Protein AF-A0A958PD32-F1 (afdb_monomer_lite)

Structure (mmCIF, N/CA/C/O backbone):
data_AF-A0A958PD32-F1
#
_entry.id   AF-A0A958PD32-F1
#
loop_
_atom_site.group_PDB
_atom_site.id
_atom_site.type_symbol
_atom_site.label_atom_id
_atom_site.label_alt_id
_atom_site.label_comp_id
_atom_site.label_asym_id
_atom_site.label_entity_id
_atom_site.label_seq_id
_atom_site.pdbx_PDB_ins_code
_atom_site.Cartn_x
_atom_site.Cartn_y
_atom_site.Cartn_z
_atom_site.occupancy
_atom_site.B_iso_or_equiv
_atom_site.auth_seq_id
_atom_site.auth_comp_id
_atom_site.auth_asym_id
_atom_site.auth_atom_id
_atom_site.pdbx_PDB_model_num
ATOM 1 N N . MET A 1 1 ? 4.160 -1.232 60.502 1.00 33.84 1 MET A N 1
ATOM 2 C CA . MET A 1 1 ? 4.386 0.018 61.256 1.00 33.84 1 MET A CA 1
ATOM 3 C C . MET A 1 1 ? 3.232 0.957 60.941 1.00 33.84 1 MET A C 1
ATOM 5 O O . MET A 1 1 ? 3.104 1.356 59.795 1.00 33.84 1 MET A O 1
ATOM 9 N N . ARG A 1 2 ? 2.345 1.218 61.911 1.00 39.22 2 ARG A N 1
ATOM 10 C CA . ARG A 1 2 ? 1.346 2.294 61.829 1.00 39.22 2 ARG A CA 1
ATOM 11 C C . ARG A 1 2 ? 2.098 3.599 62.104 1.00 39.22 2 ARG A C 1
ATOM 13 O O . ARG A 1 2 ? 2.543 3.788 63.232 1.00 39.22 2 ARG A O 1
ATOM 20 N N . SER A 1 3 ? 2.329 4.429 61.089 1.00 36.28 3 SER A N 1
ATOM 21 C CA . SER A 1 3 ? 2.937 5.750 61.275 1.00 36.28 3 SER A CA 1
ATOM 22 C C . SER A 1 3 ? 1.845 6.794 61.480 1.00 36.28 3 SER A C 1
ATOM 24 O O . SER A 1 3 ? 0.981 6.915 60.622 1.00 36.28 3 SER A O 1
ATOM 26 N N . GLY A 1 4 ? 1.925 7.490 62.618 1.00 35.72 4 GLY A N 1
ATOM 27 C CA . GLY A 1 4 ? 1.461 8.852 62.911 1.00 35.72 4 GLY A CA 1
ATOM 28 C C . GLY A 1 4 ? 0.172 9.360 62.264 1.00 35.72 4 GLY A C 1
ATOM 29 O O . GLY A 1 4 ? 0.085 9.496 61.052 1.00 35.72 4 GLY A O 1
ATOM 30 N N . THR A 1 5 ? -0.781 9.767 63.102 1.00 38.88 5 THR A N 1
ATOM 31 C CA . THR A 1 5 ? -1.907 10.644 62.753 1.00 38.88 5 THR A CA 1
ATOM 32 C C . THR A 1 5 ? -1.402 11.959 62.145 1.00 38.88 5 THR A C 1
ATOM 34 O O . THR A 1 5 ? -1.172 12.935 62.857 1.00 38.88 5 THR A O 1
ATOM 37 N N . ILE A 1 6 ? -1.197 11.972 60.829 1.00 49.69 6 ILE A N 1
ATOM 38 C CA . ILE A 1 6 ? -1.219 13.187 60.014 1.00 49.69 6 ILE A CA 1
ATOM 39 C C . ILE A 1 6 ? -2.687 13.634 60.025 1.00 49.69 6 ILE A C 1
ATOM 41 O O . ILE A 1 6 ? -3.572 12.795 59.848 1.00 49.69 6 ILE A O 1
ATOM 45 N N . GLY A 1 7 ? -2.961 14.903 60.339 1.00 66.81 7 GLY A N 1
ATOM 46 C CA . GLY A 1 7 ? -4.327 15.434 60.300 1.00 66.81 7 GLY A CA 1
ATOM 47 C C . GLY A 1 7 ? -4.987 15.161 58.944 1.00 66.81 7 GLY A C 1
ATOM 48 O O . GLY A 1 7 ? -4.292 14.996 57.945 1.00 66.81 7 GLY A O 1
ATOM 49 N N . GLU A 1 8 ? -6.319 15.077 58.911 1.00 83.38 8 GLU A N 1
ATOM 50 C CA . GLU A 1 8 ? -7.064 14.915 57.655 1.00 83.38 8 GLU A CA 1
ATOM 51 C C . GLU A 1 8 ? -6.611 16.005 56.659 1.00 83.38 8 GLU A C 1
ATOM 53 O O . GLU A 1 8 ? -6.655 17.183 57.024 1.00 83.38 8 GLU A O 1
ATOM 58 N N . PRO A 1 9 ? -6.132 15.664 55.449 1.00 92.75 9 PRO A N 1
ATOM 59 C CA . PRO A 1 9 ? -5.457 16.628 54.583 1.00 92.75 9 PRO A CA 1
ATOM 60 C C . PRO A 1 9 ? -6.418 17.714 54.095 1.00 92.75 9 PRO A C 1
ATOM 62 O O . PRO A 1 9 ? -7.556 17.423 53.717 1.00 92.75 9 PRO A O 1
ATOM 65 N N . LYS A 1 10 ? -5.979 18.979 54.085 1.00 96.88 10 LYS A N 1
ATOM 66 C CA . LYS A 1 10 ? -6.844 20.098 53.667 1.00 96.88 10 LYS A CA 1
ATOM 67 C C . LYS A 1 10 ? -7.005 20.103 52.146 1.00 96.88 10 LYS A C 1
ATOM 69 O O . LYS A 1 10 ? -6.022 20.274 51.419 1.00 96.88 10 LYS A O 1
ATOM 74 N N . VAL A 1 11 ? -8.241 19.962 51.661 1.00 98.31 11 VAL A N 1
ATOM 75 C CA . VAL A 1 11 ? -8.566 19.997 50.225 1.00 98.31 11 VAL A CA 1
ATOM 76 C C . VAL A 1 11 ? -9.098 21.371 49.821 1.00 98.31 11 VAL A C 1
ATOM 78 O O . VAL A 1 11 ? -10.081 21.863 50.368 1.00 98.31 11 VAL A O 1
ATOM 81 N N . GLY A 1 12 ? -8.477 21.990 48.825 1.00 98.38 12 GLY A N 1
ATOM 82 C CA . GLY A 1 12 ? -9.008 23.168 48.158 1.00 98.38 12 GLY A CA 1
ATOM 83 C C . GLY A 1 12 ? -9.936 22.788 47.006 1.00 98.38 12 GLY A C 1
ATOM 84 O O . GLY A 1 12 ? -9.525 22.094 46.087 1.00 98.38 12 GLY A O 1
ATOM 85 N N . ILE A 1 13 ? -11.173 23.266 46.997 1.00 98.69 13 ILE A N 1
ATOM 86 C CA . ILE A 1 13 ? -12.105 23.097 45.879 1.00 98.69 13 ILE A CA 1
ATOM 87 C C . ILE A 1 13 ? -12.133 24.388 45.064 1.00 98.69 13 ILE A C 1
ATOM 89 O O . ILE A 1 13 ? -12.415 25.453 45.604 1.00 98.69 13 ILE A O 1
ATOM 93 N N . VAL A 1 14 ? -11.867 24.307 43.762 1.00 98.50 14 VAL A N 1
ATOM 94 C CA . VAL A 1 14 ? -12.038 25.434 42.834 1.00 98.50 14 VAL A CA 1
ATOM 95 C C . VAL A 1 14 ? -13.315 25.210 42.038 1.00 98.50 14 VAL A C 1
ATOM 97 O O . VAL A 1 14 ? -13.355 24.350 41.157 1.00 98.50 14 VAL A O 1
ATOM 100 N N . LEU A 1 15 ? -14.351 25.983 42.361 1.00 98.19 15 LEU A N 1
ATOM 101 C CA . LEU A 1 15 ? -15.649 25.969 41.695 1.00 98.19 15 LEU A CA 1
ATOM 102 C C . LEU A 1 15 ? -15.727 27.130 40.701 1.00 98.19 15 LEU A C 1
ATOM 104 O O . LEU A 1 15 ? -15.832 28.287 41.104 1.00 98.19 15 LEU A O 1
ATOM 108 N N . ALA A 1 16 ? -15.659 26.832 39.404 1.00 96.75 16 ALA A N 1
ATOM 109 C CA . ALA A 1 16 ? -15.760 27.851 38.362 1.00 96.75 16 ALA A CA 1
ATOM 110 C C . ALA A 1 16 ? -17.230 28.172 38.059 1.00 96.75 16 ALA A C 1
ATOM 112 O O . ALA A 1 16 ? -18.014 27.264 37.790 1.00 96.75 16 ALA A O 1
ATOM 113 N N . THR A 1 17 ? -17.589 29.459 38.058 1.00 96.50 17 THR A N 1
ATOM 114 C CA . THR A 1 17 ? -18.963 29.918 37.793 1.00 96.50 17 THR A CA 1
ATOM 115 C C . THR A 1 17 ? -19.029 31.005 36.717 1.00 96.50 17 THR A C 1
ATOM 117 O O . THR A 1 17 ? -18.081 31.769 36.535 1.00 96.50 17 THR A O 1
ATOM 120 N N . PHE A 1 18 ? -20.128 31.024 35.959 1.00 95.19 18 PHE A N 1
ATOM 121 C CA . PHE A 1 18 ? -20.538 32.108 35.062 1.00 95.19 18 PHE A CA 1
ATOM 122 C C . PHE A 1 18 ? -22.026 31.956 34.727 1.00 95.19 18 PHE A C 1
ATOM 124 O O . PHE A 1 18 ? -22.413 31.001 34.048 1.00 95.19 18 PHE A O 1
ATOM 131 N N . ASN A 1 19 ? -22.847 32.899 35.193 1.00 93.81 19 ASN A N 1
ATOM 132 C CA . ASN A 1 19 ? -24.306 32.918 35.062 1.00 93.81 19 ASN A CA 1
ATOM 133 C C . ASN A 1 19 ? -24.951 31.530 35.301 1.00 93.81 19 ASN A C 1
ATOM 135 O O . ASN A 1 19 ? -25.592 30.990 34.392 1.00 93.81 19 ASN A O 1
ATOM 139 N N . PRO A 1 20 ? -24.730 30.906 36.478 1.00 93.94 20 PRO A N 1
ATOM 140 C CA . PRO A 1 20 ? -25.182 29.545 36.748 1.00 93.94 20 PRO A CA 1
ATOM 141 C C . PRO A 1 20 ? -26.705 29.402 36.716 1.00 93.94 20 PRO A C 1
ATOM 143 O O . PRO A 1 20 ? -27.440 30.287 37.151 1.00 93.94 20 PRO A O 1
ATOM 146 N N . ASN A 1 21 ? -27.191 28.231 36.294 1.00 94.31 21 ASN A N 1
ATOM 147 C CA . ASN A 1 21 ? -28.584 27.865 36.537 1.00 94.31 21 ASN A CA 1
ATOM 148 C C . ASN A 1 21 ? -28.822 27.747 38.063 1.00 94.31 21 ASN A C 1
ATOM 150 O O . ASN A 1 21 ? -28.087 26.992 38.705 1.00 94.31 21 ASN A O 1
ATOM 154 N N . PRO A 1 22 ? -29.830 28.433 38.640 1.00 94.00 22 PRO A N 1
ATOM 155 C CA . PRO A 1 22 ? -30.031 28.468 40.092 1.00 94.00 22 PRO A CA 1
ATOM 156 C C . PRO A 1 22 ? -30.239 27.088 40.727 1.00 94.00 22 PRO A C 1
ATOM 158 O O . PRO A 1 22 ? -29.643 26.793 41.761 1.00 94.00 22 PRO A O 1
ATOM 161 N N . ASP A 1 23 ? -31.034 26.225 40.089 1.00 93.75 23 ASP A N 1
ATOM 162 C CA . ASP A 1 23 ? -31.376 24.905 40.625 1.00 93.75 23 ASP A CA 1
ATOM 163 C C . ASP A 1 23 ? -30.182 23.949 40.566 1.00 93.75 23 ASP A C 1
ATOM 165 O O . ASP A 1 23 ? -29.944 23.176 41.496 1.00 93.75 23 ASP A O 1
ATOM 169 N N . PHE A 1 24 ? -29.417 23.993 39.470 1.00 95.25 24 PHE A N 1
ATOM 170 C CA . PHE A 1 24 ? -28.243 23.133 39.305 1.00 95.25 24 PHE A CA 1
ATOM 171 C C . PHE A 1 24 ? -27.122 23.562 40.251 1.00 95.25 24 PHE A C 1
ATOM 173 O O . PHE A 1 24 ? -26.509 22.713 40.895 1.00 95.25 24 PHE A O 1
ATOM 180 N N . PHE A 1 25 ? -26.923 24.872 40.405 1.00 96.75 25 PHE A N 1
ATOM 181 C CA . PHE A 1 25 ? -25.935 25.420 41.326 1.00 96.75 25 PHE A CA 1
ATOM 182 C C . PHE A 1 25 ? -26.253 25.081 42.779 1.00 96.75 25 PHE A C 1
ATOM 184 O O . PHE A 1 25 ? -25.374 24.605 43.495 1.00 96.75 25 PHE A O 1
ATOM 191 N N . ALA A 1 26 ? -27.511 25.237 43.203 1.00 96.44 26 ALA A N 1
ATOM 192 C CA . ALA A 1 26 ? -27.940 24.844 44.542 1.00 96.44 26 ALA A CA 1
ATOM 193 C C . ALA A 1 26 ? -27.652 23.355 44.812 1.00 96.44 26 ALA A C 1
ATOM 195 O O . ALA A 1 26 ? -27.095 23.006 45.851 1.00 96.44 26 ALA A O 1
ATOM 196 N N . GLN A 1 27 ? -27.947 22.471 43.851 1.00 96.94 27 GLN A N 1
ATOM 197 C CA . GLN A 1 27 ? -27.648 21.038 43.969 1.00 96.94 27 GLN A CA 1
ATOM 198 C C . GLN A 1 27 ? -26.142 20.755 44.053 1.00 96.94 27 GLN A C 1
ATOM 200 O O . GLN A 1 27 ? -25.726 19.934 44.876 1.00 96.94 27 GLN A O 1
ATOM 205 N N . GLN A 1 28 ? -25.324 21.443 43.254 1.00 97.56 28 GLN A N 1
ATOM 206 C CA . GLN A 1 28 ? -23.873 21.288 43.294 1.00 97.56 28 GLN A CA 1
ATOM 207 C C . GLN A 1 28 ? -23.298 21.749 44.641 1.00 97.56 28 GLN A C 1
ATOM 209 O O . GLN A 1 28 ? -22.519 21.015 45.253 1.00 97.56 28 GLN A O 1
ATOM 214 N N . ILE A 1 29 ? -23.725 22.908 45.152 1.00 98.06 29 ILE A N 1
ATOM 215 C CA . ILE A 1 29 ? -23.311 23.424 46.465 1.00 98.06 29 ILE A CA 1
ATOM 216 C C . ILE A 1 29 ? -23.708 22.464 47.590 1.00 98.06 29 ILE A C 1
ATOM 218 O O . ILE A 1 29 ? -22.870 22.121 48.427 1.00 98.06 29 ILE A O 1
ATOM 222 N N . GLU A 1 30 ? -24.944 21.966 47.590 1.00 97.38 30 GLU A N 1
ATOM 223 C CA . GLU A 1 30 ? -25.391 20.982 48.580 1.00 97.38 30 GLU A CA 1
ATOM 224 C C . GLU A 1 30 ? -24.593 19.671 48.498 1.00 97.38 30 GLU A C 1
ATOM 226 O O . GLU A 1 30 ? -24.257 19.083 49.527 1.00 97.38 30 GLU A O 1
ATOM 231 N N . SER A 1 31 ? -24.209 19.229 47.297 1.00 98.06 31 SER A N 1
ATOM 232 C CA . SER A 1 31 ? -23.365 18.038 47.126 1.00 98.06 31 SER A CA 1
ATOM 233 C C . SER A 1 31 ? -21.937 18.219 47.665 1.00 98.06 31 SER A C 1
ATOM 235 O O . SER A 1 31 ? -21.353 17.279 48.213 1.00 98.06 31 SER A O 1
ATOM 237 N N . ILE A 1 32 ? -21.392 19.440 47.587 1.00 98.19 32 ILE A N 1
ATOM 238 C CA . ILE A 1 32 ? -20.102 19.794 48.193 1.00 98.19 32 ILE A CA 1
ATOM 239 C C . ILE A 1 32 ? -20.226 19.837 49.724 1.00 98.19 32 ILE A C 1
ATOM 241 O O . ILE A 1 32 ? -19.397 19.256 50.426 1.00 98.19 32 ILE A O 1
ATOM 245 N N . LYS A 1 33 ? -21.289 20.446 50.271 1.00 97.00 33 LYS A N 1
ATOM 246 C CA . LYS A 1 33 ? -21.531 20.496 51.729 1.00 97.00 33 LYS A CA 1
ATOM 247 C C . LYS A 1 33 ? -21.603 19.100 52.359 1.00 97.00 33 LYS A C 1
ATOM 249 O O . LYS A 1 33 ? -21.131 18.911 53.484 1.00 97.00 33 LYS A O 1
ATOM 254 N N . LYS A 1 34 ? -22.158 18.130 51.626 1.00 97.31 34 LYS A N 1
ATOM 255 C CA . LYS A 1 34 ? -22.347 16.736 52.059 1.00 97.31 34 LYS A CA 1
ATOM 256 C C . LYS A 1 34 ? -21.100 15.854 51.982 1.00 97.31 34 LYS A C 1
ATOM 258 O O . LYS A 1 34 ? -21.177 14.717 52.437 1.00 97.31 34 LYS A O 1
ATOM 263 N N . GLN A 1 35 ? -19.962 16.348 51.484 1.00 98.25 35 GLN A N 1
ATOM 264 C CA . GLN A 1 35 ? -18.742 15.535 51.399 1.00 98.25 35 GLN A CA 1
ATOM 265 C C . GLN A 1 35 ? -18.365 14.912 52.754 1.00 98.25 35 GLN A C 1
ATOM 267 O O . GLN A 1 35 ? -18.425 15.587 53.787 1.00 98.25 35 GLN A O 1
ATOM 272 N N . THR A 1 36 ? -18.004 13.627 52.762 1.00 97.31 36 THR A N 1
ATOM 273 C CA . THR A 1 36 ? -17.616 12.877 53.970 1.00 97.31 36 THR A CA 1
ATOM 274 C C . THR A 1 36 ? -16.287 13.367 54.531 1.00 97.31 36 THR A C 1
ATOM 276 O O . THR A 1 36 ? -16.193 13.568 55.739 1.00 97.31 36 THR A O 1
ATOM 279 N N . HIS A 1 37 ? -15.324 13.673 53.656 1.00 96.44 37 HIS A N 1
ATOM 280 C CA . HIS A 1 37 ? -14.100 14.413 53.985 1.00 96.44 37 HIS A CA 1
ATOM 281 C C . HIS A 1 37 ? -14.468 15.830 54.433 1.00 96.44 37 HIS A C 1
ATOM 283 O O . HIS A 1 37 ? -15.094 16.565 53.662 1.00 96.44 37 HIS A O 1
ATOM 289 N N . LYS A 1 38 ? -14.132 16.228 55.667 1.00 95.25 38 LYS A N 1
ATOM 290 C CA . LYS A 1 38 ? -14.628 17.496 56.252 1.00 95.25 38 LYS A CA 1
ATOM 291 C C . LYS A 1 38 ? -13.639 18.648 56.160 1.00 95.25 38 LYS A C 1
ATOM 293 O O . LYS A 1 38 ? -14.077 19.801 56.127 1.00 95.25 38 LYS A O 1
ATOM 298 N N . ASN A 1 39 ? -12.343 18.357 56.076 1.00 96.88 39 ASN A N 1
ATOM 299 C CA . ASN A 1 39 ? -11.308 19.381 55.973 1.00 96.88 39 ASN A CA 1
ATOM 300 C C . ASN A 1 39 ? -11.137 19.900 54.533 1.00 96.88 39 ASN A C 1
ATOM 302 O O . ASN A 1 39 ? -10.239 19.483 53.797 1.00 96.88 39 ASN A O 1
ATOM 306 N N . TRP A 1 40 ? -12.008 20.819 54.120 1.00 97.69 40 TRP A N 1
ATOM 307 C CA . TRP A 1 40 ? -11.913 21.490 52.825 1.00 97.69 40 TRP A CA 1
ATOM 308 C C . TRP A 1 40 ? -12.315 22.964 52.884 1.00 97.69 40 TRP A C 1
ATOM 310 O O . TRP A 1 40 ? -13.036 23.399 53.780 1.00 97.69 40 TRP A O 1
ATOM 320 N N . ILE A 1 41 ? -11.853 23.720 51.888 1.00 98.12 41 ILE A N 1
ATOM 321 C CA . ILE A 1 41 ? -12.263 25.099 51.605 1.00 98.12 41 ILE A CA 1
ATOM 322 C C . ILE A 1 41 ? -12.622 25.212 50.122 1.00 98.12 41 ILE A C 1
ATOM 324 O O . ILE A 1 41 ? -11.932 24.639 49.283 1.00 98.12 41 ILE A O 1
ATOM 328 N N . CYS A 1 42 ? -13.697 25.917 49.781 1.00 98.31 42 CYS A N 1
ATOM 329 C CA . CYS A 1 42 ? -14.191 26.032 48.412 1.00 98.31 42 CYS A CA 1
ATOM 330 C C . CYS A 1 42 ? -14.146 27.477 47.921 1.00 98.31 42 CYS A C 1
ATOM 332 O O . CYS A 1 42 ? -14.850 28.342 48.432 1.00 98.31 42 CYS A O 1
ATOM 334 N N . TYR A 1 43 ? -13.359 27.729 46.882 1.00 97.94 43 TYR A N 1
ATOM 335 C CA . TYR A 1 43 ? -13.303 29.014 46.198 1.00 97.94 43 TYR A CA 1
ATOM 336 C C . TYR A 1 43 ? -14.291 29.000 45.040 1.00 97.94 43 TYR A C 1
ATOM 338 O O . TYR A 1 43 ? -14.099 28.287 44.053 1.00 97.94 43 TYR A O 1
ATOM 346 N N . VAL A 1 44 ? -15.344 29.803 45.166 1.00 97.94 44 VAL A N 1
ATOM 347 C CA . VAL A 1 44 ? -16.309 30.062 44.099 1.00 97.94 44 VAL A CA 1
ATOM 348 C C . VAL A 1 44 ? -15.755 31.193 43.243 1.00 97.94 44 VAL A C 1
ATOM 350 O O . VAL A 1 44 ? -15.868 32.370 43.587 1.00 97.94 44 VAL A O 1
ATOM 353 N N . GLN A 1 45 ? -15.093 30.814 42.153 1.00 97.81 45 GLN A N 1
ATOM 354 C CA . GLN A 1 45 ? -14.439 31.728 41.231 1.00 97.81 45 GLN A CA 1
ATOM 355 C C . GLN A 1 45 ? -15.403 32.092 40.093 1.00 97.81 45 GLN A C 1
ATOM 357 O O . GLN A 1 45 ? -15.627 31.300 39.174 1.00 97.81 45 GLN A O 1
ATOM 362 N N . ASP A 1 46 ? -15.964 33.295 40.148 1.00 97.25 46 ASP A N 1
ATOM 363 C CA . ASP A 1 46 ? -16.969 33.792 39.207 1.00 97.25 46 ASP A CA 1
ATOM 364 C C . ASP A 1 46 ? -16.361 34.604 38.054 1.00 97.25 46 ASP A C 1
ATOM 366 O O . ASP A 1 46 ? -15.583 35.542 38.261 1.00 97.25 46 ASP A O 1
ATOM 370 N N . ASP A 1 47 ? -16.732 34.258 36.820 1.00 95.88 47 ASP A N 1
ATOM 371 C CA . ASP A 1 47 ? -16.215 34.862 35.589 1.00 95.88 47 ASP A CA 1
ATOM 372 C C . ASP A 1 47 ? -17.061 36.040 35.083 1.00 95.88 47 ASP A C 1
ATOM 374 O O . ASP A 1 47 ? -17.363 36.138 33.888 1.00 95.88 47 ASP A O 1
ATOM 378 N N . LEU A 1 48 ? -17.404 36.951 36.001 1.00 95.69 48 LEU A N 1
ATOM 379 C CA . LEU A 1 48 ? -18.218 38.151 35.768 1.00 95.69 48 LEU A CA 1
ATOM 380 C C . LEU A 1 48 ? -19.701 37.827 35.493 1.00 95.69 48 LEU A C 1
ATOM 382 O O . LEU A 1 48 ? -20.253 38.193 34.452 1.00 95.69 48 LEU A O 1
ATOM 386 N N . SER A 1 49 ? -20.351 37.128 36.424 1.00 93.94 49 SER A N 1
ATOM 387 C CA . SER A 1 49 ? -21.810 37.002 36.454 1.00 93.94 49 SER A CA 1
ATOM 388 C C . SER A 1 49 ? -22.484 38.350 36.728 1.00 93.94 49 SER A C 1
ATOM 390 O O . SER A 1 49 ? -21.923 39.218 37.394 1.00 93.94 49 SER A O 1
ATOM 392 N N . ASN A 1 50 ? -23.704 38.544 36.219 1.00 92.69 50 ASN A N 1
ATOM 393 C CA . ASN A 1 50 ? -24.468 39.759 36.530 1.00 92.69 50 ASN A CA 1
ATOM 394 C C . ASN A 1 50 ? -24.996 39.754 37.981 1.00 92.69 50 ASN A C 1
ATOM 396 O O . ASN A 1 50 ? -24.997 38.717 38.644 1.00 92.69 50 ASN A O 1
ATOM 400 N N . GLU A 1 51 ? -25.501 40.901 38.445 1.00 92.62 51 GLU A N 1
ATOM 401 C CA . GLU A 1 51 ? -25.980 41.094 39.826 1.00 92.62 51 GLU A CA 1
ATOM 402 C C . GLU A 1 51 ? -27.027 40.056 40.267 1.00 92.62 51 GLU A C 1
ATOM 404 O O . GLU A 1 51 ? -27.004 39.591 41.408 1.00 92.62 51 GLU A O 1
ATOM 409 N N . ALA A 1 52 ? -27.919 39.634 39.363 1.00 92.69 52 ALA A N 1
ATOM 410 C CA . ALA A 1 52 ? -28.930 38.631 39.685 1.00 92.69 52 ALA A CA 1
ATOM 411 C C . ALA A 1 52 ? -28.283 37.271 39.989 1.00 92.69 52 ALA A C 1
ATOM 413 O O . ALA A 1 52 ? -28.600 36.649 41.002 1.00 92.69 52 ALA A O 1
ATOM 414 N N . TYR A 1 53 ? -27.330 36.828 39.169 1.00 94.00 53 TYR A N 1
ATOM 415 C CA . TYR A 1 53 ? -26.612 35.573 39.397 1.00 94.00 53 TYR A CA 1
ATOM 416 C C . TYR A 1 53 ? -25.632 35.650 40.572 1.00 94.00 53 TYR A C 1
ATOM 418 O O . TYR A 1 53 ? -25.502 34.673 41.303 1.00 94.00 53 TYR A O 1
ATOM 426 N N . GLU A 1 54 ? -24.995 36.799 40.813 1.00 94.31 54 GLU A N 1
ATOM 427 C CA . GLU A 1 54 ? -24.183 37.003 42.019 1.00 94.31 54 GLU A CA 1
ATOM 428 C C . GLU A 1 54 ? -25.027 36.829 43.289 1.00 94.31 54 GLU A C 1
ATOM 430 O O . GLU A 1 54 ? -24.607 36.132 44.215 1.00 94.31 54 GLU A O 1
ATOM 435 N N . SER A 1 55 ? -26.241 37.392 43.319 1.00 93.81 55 SER A N 1
ATOM 436 C CA . SER A 1 55 ? -27.152 37.229 44.459 1.00 93.81 55 SER A CA 1
ATOM 437 C C . SER A 1 55 ? -27.522 35.758 44.703 1.00 93.81 55 SER A C 1
ATOM 439 O O . SER A 1 55 ? -27.524 35.291 45.845 1.00 93.81 55 SER A O 1
ATOM 441 N N . ILE A 1 56 ? -27.735 34.989 43.627 1.00 94.00 56 ILE A N 1
ATOM 442 C CA . ILE A 1 56 ? -27.989 33.544 43.686 1.00 94.00 56 ILE A CA 1
ATOM 443 C C . ILE A 1 56 ? -26.769 32.812 44.247 1.00 94.00 56 ILE A C 1
ATOM 445 O O . ILE A 1 56 ? -26.919 31.995 45.155 1.00 94.00 56 ILE A O 1
ATOM 449 N N . ILE A 1 57 ? -25.567 33.119 43.756 1.00 95.38 57 ILE A N 1
ATOM 450 C CA . ILE A 1 57 ? -24.335 32.477 44.220 1.00 95.38 57 ILE A CA 1
ATOM 451 C C . ILE A 1 57 ? -24.147 32.709 45.722 1.00 95.38 57 ILE A C 1
ATOM 453 O O . ILE A 1 57 ? -23.991 31.742 46.468 1.00 95.38 57 ILE A O 1
ATOM 457 N N . ARG A 1 58 ? -24.231 33.967 46.171 1.00 94.62 58 ARG A N 1
ATOM 458 C CA . ARG A 1 58 ? -24.057 34.357 47.579 1.00 94.62 58 ARG A CA 1
ATOM 459 C C . ARG A 1 58 ? -25.086 33.704 48.495 1.00 94.62 58 ARG A C 1
ATOM 461 O O . ARG A 1 58 ? -24.715 33.036 49.456 1.00 94.62 58 ARG A O 1
ATOM 468 N N . SER A 1 59 ? -26.368 33.764 48.128 1.00 94.31 59 SER A N 1
ATOM 469 C CA . SER A 1 59 ? -27.448 33.179 48.939 1.00 94.31 59 SER A CA 1
ATOM 470 C C . SER A 1 59 ? -27.296 31.671 49.203 1.00 94.31 59 SER A C 1
ATOM 472 O O . SER A 1 59 ? -27.762 31.185 50.230 1.00 94.31 59 SER A O 1
ATOM 474 N N . ASN A 1 60 ? -26.617 30.928 48.320 1.00 95.00 60 ASN A N 1
ATOM 475 C CA . ASN A 1 60 ? -26.388 29.488 48.485 1.00 95.00 60 ASN A CA 1
ATOM 476 C C . ASN A 1 60 ? -25.182 29.146 49.383 1.00 95.00 60 ASN A C 1
ATOM 478 O O . ASN A 1 60 ? -25.112 28.028 49.914 1.00 95.00 60 ASN A O 1
ATOM 482 N N . ILE A 1 61 ? -24.233 30.075 49.547 1.00 94.94 61 ILE A N 1
ATOM 483 C CA . ILE A 1 61 ? -22.941 29.818 50.205 1.00 94.94 61 ILE A CA 1
ATOM 484 C C . ILE A 1 61 ? -22.723 30.617 51.496 1.00 94.94 61 ILE A C 1
ATOM 486 O O . ILE A 1 61 ? -21.972 30.154 52.348 1.00 94.94 61 ILE A O 1
ATOM 490 N N . ASP A 1 62 ? -23.395 31.759 51.684 1.00 88.12 62 ASP A N 1
ATOM 491 C CA . ASP A 1 62 ? -23.147 32.691 52.801 1.00 88.12 62 ASP A CA 1
ATOM 492 C C . ASP A 1 62 ? -23.336 32.053 54.192 1.00 88.12 62 ASP A C 1
ATOM 494 O O . ASP A 1 62 ? -22.751 32.502 55.176 1.00 88.12 62 ASP A O 1
ATOM 498 N N . SER A 1 63 ? -24.124 30.978 54.292 1.00 89.06 63 SER A N 1
ATOM 499 C CA . SER A 1 63 ? -24.342 30.243 55.544 1.00 89.06 63 SER A CA 1
ATOM 500 C C . SER A 1 63 ? -23.158 29.366 55.983 1.00 89.06 63 SER A C 1
ATOM 502 O O . SER A 1 63 ? -23.169 28.850 57.098 1.00 89.06 63 SER A O 1
ATOM 504 N N . ASP A 1 64 ? -22.178 29.116 55.110 1.00 94.31 64 ASP A N 1
ATOM 505 C CA . ASP A 1 64 ? -21.077 28.180 55.355 1.00 94.31 64 ASP A CA 1
ATOM 506 C C . ASP A 1 64 ? -19.724 28.852 55.080 1.00 94.31 64 ASP A C 1
ATOM 508 O O . ASP A 1 64 ? -19.315 29.055 53.939 1.00 94.31 64 ASP A O 1
ATOM 512 N N . HIS A 1 65 ? -19.003 29.158 56.163 1.00 93.88 65 HIS A N 1
ATOM 513 C CA . HIS A 1 65 ? -17.712 29.855 56.150 1.00 93.88 65 HIS A CA 1
ATOM 514 C C . HIS A 1 65 ? -16.604 29.138 55.359 1.00 93.88 65 HIS A C 1
ATOM 516 O O . HIS A 1 65 ? -15.554 29.728 55.112 1.00 93.88 65 HIS A O 1
ATOM 522 N N . ARG A 1 66 ? -16.804 27.872 54.971 1.00 96.25 66 ARG A N 1
ATOM 523 C CA . ARG A 1 66 ? -15.864 27.135 54.118 1.00 96.25 66 ARG A CA 1
ATOM 524 C C . ARG A 1 66 ? -15.921 27.580 52.658 1.00 96.25 66 ARG A C 1
ATOM 526 O O . ARG A 1 66 ? -15.052 27.182 51.885 1.00 96.25 66 ARG A O 1
ATOM 533 N N . PHE A 1 67 ? -16.914 28.372 52.256 1.00 97.81 67 PHE A N 1
ATOM 534 C CA . PHE A 1 67 ? -16.994 28.945 50.916 1.00 97.81 67 PHE A CA 1
ATOM 535 C C . PHE A 1 67 ? -16.435 30.368 50.875 1.00 97.81 67 PHE A C 1
ATOM 537 O O . PHE A 1 67 ? -16.750 31.210 51.711 1.00 97.81 67 PHE A O 1
ATOM 544 N N . VAL A 1 68 ? -15.639 30.651 49.847 1.00 96.56 68 VAL A N 1
ATOM 545 C CA . VAL A 1 68 ? -15.056 31.967 49.579 1.00 96.56 68 VAL A CA 1
ATOM 546 C C . VAL A 1 68 ? -15.456 32.394 48.173 1.00 96.56 68 VAL A C 1
ATOM 548 O O . VAL A 1 68 ? -15.100 31.739 47.195 1.00 96.56 68 VAL A O 1
ATOM 551 N N . TYR A 1 69 ? -16.192 33.498 48.059 1.00 96.75 69 TYR A N 1
ATOM 552 C CA . TYR A 1 69 ? -16.606 34.050 46.769 1.00 96.75 69 TYR A CA 1
ATOM 553 C C . TYR A 1 69 ? -15.589 35.052 46.229 1.00 96.75 69 TYR A C 1
ATOM 555 O O . TYR A 1 69 ? -15.178 35.974 46.937 1.00 96.75 69 TYR A O 1
ATOM 563 N N . GLN A 1 70 ? -15.226 34.908 44.955 1.00 95.44 70 GLN A N 1
ATOM 564 C CA . GLN A 1 70 ? -14.385 35.864 44.243 1.00 95.44 70 GLN A CA 1
ATOM 565 C C . GLN A 1 70 ? -14.877 36.064 42.814 1.00 95.44 70 GLN A C 1
ATOM 567 O O . GLN A 1 70 ? -14.977 35.108 42.052 1.00 95.44 70 GLN A O 1
ATOM 572 N N . GLN A 1 71 ? -15.076 37.319 42.415 1.00 95.38 71 GLN A N 1
ATOM 573 C CA . GLN A 1 71 ? -15.484 37.672 41.058 1.00 95.38 71 GLN A CA 1
ATOM 574 C C . GLN A 1 71 ? -14.330 38.270 40.241 1.00 95.38 71 GLN A C 1
ATOM 576 O O . GLN A 1 71 ? -13.445 38.968 40.749 1.00 95.38 71 GLN A O 1
ATOM 581 N N . ASN A 1 72 ? -14.320 37.989 38.940 1.00 94.69 72 ASN A N 1
ATOM 582 C CA . ASN A 1 72 ? -13.408 38.611 37.992 1.00 94.69 72 ASN A CA 1
ATOM 583 C C . ASN A 1 72 ? -13.869 40.011 37.591 1.00 94.69 72 ASN A C 1
ATOM 585 O O . ASN A 1 72 ? -15.028 40.226 37.276 1.00 94.69 72 ASN A O 1
ATOM 589 N N . LEU A 1 73 ? -12.919 40.942 37.464 1.00 92.44 73 LEU A N 1
ATOM 590 C CA . LEU A 1 73 ? -13.182 42.287 36.927 1.00 92.44 73 LEU A CA 1
ATOM 591 C C . LEU A 1 73 ? -13.516 42.289 35.423 1.00 92.44 73 LEU A C 1
ATOM 593 O O . LEU A 1 73 ? -13.930 43.303 34.874 1.00 92.44 73 LEU A O 1
ATOM 597 N N . LYS A 1 74 ? -13.262 41.175 34.732 1.00 92.62 74 LYS A N 1
ATOM 598 C CA . LYS A 1 74 ? -13.551 40.972 33.311 1.00 92.62 74 LYS A CA 1
ATOM 599 C C . LYS A 1 74 ? -13.794 39.488 33.055 1.00 92.62 74 LYS A C 1
ATOM 601 O O . LYS A 1 74 ? -13.147 38.664 33.697 1.00 92.62 74 LYS A O 1
ATOM 606 N N . ASN A 1 75 ? -14.633 39.160 32.078 1.00 91.31 75 ASN A N 1
ATOM 607 C CA . ASN A 1 75 ? -14.787 37.783 31.618 1.00 91.31 75 ASN A CA 1
ATOM 608 C C . ASN A 1 75 ? -13.488 37.317 30.927 1.00 91.31 75 ASN A C 1
ATOM 610 O O . ASN A 1 75 ? -13.065 37.905 29.926 1.00 91.31 75 ASN A O 1
ATOM 614 N N . ILE A 1 76 ? -12.819 36.312 31.498 1.00 90.44 76 ILE A N 1
ATOM 615 C CA . ILE A 1 76 ? -11.547 35.749 31.003 1.00 90.44 76 ILE A CA 1
ATOM 616 C C . ILE A 1 76 ? -11.704 34.344 30.412 1.00 90.44 76 ILE A C 1
ATOM 618 O O . ILE A 1 76 ? -10.737 33.783 29.887 1.00 90.44 76 ILE A O 1
ATOM 622 N N . GLY A 1 77 ? -12.917 33.797 30.452 1.00 90.12 77 GLY A N 1
ATOM 623 C CA . GLY A 1 77 ? -13.265 32.472 29.978 1.00 90.12 77 GLY A CA 1
ATOM 624 C C . GLY A 1 77 ? -12.869 31.369 30.959 1.00 90.12 77 GLY A C 1
ATOM 625 O O . GLY A 1 77 ? -11.901 31.475 31.714 1.00 90.12 77 GLY A O 1
ATOM 626 N N . VAL A 1 78 ? -13.578 30.238 30.873 1.00 90.25 78 VAL A N 1
ATOM 627 C CA . VAL A 1 78 ? -13.462 29.091 31.797 1.00 90.25 78 VAL A CA 1
ATOM 628 C C . VAL A 1 78 ? -12.023 28.629 32.061 1.00 90.25 78 VAL A C 1
ATOM 630 O O . VAL A 1 78 ? -11.667 28.318 33.193 1.00 90.25 78 VAL A O 1
ATOM 633 N N . TYR A 1 79 ? -11.166 28.608 31.035 1.00 92.00 79 TYR A N 1
ATOM 634 C CA . TYR A 1 79 ? -9.792 28.116 31.152 1.00 92.00 79 TYR A CA 1
ATOM 635 C C . TYR A 1 79 ? -8.945 28.972 32.102 1.00 92.00 79 TYR A C 1
ATOM 637 O O . TYR A 1 79 ? -8.293 28.439 32.998 1.00 92.00 79 TYR A O 1
ATOM 645 N N . HIS A 1 80 ? -8.983 30.294 31.925 1.00 92.94 80 HIS A N 1
ATOM 646 C CA . HIS A 1 80 ? -8.260 31.223 32.791 1.00 92.94 80 HIS A CA 1
ATOM 647 C C . HIS A 1 80 ? -9.017 31.498 34.096 1.00 92.94 80 HIS A C 1
ATOM 649 O O . HIS A 1 80 ? -8.399 31.888 35.085 1.00 92.94 80 HIS A O 1
ATOM 655 N N . ASN A 1 81 ? -10.326 31.229 34.141 1.00 95.25 81 ASN A N 1
ATOM 656 C CA . ASN A 1 81 ? -11.084 31.264 35.384 1.00 95.25 81 ASN A CA 1
ATOM 657 C C . ASN A 1 81 ? -10.596 30.182 36.364 1.00 95.25 81 ASN A C 1
ATOM 659 O O . ASN A 1 81 ? -10.260 30.494 37.505 1.00 95.25 81 ASN A O 1
ATOM 663 N N . PHE A 1 82 ? -10.421 28.938 35.895 1.00 97.12 82 PHE A N 1
ATOM 664 C CA . PHE A 1 82 ? -9.773 27.888 36.690 1.00 97.12 82 PHE A CA 1
ATOM 665 C C . PHE A 1 82 ? -8.333 28.247 37.074 1.00 97.12 82 PHE A C 1
ATOM 667 O O . PHE A 1 82 ? -7.952 28.045 38.223 1.00 97.12 82 PHE A O 1
ATOM 674 N N . GLU A 1 83 ? -7.539 28.821 36.160 1.00 96.62 83 GLU A N 1
ATOM 675 C CA . GLU A 1 83 ? -6.176 29.283 36.474 1.00 96.62 83 GLU A CA 1
ATOM 676 C C . GLU A 1 83 ? -6.162 30.255 37.665 1.00 96.62 83 GLU A C 1
ATOM 678 O O . GLU A 1 83 ? -5.348 30.121 38.583 1.00 96.62 83 GLU A O 1
ATOM 683 N N . LYS A 1 84 ? -7.072 31.235 37.657 1.00 96.44 84 LYS A N 1
ATOM 684 C CA . LYS A 1 84 ? -7.167 32.240 38.715 1.00 96.44 84 LYS A CA 1
ATOM 685 C C . LYS A 1 84 ? -7.653 31.633 40.031 1.00 96.44 84 LYS A C 1
ATOM 687 O O . LYS A 1 84 ? -7.053 31.924 41.062 1.00 96.44 84 LYS A O 1
ATOM 692 N N . GLY A 1 85 ? -8.651 30.751 39.987 1.00 97.00 85 GLY A N 1
ATOM 693 C CA . GLY A 1 85 ? -9.138 30.038 41.170 1.00 97.00 85 GLY A CA 1
ATOM 694 C C . GLY A 1 85 ? -8.066 29.145 41.807 1.00 97.00 85 GLY A C 1
ATOM 695 O O . GLY A 1 85 ? -7.878 29.181 43.019 1.00 97.00 85 GLY A O 1
ATOM 696 N N . ILE A 1 86 ? -7.278 28.425 40.997 1.00 97.88 86 ILE A N 1
ATOM 697 C CA . ILE A 1 86 ? -6.129 27.638 41.481 1.00 97.88 86 ILE A CA 1
ATOM 698 C C . ILE A 1 86 ? -5.083 28.560 42.120 1.00 97.88 86 ILE A C 1
ATOM 700 O O . ILE A 1 86 ? -4.554 28.252 43.180 1.00 97.88 86 ILE A O 1
ATOM 704 N N . ARG A 1 87 ? -4.784 29.717 41.521 1.00 97.12 87 ARG A N 1
ATOM 705 C CA . ARG A 1 87 ? -3.841 30.676 42.118 1.00 97.12 87 ARG A CA 1
ATOM 706 C C . ARG A 1 87 ? -4.334 31.211 43.464 1.00 97.12 87 ARG A C 1
ATOM 708 O O . ARG A 1 87 ? -3.523 31.373 44.369 1.00 97.12 87 ARG A O 1
ATOM 715 N N . ALA A 1 88 ? -5.629 31.488 43.575 1.00 95.75 88 ALA A N 1
ATOM 716 C CA . ALA A 1 88 ? -6.238 31.998 44.793 1.00 95.75 88 ALA A CA 1
ATOM 717 C C . ALA A 1 88 ? -6.222 30.946 45.910 1.00 95.75 88 ALA A C 1
ATOM 719 O O . ALA A 1 88 ? -5.818 31.252 47.023 1.00 95.75 88 ALA A O 1
ATOM 720 N N . ILE A 1 89 ? -6.562 29.690 45.610 1.00 96.44 89 ILE A N 1
ATOM 721 C CA . ILE A 1 89 ? -6.633 28.641 46.637 1.00 96.44 89 ILE A CA 1
ATOM 722 C C . ILE A 1 89 ? -5.262 28.223 47.183 1.00 96.44 89 ILE A C 1
ATOM 724 O O . ILE A 1 89 ? -5.165 27.696 48.288 1.00 96.44 89 ILE A O 1
ATOM 728 N N . LEU A 1 90 ? -4.178 28.495 46.450 1.00 95.38 90 LEU A N 1
ATOM 729 C CA . LEU A 1 90 ? -2.814 28.252 46.927 1.00 95.38 90 LEU A CA 1
ATOM 730 C C . LEU A 1 90 ? -2.425 29.127 48.131 1.00 95.38 90 LEU A C 1
ATOM 732 O O . LEU A 1 90 ? -1.469 28.786 48.825 1.00 95.38 90 LEU A O 1
ATOM 736 N N . THR A 1 91 ? -3.150 30.214 48.425 1.00 93.44 91 THR A N 1
ATOM 737 C CA . THR A 1 91 ? -2.904 31.020 49.636 1.00 93.44 91 THR A CA 1
ATOM 738 C C . THR A 1 91 ? -3.402 30.344 50.915 1.00 93.44 91 THR A C 1
ATOM 740 O O . THR A 1 91 ? -3.019 30.751 52.005 1.00 93.44 91 THR A O 1
ATOM 743 N N . GLU A 1 92 ? -4.222 29.297 50.792 1.00 92.50 92 GLU A N 1
ATOM 744 C CA . GLU A 1 92 ? -4.913 28.628 51.902 1.00 92.50 92 GLU A CA 1
ATOM 745 C C . GLU A 1 92 ? -4.149 27.438 52.502 1.00 92.50 92 GLU A C 1
ATOM 747 O O . GLU A 1 92 ? -4.710 26.698 53.318 1.00 92.50 92 GLU A O 1
ATOM 752 N N . ASN A 1 93 ? -2.888 27.244 52.094 1.00 90.12 93 ASN A N 1
ATOM 753 C CA . ASN A 1 93 ? -2.016 26.134 52.497 1.00 90.12 93 ASN A CA 1
ATOM 754 C C . ASN A 1 93 ? -2.706 24.759 52.387 1.00 90.12 93 ASN A C 1
ATOM 756 O O . ASN A 1 93 ? -2.738 23.974 53.333 1.00 90.12 93 ASN A O 1
ATOM 760 N N . VAL A 1 94 ? -3.327 24.507 51.233 1.00 96.12 94 VAL A N 1
ATOM 761 C CA . VAL A 1 94 ? -3.996 23.237 50.919 1.00 96.12 94 VAL A CA 1
ATOM 762 C C . VAL A 1 94 ? -2.987 22.193 50.438 1.00 96.12 94 VAL A C 1
ATOM 764 O O . VAL A 1 94 ? -1.985 22.532 49.807 1.00 96.12 94 VAL A O 1
ATOM 767 N N . GLU A 1 95 ? -3.254 20.916 50.703 1.00 96.69 95 GLU A N 1
ATOM 768 C CA . GLU A 1 95 ? -2.410 19.799 50.244 1.00 96.69 95 GLU A CA 1
ATOM 769 C C . GLU A 1 95 ? -2.823 19.315 48.852 1.00 96.69 95 GLU A C 1
ATOM 771 O O . GLU A 1 95 ? -1.984 19.007 47.995 1.00 96.69 95 GLU A O 1
ATOM 776 N N . TYR A 1 96 ? -4.136 19.294 48.623 1.00 98.31 96 TYR A N 1
ATOM 777 C CA . TYR A 1 96 ? -4.748 18.842 47.386 1.00 98.31 96 TYR A CA 1
ATOM 778 C C . TYR A 1 96 ? -5.763 19.855 46.876 1.00 98.31 96 TYR A C 1
ATOM 780 O O . TYR A 1 96 ? -6.379 20.581 47.652 1.00 98.31 96 TYR A O 1
ATOM 788 N N . ILE A 1 97 ? -5.964 19.874 45.563 1.00 98.69 97 ILE A N 1
ATOM 789 C CA . ILE A 1 97 ? -6.910 20.740 44.873 1.00 98.69 97 ILE A CA 1
ATOM 790 C C . ILE A 1 97 ? -7.855 19.874 44.039 1.00 98.69 97 ILE A C 1
ATOM 792 O O . ILE A 1 97 ? -7.399 19.048 43.250 1.00 98.69 97 ILE A O 1
ATOM 796 N N . ALA A 1 98 ? -9.162 20.070 44.193 1.00 98.44 98 ALA A N 1
ATOM 797 C CA . ALA A 1 98 ? -10.209 19.456 43.385 1.00 98.44 98 ALA A CA 1
ATOM 798 C C . ALA A 1 98 ? -10.897 20.518 42.519 1.00 98.44 98 ALA A C 1
ATOM 800 O O . ALA A 1 98 ? -11.167 21.626 42.983 1.00 98.44 98 ALA A O 1
ATOM 801 N N . LEU A 1 99 ? -11.203 20.186 41.264 1.00 98.31 99 LEU A N 1
ATOM 802 C CA . LEU A 1 99 ? -11.945 21.091 40.381 1.00 98.31 99 LEU A CA 1
ATOM 803 C C . LEU A 1 99 ? -13.427 20.739 40.375 1.00 98.31 99 LEU A C 1
ATOM 805 O O . LEU A 1 99 ? -13.801 19.564 40.431 1.00 98.31 99 LEU A O 1
ATOM 809 N N . SER A 1 100 ? -14.258 21.770 40.279 1.00 97.69 100 SER A N 1
ATOM 810 C CA . SER A 1 100 ? -15.705 21.653 40.199 1.00 97.69 100 SER A CA 1
ATOM 811 C C . SER A 1 100 ? -16.269 22.571 39.126 1.00 97.69 100 SER A C 1
ATOM 813 O O . SER A 1 100 ? -15.906 23.746 39.053 1.00 97.69 100 SER A O 1
ATOM 815 N N . ASP A 1 101 ? -17.215 22.033 38.365 1.00 95.44 101 ASP A N 1
ATOM 816 C CA . ASP A 1 101 ? -18.121 22.814 37.528 1.00 95.44 101 ASP A CA 1
ATOM 817 C C . ASP A 1 101 ? -19.380 23.186 38.339 1.00 95.44 101 ASP A C 1
ATOM 819 O O . ASP A 1 101 ? -19.577 22.681 39.451 1.00 95.44 101 ASP A O 1
ATOM 823 N N . GLN A 1 102 ? -20.188 24.113 37.819 1.00 94.62 102 GLN A N 1
ATOM 824 C CA . GLN A 1 102 ? -21.307 24.768 38.521 1.00 94.62 102 GLN A CA 1
ATOM 825 C C . GLN A 1 102 ? -22.643 24.005 38.482 1.00 94.62 102 GLN A C 1
ATOM 827 O O . GLN A 1 102 ? -23.620 24.459 39.072 1.00 94.62 102 GLN A O 1
ATOM 832 N N . ASP A 1 103 ? -22.703 22.895 37.753 1.00 93.88 103 ASP A N 1
ATOM 833 C CA . ASP A 1 103 ? -23.926 22.246 37.266 1.00 93.88 103 ASP A CA 1
ATOM 834 C C . ASP A 1 103 ? -24.000 20.726 37.525 1.00 93.88 103 ASP A C 1
ATOM 836 O O . ASP A 1 103 ? -25.040 20.103 37.277 1.00 93.88 103 ASP A O 1
ATOM 840 N N . ASP A 1 104 ? -22.936 20.134 38.065 1.00 95.06 104 ASP A N 1
ATOM 841 C CA . ASP A 1 104 ? -22.855 18.707 38.398 1.00 95.06 104 ASP A CA 1
ATOM 842 C C . ASP A 1 104 ? -23.471 18.376 39.777 1.00 95.06 104 ASP A C 1
ATOM 844 O O . ASP A 1 104 ? -24.078 19.219 40.438 1.00 95.06 104 ASP A O 1
ATOM 848 N N . ILE A 1 105 ? -23.380 17.108 40.202 1.00 97.56 105 ILE A N 1
ATOM 849 C CA . ILE A 1 105 ? -23.648 16.681 41.587 1.00 97.56 105 ILE A CA 1
ATOM 850 C C . ILE A 1 105 ? -22.555 15.699 42.012 1.00 97.56 105 ILE A C 1
ATOM 852 O O . ILE A 1 105 ? -22.385 14.648 41.388 1.00 97.56 105 ILE A O 1
ATOM 856 N N . TRP A 1 106 ? -21.817 15.995 43.080 1.00 98.06 106 TRP A N 1
ATOM 857 C CA . TRP A 1 106 ? -20.806 15.080 43.618 1.00 98.06 106 TRP A CA 1
ATOM 858 C C . TRP A 1 106 ? -21.434 13.965 44.460 1.00 98.06 106 TRP A C 1
ATOM 860 O O . TRP A 1 106 ? -22.383 14.195 45.207 1.00 98.06 106 TRP A O 1
ATOM 870 N N . GLU A 1 107 ? -20.876 12.757 44.375 1.00 98.06 107 GLU A N 1
ATOM 871 C CA . GLU A 1 107 ? -21.166 11.705 45.355 1.00 98.06 107 GLU A CA 1
ATOM 872 C C . GLU A 1 107 ? -20.537 12.079 46.707 1.00 98.06 107 GLU A C 1
ATOM 874 O O . GLU A 1 107 ? -19.457 12.676 46.752 1.00 98.06 107 GLU A O 1
ATOM 879 N N . GLU A 1 108 ? -21.197 11.737 47.817 1.00 98.12 108 GLU A N 1
ATOM 880 C CA . GLU A 1 108 ? -20.817 12.201 49.164 1.00 98.12 108 GLU A CA 1
ATOM 881 C C . GLU A 1 108 ? -19.394 11.779 49.565 1.00 98.12 108 GLU A C 1
ATOM 883 O O . GLU A 1 108 ? -18.718 12.497 50.292 1.00 98.12 108 GLU A O 1
ATOM 888 N N . ASN A 1 109 ? -18.897 10.656 49.050 1.00 97.44 109 ASN A N 1
ATOM 889 C CA . ASN A 1 109 ? -17.564 10.136 49.353 1.00 97.44 109 ASN A CA 1
ATOM 890 C C . ASN A 1 109 ? -16.483 10.518 48.324 1.00 97.44 109 ASN A C 1
ATOM 892 O O . ASN A 1 109 ? -15.383 9.965 48.368 1.00 97.44 109 ASN A O 1
ATOM 896 N N . LYS A 1 110 ? -16.758 11.433 47.379 1.00 98.25 110 LYS A N 1
ATOM 897 C CA . LYS A 1 110 ? -15.816 11.769 46.297 1.00 98.25 110 LYS A CA 1
ATOM 898 C C . LYS A 1 110 ? -14.447 12.186 46.835 1.00 98.25 110 LYS A C 1
ATOM 900 O O . LYS A 1 110 ? -13.435 11.638 46.400 1.00 98.25 110 LYS A O 1
ATOM 905 N N . LEU A 1 111 ? -14.407 13.172 47.733 1.00 98.25 111 LEU A N 1
ATOM 906 C CA . LEU A 1 111 ? -13.143 13.701 48.251 1.00 98.25 111 LEU A CA 1
ATOM 907 C C . LEU A 1 111 ? -12.355 12.644 49.025 1.00 98.25 111 LEU A C 1
ATOM 909 O O . LEU A 1 111 ? -11.171 12.481 48.759 1.00 98.25 111 LEU A O 1
ATOM 913 N N . GLU A 1 112 ? -13.019 11.892 49.903 1.00 97.62 112 GLU A N 1
ATOM 914 C CA . GLU A 1 112 ? -12.406 10.823 50.700 1.00 97.62 112 GLU A CA 1
ATOM 915 C C . GLU A 1 112 ? -11.721 9.780 49.802 1.00 97.62 112 GLU A C 1
ATOM 917 O O . GLU A 1 112 ? -10.527 9.515 49.947 1.00 97.62 112 GLU A O 1
ATOM 922 N N . VAL A 1 113 ? -12.438 9.277 48.790 1.00 98.19 113 VAL A N 1
ATOM 923 C CA . VAL A 1 113 ? -11.915 8.273 47.849 1.00 98.19 113 VAL A CA 1
ATOM 924 C C . VAL A 1 113 ? -10.747 8.819 47.019 1.00 98.19 113 VAL A C 1
ATOM 926 O O . VAL A 1 113 ? -9.774 8.108 46.761 1.00 98.19 113 VAL A O 1
ATOM 929 N N . LEU A 1 114 ? -10.818 10.075 46.565 1.00 98.06 114 LEU A N 1
ATOM 930 C CA . LEU A 1 114 ? -9.742 10.675 45.771 1.00 98.06 114 LEU A CA 1
ATOM 931 C C . LEU A 1 114 ? -8.498 10.991 46.619 1.00 98.06 114 LEU A C 1
ATOM 933 O O . LEU A 1 114 ? -7.379 10.789 46.142 1.00 98.06 114 LEU A O 1
ATOM 937 N N . VAL A 1 115 ? -8.680 11.442 47.863 1.00 97.88 115 VAL A N 1
ATOM 938 C CA . VAL A 1 115 ? -7.600 11.689 48.832 1.00 97.88 115 VAL A CA 1
ATOM 939 C C . VAL A 1 115 ? -6.883 10.389 49.187 1.00 97.88 115 VAL A C 1
ATOM 941 O O . VAL A 1 115 ? -5.651 10.356 49.177 1.00 97.88 115 VAL A O 1
ATOM 944 N N . GLU A 1 116 ? -7.620 9.306 49.438 1.00 96.69 116 GLU A N 1
ATOM 945 C CA . GLU A 1 116 ? -7.031 7.982 49.657 1.00 96.69 116 GLU A CA 1
ATOM 946 C C . GLU A 1 116 ? -6.207 7.558 48.433 1.00 96.69 116 GLU A C 1
ATOM 948 O O . GLU A 1 116 ? -5.019 7.244 48.544 1.00 96.69 116 GLU A O 1
ATOM 953 N N . ALA A 1 117 ? -6.798 7.657 47.237 1.00 97.00 117 ALA A N 1
ATOM 954 C CA . ALA A 1 117 ? -6.168 7.196 46.006 1.00 97.00 117 ALA A CA 1
ATOM 955 C C . ALA A 1 117 ? -4.877 7.944 45.639 1.00 97.00 117 ALA A C 1
ATOM 957 O O . ALA A 1 117 ? -3.980 7.317 45.060 1.00 97.00 117 ALA A O 1
ATOM 958 N N . ILE A 1 118 ? -4.787 9.254 45.917 1.00 96.81 118 ILE A N 1
ATOM 959 C CA . ILE A 1 118 ? -3.576 10.053 45.660 1.00 96.81 118 ILE A CA 1
ATOM 960 C C . ILE A 1 118 ? -2.515 9.835 46.745 1.00 96.81 118 ILE A C 1
ATOM 962 O O . ILE A 1 118 ? -1.325 9.802 46.434 1.00 96.81 118 ILE A O 1
ATOM 966 N N . SER A 1 119 ? -2.940 9.608 47.991 1.00 94.56 119 SER A N 1
ATOM 967 C CA . SER A 1 119 ? -2.048 9.410 49.140 1.00 94.56 119 SER A CA 1
ATOM 968 C C . SER A 1 119 ? -1.379 8.030 49.154 1.00 94.56 119 SER A C 1
ATOM 970 O O . SER A 1 119 ? -0.357 7.855 49.813 1.00 94.56 119 SER A O 1
ATOM 972 N N . GLU A 1 120 ? -1.891 7.056 48.392 1.00 93.38 120 GLU A N 1
ATOM 973 C CA . GLU A 1 120 ? -1.283 5.723 48.239 1.00 93.38 120 GLU A CA 1
ATOM 974 C C . GLU A 1 120 ? 0.188 5.756 47.796 1.00 93.38 120 GLU A C 1
ATOM 976 O O . GLU A 1 120 ? 0.962 4.852 48.121 1.00 93.38 120 GLU A O 1
ATOM 981 N N . ASN A 1 121 ? 0.583 6.754 47.000 1.00 91.81 121 ASN A N 1
ATOM 982 C CA . ASN A 1 121 ? 1.950 6.867 46.513 1.00 91.81 121 ASN A CA 1
ATOM 983 C C . ASN A 1 121 ? 2.314 8.339 46.256 1.00 91.81 121 ASN A C 1
ATOM 985 O O . ASN A 1 121 ? 1.705 8.947 45.377 1.00 91.81 121 ASN A O 1
ATOM 989 N N . PRO A 1 122 ? 3.370 8.886 46.893 1.00 91.69 122 PRO A N 1
ATOM 990 C CA . PRO A 1 122 ? 3.810 10.276 46.698 1.00 91.69 122 PRO A CA 1
ATOM 991 C C . PRO A 1 122 ? 4.155 10.664 45.248 1.00 91.69 122 PRO A C 1
ATOM 993 O O . PRO A 1 122 ? 4.260 11.846 44.910 1.00 91.69 122 PRO A O 1
ATOM 996 N N . ASN A 1 123 ? 4.373 9.672 44.379 1.00 93.75 123 ASN A N 1
ATOM 997 C CA . ASN A 1 123 ? 4.607 9.865 42.952 1.00 93.75 123 ASN A CA 1
ATOM 998 C C . ASN A 1 123 ? 3.309 10.095 42.152 1.00 93.75 123 ASN A C 1
ATOM 1000 O O . ASN A 1 123 ? 3.376 10.454 40.981 1.00 93.75 123 ASN A O 1
ATOM 1004 N N . ILE A 1 124 ? 2.127 9.868 42.727 1.00 96.56 124 ILE A N 1
ATOM 1005 C CA . ILE A 1 124 ? 0.849 10.199 42.088 1.00 96.56 124 ILE A CA 1
ATOM 1006 C C . ILE A 1 124 ? 0.603 11.691 42.302 1.00 96.56 124 ILE A C 1
ATOM 1008 O O . ILE A 1 124 ? 0.568 12.171 43.430 1.00 96.56 124 ILE A O 1
ATOM 1012 N N . LYS A 1 125 ? 0.465 12.438 41.206 1.00 97.12 125 LYS A N 1
ATOM 1013 C CA . LYS A 1 125 ? 0.318 13.903 41.230 1.00 97.12 125 LYS A CA 1
ATOM 1014 C C . LYS A 1 125 ? -1.086 14.357 40.852 1.00 97.12 125 LYS A C 1
ATOM 1016 O O . LYS A 1 125 ? -1.483 15.459 41.212 1.00 97.12 125 LYS A O 1
ATOM 1021 N N . LEU A 1 126 ? -1.836 13.506 40.152 1.00 98.06 126 LEU A N 1
ATOM 1022 C CA . LEU A 1 126 ? -3.225 13.742 39.773 1.00 98.06 126 LEU A CA 1
ATOM 1023 C C . LEU A 1 126 ? -4.002 12.425 39.809 1.00 98.06 126 LEU A C 1
ATOM 1025 O O . LEU A 1 126 ? -3.573 11.430 39.225 1.00 98.06 126 LEU A O 1
ATOM 1029 N N . VAL A 1 127 ? -5.166 12.436 40.448 1.00 97.94 127 VAL A N 1
ATOM 1030 C CA . VAL A 1 127 ? -6.174 11.378 40.355 1.00 97.94 127 VAL A CA 1
ATOM 1031 C C . VAL A 1 127 ? -7.415 11.898 39.645 1.00 97.94 127 VAL A C 1
ATOM 1033 O O . VAL A 1 127 ? -7.731 13.087 39.710 1.00 97.94 127 VAL A O 1
ATOM 1036 N N . HIS A 1 128 ? -8.127 11.015 38.950 1.00 97.62 128 HIS A N 1
ATOM 1037 C CA . HIS A 1 128 ? -9.422 11.358 38.369 1.00 97.62 128 HIS A CA 1
ATOM 1038 C C . HIS A 1 128 ? -10.371 10.159 38.370 1.00 97.62 128 HIS A C 1
ATOM 1040 O O . HIS A 1 128 ? -9.948 9.025 38.148 1.00 97.62 128 HIS A O 1
ATOM 1046 N N . SER A 1 129 ? -11.649 10.418 38.620 1.00 97.31 129 SER A N 1
ATOM 1047 C CA . SER A 1 129 ? -12.706 9.400 38.681 1.00 97.31 129 SER A CA 1
ATOM 1048 C C . SER A 1 129 ? -13.492 9.283 37.372 1.00 97.31 129 SER A C 1
ATOM 1050 O O . SER A 1 129 ? -13.300 10.070 36.436 1.00 97.31 129 SER A O 1
ATOM 1052 N N . ASP A 1 130 ? -14.350 8.266 37.281 1.00 95.69 130 ASP A N 1
ATOM 1053 C CA . ASP A 1 130 ? -15.388 8.208 36.251 1.00 95.69 130 ASP A CA 1
ATOM 1054 C C . ASP A 1 130 ? -16.588 9.072 36.672 1.00 95.69 130 ASP A C 1
ATOM 1056 O O . ASP A 1 130 ? -16.733 9.449 37.839 1.00 95.69 130 ASP A O 1
ATOM 1060 N N . ALA A 1 131 ? -17.469 9.368 35.721 1.00 95.31 131 ALA A N 1
ATOM 1061 C CA . ALA A 1 131 ? -18.679 10.144 35.959 1.00 95.31 131 ALA A CA 1
ATOM 1062 C C . ALA A 1 131 ? -19.922 9.449 35.393 1.00 95.31 131 ALA A C 1
ATOM 1064 O O . ALA A 1 131 ? -19.879 8.815 34.338 1.00 95.31 131 ALA A O 1
ATOM 1065 N N . ARG A 1 132 ? -21.042 9.578 36.100 1.00 95.56 132 ARG A N 1
ATOM 1066 C CA . ARG A 1 132 ? -22.367 9.127 35.678 1.00 95.56 132 ARG A CA 1
ATOM 1067 C C . ARG A 1 132 ? -22.982 10.240 34.852 1.00 95.56 132 ARG A C 1
ATOM 1069 O O . ARG A 1 132 ? -22.894 11.384 35.263 1.00 95.56 132 ARG A O 1
ATOM 1076 N N . ILE A 1 133 ? -23.629 9.944 33.732 1.00 93.62 133 ILE A N 1
ATOM 1077 C CA . ILE A 1 133 ? -24.298 10.986 32.940 1.00 93.62 133 ILE A CA 1
ATOM 1078 C C . ILE A 1 133 ? -25.764 11.076 33.367 1.00 93.62 133 ILE A C 1
ATOM 1080 O O . ILE A 1 133 ? -26.472 10.063 33.329 1.00 93.62 133 ILE A O 1
ATOM 1084 N N . ILE A 1 134 ? -26.219 12.274 33.734 1.00 94.00 134 ILE A N 1
ATOM 1085 C CA . ILE A 1 134 ? -27.612 12.592 34.078 1.00 94.00 134 ILE A CA 1
ATOM 1086 C C . ILE A 1 134 ? -28.174 13.675 33.146 1.00 94.00 134 ILE A C 1
ATOM 1088 O O . ILE A 1 134 ? -27.421 14.467 32.583 1.00 94.00 134 ILE A O 1
ATOM 1092 N N . ASP A 1 135 ? -29.492 13.702 32.959 1.00 90.44 135 ASP A N 1
ATOM 1093 C CA . ASP A 1 135 ? -30.184 14.777 32.240 1.00 90.44 135 ASP A CA 1
ATOM 1094 C C . ASP A 1 135 ? -30.524 15.969 33.157 1.00 90.44 135 ASP A C 1
ATOM 1096 O O . ASP A 1 135 ? -30.241 15.967 34.358 1.00 90.44 135 ASP A O 1
ATOM 1100 N N . SER A 1 136 ? -31.169 16.997 32.598 1.00 89.25 136 SER A N 1
ATOM 1101 C CA . SER A 1 136 ? -31.603 18.190 33.338 1.00 89.25 136 SER A CA 1
ATOM 1102 C C . SER A 1 136 ? -32.574 17.901 34.492 1.00 89.25 136 SER A C 1
ATOM 1104 O O . SER A 1 136 ? -32.666 18.714 35.405 1.00 89.25 136 SER A O 1
ATOM 1106 N N . ASN A 1 137 ? -33.268 16.758 34.474 1.00 88.62 137 ASN A N 1
ATOM 1107 C CA . ASN A 1 137 ? -34.217 16.319 35.501 1.00 88.62 137 ASN A CA 1
ATOM 1108 C C . ASN A 1 137 ? -33.592 15.300 36.472 1.00 88.62 137 ASN A C 1
ATOM 1110 O O . ASN A 1 137 ? -34.315 14.552 37.131 1.00 88.62 137 ASN A O 1
ATOM 1114 N N . ASN A 1 138 ? -32.257 15.228 36.540 1.00 89.44 138 ASN A N 1
ATOM 1115 C CA . ASN A 1 138 ? -31.495 14.265 37.344 1.00 89.44 138 ASN A CA 1
ATOM 1116 C C . ASN A 1 138 ? -31.738 12.794 36.968 1.00 89.44 138 ASN A C 1
ATOM 1118 O O . ASN A 1 138 ? -31.389 11.882 37.725 1.00 89.44 138 ASN A O 1
ATOM 1122 N N . LYS A 1 139 ? -32.319 12.518 35.796 1.00 90.50 139 LYS A N 1
ATOM 1123 C CA . LYS A 1 139 ? -32.534 11.149 35.341 1.00 90.50 139 LYS A CA 1
ATOM 1124 C C . LYS A 1 139 ? -31.252 10.612 34.724 1.00 90.50 139 LYS A C 1
ATOM 1126 O O . LYS A 1 139 ? -30.624 11.241 33.877 1.00 90.50 139 LYS A O 1
ATOM 1131 N N . ARG A 1 140 ? -30.883 9.399 35.124 1.00 91.06 140 ARG A N 1
ATOM 1132 C CA . ARG A 1 140 ? -29.687 8.714 34.627 1.00 91.06 140 ARG A CA 1
ATOM 1133 C C . ARG A 1 140 ? -29.799 8.423 33.128 1.00 91.06 140 ARG A C 1
ATOM 1135 O O . ARG A 1 140 ? -30.728 7.743 32.693 1.00 91.06 140 ARG A O 1
ATOM 1142 N N . ILE A 1 141 ? -28.820 8.906 32.365 1.00 88.44 141 ILE A N 1
ATOM 1143 C CA . ILE A 1 141 ? -28.603 8.595 30.946 1.00 88.44 141 ILE A CA 1
ATOM 1144 C C . ILE A 1 141 ? -27.620 7.422 30.815 1.00 88.44 141 ILE A C 1
ATOM 1146 O O . ILE A 1 141 ? -27.808 6.552 29.964 1.00 88.44 141 ILE A O 1
ATOM 1150 N N . SER A 1 142 ? -26.566 7.388 31.640 1.00 89.81 142 SER A N 1
ATOM 1151 C CA . SER A 1 142 ? -25.524 6.352 31.602 1.00 89.81 142 SER A CA 1
ATOM 1152 C C . SER A 1 142 ? -24.775 6.223 32.916 1.00 89.81 142 SER A C 1
ATOM 1154 O O . SER A 1 142 ? -24.527 7.226 33.572 1.00 89.81 142 SER A O 1
ATOM 1156 N N . GLU A 1 143 ? -24.331 5.008 33.240 1.00 90.00 143 GLU A N 1
ATOM 1157 C CA . GLU A 1 143 ? -23.555 4.705 34.450 1.00 90.00 143 GLU A CA 1
ATOM 1158 C C . GLU A 1 143 ? -22.064 5.078 34.354 1.00 90.00 143 GLU A C 1
ATOM 1160 O O . GLU A 1 143 ? -21.380 5.121 35.373 1.00 90.00 143 GLU A O 1
ATOM 1165 N N . SER A 1 144 ? -21.545 5.343 33.149 1.00 91.50 144 SER A N 1
ATOM 1166 C CA . SER A 1 144 ? -20.123 5.651 32.939 1.00 91.50 144 SER A CA 1
ATOM 1167 C C . SER A 1 144 ? -19.887 6.534 31.711 1.00 91.50 144 SER A C 1
ATOM 1169 O O . SER A 1 144 ? -20.279 6.199 30.582 1.00 91.50 144 SER A O 1
ATOM 1171 N N . LEU A 1 145 ? -19.191 7.648 31.930 1.00 88.50 145 LEU A N 1
ATOM 1172 C CA . LEU A 1 145 ? -18.682 8.547 30.901 1.00 88.50 145 LEU A CA 1
ATOM 1173 C C . LEU A 1 145 ? -17.549 7.869 30.130 1.00 88.50 145 LEU A C 1
ATOM 1175 O O . LEU A 1 145 ? -17.514 7.920 28.896 1.00 88.50 145 LEU A O 1
ATOM 1179 N N . TRP A 1 146 ? -16.649 7.171 30.830 1.00 90.94 146 TRP A N 1
ATOM 1180 C CA . TRP A 1 146 ? -15.540 6.458 30.198 1.00 90.94 146 TRP A CA 1
ATOM 1181 C C . TRP A 1 146 ? -16.016 5.391 29.208 1.00 90.94 146 TRP A C 1
ATOM 1183 O O . TRP A 1 146 ? -15.419 5.248 28.136 1.00 90.94 146 TRP A O 1
ATOM 1193 N N . GLN A 1 147 ? -17.097 4.671 29.520 1.00 85.31 147 GLN A N 1
ATOM 1194 C CA . GLN A 1 147 ? -17.684 3.670 28.626 1.00 85.31 147 GLN A CA 1
ATOM 1195 C C . GLN A 1 147 ? -18.343 4.306 27.400 1.00 85.31 147 GLN A C 1
ATOM 1197 O O . GLN A 1 147 ? -18.077 3.865 26.276 1.00 85.31 147 GLN A O 1
ATOM 1202 N N . ILE A 1 148 ? -19.152 5.357 27.590 1.00 82.75 148 ILE A N 1
ATOM 1203 C CA . ILE A 1 148 ? -19.818 6.062 26.482 1.00 82.75 148 ILE A CA 1
ATOM 1204 C C . ILE A 1 148 ? -18.803 6.636 25.505 1.00 82.75 148 ILE A C 1
ATOM 1206 O O . ILE A 1 148 ? -18.931 6.465 24.289 1.00 82.75 148 ILE A O 1
ATOM 1210 N N . GLU A 1 149 ? -17.766 7.275 26.031 1.00 78.94 149 GLU A N 1
ATOM 1211 C CA . GLU A 1 149 ? -16.734 7.871 25.200 1.00 78.94 149 GLU A CA 1
ATOM 1212 C C . GLU A 1 149 ? -15.697 6.846 24.740 1.00 78.94 149 GLU A C 1
ATOM 1214 O O . GLU A 1 149 ? -14.891 7.147 23.868 1.00 78.94 149 GLU A O 1
ATOM 1219 N N . LYS A 1 150 ? -15.697 5.612 25.257 1.00 79.00 150 LYS A N 1
ATOM 1220 C CA . LYS A 1 150 ? -14.672 4.592 24.971 1.00 79.00 150 LYS A CA 1
ATOM 1221 C C . LYS A 1 150 ? -13.264 5.101 25.303 1.00 79.00 150 LYS A C 1
ATOM 1223 O O . LYS A 1 150 ? -12.351 5.026 24.464 1.00 79.00 150 LYS A O 1
ATOM 1228 N N . ARG A 1 151 ? -13.093 5.684 26.494 1.00 79.88 151 ARG A N 1
ATOM 1229 C CA . ARG A 1 151 ? -11.795 6.168 26.985 1.00 79.88 151 ARG A CA 1
ATOM 1230 C C . ARG A 1 151 ? -10.865 5.002 27.309 1.00 79.88 151 ARG A C 1
ATOM 1232 O O . ARG A 1 151 ? -11.290 3.931 27.729 1.00 79.88 151 ARG A O 1
ATOM 1239 N N . ARG A 1 152 ? -9.573 5.221 27.071 1.00 75.75 152 ARG A N 1
ATOM 1240 C CA . ARG A 1 152 ? -8.487 4.290 27.390 1.00 75.75 152 ARG A CA 1
ATOM 1241 C C . ARG A 1 152 ? -7.653 4.909 28.496 1.00 75.75 152 ARG A C 1
ATOM 1243 O O . ARG A 1 152 ? -6.640 5.538 28.231 1.00 75.75 152 ARG A O 1
ATOM 1250 N N . ILE A 1 153 ? -8.163 4.790 29.715 1.00 82.00 153 ILE A N 1
ATOM 1251 C CA . ILE A 1 153 ? -7.597 5.381 30.936 1.00 82.00 153 ILE A CA 1
ATOM 1252 C C . ILE A 1 153 ? -6.209 4.833 31.299 1.00 82.00 153 ILE A C 1
ATOM 1254 O O . ILE A 1 153 ? -5.512 5.416 32.112 1.00 82.00 153 ILE A O 1
ATOM 1258 N N . ASP A 1 154 ? -5.791 3.741 30.654 1.00 75.19 154 ASP A N 1
ATOM 1259 C CA . ASP A 1 154 ? -4.444 3.177 30.723 1.00 75.19 154 ASP A CA 1
ATOM 1260 C C . ASP A 1 154 ? -3.402 3.946 29.884 1.00 75.19 154 ASP A C 1
ATOM 1262 O O . ASP A 1 154 ? -2.224 3.601 29.903 1.00 75.19 154 ASP A O 1
ATOM 1266 N N . LEU A 1 155 ? -3.820 4.953 29.106 1.00 72.25 155 LEU A N 1
ATOM 1267 C CA . LEU A 1 155 ? -2.959 5.718 28.200 1.00 72.25 155 LEU A CA 1
ATOM 1268 C C . LEU A 1 155 ? -2.666 7.124 28.746 1.00 72.25 155 LEU A C 1
ATOM 1270 O O . LEU A 1 155 ? -3.122 8.124 28.194 1.00 72.25 155 LEU A O 1
ATOM 1274 N N . ASP A 1 156 ? -1.867 7.191 29.804 1.00 74.12 156 ASP A N 1
ATOM 1275 C CA . ASP A 1 156 ? -1.519 8.410 30.549 1.00 74.12 156 ASP A CA 1
ATOM 1276 C C . ASP A 1 156 ? -0.195 9.074 30.111 1.00 74.12 156 ASP A C 1
ATOM 1278 O O . ASP A 1 156 ? 0.252 10.038 30.726 1.00 74.12 156 ASP A O 1
ATOM 1282 N N . SER A 1 157 ? 0.447 8.599 29.035 1.00 76.44 157 SER A N 1
ATOM 1283 C CA . SER A 1 157 ? 1.696 9.201 28.543 1.00 76.44 157 SER A CA 1
ATOM 1284 C C . SER A 1 157 ? 1.465 10.582 27.904 1.00 76.44 157 SER A C 1
ATOM 1286 O O . SER A 1 157 ? 0.416 10.790 27.287 1.00 76.44 157 SER A O 1
ATOM 1288 N N . PRO A 1 158 ? 2.457 11.501 27.917 1.00 74.38 158 PRO A N 1
ATOM 1289 C CA . PRO A 1 158 ? 2.304 12.839 27.332 1.00 74.38 158 PRO A CA 1
ATOM 1290 C C . PRO A 1 158 ? 1.804 12.818 25.879 1.00 74.38 158 PRO A C 1
ATOM 1292 O O . PRO A 1 158 ? 0.908 13.564 25.490 1.00 74.38 158 PRO A O 1
ATOM 1295 N N . VAL A 1 159 ? 2.340 11.901 25.068 1.00 67.38 159 VAL A N 1
ATOM 1296 C CA . VAL A 1 159 ? 1.945 11.723 23.661 1.00 67.38 159 VAL A CA 1
ATOM 1297 C C . VAL A 1 159 ? 0.496 11.247 23.543 1.00 67.38 159 VAL A C 1
ATOM 1299 O O . VAL A 1 159 ? -0.235 11.704 22.661 1.00 67.38 159 VAL A O 1
ATOM 1302 N N . SER A 1 160 ? 0.073 10.339 24.425 1.00 72.19 160 SER A N 1
ATOM 1303 C CA . SER A 1 160 ? -1.296 9.822 24.440 1.00 72.19 160 SER A CA 1
ATOM 1304 C C . SER A 1 160 ? -2.290 10.899 24.853 1.00 72.19 160 SER A C 1
ATOM 1306 O O . SER A 1 160 ? -3.308 11.048 24.184 1.00 72.19 160 SER A O 1
ATOM 1308 N N . LEU A 1 161 ? -1.953 11.701 25.866 1.00 78.25 161 LEU A N 1
ATOM 1309 C CA . LEU A 1 161 ? -2.768 12.814 26.353 1.00 78.25 161 LEU A CA 1
ATOM 1310 C C . LEU A 1 161 ? -2.946 13.912 25.295 1.00 78.25 161 LEU A C 1
ATOM 1312 O O . LEU A 1 161 ? -4.075 14.318 25.027 1.00 78.25 161 LEU A O 1
ATOM 1316 N N . ILE A 1 162 ? -1.867 14.331 24.614 1.00 75.69 162 ILE A N 1
ATOM 1317 C CA . ILE A 1 162 ? -1.949 15.286 23.485 1.00 75.69 162 ILE A CA 1
ATOM 1318 C C . ILE A 1 162 ? -2.851 14.730 22.377 1.00 75.69 162 ILE A C 1
ATOM 1320 O O . ILE A 1 162 ? -3.595 15.468 21.721 1.00 75.69 162 ILE A O 1
ATOM 1324 N N . TYR A 1 163 ? -2.785 13.417 22.141 1.00 67.38 163 TYR A N 1
ATOM 1325 C CA . TYR A 1 163 ? -3.624 12.784 21.138 1.00 67.38 163 TYR A CA 1
ATOM 1326 C C . TYR A 1 163 ? -5.094 12.717 21.564 1.00 67.38 163 TYR A C 1
ATOM 1328 O O . TYR A 1 163 ? -5.986 12.944 20.737 1.00 67.38 163 TYR A O 1
ATOM 1336 N N . ARG A 1 164 ? -5.343 12.375 22.826 1.00 75.75 164 ARG A N 1
ATOM 1337 C CA . ARG A 1 164 ? -6.665 12.202 23.404 1.00 75.75 164 ARG A CA 1
ATOM 1338 C C . ARG A 1 164 ? -6.607 12.410 24.915 1.00 75.75 164 ARG A C 1
ATOM 1340 O O . ARG A 1 164 ? -6.070 11.569 25.629 1.00 75.75 164 ARG A O 1
ATOM 1347 N N . ASN A 1 165 ? -7.248 13.477 25.387 1.00 85.31 165 ASN A N 1
ATOM 1348 C CA . ASN A 1 165 ? -7.437 13.684 26.814 1.00 85.31 165 ASN A CA 1
ATOM 1349 C C . ASN A 1 165 ? -8.303 12.552 27.397 1.00 85.31 165 ASN A C 1
ATOM 1351 O O . ASN A 1 165 ? -9.341 12.200 26.829 1.00 85.31 165 ASN A O 1
ATOM 1355 N N . ILE A 1 166 ? -7.851 11.965 28.502 1.00 87.12 166 ILE A N 1
ATOM 1356 C CA . ILE A 1 166 ? -8.576 10.928 29.251 1.00 87.12 166 ILE A CA 1
ATOM 1357 C C . ILE A 1 166 ? -9.152 11.463 30.568 1.00 87.12 166 ILE A C 1
ATOM 1359 O O . ILE A 1 166 ? -10.031 10.824 31.147 1.00 87.12 166 ILE A O 1
ATOM 1363 N N . VAL A 1 167 ? -8.692 12.640 30.997 1.00 92.06 167 VAL A N 1
ATOM 1364 C CA . VAL A 1 167 ? -9.055 13.305 32.247 1.00 92.06 167 VAL A CA 1
ATOM 1365 C C . VAL A 1 167 ? -10.221 14.257 31.989 1.00 92.06 167 VAL A C 1
ATOM 1367 O O . VAL A 1 167 ? -10.237 14.938 30.969 1.00 92.06 167 VAL A O 1
ATOM 1370 N N . THR A 1 168 ? -11.193 14.301 32.899 1.00 93.00 168 THR A N 1
ATOM 1371 C CA . THR A 1 168 ? -12.270 15.305 32.890 1.00 93.00 168 THR A CA 1
ATOM 1372 C C . THR A 1 168 ? -12.122 16.204 34.103 1.00 93.00 168 THR A C 1
ATOM 1374 O O . THR A 1 168 ? -12.077 15.688 35.216 1.00 93.00 168 THR A O 1
ATOM 1377 N N . GLY A 1 169 ? -12.076 17.522 33.896 1.00 92.88 169 GLY A N 1
ATOM 1378 C CA . GLY A 1 169 ? -11.816 18.527 34.939 1.00 92.88 169 GLY A CA 1
ATOM 1379 C C . GLY A 1 169 ? -12.547 18.292 36.260 1.00 92.88 169 GLY A C 1
ATOM 1380 O O . GLY A 1 169 ? -11.893 18.033 37.271 1.00 92.88 169 GLY A O 1
ATOM 1381 N N . CYS A 1 170 ? -13.883 18.267 36.243 1.00 94.88 170 CYS A N 1
ATOM 1382 C CA . CYS A 1 170 ? -14.712 18.111 37.446 1.00 94.88 170 CYS A CA 1
ATOM 1383 C C . CYS A 1 170 ? -14.504 16.788 38.213 1.00 94.88 170 CYS A C 1
ATOM 1385 O O . CYS A 1 170 ? -14.908 16.658 39.370 1.00 94.88 170 CYS A O 1
ATOM 1387 N N . THR A 1 171 ? -13.838 15.798 37.609 1.00 96.69 171 THR A N 1
ATOM 1388 C CA . THR A 1 171 ? -13.542 14.494 38.234 1.00 96.69 171 THR A CA 1
ATOM 1389 C C . THR A 1 171 ? -12.190 14.446 38.950 1.00 96.69 171 THR A C 1
ATOM 1391 O O . THR A 1 171 ? -11.854 13.408 39.525 1.00 96.69 171 THR A O 1
ATOM 1394 N N . THR A 1 172 ? -11.401 15.527 38.889 1.00 97.75 172 THR A N 1
ATOM 1395 C CA . THR A 1 172 ? -9.993 15.535 39.315 1.00 97.75 172 THR A CA 1
ATOM 1396 C C . THR A 1 172 ? -9.775 15.927 40.773 1.00 97.75 172 THR A C 1
ATOM 1398 O O . THR A 1 172 ? -10.521 16.727 41.339 1.00 97.75 172 THR A O 1
ATOM 1401 N N . LEU A 1 173 ? -8.690 15.394 41.340 1.00 98.50 173 LEU A N 1
ATOM 1402 C CA . LEU A 1 173 ? -8.002 15.908 42.521 1.00 98.50 173 LEU A CA 1
ATOM 1403 C C . LEU A 1 173 ? -6.488 15.793 42.281 1.00 98.50 173 LEU A C 1
ATOM 1405 O O . LEU A 1 173 ? -6.013 14.779 41.769 1.00 98.50 173 LEU A O 1
ATOM 1409 N N . PHE A 1 174 ? -5.719 16.830 42.590 1.00 98.56 174 PHE A N 1
ATOM 1410 C CA . PHE A 1 174 ? -4.275 16.868 42.345 1.00 98.56 174 PHE A CA 1
ATOM 1411 C C . PHE A 1 174 ? -3.516 17.573 43.465 1.00 98.56 174 PHE A C 1
ATOM 1413 O O . PHE A 1 174 ? -4.099 18.335 44.224 1.00 98.56 174 PHE A O 1
ATOM 1420 N N . CYS A 1 175 ? -2.214 17.322 43.587 1.00 97.25 175 CYS A N 1
ATOM 1421 C CA . CYS A 1 175 ? -1.403 17.934 44.639 1.00 97.25 175 CYS A CA 1
ATOM 1422 C C . CYS A 1 175 ? -1.038 19.396 44.341 1.00 97.25 175 CYS A C 1
ATOM 1424 O O . CYS A 1 175 ? -0.871 19.799 43.189 1.00 97.25 175 CYS A O 1
ATOM 1426 N N . THR A 1 176 ? -0.825 20.181 45.394 1.00 96.50 176 THR A N 1
ATOM 1427 C CA . THR A 1 176 ? -0.381 21.586 45.309 1.00 96.50 176 THR A CA 1
ATOM 1428 C C . THR A 1 176 ? 0.924 21.750 44.515 1.00 96.50 176 THR A C 1
ATOM 1430 O O . THR A 1 176 ? 1.076 22.703 43.751 1.00 96.50 176 THR A O 1
ATOM 1433 N N . GLU A 1 177 ? 1.838 20.776 44.580 1.00 95.44 177 GLU A N 1
ATOM 1434 C CA . GLU A 1 177 ? 3.057 20.748 43.756 1.00 95.44 177 GLU A CA 1
ATOM 1435 C C . GLU A 1 177 ? 2.745 20.812 42.249 1.00 95.44 177 GLU A C 1
ATOM 1437 O O . GLU A 1 177 ? 3.393 21.557 41.510 1.00 95.44 177 GLU A O 1
ATOM 1442 N N . LEU A 1 178 ? 1.713 20.093 41.787 1.00 96.81 178 LEU A N 1
ATOM 1443 C CA . LEU A 1 178 ? 1.284 20.144 40.390 1.00 96.81 178 LEU A CA 1
ATOM 1444 C C . LEU A 1 178 ? 0.777 21.537 40.001 1.00 96.81 178 LEU A C 1
ATOM 1446 O O . LEU A 1 178 ? 1.065 22.005 38.899 1.00 96.81 178 LEU A O 1
ATOM 1450 N N . ALA A 1 179 ? 0.061 22.216 40.896 1.00 96.38 179 ALA A N 1
ATOM 1451 C CA . ALA A 1 179 ? -0.429 23.569 40.650 1.00 96.38 179 ALA A CA 1
ATOM 1452 C C . ALA A 1 179 ? 0.726 24.549 40.389 1.00 96.38 179 ALA A C 1
ATOM 1454 O O . ALA A 1 179 ? 0.671 25.331 39.440 1.00 96.38 179 ALA A O 1
ATOM 1455 N N . HIS A 1 180 ? 1.803 24.463 41.177 1.00 94.62 180 HIS A N 1
ATOM 1456 C CA . HIS A 1 180 ? 2.990 25.303 41.000 1.00 94.62 180 HIS A CA 1
ATOM 1457 C C . HIS A 1 180 ? 3.705 25.060 39.666 1.00 94.62 180 HIS A C 1
ATOM 1459 O O . HIS A 1 180 ? 4.253 25.998 39.095 1.00 94.62 180 HIS A O 1
ATOM 1465 N N . VAL A 1 181 ? 3.679 23.828 39.149 1.00 92.94 181 VAL A N 1
ATOM 1466 C CA . VAL A 1 181 ? 4.236 23.498 37.825 1.00 92.94 181 VAL A CA 1
ATOM 1467 C C . VAL A 1 181 ? 3.333 23.978 36.693 1.00 92.94 181 VAL A C 1
ATOM 1469 O O . VAL A 1 181 ? 3.821 24.422 35.654 1.00 92.94 181 VAL A O 1
ATOM 1472 N N . ALA A 1 182 ? 2.018 23.871 36.872 1.00 94.00 182 ALA A N 1
ATOM 1473 C CA . ALA A 1 182 ? 1.054 24.212 35.838 1.00 94.00 182 ALA A CA 1
ATOM 1474 C C . ALA A 1 182 ? 0.869 25.726 35.657 1.00 94.00 182 ALA A C 1
ATOM 1476 O O . ALA A 1 182 ? 0.454 26.139 34.573 1.00 94.00 182 ALA A O 1
ATOM 1477 N N . LEU A 1 183 ? 1.146 26.533 36.688 1.00 93.56 183 LEU A N 1
ATOM 1478 C CA . LEU A 1 183 ? 0.967 27.985 36.679 1.00 93.56 183 LEU A CA 1
ATOM 1479 C C . LEU A 1 183 ? 2.225 28.748 36.205 1.00 93.56 183 LEU A C 1
ATOM 1481 O O . LEU A 1 183 ? 3.336 28.421 36.617 1.00 93.56 183 LEU A O 1
ATOM 1485 N N . PRO A 1 184 ? 2.067 29.848 35.440 1.00 93.38 184 PRO A N 1
ATOM 1486 C CA . PRO A 1 184 ? 0.827 30.293 34.802 1.00 93.38 184 PRO A CA 1
ATOM 1487 C C . PRO A 1 184 ? 0.414 29.356 33.658 1.00 93.38 184 PRO A C 1
ATOM 1489 O O . PRO A 1 184 ? 1.257 28.738 33.005 1.00 93.38 184 PRO A O 1
ATOM 1492 N N . PHE A 1 185 ? -0.889 29.279 33.390 1.00 92.19 185 PHE A N 1
ATOM 1493 C CA . PHE A 1 185 ? -1.385 28.478 32.275 1.00 92.19 185 PHE A CA 1
ATOM 1494 C C . PHE A 1 185 ? -0.931 29.089 30.932 1.00 92.19 185 PHE A C 1
ATOM 1496 O O . PHE A 1 185 ? -0.824 30.312 30.800 1.00 92.19 185 PHE A O 1
ATOM 1503 N N . PRO A 1 186 ? -0.691 28.269 29.890 1.00 86.88 186 PRO A N 1
ATOM 1504 C CA . PRO A 1 186 ? -0.328 28.767 28.572 1.00 86.88 186 PRO A CA 1
ATOM 1505 C C . PRO A 1 186 ? -1.374 29.721 27.993 1.00 86.88 186 PRO A C 1
ATOM 1507 O O . PRO A 1 186 ? -2.575 29.448 28.034 1.00 86.88 186 PRO A O 1
ATOM 1510 N N . VAL A 1 187 ? -0.897 30.808 27.383 1.00 82.81 187 VAL A N 1
ATOM 1511 C CA . VAL A 1 187 ? -1.746 31.790 26.699 1.00 82.81 187 VAL A CA 1
ATOM 1512 C C . VAL A 1 187 ? -2.460 31.131 25.519 1.00 82.81 187 VAL A C 1
ATOM 1514 O O . VAL A 1 187 ? -1.826 30.546 24.636 1.00 82.81 187 VAL A O 1
ATOM 1517 N N . GLN A 1 188 ? -3.786 31.259 25.479 1.00 76.94 188 GLN A N 1
ATOM 1518 C CA . GLN A 1 188 ? -4.614 30.761 24.381 1.00 76.94 188 GLN A CA 1
ATOM 1519 C C . GLN A 1 188 ? -5.019 31.888 23.414 1.00 76.94 188 GLN A C 1
ATOM 1521 O O . GLN A 1 188 ? -4.857 33.071 23.695 1.00 76.94 188 GLN A O 1
ATOM 1526 N N . GLY A 1 189 ? -5.494 31.526 22.214 1.00 68.25 189 GLY A N 1
ATOM 1527 C CA . GLY A 1 189 ? -6.015 32.518 21.260 1.00 68.25 189 GLY A CA 1
ATOM 1528 C C . GLY A 1 189 ? -7.438 32.966 21.617 1.00 68.25 189 GLY A C 1
ATOM 1529 O O . GLY A 1 189 ? -7.982 32.542 22.627 1.00 68.25 189 GLY A O 1
ATOM 1530 N N . LYS A 1 190 ? -8.092 33.739 20.733 1.00 63.19 190 LYS A N 1
ATOM 1531 C CA . LYS A 1 190 ? -9.503 34.164 20.908 1.00 63.19 190 LYS A CA 1
ATOM 1532 C C . LYS A 1 190 ? -10.493 33.003 21.117 1.00 63.19 190 LYS A C 1
ATOM 1534 O O . LYS A 1 190 ? -11.557 33.214 21.679 1.00 63.19 190 LYS A O 1
ATOM 1539 N N . LYS A 1 191 ? -10.156 31.799 20.646 1.00 62.88 191 LYS A N 1
ATOM 1540 C CA . LYS A 1 191 ? -10.867 30.553 20.956 1.00 62.88 191 LYS A CA 1
ATOM 1541 C C . LYS A 1 191 ? -9.987 29.680 21.850 1.00 62.88 191 LYS A C 1
ATOM 1543 O O . LYS A 1 191 ? -8.787 29.550 21.576 1.00 62.88 191 LYS A O 1
ATOM 1548 N N . VAL A 1 192 ? -10.602 29.050 22.850 1.00 65.44 192 VAL A N 1
ATOM 1549 C CA . VAL A 1 192 ? -9.974 28.011 23.677 1.00 65.44 192 VAL A CA 1
ATOM 1550 C C . VAL A 1 192 ? -9.610 26.836 22.766 1.00 65.44 192 VAL A C 1
ATOM 1552 O O . VAL A 1 192 ? -10.474 26.248 22.123 1.00 65.44 192 VAL A O 1
ATOM 1555 N N . GLY A 1 193 ? -8.317 26.543 22.650 1.00 68.12 193 GLY A N 1
ATOM 1556 C CA . GLY A 1 193 ? -7.808 25.398 21.902 1.00 68.12 193 GLY A CA 1
ATOM 1557 C C . GLY A 1 193 ? -7.878 24.109 22.719 1.00 68.12 193 GLY A C 1
ATOM 1558 O O . GLY A 1 193 ? -8.221 23.060 22.186 1.00 68.12 193 GLY A O 1
ATOM 1559 N N . PHE A 1 194 ? -7.566 24.173 24.011 1.00 81.56 194 PHE A N 1
ATOM 1560 C CA . PHE A 1 194 ? -7.611 23.020 24.907 1.00 81.56 194 PHE A CA 1
ATOM 1561 C C . PHE A 1 194 ? -8.078 23.428 26.303 1.00 81.56 194 PHE A C 1
ATOM 1563 O O . PHE A 1 194 ? -7.928 24.581 26.706 1.00 81.56 194 PHE A O 1
ATOM 1570 N N . HIS A 1 195 ? -8.652 22.479 27.035 1.00 88.31 195 HIS A N 1
ATOM 1571 C CA . HIS A 1 195 ? -9.180 22.714 28.375 1.00 88.31 195 HIS A CA 1
ATOM 1572 C C . HIS A 1 195 ? -8.109 22.503 29.455 1.00 88.31 195 HIS A C 1
ATOM 1574 O O . HIS A 1 195 ? -7.024 21.971 29.205 1.00 88.31 195 HIS A O 1
ATOM 1580 N N . HIS A 1 196 ? -8.408 23.000 30.654 1.00 93.00 196 HIS A N 1
ATOM 1581 C CA . HIS A 1 196 ? -7.500 23.042 31.800 1.00 93.00 196 HIS A CA 1
ATOM 1582 C C . HIS A 1 196 ? -7.111 21.637 32.284 1.00 93.00 196 HIS A C 1
ATOM 1584 O O . HIS A 1 196 ? -5.991 21.423 32.734 1.00 93.00 196 HIS A O 1
ATOM 1590 N N . ASP A 1 197 ? -8.010 20.669 32.135 1.00 93.88 197 ASP A N 1
ATOM 1591 C CA . ASP A 1 197 ? -7.825 19.278 32.533 1.00 93.88 197 ASP A CA 1
ATOM 1592 C C . ASP A 1 197 ? -6.720 18.578 31.735 1.00 93.88 197 ASP A C 1
ATOM 1594 O O . ASP A 1 197 ? -5.856 17.928 32.324 1.00 93.88 197 ASP A O 1
ATOM 1598 N N . LEU A 1 198 ? -6.668 18.782 30.415 1.00 92.31 198 LEU A N 1
ATOM 1599 C CA . LEU A 1 198 ? -5.569 18.293 29.582 1.00 92.31 198 LEU A CA 1
ATOM 1600 C C . LEU A 1 198 ? -4.235 18.937 29.984 1.00 92.31 198 LEU A C 1
ATOM 1602 O O . LEU A 1 198 ? -3.212 18.253 30.022 1.00 92.31 198 LEU A O 1
ATOM 1606 N N . TRP A 1 199 ? -4.231 20.242 30.267 1.00 93.81 199 TRP A N 1
ATOM 1607 C CA . TRP A 1 199 ? -3.016 20.946 30.679 1.00 93.81 199 TRP A CA 1
ATOM 1608 C C . TRP A 1 199 ? -2.464 20.398 31.996 1.00 93.81 199 TRP A C 1
ATOM 1610 O O . TRP A 1 199 ? -1.293 20.033 32.067 1.00 93.81 199 TRP A O 1
ATOM 1620 N N . LEU A 1 200 ? -3.323 20.262 33.007 1.00 95.44 200 LEU A N 1
ATOM 1621 C CA . LEU A 1 200 ? -2.959 19.709 34.310 1.00 95.44 200 LEU A CA 1
ATOM 1622 C C . LEU A 1 200 ? -2.488 18.257 34.198 1.00 95.44 200 LEU A C 1
ATOM 1624 O O . LEU A 1 200 ? -1.471 17.903 34.791 1.00 95.44 200 LEU A O 1
ATOM 1628 N N . ALA A 1 201 ? -3.161 17.437 33.386 1.00 94.44 201 ALA A N 1
ATOM 1629 C CA . ALA A 1 201 ? -2.733 16.070 33.111 1.00 94.44 201 ALA A CA 1
ATOM 1630 C C . ALA A 1 201 ? -1.317 16.038 32.513 1.00 94.44 201 ALA A C 1
ATOM 1632 O O . ALA A 1 201 ? -0.452 15.313 32.999 1.00 94.44 201 ALA A O 1
ATOM 1633 N N . LEU A 1 202 ? -1.039 16.868 31.504 1.00 91.38 202 LEU A N 1
ATOM 1634 C CA . LEU A 1 202 ? 0.294 16.952 30.912 1.00 91.38 202 LEU A CA 1
ATOM 1635 C C . LEU A 1 202 ? 1.339 17.391 31.940 1.00 91.38 202 LEU A C 1
ATOM 1637 O O . LEU A 1 202 ? 2.356 16.717 32.086 1.00 91.38 202 LEU A O 1
ATOM 1641 N N . CYS A 1 203 ? 1.079 18.445 32.710 1.00 92.88 203 CYS A N 1
ATOM 1642 C CA . CYS A 1 203 ? 1.969 18.868 33.790 1.00 92.88 203 CYS A CA 1
ATOM 1643 C C . CYS A 1 203 ? 2.234 17.735 34.797 1.00 92.88 203 CYS A C 1
ATOM 1645 O O . CYS A 1 203 ? 3.388 17.533 35.178 1.00 92.88 203 CYS A O 1
ATOM 1647 N N . ALA A 1 204 ? 1.224 16.930 35.150 1.00 93.88 204 ALA A N 1
ATOM 1648 C CA . ALA A 1 204 ? 1.369 15.815 36.088 1.00 93.88 204 ALA A CA 1
ATOM 1649 C C . ALA A 1 204 ? 2.388 14.788 35.590 1.00 93.88 204 ALA A C 1
ATOM 1651 O O . ALA A 1 204 ? 3.229 14.344 36.368 1.00 93.88 204 ALA A O 1
ATOM 1652 N N . THR A 1 205 ? 2.391 14.488 34.286 1.00 90.50 205 THR A N 1
ATOM 1653 C CA . THR A 1 205 ? 3.366 13.556 33.690 1.00 90.50 205 THR A CA 1
ATOM 1654 C C . THR A 1 205 ? 4.819 14.037 33.771 1.00 90.50 205 THR A C 1
ATOM 1656 O O . THR A 1 205 ? 5.732 13.226 33.642 1.00 90.50 205 THR A O 1
ATOM 1659 N N . THR A 1 206 ? 5.064 15.336 34.000 1.00 87.12 206 THR A N 1
ATOM 1660 C CA . THR A 1 206 ? 6.431 15.880 34.114 1.00 87.12 206 THR A CA 1
ATOM 1661 C C . THR A 1 206 ? 7.049 15.705 35.498 1.00 87.12 206 THR A C 1
ATOM 1663 O O . THR A 1 206 ? 8.274 15.712 35.616 1.00 87.12 206 THR A O 1
ATOM 1666 N N . ILE A 1 207 ? 6.217 15.552 36.531 1.00 90.81 207 ILE A N 1
ATOM 1667 C CA . ILE A 1 207 ? 6.641 15.494 37.938 1.00 90.81 207 ILE A CA 1
ATOM 1668 C C . ILE A 1 207 ? 6.169 14.230 38.667 1.00 90.81 207 ILE A C 1
ATOM 1670 O O . ILE A 1 207 ? 6.538 14.006 39.817 1.00 90.81 207 ILE A O 1
ATOM 1674 N N . GLY A 1 208 ? 5.378 13.382 38.010 1.00 91.69 208 GLY A N 1
ATOM 1675 C CA . GLY A 1 208 ? 4.955 12.093 38.537 1.00 91.69 208 GLY A CA 1
ATOM 1676 C C . GLY A 1 208 ? 3.930 11.401 37.643 1.00 91.69 208 GLY A C 1
ATOM 1677 O O . GLY A 1 208 ? 4.077 11.367 36.422 1.00 91.69 208 GLY A O 1
ATOM 1678 N N . LYS A 1 209 ? 2.918 10.785 38.256 1.00 91.25 209 LYS A N 1
ATOM 1679 C CA . LYS A 1 209 ? 1.934 9.925 37.587 1.00 91.25 209 LYS A CA 1
ATOM 1680 C C . LYS A 1 209 ? 0.508 10.433 37.728 1.00 91.25 209 LYS A C 1
ATOM 1682 O O . LYS A 1 209 ? 0.148 11.068 38.720 1.00 91.25 209 LYS A O 1
ATOM 1687 N N . ILE A 1 210 ? -0.302 10.067 36.742 1.00 94.81 210 ILE A N 1
ATOM 1688 C CA . ILE A 1 210 ? -1.756 10.183 36.780 1.00 94.81 210 ILE A CA 1
ATOM 1689 C C . ILE A 1 210 ? -2.310 8.825 37.208 1.00 94.81 210 ILE A C 1
ATOM 1691 O O . ILE A 1 210 ? -1.827 7.795 36.740 1.00 94.81 210 ILE A O 1
ATOM 1695 N N . LYS A 1 211 ? -3.319 8.796 38.079 1.00 94.94 211 LYS A N 1
ATOM 1696 C CA . LYS A 1 211 ? -3.987 7.548 38.460 1.00 94.94 211 LYS A CA 1
ATOM 1697 C C . LYS A 1 211 ? -5.506 7.638 38.261 1.00 94.94 211 LYS A C 1
ATOM 1699 O O . LYS A 1 211 ? -6.151 8.477 38.891 1.00 94.94 211 LYS A O 1
ATOM 1704 N N . PRO A 1 212 ? -6.102 6.773 37.424 1.00 95.56 212 PRO A N 1
ATOM 1705 C CA . PRO A 1 212 ? -7.551 6.681 37.315 1.00 95.56 212 PRO A CA 1
ATOM 1706 C C . PRO A 1 212 ? -8.146 5.955 38.531 1.00 95.56 212 PRO A C 1
ATOM 1708 O O . PRO A 1 212 ? -7.608 4.950 38.999 1.00 95.56 212 PRO A O 1
ATOM 1711 N N . VAL A 1 213 ? -9.287 6.443 39.013 1.00 96.12 213 VAL A N 1
ATOM 1712 C CA . VAL A 1 213 ? -10.077 5.849 40.098 1.00 96.12 213 VAL A CA 1
ATOM 1713 C C . VAL A 1 213 ? -11.356 5.273 39.500 1.00 96.12 213 VAL A C 1
ATOM 1715 O O . VAL A 1 213 ? -12.194 6.006 38.983 1.00 96.12 213 VAL A O 1
ATOM 1718 N N . HIS A 1 214 ? -11.510 3.950 39.555 1.00 93.06 214 HIS A N 1
ATOM 1719 C CA . HIS A 1 214 ? -12.600 3.205 38.906 1.00 93.06 214 HIS A CA 1
ATOM 1720 C C . HIS A 1 214 ? -13.943 3.274 39.657 1.00 93.06 214 HIS A C 1
ATOM 1722 O O . HIS A 1 214 ? -14.674 2.288 39.725 1.00 93.06 214 HIS A O 1
ATOM 1728 N N . SER A 1 215 ? -14.262 4.444 40.202 1.00 94.19 215 SER A N 1
ATOM 1729 C CA . SER A 1 215 ? -15.516 4.737 40.890 1.00 94.19 215 SER A CA 1
ATOM 1730 C C . SER A 1 215 ? -16.202 5.901 40.193 1.00 94.19 215 SER A C 1
ATOM 1732 O O . SER A 1 215 ? -15.545 6.849 39.760 1.00 94.19 215 SER A O 1
ATOM 1734 N N . THR A 1 216 ? -17.523 5.832 40.092 1.00 95.62 216 THR A N 1
ATOM 1735 C CA . THR A 1 216 ? -18.339 6.890 39.503 1.00 95.62 216 THR A CA 1
ATOM 1736 C C . THR A 1 216 ? -18.684 7.911 40.586 1.00 95.62 216 THR A C 1
ATOM 1738 O O . THR A 1 216 ? -19.640 7.696 41.323 1.00 95.62 216 THR A O 1
ATOM 1741 N N . LEU A 1 217 ? -17.881 8.973 40.732 1.00 97.38 217 LEU A N 1
ATOM 1742 C CA . LEU A 1 217 ? -17.955 9.895 41.887 1.00 97.38 217 LEU A CA 1
ATOM 1743 C C . LEU A 1 217 ? -18.587 11.261 41.569 1.00 97.38 217 LEU A C 1
ATOM 1745 O O . LEU A 1 217 ? -18.690 12.125 42.441 1.00 97.38 217 LEU A O 1
ATOM 1749 N N . VAL A 1 218 ? -18.984 11.476 40.315 1.00 97.19 218 VAL A N 1
ATOM 1750 C CA . VAL A 1 218 ? -19.650 12.699 39.851 1.00 97.19 218 VAL A CA 1
ATOM 1751 C C . VAL A 1 218 ? -20.847 12.310 38.994 1.00 97.19 218 VAL A C 1
ATOM 1753 O O . VAL A 1 218 ? -20.716 11.490 38.087 1.00 97.19 218 VAL A O 1
ATOM 1756 N N . ASN A 1 219 ? -22.005 12.910 39.250 1.00 96.19 219 ASN A N 1
ATOM 1757 C CA . ASN A 1 219 ? -23.141 12.896 38.340 1.00 96.19 219 ASN A CA 1
ATOM 1758 C C . ASN A 1 219 ? -23.024 14.109 37.413 1.00 96.19 219 ASN A C 1
ATOM 1760 O O . ASN A 1 219 ? -23.392 15.224 37.772 1.00 96.19 219 ASN A O 1
ATOM 1764 N N . TYR A 1 220 ? -22.463 13.851 36.238 1.00 93.12 220 TYR A N 1
ATOM 1765 C CA . TYR A 1 220 ? -22.221 14.801 35.169 1.00 93.12 220 TYR A CA 1
ATOM 1766 C C . TYR A 1 220 ? -23.524 15.166 34.455 1.00 93.12 220 TYR A C 1
ATOM 1768 O O . TYR A 1 220 ? -24.153 14.295 33.835 1.00 93.12 220 TYR A O 1
ATOM 1776 N N . ARG A 1 221 ? -23.936 16.435 34.520 1.00 92.62 221 ARG A N 1
ATOM 1777 C CA . ARG A 1 221 ? -25.218 16.882 33.953 1.00 92.62 221 ARG A CA 1
ATOM 1778 C C . ARG A 1 221 ? -25.080 17.288 32.489 1.00 92.62 221 ARG A C 1
ATOM 1780 O O . ARG A 1 221 ? -24.339 18.200 32.153 1.00 92.62 221 ARG A O 1
ATOM 1787 N N . GLU A 1 222 ? -25.836 16.647 31.599 1.00 84.94 222 GLU A N 1
ATOM 1788 C CA . GLU A 1 222 ? -25.911 17.007 30.176 1.00 84.94 222 GLU A CA 1
ATOM 1789 C C . GLU A 1 222 ? -27.119 17.933 29.923 1.00 84.94 222 GLU A C 1
ATOM 1791 O O . GLU A 1 222 ? -28.272 17.507 30.036 1.00 84.94 222 GLU A O 1
ATOM 1796 N N . HIS A 1 223 ? -26.873 19.197 29.558 1.00 79.75 223 HIS A N 1
ATOM 1797 C CA . HIS A 1 223 ? -27.898 20.170 29.167 1.00 79.75 223 HIS A CA 1
ATOM 1798 C C . HIS A 1 223 ? -27.454 21.074 27.996 1.00 79.75 223 HIS A C 1
ATOM 1800 O O . HIS A 1 223 ? -26.331 21.025 27.500 1.00 79.75 223 HIS A O 1
ATOM 1806 N N . GLY A 1 224 ? -28.368 21.907 27.487 1.00 56.62 224 GLY A N 1
ATOM 1807 C CA . GLY A 1 224 ? -28.133 22.723 26.284 1.00 56.62 224 GLY A CA 1
ATOM 1808 C C . GLY A 1 224 ? -27.120 23.869 26.434 1.00 56.62 224 GLY A C 1
ATOM 1809 O O . GLY A 1 224 ? -26.846 24.550 25.451 1.00 56.62 224 GLY A O 1
ATOM 1810 N N . HIS A 1 225 ? -26.578 24.091 27.637 1.00 62.44 225 HIS A N 1
ATOM 1811 C CA . HIS A 1 225 ? -25.683 25.212 27.956 1.00 62.44 225 HIS A CA 1
ATOM 1812 C C . HIS A 1 225 ? -24.295 24.768 28.455 1.00 62.44 225 HIS A C 1
ATOM 1814 O O . HIS A 1 225 ? -23.512 25.616 28.875 1.00 62.44 225 HIS A O 1
ATOM 1820 N N . ASN A 1 226 ? -23.964 23.471 28.397 1.00 65.50 226 ASN A N 1
ATOM 1821 C CA . ASN A 1 226 ? -22.630 22.988 28.757 1.00 65.50 226 ASN A CA 1
ATOM 1822 C C . ASN A 1 226 ? -21.558 23.592 27.835 1.00 65.50 226 ASN A C 1
ATOM 1824 O O . ASN A 1 226 ? -21.721 23.633 26.613 1.00 65.50 226 ASN A O 1
ATOM 1828 N N . VAL A 1 227 ? -20.411 23.972 28.404 1.00 56.34 227 VAL A N 1
ATOM 1829 C CA . VAL A 1 227 ? -19.251 24.442 27.621 1.00 56.34 227 VAL A CA 1
ATOM 1830 C C . VAL A 1 227 ? -18.657 23.308 26.769 1.00 56.34 227 VAL A C 1
ATOM 1832 O O . VAL A 1 227 ? -18.215 23.533 25.643 1.00 56.34 227 VAL A O 1
ATOM 1835 N N . VAL A 1 228 ? -18.671 22.077 27.289 1.00 59.56 228 VAL A N 1
ATOM 1836 C CA . VAL A 1 228 ? -18.297 20.832 26.599 1.00 59.56 228 VAL A CA 1
ATOM 1837 C C . VAL A 1 228 ? -19.292 19.760 27.036 1.00 59.56 228 VAL A C 1
ATOM 1839 O O . VAL A 1 228 ? -19.553 19.675 28.223 1.00 59.56 228 VAL A O 1
ATOM 1842 N N . GLY A 1 229 ? -19.848 18.959 26.119 1.00 53.19 229 GLY A N 1
ATOM 1843 C CA . GLY A 1 229 ? -20.765 17.848 26.439 1.00 53.19 229 GLY A CA 1
ATOM 1844 C C . GLY A 1 229 ? -20.179 16.463 26.109 1.00 53.19 229 GLY A C 1
ATOM 1845 O O . GLY A 1 229 ? -19.169 16.378 25.398 1.00 53.19 229 GLY A O 1
ATOM 1846 N N . PRO A 1 230 ? -20.806 15.361 26.568 1.00 50.91 230 PRO A N 1
ATOM 1847 C CA . PRO A 1 230 ? -20.279 14.008 26.402 1.00 50.91 230 PRO A CA 1
ATOM 1848 C C . PRO A 1 230 ? -20.237 13.584 24.928 1.00 50.91 230 PRO A C 1
ATOM 1850 O O . PRO A 1 230 ? -21.236 13.597 24.200 1.00 50.91 230 PRO A O 1
ATOM 1853 N N . SER A 1 231 ? -19.064 13.156 24.456 1.00 57.75 231 SER A N 1
ATOM 1854 C CA . SER A 1 231 ? -18.856 12.880 23.034 1.00 57.75 231 SER A CA 1
ATOM 1855 C C . SER A 1 231 ? -19.158 11.428 22.660 1.00 57.75 231 SER A C 1
ATOM 1857 O O . SER A 1 231 ? -18.295 10.548 22.662 1.00 57.75 231 SER A O 1
ATOM 1859 N N . ARG A 1 232 ? -20.391 11.174 22.208 1.00 54.03 232 ARG A N 1
ATOM 1860 C CA . ARG A 1 232 ? -20.878 9.827 21.829 1.00 54.03 232 ARG A CA 1
ATOM 1861 C C . ARG A 1 232 ? -20.239 9.238 20.557 1.00 54.03 232 ARG A C 1
ATOM 1863 O O . ARG A 1 232 ? -20.515 8.098 20.188 1.00 54.03 232 ARG A O 1
ATOM 1870 N N . THR A 1 233 ? -19.388 9.991 19.853 1.00 45.22 233 THR A N 1
ATOM 1871 C CA . THR A 1 233 ? -18.786 9.572 18.571 1.00 45.22 233 THR A CA 1
ATOM 1872 C C . THR A 1 233 ? -17.283 9.289 18.630 1.00 45.22 233 THR A C 1
ATOM 1874 O O . THR A 1 233 ? -16.715 8.904 17.607 1.00 45.22 233 THR A O 1
ATOM 1877 N N . GLN A 1 234 ? -16.609 9.428 19.773 1.00 46.66 234 GLN A N 1
ATOM 1878 C CA . GLN A 1 234 ? -15.141 9.392 19.833 1.00 46.66 234 GLN A CA 1
ATOM 1879 C C . GLN A 1 234 ? -14.565 8.030 20.247 1.00 46.66 234 GLN A C 1
ATOM 1881 O O . GLN A 1 234 ? -13.938 7.878 21.284 1.00 46.66 234 GLN A O 1
ATOM 1886 N N . GLY A 1 235 ? -14.698 7.015 19.395 1.00 44.50 235 GLY A N 1
ATOM 1887 C CA . GLY A 1 235 ? -13.821 5.840 19.484 1.00 44.50 235 GLY A CA 1
ATOM 1888 C C . GLY A 1 235 ? -12.425 6.135 18.916 1.00 44.50 235 GLY A C 1
ATOM 1889 O O . GLY A 1 235 ? -12.304 6.894 17.955 1.00 44.50 235 GLY A O 1
ATOM 1890 N N . LEU A 1 236 ? -11.381 5.487 19.451 1.00 42.56 236 LEU A N 1
ATOM 1891 C CA . LEU A 1 236 ? -10.041 5.407 18.840 1.00 42.56 236 LEU A CA 1
ATOM 1892 C C . LEU A 1 236 ? -10.131 4.581 17.539 1.00 42.56 236 LEU A C 1
ATOM 1894 O O . LEU A 1 236 ? -9.821 3.388 17.497 1.00 42.56 236 LEU A O 1
ATOM 1898 N N . ASP A 1 237 ? -10.647 5.205 16.481 1.00 40.41 237 ASP A N 1
ATOM 1899 C CA . ASP A 1 237 ? -10.768 4.614 15.155 1.00 40.41 237 ASP A CA 1
ATOM 1900 C C . ASP A 1 237 ? -9.650 5.151 14.254 1.00 40.41 237 ASP A C 1
ATOM 1902 O O . ASP A 1 237 ? -9.709 6.262 13.724 1.00 40.41 237 ASP A O 1
ATOM 1906 N N . ILE A 1 238 ? -8.605 4.339 14.080 1.00 38.00 238 ILE A N 1
ATOM 1907 C CA . ILE A 1 238 ? -7.459 4.604 13.193 1.00 38.00 238 ILE A CA 1
ATOM 1908 C C . ILE A 1 238 ? -7.907 4.905 11.749 1.00 38.00 238 ILE A C 1
ATOM 1910 O O . ILE A 1 238 ? -7.201 5.581 11.004 1.00 38.00 238 ILE A O 1
ATOM 1914 N N . PHE A 1 239 ? -9.104 4.483 11.332 1.00 33.69 239 PHE A N 1
ATOM 1915 C CA . PHE A 1 239 ? -9.628 4.845 10.015 1.00 33.69 239 PHE A CA 1
ATOM 1916 C C . PHE A 1 239 ? -10.177 6.275 9.944 1.00 33.69 239 PHE A C 1
ATOM 1918 O O . PHE A 1 239 ? -10.181 6.854 8.859 1.00 33.69 239 PHE A O 1
ATOM 1925 N N . ARG A 1 240 ? -10.573 6.889 11.069 1.00 38.12 240 ARG A N 1
ATOM 1926 C CA . ARG A 1 240 ? -10.887 8.327 11.122 1.00 38.12 240 ARG A CA 1
ATOM 1927 C C . ARG A 1 240 ? -9.623 9.178 11.025 1.00 38.12 240 ARG A C 1
ATOM 1929 O O . ARG A 1 240 ? -9.665 10.200 10.354 1.00 38.12 240 ARG A O 1
ATOM 1936 N N . PHE A 1 241 ? -8.495 8.709 11.567 1.00 37.56 241 PHE A N 1
ATOM 1937 C CA . PHE A 1 241 ? -7.171 9.325 11.375 1.00 37.56 241 PHE A CA 1
ATOM 1938 C C . PHE A 1 241 ? -6.786 9.437 9.887 1.00 37.56 241 PHE A C 1
ATOM 1940 O O . PHE A 1 241 ? -6.222 10.442 9.474 1.00 37.56 241 PHE A O 1
ATOM 1947 N N . LEU A 1 242 ? -7.182 8.466 9.056 1.00 34.88 242 LEU A N 1
ATOM 1948 C CA . LEU A 1 242 ? -6.996 8.525 7.598 1.00 34.88 242 LEU A CA 1
ATOM 1949 C C . LEU A 1 242 ? -8.041 9.392 6.869 1.00 34.88 242 LEU A C 1
ATOM 1951 O O . LEU A 1 242 ? -7.813 9.773 5.724 1.00 34.88 242 LEU A O 1
ATOM 1955 N N . LYS A 1 243 ? -9.187 9.676 7.503 1.00 32.72 243 LYS A N 1
ATOM 1956 C CA . LYS A 1 243 ? -10.322 10.420 6.924 1.00 32.72 243 LYS A CA 1
ATOM 1957 C C . LYS A 1 243 ? -10.330 11.911 7.300 1.00 32.72 243 LYS A C 1
ATOM 1959 O O . LYS A 1 243 ? -10.976 12.695 6.621 1.00 32.72 243 LYS A O 1
ATOM 1964 N N . LEU A 1 244 ? -9.596 12.292 8.347 1.00 32.97 244 LEU A N 1
ATOM 1965 C CA . LEU A 1 244 ? -9.388 13.670 8.820 1.00 32.97 244 LEU A CA 1
ATOM 1966 C C . LEU A 1 244 ? -8.388 14.474 7.965 1.00 32.97 244 LEU A C 1
ATOM 1968 O O . LEU A 1 244 ? -8.094 15.619 8.281 1.00 32.97 244 LEU A O 1
ATOM 1972 N N . SER A 1 245 ? -7.873 13.902 6.873 1.00 38.03 245 SER A N 1
ATOM 1973 C CA . SER A 1 245 ? -6.964 14.582 5.942 1.00 38.03 245 SER A CA 1
ATOM 1974 C C . SER A 1 245 ? -7.671 15.457 4.901 1.00 38.03 245 SER A C 1
ATOM 1976 O O . SER A 1 245 ? -6.987 16.115 4.121 1.00 38.03 245 SER A O 1
ATOM 1978 N N . SER A 1 246 ? -9.011 15.485 4.869 1.00 31.31 246 SER A N 1
ATOM 1979 C CA . SER A 1 246 ? -9.759 16.280 3.884 1.00 31.31 246 SER A CA 1
ATOM 1980 C C . SER A 1 246 ? -10.767 17.277 4.457 1.00 31.31 246 SER A C 1
ATOM 1982 O O . SER A 1 246 ? -11.180 18.159 3.717 1.00 31.31 246 SER A O 1
ATOM 1984 N N . GLU A 1 247 ? -11.144 17.199 5.736 1.00 32.88 247 GLU A N 1
ATOM 1985 C CA . GLU A 1 247 ? -12.045 18.172 6.370 1.00 32.88 247 GLU A CA 1
ATOM 1986 C C . GLU A 1 247 ? -11.639 18.389 7.839 1.00 32.88 247 GLU A C 1
ATOM 1988 O O . GLU A 1 247 ? -11.391 17.431 8.571 1.00 32.88 247 GLU A O 1
ATOM 1993 N N . VAL A 1 248 ? -11.636 19.663 8.248 1.00 31.72 248 VAL A N 1
ATOM 1994 C CA . VAL A 1 248 ? -11.347 20.241 9.577 1.00 31.72 248 VAL A CA 1
ATOM 1995 C C . VAL A 1 248 ? -9.858 20.505 9.900 1.00 31.72 248 VAL A C 1
ATOM 1997 O O . VAL A 1 248 ? -9.132 19.659 10.412 1.00 31.72 248 VAL A O 1
ATOM 2000 N N . ALA A 1 249 ? -9.424 21.751 9.672 1.00 31.73 249 ALA A N 1
ATOM 2001 C CA . ALA A 1 249 ? -8.122 22.283 10.094 1.00 31.73 249 ALA A CA 1
ATOM 2002 C C . ALA A 1 249 ? -8.056 22.650 11.599 1.00 31.73 249 ALA A C 1
ATOM 2004 O O . ALA A 1 249 ? -6.969 22.706 12.171 1.00 31.73 249 ALA A O 1
ATOM 2005 N N . GLU A 1 250 ? -9.192 22.862 12.277 1.00 36.34 250 GLU A N 1
ATOM 2006 C CA . GLU A 1 250 ? -9.236 23.278 13.696 1.00 36.34 250 GLU A CA 1
ATOM 2007 C C . GLU A 1 250 ? -8.626 22.262 14.705 1.00 36.34 250 GLU A C 1
ATOM 2009 O O . GLU A 1 250 ? -7.893 22.704 15.593 1.00 36.34 250 GLU A O 1
ATOM 2014 N N . PRO A 1 251 ? -8.802 20.924 14.579 1.00 50.53 251 PRO A N 1
ATOM 2015 C CA . PRO A 1 251 ? -8.223 19.932 15.491 1.00 50.53 251 PRO A CA 1
ATOM 2016 C C . PRO A 1 251 ? -6.690 19.888 15.524 1.00 50.53 251 PRO A C 1
ATOM 2018 O O . PRO A 1 251 ? -6.103 19.337 16.452 1.00 50.53 251 PRO A O 1
ATOM 2021 N N . TYR A 1 252 ? -6.014 20.411 14.502 1.00 50.16 252 TYR A N 1
ATOM 2022 C CA . TYR A 1 252 ? -4.553 20.384 14.440 1.00 50.16 252 TYR A CA 1
ATOM 2023 C C . TYR A 1 252 ? -3.933 21.592 15.148 1.00 50.16 252 TYR A C 1
ATOM 2025 O O . TYR A 1 252 ? -2.950 21.433 15.871 1.00 50.16 252 TYR A O 1
ATOM 2033 N N . PHE A 1 253 ? -4.544 22.776 15.028 1.00 51.09 253 PHE A N 1
ATOM 2034 C CA . PHE A 1 253 ? -4.043 23.998 15.665 1.00 51.09 253 PHE A CA 1
ATOM 2035 C C . PHE A 1 253 ? -4.037 23.917 17.195 1.00 51.09 253 PHE A C 1
ATOM 2037 O O . PHE A 1 253 ? -3.104 24.421 17.821 1.00 51.09 253 PHE A O 1
ATOM 2044 N N . TYR A 1 254 ? -5.025 23.260 17.813 1.00 61.19 254 TYR A N 1
ATOM 2045 C CA . TYR A 1 254 ? -5.024 23.128 19.272 1.00 61.19 254 TYR A CA 1
ATOM 2046 C C . TYR A 1 254 ? -3.909 22.218 19.794 1.00 61.19 254 TYR A C 1
ATOM 2048 O O . TYR A 1 254 ? -3.299 22.513 20.822 1.00 61.19 254 TYR A O 1
ATOM 2056 N N . ARG A 1 255 ? -3.616 21.132 19.065 1.00 66.06 255 ARG A N 1
ATOM 2057 C CA . ARG A 1 255 ? -2.578 20.156 19.432 1.00 66.06 255 ARG A CA 1
ATOM 2058 C C . ARG A 1 255 ? -1.187 20.771 19.362 1.00 66.06 255 ARG A C 1
ATOM 2060 O O . ARG A 1 255 ? -0.341 20.445 20.185 1.00 66.06 255 ARG A O 1
ATOM 2067 N N . ILE A 1 256 ? -0.978 21.683 18.415 1.00 61.84 256 ILE A N 1
ATOM 2068 C CA . ILE A 1 256 ? 0.267 22.446 18.289 1.00 61.84 256 ILE A CA 1
ATOM 2069 C C . ILE A 1 256 ? 0.442 23.369 19.501 1.00 61.84 256 ILE A C 1
ATOM 2071 O O . ILE A 1 256 ? 1.470 23.302 20.164 1.00 61.84 256 ILE A O 1
ATOM 2075 N N . LYS A 1 257 ? -0.582 24.155 19.866 1.00 65.19 257 LYS A N 1
ATOM 2076 C CA . LYS A 1 257 ? -0.493 25.100 20.996 1.00 65.19 257 LYS A CA 1
ATOM 2077 C C . LYS A 1 257 ? -0.251 24.420 22.346 1.00 65.19 257 LYS A C 1
ATOM 2079 O O . LYS A 1 257 ? 0.573 24.895 23.125 1.00 65.19 257 LYS A O 1
ATOM 2084 N N . VAL A 1 258 ? -0.940 23.309 22.629 1.00 71.94 258 VAL A N 1
ATOM 2085 C CA . VAL A 1 258 ? -0.720 22.566 23.885 1.00 71.94 258 VAL A CA 1
ATOM 2086 C C . VAL A 1 258 ? 0.675 21.933 23.921 1.00 71.94 258 VAL A C 1
ATOM 2088 O O . VAL A 1 258 ? 1.333 21.955 24.958 1.00 71.94 258 VAL A O 1
ATOM 2091 N N . ALA A 1 259 ? 1.168 21.434 22.782 1.00 66.44 259 ALA A N 1
ATOM 2092 C CA . ALA A 1 259 ? 2.505 20.861 22.675 1.00 66.44 259 ALA A CA 1
ATOM 2093 C C . ALA A 1 259 ? 3.609 21.923 22.814 1.00 66.44 259 ALA A C 1
ATOM 2095 O O . ALA A 1 259 ? 4.614 21.656 23.467 1.00 66.44 259 ALA A O 1
ATOM 2096 N N . GLU A 1 260 ? 3.422 23.127 22.263 1.00 67.12 260 GLU A N 1
ATOM 2097 C CA . GLU A 1 260 ? 4.327 24.267 22.462 1.00 67.12 260 GLU A CA 1
ATOM 2098 C C . GLU A 1 260 ? 4.391 24.695 23.932 1.00 67.12 260 GLU A C 1
ATOM 2100 O O . GLU A 1 260 ? 5.484 24.906 24.462 1.00 67.12 260 GLU A O 1
ATOM 2105 N N . GLY A 1 261 ? 3.239 24.781 24.609 1.00 68.38 261 GLY A N 1
ATOM 2106 C CA . GLY A 1 261 ? 3.178 25.038 26.050 1.00 68.38 261 GLY A CA 1
ATOM 2107 C C . GLY A 1 261 ? 3.914 23.960 26.847 1.00 68.38 261 GLY A C 1
ATOM 2108 O O . GLY A 1 261 ? 4.779 24.270 27.666 1.00 68.38 261 GLY A O 1
ATOM 2109 N N . PHE A 1 262 ? 3.648 22.689 26.541 1.00 75.88 262 PHE A N 1
ATOM 2110 C CA . PHE A 1 262 ? 4.280 21.550 27.205 1.00 75.88 262 PHE A CA 1
ATOM 2111 C C . PHE A 1 262 ? 5.797 21.479 26.951 1.00 75.88 262 PHE A C 1
ATOM 2113 O O . PHE A 1 262 ? 6.571 21.175 27.859 1.00 75.88 262 PHE A O 1
ATOM 2120 N N . HIS A 1 263 ? 6.257 21.830 25.745 1.00 70.56 263 HIS A N 1
ATOM 2121 C CA . HIS A 1 263 ? 7.681 21.869 25.398 1.00 70.56 263 HIS A CA 1
ATOM 2122 C C . HIS A 1 263 ? 8.484 22.825 26.295 1.00 70.56 263 HIS A C 1
ATOM 2124 O O . HIS A 1 263 ? 9.649 22.550 26.592 1.00 70.56 263 HIS A O 1
ATOM 2130 N N . ARG A 1 264 ? 7.868 23.928 26.747 1.00 69.75 264 ARG A N 1
ATOM 2131 C CA . ARG A 1 264 ? 8.514 24.918 27.625 1.00 69.75 264 ARG A CA 1
ATOM 2132 C C . ARG A 1 264 ? 8.743 24.390 29.043 1.00 69.75 264 ARG A C 1
ATOM 2134 O O . ARG A 1 264 ? 9.757 24.738 29.640 1.00 69.75 264 ARG A O 1
ATOM 2141 N N . ILE A 1 265 ? 7.845 23.547 29.556 1.00 71.12 265 ILE A N 1
ATOM 2142 C CA . ILE A 1 265 ? 7.909 23.015 30.931 1.00 71.12 265 ILE A CA 1
ATOM 2143 C C . ILE A 1 265 ? 8.593 21.643 31.027 1.00 71.12 265 ILE A C 1
ATOM 2145 O O . ILE A 1 265 ? 9.144 21.296 32.070 1.00 71.12 265 ILE A O 1
ATOM 2149 N N . CYS A 1 266 ? 8.610 20.863 29.943 1.00 69.56 266 CYS A N 1
ATOM 2150 C CA . CYS A 1 266 ? 9.283 19.569 29.911 1.00 69.56 266 CYS A CA 1
ATOM 2151 C C . CYS A 1 266 ? 10.800 19.755 30.114 1.00 69.56 266 CYS A C 1
ATOM 2153 O O . CYS A 1 266 ? 11.413 20.624 29.497 1.00 69.56 266 CYS A O 1
ATOM 2155 N N . LYS A 1 267 ? 11.437 18.938 30.963 1.00 60.06 267 LYS A N 1
ATOM 2156 C CA . LYS A 1 267 ? 12.903 18.948 31.180 1.00 60.06 267 LYS A CA 1
ATOM 2157 C C . LYS A 1 267 ? 13.636 17.834 30.416 1.00 60.06 267 LYS A C 1
ATOM 2159 O O . LYS A 1 267 ? 14.842 17.928 30.213 1.00 60.06 267 LYS A O 1
ATOM 2164 N N . SER A 1 268 ? 12.919 16.810 29.946 1.00 61.28 268 SER A N 1
ATOM 2165 C CA . SER A 1 268 ? 13.482 15.637 29.263 1.00 61.28 268 SER A CA 1
ATOM 2166 C C . SER A 1 268 ? 13.915 15.951 27.825 1.00 61.28 268 SER A C 1
ATOM 2168 O O . SER A 1 268 ? 13.095 16.296 26.973 1.00 61.28 268 SER A O 1
ATOM 2170 N N . SER A 1 269 ? 15.206 15.780 27.516 1.00 51.75 269 SER A N 1
ATOM 2171 C CA . SER A 1 269 ? 15.771 15.970 26.167 1.00 51.75 269 SER A CA 1
ATOM 2172 C C . SER A 1 269 ? 15.161 15.021 25.127 1.00 51.75 269 SER A C 1
ATOM 2174 O O . SER A 1 269 ? 14.967 15.408 23.976 1.00 51.75 269 SER A O 1
ATOM 2176 N N . LYS A 1 270 ? 14.788 13.803 25.538 1.00 52.66 270 LYS A N 1
ATOM 2177 C CA . LYS A 1 270 ? 14.160 12.782 24.685 1.00 52.66 270 LYS A CA 1
ATOM 2178 C C . LYS A 1 270 ? 12.725 13.152 24.299 1.00 52.66 270 LYS A C 1
ATOM 2180 O O . LYS A 1 270 ? 12.338 12.980 23.147 1.00 52.66 270 LYS A O 1
ATOM 2185 N N . GLU A 1 271 ? 11.951 13.699 25.233 1.00 55.34 271 GLU A N 1
ATOM 2186 C CA . GLU A 1 271 ? 10.574 14.150 24.984 1.00 55.34 271 GLU A CA 1
ATOM 2187 C C . GLU A 1 271 ? 10.543 15.493 24.248 1.00 55.34 271 GLU A C 1
ATOM 2189 O O . GLU A 1 271 ? 9.743 15.667 23.329 1.00 55.34 271 GLU A O 1
ATOM 2194 N N . LYS A 1 272 ? 11.484 16.401 24.546 1.00 53.50 272 LYS A N 1
ATOM 2195 C CA . LYS A 1 272 ? 11.708 17.618 23.749 1.00 53.50 272 LYS A CA 1
ATOM 2196 C C . LYS A 1 272 ? 12.059 17.305 22.302 1.00 53.50 272 LYS A C 1
ATOM 2198 O O . LYS A 1 272 ? 11.510 17.945 21.411 1.00 53.50 272 LYS A O 1
ATOM 2203 N N . LEU A 1 273 ? 12.936 16.327 22.063 1.00 46.47 273 LEU A N 1
ATOM 2204 C CA . LEU A 1 273 ? 13.279 15.861 20.720 1.00 46.47 273 LEU A CA 1
ATOM 2205 C C . LEU A 1 273 ? 12.064 15.232 20.029 1.00 46.47 273 LEU A C 1
ATOM 2207 O O . LEU A 1 273 ? 11.853 15.468 18.848 1.00 46.47 273 LEU A O 1
ATOM 2211 N N . LEU A 1 274 ? 11.240 14.471 20.753 1.00 51.12 274 LEU A N 1
ATOM 2212 C CA . LEU A 1 274 ? 10.032 13.843 20.217 1.00 51.12 274 LEU A CA 1
ATOM 2213 C C . LEU A 1 274 ? 8.983 14.880 19.787 1.00 51.12 274 LEU A C 1
ATOM 2215 O O . LEU A 1 274 ? 8.467 14.804 18.676 1.00 51.12 274 LEU A O 1
ATOM 2219 N N . ILE A 1 275 ? 8.709 15.873 20.635 1.00 52.78 275 ILE A N 1
ATOM 2220 C CA . ILE A 1 275 ? 7.799 16.987 20.331 1.00 52.78 275 ILE A CA 1
ATOM 2221 C C . ILE A 1 275 ? 8.403 17.854 19.218 1.00 52.78 275 ILE A C 1
ATOM 2223 O O . ILE A 1 275 ? 7.729 18.180 18.248 1.00 52.78 275 ILE A O 1
ATOM 2227 N N . GLY A 1 276 ? 9.707 18.130 19.271 1.00 46.88 276 GLY A N 1
ATOM 2228 C CA . GLY A 1 276 ? 10.424 18.828 18.206 1.00 46.88 276 GLY A CA 1
ATOM 2229 C C . GLY A 1 276 ? 10.357 18.098 16.859 1.00 46.88 276 GLY A C 1
ATOM 2230 O O . GLY A 1 276 ? 10.098 18.724 15.843 1.00 46.88 276 GLY A O 1
ATOM 2231 N N . LEU A 1 277 ? 10.519 16.775 16.812 1.00 47.06 277 LEU A N 1
ATOM 2232 C CA . LEU A 1 277 ? 10.447 15.993 15.571 1.00 47.06 277 LEU A CA 1
ATOM 2233 C C . LEU A 1 277 ? 9.018 15.820 15.046 1.00 47.06 277 LEU A C 1
ATOM 2235 O O . LEU A 1 277 ? 8.828 15.696 13.837 1.00 47.06 277 LEU A O 1
ATOM 2239 N N . LEU A 1 278 ? 8.019 15.809 15.931 1.00 49.75 278 LEU A N 1
ATOM 2240 C CA . LEU A 1 278 ? 6.613 15.793 15.534 1.00 49.75 278 LEU A CA 1
ATOM 2241 C C . LEU A 1 278 ? 6.184 17.115 14.875 1.00 49.75 278 LEU A C 1
ATOM 2243 O O . LEU A 1 278 ? 5.276 17.073 14.042 1.00 49.75 278 LEU A O 1
ATOM 2247 N N . PHE A 1 279 ? 6.828 18.247 15.210 1.00 53.38 279 PHE A N 1
ATOM 2248 C CA . PHE A 1 279 ? 6.288 19.581 14.904 1.00 53.38 279 PHE A CA 1
ATOM 2249 C C . PHE A 1 279 ? 7.250 20.601 14.242 1.00 53.38 279 PHE A C 1
ATOM 2251 O O . PHE A 1 279 ? 6.769 21.450 13.499 1.00 53.38 279 PHE A O 1
ATOM 2258 N N . ASN A 1 280 ? 8.584 20.519 14.385 1.00 39.19 280 ASN A N 1
ATOM 2259 C CA . ASN A 1 280 ? 9.535 21.505 13.812 1.00 39.19 280 ASN A CA 1
ATOM 2260 C C . ASN A 1 280 ? 9.852 21.324 12.316 1.00 39.19 280 ASN A C 1
ATOM 2262 O O . ASN A 1 280 ? 10.735 21.996 11.779 1.00 39.19 280 ASN A O 1
ATOM 2266 N N . ARG A 1 281 ? 9.135 20.459 11.596 1.00 38.97 281 ARG A N 1
ATOM 2267 C CA . ARG A 1 281 ? 9.208 20.411 10.133 1.00 38.97 281 ARG A CA 1
ATOM 2268 C C . ARG A 1 281 ? 7.816 20.223 9.530 1.00 38.97 281 ARG A C 1
ATOM 2270 O O . ARG A 1 281 ? 7.317 19.106 9.480 1.00 38.97 281 ARG A O 1
ATOM 2277 N N . PHE A 1 282 ? 7.308 21.342 9.002 1.00 40.28 282 PHE A N 1
ATOM 2278 C CA . PHE A 1 282 ? 6.421 21.500 7.840 1.00 40.28 282 PHE A CA 1
ATOM 2279 C C . PHE A 1 282 ? 4.918 21.821 8.045 1.00 40.28 282 PHE A C 1
ATOM 2281 O O . PHE A 1 282 ? 4.235 21.175 8.833 1.00 40.28 282 PHE A O 1
ATOM 2288 N N . PRO A 1 283 ? 4.353 22.673 7.153 1.00 34.84 283 PRO A N 1
ATOM 2289 C CA . PRO A 1 283 ? 2.941 22.664 6.742 1.00 34.84 283 PRO A CA 1
ATOM 2290 C C . PRO A 1 283 ? 2.587 21.558 5.712 1.00 34.84 283 PRO A C 1
ATOM 2292 O O . PRO A 1 283 ? 1.538 21.598 5.078 1.00 34.84 283 PRO A O 1
ATOM 2295 N N . THR A 1 284 ? 3.441 20.560 5.492 1.00 40.09 284 THR A N 1
ATOM 2296 C CA . THR A 1 284 ? 3.274 19.473 4.511 1.00 40.09 284 THR A CA 1
ATOM 2297 C C . THR A 1 284 ? 3.935 18.194 5.038 1.00 40.09 284 THR A C 1
ATOM 2299 O O . THR A 1 284 ? 5.028 18.252 5.564 1.00 40.09 284 THR A O 1
ATOM 2302 N N . PHE A 1 285 ? 3.300 17.030 4.866 1.00 38.97 285 PHE A N 1
ATOM 2303 C CA . PHE A 1 285 ? 3.742 15.683 5.301 1.00 38.97 285 PHE A CA 1
ATOM 2304 C C . PHE A 1 285 ? 3.262 15.178 6.675 1.00 38.97 285 PHE A C 1
ATOM 2306 O O . PHE A 1 285 ? 4.014 15.083 7.637 1.00 38.97 285 PHE A O 1
ATOM 2313 N N . GLY A 1 286 ? 2.045 14.619 6.705 1.00 37.53 286 GLY A N 1
ATOM 2314 C CA . GLY A 1 286 ? 1.558 13.763 7.803 1.00 37.53 286 GLY A CA 1
ATOM 2315 C C . GLY A 1 286 ? 2.181 12.353 7.878 1.00 37.53 286 GLY A C 1
ATOM 2316 O O . GLY A 1 286 ? 1.822 11.569 8.751 1.00 37.53 286 GLY A O 1
ATOM 2317 N N . VAL A 1 287 ? 3.100 11.998 6.974 1.00 36.62 287 VAL A N 1
ATOM 2318 C CA . VAL A 1 287 ? 3.683 10.645 6.882 1.00 36.62 287 VAL A CA 1
ATOM 2319 C C . VAL A 1 287 ? 4.985 10.527 7.684 1.00 36.62 287 VAL A C 1
ATOM 2321 O O . VAL A 1 287 ? 5.225 9.504 8.314 1.00 36.62 287 VAL A O 1
ATOM 2324 N N . PHE A 1 288 ? 5.806 11.577 7.737 1.00 34.62 288 PHE A N 1
ATOM 2325 C CA . PHE A 1 288 ? 7.088 11.549 8.449 1.00 34.62 288 PHE A CA 1
ATOM 2326 C C . PHE A 1 288 ? 6.901 11.560 9.976 1.00 34.62 288 PHE A C 1
ATOM 2328 O O . PHE A 1 288 ? 7.503 10.750 10.680 1.00 34.62 288 PHE A O 1
ATOM 2335 N N . SER A 1 289 ? 5.971 12.377 10.481 1.00 37.50 289 SER A N 1
ATOM 2336 C CA . SER A 1 289 ? 5.588 12.410 11.901 1.00 37.50 289 SER A CA 1
ATOM 2337 C C . SER A 1 289 ? 5.002 11.071 12.374 1.00 37.50 289 SER A C 1
ATOM 2339 O O . SER A 1 289 ? 5.240 10.657 13.506 1.00 37.50 289 SER A O 1
ATOM 2341 N N . PHE A 1 290 ? 4.305 10.343 11.488 1.00 40.72 290 PHE A N 1
ATOM 2342 C CA . PHE A 1 290 ? 3.846 8.974 11.744 1.00 40.72 290 PHE A CA 1
ATOM 2343 C C . PHE A 1 290 ? 5.021 8.006 11.925 1.00 40.72 290 PHE A C 1
ATOM 2345 O O . PHE A 1 290 ? 4.994 7.197 12.846 1.00 40.72 290 PHE A O 1
ATOM 2352 N N . PHE A 1 291 ? 6.069 8.105 11.105 1.00 40.50 291 PHE A N 1
ATOM 2353 C CA . PHE A 1 291 ? 7.228 7.213 11.196 1.00 40.50 291 PHE A CA 1
ATOM 2354 C C . PHE A 1 291 ? 8.129 7.505 12.398 1.00 40.50 291 PHE A C 1
ATOM 2356 O O . PHE A 1 291 ? 8.630 6.560 12.999 1.00 40.50 291 PHE A O 1
ATOM 2363 N N . VAL A 1 292 ? 8.279 8.766 12.812 1.00 40.06 292 VAL A N 1
ATOM 2364 C CA . VAL A 1 292 ? 9.005 9.102 14.050 1.00 40.06 292 VAL A CA 1
ATOM 2365 C C . VAL A 1 292 ? 8.226 8.642 15.287 1.00 40.06 292 VAL A C 1
ATOM 2367 O O . VAL A 1 292 ? 8.812 8.049 16.195 1.00 40.06 292 VAL A O 1
ATOM 2370 N N . ALA A 1 293 ? 6.901 8.836 15.301 1.00 38.97 293 ALA A N 1
ATOM 2371 C CA . ALA A 1 293 ? 6.041 8.298 16.353 1.00 38.97 293 ALA A CA 1
ATOM 2372 C C . ALA A 1 293 ? 6.110 6.763 16.392 1.00 38.97 293 ALA A C 1
ATOM 2374 O O . ALA A 1 293 ? 6.301 6.188 17.457 1.00 38.97 293 ALA A O 1
ATOM 2375 N N . PHE A 1 294 ? 6.026 6.101 15.234 1.00 40.03 294 PHE A N 1
ATOM 2376 C CA . PHE A 1 294 ? 6.099 4.646 15.090 1.00 40.03 294 PHE A CA 1
ATOM 2377 C C . PHE A 1 294 ? 7.462 4.069 15.510 1.00 40.03 294 PHE A C 1
ATOM 2379 O O . PHE A 1 294 ? 7.503 3.064 16.217 1.00 40.03 294 PHE A O 1
ATOM 2386 N N . TYR A 1 295 ? 8.566 4.727 15.144 1.00 40.75 295 TYR A N 1
ATOM 2387 C CA . TYR A 1 295 ? 9.928 4.376 15.562 1.00 40.75 295 TYR A CA 1
ATOM 2388 C C . TYR A 1 295 ? 10.061 4.378 17.091 1.00 40.75 295 TYR A C 1
ATOM 2390 O O . TYR A 1 295 ? 10.534 3.401 17.674 1.00 40.75 295 TYR A O 1
ATOM 2398 N N . TYR A 1 296 ? 9.552 5.415 17.768 1.00 37.19 296 TYR A N 1
ATOM 2399 C CA . TYR A 1 296 ? 9.609 5.467 19.231 1.00 37.19 296 TYR A CA 1
ATOM 2400 C C . TYR A 1 296 ? 8.579 4.557 19.924 1.00 37.19 296 TYR A C 1
ATOM 2402 O O . TYR A 1 296 ? 8.903 3.960 20.953 1.00 37.19 296 TYR A O 1
ATOM 2410 N N . LEU A 1 297 ? 7.399 4.353 19.330 1.00 37.94 297 LEU A N 1
ATOM 2411 C CA . LEU A 1 297 ? 6.409 3.348 19.747 1.00 37.94 297 LEU A CA 1
ATOM 2412 C C . LEU A 1 297 ? 6.977 1.920 19.737 1.00 37.94 297 LEU A C 1
ATOM 2414 O O . LEU A 1 297 ? 6.634 1.123 20.608 1.00 37.94 297 LEU A O 1
ATOM 2418 N N . CYS A 1 298 ? 7.875 1.613 18.798 1.00 36.62 298 CYS A N 1
ATOM 2419 C CA . CYS A 1 298 ? 8.598 0.341 18.755 1.00 36.62 298 CYS A CA 1
ATOM 2420 C C . CYS A 1 298 ? 9.759 0.279 19.767 1.00 36.62 298 CYS A C 1
ATOM 2422 O O . CYS A 1 298 ? 10.111 -0.807 20.213 1.00 36.62 298 CYS A O 1
ATOM 2424 N N . SER A 1 299 ? 10.328 1.423 20.166 1.00 34.62 299 SER A N 1
ATOM 2425 C CA . SER A 1 299 ? 11.476 1.494 21.090 1.00 34.62 299 SER A CA 1
ATOM 2426 C C . SER A 1 299 ? 11.122 1.388 22.585 1.00 34.62 299 SER A C 1
ATOM 2428 O O . SER A 1 299 ? 12.011 1.200 23.413 1.00 34.62 299 SER A O 1
ATOM 2430 N N . SER A 1 300 ? 9.843 1.520 22.961 1.00 38.91 300 SER A N 1
ATOM 2431 C CA . SER A 1 300 ? 9.386 1.351 24.347 1.00 38.91 300 SER A CA 1
ATOM 2432 C C . SER A 1 300 ? 8.860 -0.073 24.568 1.00 38.91 300 SER A C 1
ATOM 2434 O O . SER A 1 300 ? 7.809 -0.455 24.048 1.00 38.91 300 SER A O 1
ATOM 2436 N N . TYR A 1 301 ? 9.599 -0.869 25.348 1.00 35.69 301 TYR A N 1
ATOM 2437 C CA . TYR A 1 301 ? 9.384 -2.312 25.562 1.00 35.69 301 TYR A CA 1
ATOM 2438 C C . TYR A 1 301 ? 7.951 -2.667 26.028 1.00 35.69 301 TYR A C 1
ATOM 2440 O O . TYR A 1 301 ? 7.391 -3.689 25.628 1.00 35.69 301 TYR A O 1
ATOM 2448 N N . SER A 1 302 ? 7.304 -1.785 26.802 1.00 33.44 302 SER A N 1
ATOM 2449 C CA . SER A 1 302 ? 5.911 -1.947 27.263 1.00 33.44 302 SER A CA 1
ATOM 2450 C C . SER A 1 302 ? 4.868 -1.669 26.161 1.00 33.44 302 SER A C 1
ATOM 2452 O O . SER A 1 302 ? 3.849 -2.362 26.049 1.00 33.44 302 SER A O 1
ATOM 2454 N N . TYR A 1 303 ? 5.149 -0.711 25.269 1.00 43.12 303 TYR A N 1
ATOM 2455 C CA . TYR A 1 303 ? 4.288 -0.363 24.133 1.00 43.12 303 TYR A CA 1
ATOM 2456 C C . TYR A 1 303 ? 4.311 -1.431 23.040 1.00 43.12 303 TYR A C 1
ATOM 2458 O O . TYR A 1 303 ? 3.249 -1.785 22.528 1.00 43.12 303 TYR A O 1
ATOM 2466 N N . PHE A 1 304 ? 5.481 -2.000 22.727 1.00 39.00 304 PHE A N 1
ATOM 2467 C CA . PHE A 1 304 ? 5.584 -3.103 21.769 1.00 39.00 304 PHE A CA 1
ATOM 2468 C C . PHE A 1 304 ? 4.751 -4.304 22.227 1.00 39.00 304 PHE A C 1
ATOM 2470 O O . PHE A 1 304 ? 3.989 -4.856 21.438 1.00 39.00 304 PHE A O 1
ATOM 2477 N N . ARG A 1 305 ? 4.792 -4.653 23.521 1.00 35.06 305 ARG A N 1
ATOM 2478 C CA . ARG A 1 305 ? 4.015 -5.771 24.082 1.00 35.06 305 ARG A CA 1
ATOM 2479 C C . ARG A 1 305 ? 2.506 -5.514 24.069 1.00 35.06 305 ARG A C 1
ATOM 2481 O O . ARG A 1 305 ? 1.733 -6.440 23.842 1.00 35.06 305 ARG A O 1
ATOM 2488 N N . THR A 1 306 ? 2.080 -4.265 24.243 1.00 37.22 306 THR A N 1
ATOM 2489 C CA . THR A 1 306 ? 0.659 -3.876 24.288 1.00 37.22 306 THR A CA 1
ATOM 2490 C C . THR A 1 306 ? 0.073 -3.651 22.893 1.00 37.22 306 THR A C 1
ATOM 2492 O O . THR A 1 306 ? -1.081 -3.992 22.652 1.00 37.22 306 THR A O 1
ATOM 2495 N N . ILE A 1 307 ? 0.863 -3.162 21.933 1.00 37.16 307 ILE A N 1
ATOM 2496 C CA . ILE A 1 307 ? 0.466 -3.037 20.523 1.00 37.16 307 ILE A CA 1
ATOM 2497 C C . ILE A 1 307 ? 0.562 -4.368 19.814 1.00 37.16 307 ILE A C 1
ATOM 2499 O O . ILE A 1 307 ? -0.359 -4.684 19.080 1.00 37.16 307 ILE A O 1
ATOM 2503 N N . MET A 1 308 ? 1.582 -5.189 20.066 1.00 34.72 308 MET A N 1
ATOM 2504 C CA . MET A 1 308 ? 1.546 -6.587 19.646 1.00 34.72 308 MET A CA 1
ATOM 2505 C C . MET A 1 308 ? 0.431 -7.320 20.375 1.00 34.72 308 MET A C 1
ATOM 2507 O O . MET A 1 308 ? -0.268 -8.077 19.738 1.00 34.72 308 MET A O 1
ATOM 2511 N N . GLY A 1 309 ? 0.149 -7.038 21.647 1.00 31.05 309 GLY A N 1
ATOM 2512 C CA . GLY A 1 309 ? -0.988 -7.614 22.368 1.00 31.05 309 GLY A CA 1
ATOM 2513 C C . GLY A 1 309 ? -2.350 -7.198 21.801 1.00 31.05 309 GLY A C 1
ATOM 2514 O O . GLY A 1 309 ? -3.243 -8.029 21.689 1.00 31.05 309 GLY A O 1
ATOM 2515 N N . MET A 1 310 ? -2.524 -5.940 21.386 1.00 32.22 310 MET A N 1
ATOM 2516 C CA . MET A 1 310 ? -3.751 -5.413 20.777 1.00 32.22 310 MET A CA 1
ATOM 2517 C C . MET A 1 310 ? -3.859 -5.736 19.294 1.00 32.22 310 MET A C 1
ATOM 2519 O O . MET A 1 310 ? -4.964 -5.984 18.830 1.00 32.22 310 MET A O 1
ATOM 2523 N N . ALA A 1 311 ? -2.749 -5.753 18.559 1.00 32.47 311 ALA A N 1
ATOM 2524 C CA . ALA A 1 311 ? -2.669 -6.282 17.212 1.00 32.47 311 ALA A CA 1
ATOM 2525 C C . ALA A 1 311 ? -3.018 -7.756 17.304 1.00 32.47 311 ALA A C 1
ATOM 2527 O O . ALA A 1 311 ? -4.068 -8.103 16.819 1.00 32.47 311 ALA A O 1
ATOM 2528 N N . VAL A 1 312 ? -2.310 -8.586 18.066 1.00 32.69 312 VAL A N 1
ATOM 2529 C CA . VAL A 1 312 ? -2.642 -10.000 18.298 1.00 32.69 312 VAL A CA 1
ATOM 2530 C C . VAL A 1 312 ? -4.072 -10.195 18.807 1.00 32.69 312 VAL A C 1
ATOM 2532 O O . VAL A 1 312 ? -4.698 -11.114 18.311 1.00 32.69 312 VAL A O 1
ATOM 2535 N N . ARG A 1 313 ? -4.652 -9.341 19.675 1.00 31.31 313 ARG A N 1
ATOM 2536 C CA . ARG A 1 313 ? -6.065 -9.442 20.127 1.00 31.31 313 ARG A CA 1
ATOM 2537 C C . ARG A 1 313 ? -7.103 -8.967 19.102 1.00 31.31 313 ARG A C 1
ATOM 2539 O O . ARG A 1 313 ? -8.127 -9.624 18.973 1.00 31.31 313 ARG A O 1
ATOM 2546 N N . LYS A 1 314 ? -6.886 -7.877 18.352 1.00 31.12 314 LYS A N 1
ATOM 2547 C CA . LYS A 1 314 ? -7.770 -7.421 17.246 1.00 31.12 314 LYS A CA 1
ATOM 2548 C C . LYS A 1 314 ? -7.579 -8.242 15.980 1.00 31.12 314 LYS A C 1
ATOM 2550 O O . LYS A 1 314 ? -8.496 -8.325 15.173 1.00 31.12 314 LYS A O 1
ATOM 2555 N N . PHE A 1 315 ? -6.406 -8.818 15.799 1.00 33.28 315 PHE A N 1
ATOM 2556 C CA . PHE A 1 315 ? -6.042 -9.758 14.755 1.00 33.28 315 PHE A CA 1
ATOM 2557 C C . PHE A 1 315 ? -6.593 -11.137 15.119 1.00 33.28 315 PHE A C 1
ATOM 2559 O O . PHE A 1 315 ? -7.221 -11.746 14.266 1.00 33.28 315 PHE A O 1
ATOM 2566 N N . HIS A 1 316 ? -6.561 -11.537 16.400 1.00 28.61 316 HIS A N 1
ATOM 2567 C CA . HIS A 1 316 ? -7.403 -12.612 16.936 1.00 28.61 316 HIS A CA 1
ATOM 2568 C C . HIS A 1 316 ? -8.865 -12.308 16.641 1.00 28.61 316 HIS A C 1
ATOM 2570 O O . HIS A 1 316 ? -9.483 -13.087 15.948 1.00 28.61 316 HIS A O 1
ATOM 2576 N N . PHE A 1 317 ? -9.428 -11.167 17.049 1.00 30.88 317 PHE A N 1
ATOM 2577 C CA . PHE A 1 317 ? -10.850 -10.888 16.824 1.00 30.88 317 PHE A CA 1
ATOM 2578 C C . PHE A 1 317 ? -11.203 -10.791 15.328 1.00 30.88 317 PHE A C 1
ATOM 2580 O O . PHE A 1 317 ? -12.187 -11.369 14.898 1.00 30.88 317 PHE A O 1
ATOM 2587 N N . SER A 1 318 ? -10.405 -10.153 14.474 1.00 36.25 318 SER A N 1
ATOM 2588 C CA . SER A 1 318 ? -10.729 -9.998 13.042 1.00 36.25 318 SER A CA 1
ATOM 2589 C C . SER A 1 318 ? -10.526 -11.281 12.225 1.00 36.25 318 SER A C 1
ATOM 2591 O O . SER A 1 318 ? -11.167 -11.428 11.185 1.00 36.25 318 SER A O 1
ATOM 2593 N N . ILE A 1 319 ? -9.677 -12.209 12.688 1.00 35.75 319 ILE A N 1
ATOM 2594 C CA . ILE A 1 319 ? -9.481 -13.539 12.087 1.00 35.75 319 ILE A CA 1
ATOM 2595 C C . ILE A 1 319 ? -10.455 -14.557 12.692 1.00 35.75 319 ILE A C 1
ATOM 2597 O O . ILE A 1 319 ? -11.086 -15.289 11.937 1.00 35.75 319 ILE A O 1
ATOM 2601 N N . LEU A 1 320 ? -10.659 -14.556 14.016 1.00 28.34 320 LEU A N 1
ATOM 2602 C CA . LEU A 1 320 ? -11.543 -15.481 14.736 1.00 28.34 320 LEU A CA 1
ATOM 2603 C C . LEU A 1 320 ? -13.025 -15.129 14.667 1.00 28.34 320 LEU A C 1
ATOM 2605 O O . LEU A 1 320 ? -13.829 -16.046 14.746 1.00 28.34 320 LEU A O 1
ATOM 2609 N N . THR A 1 321 ? -13.437 -13.873 14.467 1.00 34.44 321 THR A N 1
ATOM 2610 C CA . THR A 1 321 ? -14.879 -13.584 14.312 1.00 34.44 321 THR A CA 1
ATOM 2611 C C . THR A 1 321 ? -15.447 -14.273 13.056 1.00 34.44 321 THR A C 1
ATOM 2613 O O . THR A 1 321 ? -16.544 -14.816 13.130 1.00 34.44 321 THR A O 1
ATOM 2616 N N . PRO A 1 322 ? -14.719 -14.365 11.920 1.00 35.12 322 PRO A N 1
ATOM 2617 C CA . PRO A 1 322 ? -15.070 -15.286 10.836 1.00 35.12 322 PRO A CA 1
ATOM 2618 C C . PRO A 1 322 ? -14.903 -16.781 11.169 1.00 35.12 322 PRO A C 1
ATOM 2620 O O . PRO A 1 322 ? -15.738 -17.560 10.721 1.00 35.12 322 PRO A O 1
ATOM 2623 N N . VAL A 1 323 ? -13.862 -17.185 11.919 1.00 33.25 323 VAL A N 1
ATOM 2624 C CA . VAL A 1 323 ? -13.585 -18.607 12.253 1.00 33.25 323 VAL A CA 1
ATOM 2625 C C . VAL A 1 323 ? -14.648 -19.199 13.191 1.00 33.25 323 VAL A C 1
ATOM 2627 O O . VAL A 1 323 ? -15.052 -20.341 13.012 1.00 33.25 323 VAL A O 1
ATOM 2630 N N . LEU A 1 324 ? -15.140 -18.422 14.161 1.00 31.45 324 LEU A N 1
ATOM 2631 C CA . LEU A 1 324 ? -16.112 -18.845 15.180 1.00 31.45 324 LEU A CA 1
ATOM 2632 C C . LEU A 1 324 ? -17.577 -18.685 14.731 1.00 31.45 324 LEU A C 1
ATOM 2634 O O . LEU A 1 324 ? -18.481 -19.178 15.397 1.00 31.45 324 LEU A O 1
ATOM 2638 N N . LEU A 1 325 ? -17.826 -18.031 13.589 1.00 33.12 325 LEU A N 1
ATOM 2639 C CA . LEU A 1 325 ? -19.156 -17.885 12.979 1.00 33.12 325 LEU A CA 1
ATOM 2640 C C . LEU A 1 325 ? -19.390 -18.844 11.800 1.00 33.12 325 LEU A C 1
ATOM 2642 O O . LEU A 1 325 ? -20.275 -18.600 10.977 1.00 33.12 325 LEU A O 1
ATOM 2646 N N . ILE A 1 326 ? -18.662 -19.963 11.728 1.00 36.25 326 ILE A N 1
ATOM 2647 C CA . ILE A 1 326 ? -19.052 -21.109 10.889 1.00 36.25 326 ILE A CA 1
ATOM 2648 C C . ILE A 1 326 ? -20.116 -21.916 11.654 1.00 36.25 326 ILE A C 1
ATOM 2650 O O . ILE A 1 326 ? -19.938 -23.081 11.988 1.00 36.25 326 ILE A O 1
ATOM 2654 N N . LYS A 1 327 ? -21.231 -21.260 11.988 1.00 32.06 327 LYS A N 1
ATOM 2655 C CA . LYS A 1 327 ? -22.482 -21.942 12.321 1.00 32.06 327 LYS A CA 1
ATOM 2656 C C . LYS A 1 327 ? -23.291 -21.998 11.038 1.00 32.06 327 LYS A C 1
ATOM 2658 O O . LYS A 1 327 ? -23.645 -20.950 10.502 1.00 32.06 327 LYS A O 1
ATOM 2663 N N . ASP A 1 328 ? -23.465 -23.222 10.555 1.00 36.59 328 ASP A N 1
ATOM 2664 C CA . ASP A 1 328 ? -24.473 -23.695 9.608 1.00 36.59 328 ASP A CA 1
ATOM 2665 C C . ASP A 1 328 ? -25.151 -22.584 8.786 1.00 36.59 328 ASP A C 1
ATOM 2667 O O . ASP A 1 328 ? -26.214 -22.063 9.127 1.00 36.59 328 ASP A O 1
ATOM 2671 N N . ARG A 1 329 ? -24.484 -22.141 7.714 1.00 37.56 329 ARG A N 1
ATOM 2672 C CA . ARG A 1 329 ? -25.109 -21.265 6.721 1.00 37.56 329 ARG A CA 1
ATOM 2673 C C . ARG A 1 329 ? -25.263 -22.039 5.433 1.00 37.56 329 ARG A C 1
ATOM 2675 O O . ARG A 1 329 ? -24.320 -22.170 4.654 1.00 37.56 329 ARG A O 1
ATOM 2682 N N . SER A 1 330 ? -26.496 -22.476 5.205 1.00 33.81 330 SER A N 1
ATOM 2683 C CA . SER A 1 330 ? -27.031 -22.678 3.868 1.00 33.81 330 SER A CA 1
ATOM 2684 C C . SER A 1 330 ? -26.565 -21.538 2.954 1.00 33.81 330 SER A C 1
ATOM 2686 O O . SER A 1 330 ? -26.551 -20.365 3.339 1.00 33.81 330 SER A O 1
ATOM 2688 N N . TYR A 1 331 ? -26.105 -21.904 1.758 1.00 38.53 331 TYR A N 1
ATOM 2689 C CA . TYR A 1 331 ? -25.637 -21.001 0.709 1.00 38.53 331 TYR A CA 1
ATOM 2690 C C . TYR A 1 331 ? -26.660 -19.872 0.477 1.00 38.53 331 TYR A C 1
ATOM 2692 O O . TYR A 1 331 ? -27.642 -20.037 -0.244 1.00 38.53 331 TYR A O 1
ATOM 2700 N N . GLN A 1 332 ? -26.469 -18.716 1.120 1.00 34.19 332 GLN A N 1
ATOM 2701 C CA . GLN A 1 332 ? -27.292 -17.537 0.871 1.00 34.19 332 GLN A CA 1
ATOM 2702 C C . GLN A 1 332 ? -26.829 -16.910 -0.444 1.00 34.19 332 GLN A C 1
ATOM 2704 O O . GLN A 1 332 ? -25.717 -16.381 -0.518 1.00 34.19 332 GLN A O 1
ATOM 2709 N N . LYS A 1 333 ? -27.700 -16.959 -1.462 1.00 40.03 333 LYS A N 1
ATOM 2710 C CA . LYS A 1 333 ? -27.585 -16.250 -2.747 1.00 40.03 333 LYS A CA 1
ATOM 2711 C C . LYS A 1 333 ? -27.257 -14.771 -2.515 1.00 40.03 333 LYS A C 1
ATOM 2713 O O . LYS A 1 333 ? -28.147 -13.944 -2.339 1.00 40.03 333 LYS A O 1
ATOM 2718 N N . LYS A 1 334 ? -25.973 -14.412 -2.495 1.00 45.00 334 LYS A N 1
ATOM 2719 C CA . LYS A 1 334 ? -25.548 -13.012 -2.562 1.00 45.00 334 LYS A CA 1
ATOM 2720 C C . LYS A 1 334 ? -25.448 -12.620 -4.025 1.00 45.00 334 LYS A C 1
ATOM 2722 O O . LYS A 1 334 ? -24.609 -13.154 -4.745 1.00 45.00 334 LYS A O 1
ATOM 2727 N N . GLU A 1 335 ? -26.280 -11.667 -4.437 1.00 42.31 335 GLU A N 1
ATOM 2728 C CA . GLU A 1 335 ? -26.201 -11.071 -5.767 1.00 42.31 335 GLU A CA 1
ATOM 2729 C C . GLU A 1 335 ? -24.796 -10.521 -6.040 1.00 42.31 335 GLU A C 1
ATOM 2731 O O . GLU A 1 335 ? -24.250 -9.680 -5.315 1.00 42.31 335 GLU A O 1
ATOM 2736 N N . VAL A 1 336 ? -24.217 -11.025 -7.122 1.00 44.62 336 VAL A N 1
ATOM 2737 C CA . VAL A 1 336 ? -22.926 -10.620 -7.664 1.00 44.62 336 VAL A CA 1
ATOM 2738 C C . VAL A 1 336 ? -23.045 -9.202 -8.203 1.00 44.62 336 VAL A C 1
ATOM 2740 O O . VAL A 1 336 ? -23.891 -8.928 -9.048 1.00 44.62 336 VAL A O 1
ATOM 2743 N N . ARG A 1 337 ? -22.183 -8.288 -7.741 1.00 50.09 337 ARG A N 1
ATOM 2744 C CA . ARG A 1 337 ? -22.133 -6.901 -8.228 1.00 50.09 337 ARG A CA 1
ATOM 2745 C C . ARG A 1 337 ? -21.013 -6.755 -9.261 1.00 50.09 337 ARG A C 1
ATOM 2747 O O . ARG A 1 337 ? -19.859 -6.580 -8.863 1.00 50.09 337 ARG A O 1
ATOM 2754 N N . PRO A 1 338 ? -21.297 -6.746 -10.575 1.00 49.72 338 PRO A N 1
ATOM 2755 C CA . PRO A 1 338 ? -20.268 -6.518 -11.567 1.00 49.72 338 PRO A CA 1
ATOM 2756 C C . PRO A 1 338 ? -19.997 -5.008 -11.626 1.00 49.72 338 PRO A C 1
ATOM 2758 O O . PRO A 1 338 ? -20.826 -4.212 -12.057 1.00 49.72 338 PRO A O 1
ATOM 2761 N N . ALA A 1 339 ? -18.813 -4.602 -11.173 1.00 48.53 339 ALA A N 1
ATOM 2762 C CA . ALA A 1 339 ? -18.024 -3.571 -11.849 1.00 48.53 339 ALA A CA 1
ATOM 2763 C C . ALA A 1 339 ? -18.589 -2.143 -12.058 1.00 48.53 339 ALA A C 1
ATOM 2765 O O . ALA A 1 339 ? -18.224 -1.468 -13.017 1.00 48.53 339 ALA A O 1
ATOM 2766 N N . HIS A 1 340 ? -19.355 -1.590 -11.116 1.00 50.25 340 HIS A N 1
ATOM 2767 C CA . HIS A 1 340 ? -19.574 -0.129 -11.075 1.00 50.25 340 HIS A CA 1
ATOM 2768 C C . HIS A 1 340 ? -18.419 0.636 -10.392 1.00 50.25 340 HIS A C 1
ATOM 2770 O O . HIS A 1 340 ? -18.393 1.864 -10.409 1.00 50.25 340 HIS A O 1
ATOM 2776 N N . LYS A 1 341 ? -17.436 -0.071 -9.811 1.00 65.94 341 LYS A N 1
ATOM 2777 C CA . LYS A 1 341 ? -16.288 0.511 -9.090 1.00 65.94 341 LYS A CA 1
ATOM 2778 C C . LYS A 1 341 ? -14.944 0.164 -9.728 1.00 65.94 341 LYS A C 1
ATOM 2780 O O . LYS A 1 341 ? -14.017 -0.185 -9.009 1.00 65.94 341 LYS A O 1
ATOM 2785 N N . LEU A 1 342 ? -14.812 0.258 -11.055 1.00 74.31 342 LEU A N 1
ATOM 2786 C CA . LEU A 1 342 ? -13.517 0.029 -11.714 1.00 74.31 342 LEU A CA 1
ATOM 2787 C C . LEU A 1 342 ? -12.415 0.889 -11.074 1.00 74.31 342 LEU A C 1
ATOM 2789 O O . LEU A 1 342 ? -11.407 0.353 -10.636 1.00 74.31 342 LEU A O 1
ATOM 2793 N N . ILE A 1 343 ? -12.676 2.189 -10.905 1.00 75.81 343 ILE A N 1
ATOM 2794 C CA . ILE A 1 343 ? -11.750 3.135 -10.264 1.00 75.81 343 ILE A CA 1
ATOM 2795 C C . ILE A 1 343 ? -11.398 2.689 -8.838 1.00 75.81 343 ILE A C 1
ATOM 2797 O O . ILE A 1 343 ? -10.224 2.640 -8.494 1.00 75.81 343 ILE A O 1
ATOM 2801 N N . GLY A 1 344 ? -12.392 2.301 -8.029 1.00 77.06 344 GLY A N 1
ATOM 2802 C CA . GLY A 1 344 ? -12.155 1.828 -6.660 1.00 77.06 344 GLY A CA 1
ATOM 2803 C C . GLY A 1 344 ? -11.363 0.515 -6.601 1.00 77.06 344 GLY A C 1
ATOM 2804 O O . GLY A 1 344 ? -10.489 0.338 -5.761 1.00 77.06 344 GLY A O 1
ATOM 2805 N N . ASN A 1 345 ? -11.624 -0.416 -7.516 1.00 85.31 345 ASN A N 1
ATOM 2806 C CA . ASN A 1 345 ? -10.925 -1.700 -7.571 1.00 85.31 345 ASN A CA 1
ATOM 2807 C C . ASN A 1 345 ? -9.475 -1.536 -8.047 1.00 85.31 345 ASN A C 1
ATOM 2809 O O . ASN A 1 345 ? -8.559 -2.164 -7.501 1.00 85.31 345 ASN A O 1
ATOM 2813 N N . SER A 1 346 ? -9.258 -0.660 -9.029 1.00 86.25 346 SER A N 1
ATOM 2814 C CA . SER A 1 346 ? -7.928 -0.258 -9.477 1.00 86.25 346 SER A CA 1
ATOM 2815 C C . SER A 1 346 ? -7.175 0.476 -8.370 1.00 86.25 346 SER A C 1
ATOM 2817 O O . SER A 1 346 ? -6.019 0.149 -8.130 1.00 86.25 346 SER A O 1
ATOM 2819 N N . SER A 1 347 ? -7.825 1.375 -7.621 1.00 84.25 347 SER A N 1
ATOM 2820 C CA . SER A 1 347 ? -7.176 2.109 -6.529 1.00 84.25 347 SER A CA 1
ATOM 2821 C C . SER A 1 347 ? -6.751 1.189 -5.384 1.00 84.25 347 SER A C 1
ATOM 2823 O O . SER A 1 347 ? -5.623 1.302 -4.917 1.00 84.25 347 SER A O 1
ATOM 2825 N N . TYR A 1 348 ? -7.584 0.223 -4.972 1.00 86.00 348 TYR A N 1
ATOM 2826 C CA . TYR A 1 348 ? -7.170 -0.776 -3.975 1.00 86.00 348 TYR A CA 1
ATOM 2827 C C . TYR A 1 348 ? -5.963 -1.589 -4.447 1.00 86.00 348 TYR A C 1
ATOM 2829 O O . TYR A 1 348 ? -5.052 -1.859 -3.666 1.00 86.00 348 TYR A O 1
ATOM 2837 N N . THR A 1 349 ? -5.943 -1.955 -5.729 1.00 89.50 349 THR A N 1
ATOM 2838 C CA . THR A 1 349 ? -4.821 -2.684 -6.327 1.00 89.50 349 THR A CA 1
ATOM 2839 C C . THR A 1 349 ? -3.551 -1.842 -6.349 1.00 89.50 349 THR A C 1
ATOM 2841 O O . THR A 1 349 ? -2.496 -2.333 -5.956 1.00 89.50 349 THR A O 1
ATOM 2844 N N . LEU A 1 350 ? -3.658 -0.575 -6.750 1.00 89.38 350 LEU A N 1
ATOM 2845 C CA . LEU A 1 350 ? -2.540 0.358 -6.785 1.00 89.38 350 LEU A CA 1
ATOM 2846 C C . LEU A 1 350 ? -1.971 0.594 -5.381 1.00 89.38 350 LEU A C 1
ATOM 2848 O O . LEU A 1 350 ? -0.767 0.468 -5.193 1.00 89.38 350 LEU A O 1
ATOM 2852 N N . MET A 1 351 ? -2.821 0.846 -4.379 1.00 81.88 351 MET A N 1
ATOM 2853 C CA . MET A 1 351 ? -2.394 1.024 -2.984 1.00 81.88 351 MET A CA 1
ATOM 2854 C C . MET A 1 351 ? -1.652 -0.202 -2.443 1.00 81.88 351 MET A C 1
ATOM 2856 O O . MET A 1 351 ? -0.630 -0.052 -1.775 1.00 81.88 351 MET A O 1
ATOM 2860 N N . GLY A 1 352 ? -2.139 -1.406 -2.763 1.00 82.88 352 GLY A N 1
ATOM 2861 C CA . GLY A 1 352 ? -1.512 -2.664 -2.351 1.00 82.88 352 GLY A CA 1
ATOM 2862 C C . GLY A 1 352 ? -0.114 -2.894 -2.932 1.00 82.88 352 GLY A C 1
ATOM 2863 O O . GLY A 1 352 ? 0.606 -3.745 -2.424 1.00 82.88 352 GLY A O 1
ATOM 2864 N N . MET A 1 353 ? 0.278 -2.148 -3.969 1.00 86.81 353 MET A N 1
ATOM 2865 C CA . MET A 1 353 ? 1.608 -2.227 -4.583 1.00 86.81 353 MET A CA 1
ATOM 2866 C C . MET A 1 353 ? 2.465 -1.007 -4.234 1.00 86.81 353 MET A C 1
ATOM 2868 O O . MET A 1 353 ? 3.638 -1.151 -3.915 1.00 86.81 353 MET A O 1
ATOM 2872 N N . PHE A 1 354 ? 1.875 0.190 -4.260 1.00 84.94 354 PHE A N 1
ATOM 2873 C CA . PHE A 1 354 ? 2.584 1.458 -4.107 1.00 84.94 354 PHE A CA 1
ATOM 2874 C C . PHE A 1 354 ? 3.181 1.644 -2.709 1.00 84.94 35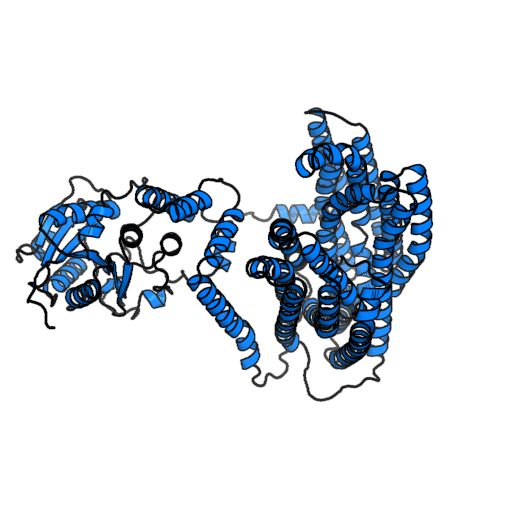4 PHE A C 1
ATOM 2876 O O . PHE A 1 354 ? 4.348 2.011 -2.583 1.00 84.94 354 PHE A O 1
ATOM 2883 N N . LEU A 1 355 ? 2.413 1.352 -1.652 1.00 81.75 355 LEU A N 1
ATOM 2884 C CA . LEU A 1 355 ? 2.881 1.572 -0.282 1.00 81.75 355 LEU A CA 1
ATOM 2885 C C . LEU A 1 355 ? 4.057 0.650 0.104 1.00 81.75 355 LEU A C 1
ATOM 2887 O O . LEU A 1 355 ? 5.040 1.168 0.632 1.00 81.75 355 LEU A O 1
ATOM 2891 N N . PRO A 1 356 ? 4.042 -0.664 -0.210 1.00 87.06 356 PRO A N 1
ATOM 2892 C CA . PRO A 1 356 ? 5.219 -1.519 -0.052 1.00 87.06 356 PRO A CA 1
ATOM 2893 C C . PRO A 1 356 ? 6.445 -1.010 -0.812 1.00 87.06 356 PRO A C 1
ATOM 2895 O O . PRO A 1 356 ? 7.544 -1.038 -0.273 1.00 87.06 356 PRO A O 1
ATOM 2898 N N . SER A 1 357 ? 6.274 -0.500 -2.036 1.00 83.50 357 SER A N 1
ATOM 2899 C CA . SER A 1 357 ? 7.388 0.035 -2.827 1.00 83.50 357 SER A CA 1
ATOM 2900 C C . SER A 1 357 ? 8.021 1.286 -2.209 1.00 83.50 357 SER A C 1
ATOM 2902 O O . SER A 1 357 ? 9.238 1.449 -2.302 1.00 83.50 357 SER A O 1
ATOM 2904 N N . ILE A 1 358 ? 7.230 2.159 -1.574 1.00 81.19 358 ILE A N 1
ATOM 2905 C CA . ILE A 1 358 ? 7.755 3.291 -0.789 1.00 81.19 358 ILE A CA 1
ATOM 2906 C C . ILE A 1 358 ? 8.458 2.781 0.465 1.00 81.19 358 ILE A C 1
ATOM 2908 O O . ILE A 1 358 ? 9.568 3.209 0.763 1.00 81.19 358 ILE A O 1
ATOM 2912 N N . LEU A 1 359 ? 7.831 1.851 1.187 1.00 81.81 359 LEU A N 1
ATOM 2913 C CA . LEU A 1 359 ? 8.401 1.302 2.411 1.00 81.81 359 LEU A CA 1
ATOM 2914 C C . LEU A 1 359 ? 9.752 0.629 2.147 1.00 81.81 359 LEU A C 1
ATOM 2916 O O . LEU A 1 359 ? 10.687 0.846 2.906 1.00 81.81 359 LEU A O 1
ATOM 2920 N N . GLY A 1 360 ? 9.878 -0.111 1.043 1.00 80.94 360 GLY A N 1
ATOM 2921 C CA . GLY A 1 360 ? 11.148 -0.687 0.612 1.00 80.94 360 GLY A CA 1
ATOM 2922 C C . GLY A 1 360 ? 12.233 0.372 0.428 1.00 80.94 360 GLY A C 1
ATOM 2923 O O . GLY A 1 360 ? 13.307 0.230 1.001 1.00 80.94 360 GLY A O 1
ATOM 2924 N N . LEU A 1 361 ? 11.939 1.478 -0.270 1.00 76.75 361 LEU A N 1
ATOM 2925 C CA . LEU A 1 361 ? 12.902 2.577 -0.450 1.00 76.75 361 LEU A CA 1
ATOM 2926 C C . LEU A 1 361 ? 13.373 3.182 0.881 1.00 76.75 361 LEU A C 1
ATOM 2928 O O . LEU A 1 361 ? 14.534 3.558 1.001 1.00 76.75 361 LEU A O 1
ATOM 2932 N N . LEU A 1 362 ? 12.484 3.274 1.871 1.00 76.88 362 LEU A N 1
ATOM 2933 C CA . LEU A 1 362 ? 12.800 3.851 3.179 1.00 76.88 362 LEU A CA 1
ATOM 2934 C C . LEU A 1 362 ? 13.566 2.881 4.088 1.00 76.88 362 LEU A C 1
ATOM 2936 O O . LEU A 1 362 ? 14.440 3.302 4.840 1.00 76.88 362 LEU A O 1
ATOM 2940 N N . VAL A 1 363 ? 13.231 1.590 4.042 1.00 82.75 363 VAL A N 1
ATOM 2941 C CA . VAL A 1 363 ? 13.753 0.582 4.977 1.00 82.75 363 VAL A CA 1
ATOM 2942 C C . VAL A 1 363 ? 15.072 -0.028 4.495 1.00 82.75 363 VAL A C 1
ATOM 2944 O O . VAL A 1 363 ? 15.936 -0.313 5.324 1.00 82.75 363 VAL A O 1
ATOM 2947 N N . ILE A 1 364 ? 15.271 -0.190 3.180 1.00 82.12 364 ILE A N 1
ATOM 2948 C CA . ILE A 1 364 ? 16.474 -0.824 2.608 1.00 82.12 364 ILE A CA 1
ATOM 2949 C C . ILE A 1 364 ? 17.788 -0.188 3.106 1.00 82.12 364 ILE A C 1
ATOM 2951 O O . ILE A 1 364 ? 18.658 -0.945 3.538 1.00 82.12 364 ILE A O 1
ATOM 2955 N N . PRO A 1 365 ? 17.956 1.152 3.152 1.00 77.12 365 PRO A N 1
ATOM 2956 C CA . PRO A 1 365 ? 19.190 1.751 3.667 1.00 77.12 365 PRO A CA 1
ATOM 2957 C C . PRO A 1 365 ? 19.489 1.368 5.122 1.00 77.12 365 PRO A C 1
ATOM 2959 O O . PRO A 1 365 ? 20.639 1.110 5.475 1.00 77.12 365 PRO A O 1
ATOM 2962 N N . SER A 1 366 ? 18.454 1.285 5.966 1.00 77.56 366 SER A N 1
ATOM 2963 C CA . SER A 1 366 ? 18.611 0.859 7.360 1.00 77.56 366 SER A CA 1
ATOM 2964 C C . SER A 1 366 ? 18.977 -0.621 7.469 1.00 77.56 366 SER A C 1
ATOM 2966 O O . SER A 1 366 ? 19.781 -0.975 8.326 1.00 77.56 366 SER A O 1
ATOM 2968 N N . LEU A 1 367 ? 18.413 -1.480 6.612 1.00 82.75 367 LEU A N 1
ATOM 2969 C CA . LEU A 1 367 ? 18.762 -2.904 6.566 1.00 82.75 367 LEU A CA 1
ATOM 2970 C C . LEU A 1 367 ? 20.230 -3.102 6.199 1.00 82.75 367 LEU A C 1
ATOM 2972 O O . LEU A 1 367 ? 20.933 -3.822 6.899 1.00 82.75 367 LEU A O 1
ATOM 2976 N N . ILE A 1 368 ? 20.706 -2.417 5.156 1.00 78.75 368 ILE A N 1
ATOM 2977 C CA . ILE A 1 368 ? 22.110 -2.486 4.729 1.00 78.75 368 ILE A CA 1
ATOM 2978 C C . ILE A 1 368 ? 23.034 -2.017 5.857 1.00 78.75 368 ILE A C 1
ATOM 2980 O O . ILE A 1 368 ? 24.025 -2.681 6.153 1.00 78.75 368 ILE A O 1
ATOM 2984 N N . LYS A 1 369 ? 22.690 -0.907 6.524 1.00 79.75 369 LYS A N 1
ATOM 2985 C CA . LYS A 1 369 ? 23.488 -0.363 7.630 1.00 79.75 369 LYS A CA 1
ATOM 2986 C C . LYS A 1 369 ? 23.578 -1.319 8.825 1.00 79.75 369 LYS A C 1
ATOM 2988 O O . LYS A 1 369 ? 24.645 -1.427 9.417 1.00 79.75 369 LYS A O 1
ATOM 2993 N N . ASN A 1 370 ? 22.476 -1.973 9.191 1.00 81.81 370 ASN A N 1
ATOM 2994 C CA . ASN A 1 370 ? 22.406 -2.801 10.400 1.00 81.81 370 ASN A CA 1
ATOM 2995 C C . ASN A 1 370 ? 22.864 -4.248 10.176 1.00 81.81 370 ASN A C 1
ATOM 2997 O O . ASN A 1 370 ? 23.403 -4.856 11.092 1.00 81.81 370 ASN A O 1
ATOM 3001 N N . MET A 1 371 ? 22.623 -4.813 8.990 1.00 86.81 371 MET A N 1
ATOM 3002 C CA . MET A 1 371 ? 22.940 -6.215 8.685 1.00 86.81 371 MET A CA 1
ATOM 3003 C C . MET A 1 371 ? 24.271 -6.392 7.946 1.00 86.81 371 MET A C 1
ATOM 3005 O O . MET A 1 371 ? 24.790 -7.507 7.883 1.00 86.81 371 MET A O 1
ATOM 3009 N N . GLY A 1 372 ? 24.800 -5.322 7.348 1.00 80.56 372 GLY A N 1
ATOM 3010 C CA . GLY A 1 372 ? 25.916 -5.392 6.412 1.00 80.56 372 GLY A CA 1
ATOM 3011 C C . GLY A 1 372 ? 25.491 -5.836 5.007 1.00 80.56 372 GLY A C 1
ATOM 3012 O O . GLY A 1 372 ? 24.401 -6.371 4.784 1.00 80.56 372 GLY A O 1
ATOM 3013 N N . LEU A 1 373 ? 26.373 -5.593 4.034 1.00 78.12 373 LEU A N 1
ATOM 3014 C CA . LEU A 1 373 ? 26.103 -5.836 2.612 1.00 78.12 373 LEU A CA 1
ATOM 3015 C C . LEU A 1 373 ? 25.893 -7.324 2.289 1.00 78.12 373 LEU A C 1
ATOM 3017 O O . LEU A 1 373 ? 24.958 -7.648 1.560 1.00 78.12 373 LEU A O 1
ATOM 3021 N N . SER A 1 374 ? 26.705 -8.223 2.851 1.00 82.12 374 SER A N 1
ATOM 3022 C CA . SER A 1 374 ? 26.640 -9.665 2.559 1.00 82.12 374 SER A CA 1
ATOM 3023 C C . SER A 1 374 ? 25.345 -10.308 3.071 1.00 82.12 374 SER A C 1
ATOM 3025 O O . SER A 1 374 ? 24.634 -10.955 2.304 1.00 82.12 374 SER A O 1
ATOM 3027 N N . SER A 1 375 ? 24.949 -10.035 4.318 1.00 87.00 375 SER A N 1
ATOM 3028 C CA . SER A 1 375 ? 23.676 -10.511 4.885 1.00 87.00 375 SER A CA 1
ATOM 3029 C C . SER A 1 375 ? 22.465 -9.945 4.133 1.00 87.00 375 SER A C 1
ATOM 3031 O O . SER A 1 375 ? 21.473 -10.636 3.892 1.00 87.00 375 SER A O 1
ATOM 3033 N N . PHE A 1 376 ? 22.536 -8.673 3.722 1.00 86.94 376 PHE A N 1
ATOM 3034 C CA . PHE A 1 376 ? 21.495 -8.061 2.899 1.00 86.94 376 PHE A CA 1
ATOM 3035 C C . PHE A 1 376 ? 21.412 -8.690 1.499 1.00 86.94 376 PHE A C 1
ATOM 3037 O O . PHE A 1 376 ? 20.311 -8.799 0.949 1.00 86.94 376 PHE A O 1
ATOM 3044 N N . ALA A 1 377 ? 22.534 -9.141 0.928 1.00 80.06 377 ALA A N 1
ATOM 3045 C CA . ALA A 1 377 ? 22.553 -9.847 -0.349 1.00 80.06 377 ALA A CA 1
ATOM 3046 C C . ALA A 1 377 ? 21.771 -11.169 -0.273 1.00 80.06 377 ALA A C 1
ATOM 3048 O O . ALA A 1 377 ? 20.957 -11.427 -1.158 1.00 80.06 377 ALA A O 1
ATOM 3049 N N . VAL A 1 378 ? 21.911 -11.943 0.812 1.00 87.56 378 VAL A N 1
ATOM 3050 C CA . VAL A 1 378 ? 21.133 -13.181 1.044 1.00 87.56 378 VAL A CA 1
ATOM 3051 C C . VAL A 1 378 ? 19.629 -12.894 1.144 1.00 87.56 378 VAL A C 1
ATOM 3053 O O . VAL A 1 378 ? 18.809 -13.566 0.507 1.00 87.56 378 VAL A O 1
ATOM 3056 N N . LEU A 1 379 ? 19.241 -11.857 1.895 1.00 90.06 379 LEU A N 1
ATOM 3057 C CA . LEU A 1 379 ? 17.838 -11.441 2.010 1.00 90.06 379 LEU A CA 1
ATOM 3058 C C . LEU A 1 379 ? 17.266 -10.984 0.655 1.00 90.06 379 LEU A C 1
ATOM 3060 O O . LEU A 1 379 ? 16.168 -11.390 0.269 1.00 90.06 379 LEU A O 1
ATOM 3064 N N . SER A 1 380 ? 18.020 -10.169 -0.085 1.00 84.31 380 SER A N 1
ATOM 3065 C CA . SER A 1 380 ? 17.628 -9.664 -1.407 1.00 84.31 380 SER A CA 1
ATOM 3066 C C . SER A 1 380 ? 17.510 -10.788 -2.433 1.00 84.31 380 SER A C 1
ATOM 3068 O O . SER A 1 380 ? 16.538 -10.840 -3.190 1.00 84.31 380 SER A O 1
ATOM 3070 N N . PHE A 1 381 ? 18.458 -11.727 -2.418 1.00 85.88 381 PHE A N 1
ATOM 3071 C CA . PHE A 1 381 ? 18.414 -12.941 -3.224 1.00 85.88 381 PHE A CA 1
ATOM 3072 C C . PHE A 1 381 ? 17.145 -13.746 -2.930 1.00 85.88 381 PHE A C 1
ATOM 3074 O O . PHE A 1 381 ? 16.431 -14.145 -3.849 1.00 85.88 381 PHE A O 1
ATOM 3081 N N . SER A 1 382 ? 16.786 -13.887 -1.655 1.00 87.50 382 SER A N 1
ATOM 3082 C CA . SER A 1 382 ? 15.569 -14.588 -1.241 1.00 87.50 382 SER A CA 1
ATOM 3083 C C . SER A 1 382 ? 14.288 -13.908 -1.741 1.00 87.50 382 SER A C 1
ATOM 3085 O O . SER A 1 382 ? 13.344 -14.596 -2.125 1.00 87.50 382 SER A O 1
ATOM 3087 N N . TRP A 1 383 ? 14.232 -12.571 -1.817 1.00 88.06 383 TRP A N 1
ATOM 3088 C CA . TRP A 1 383 ? 13.097 -11.863 -2.434 1.00 88.06 383 TRP A CA 1
ATOM 3089 C C . TRP A 1 383 ? 12.960 -12.149 -3.933 1.00 88.06 383 TRP A C 1
ATOM 3091 O O . TRP A 1 383 ? 11.845 -12.364 -4.426 1.00 88.06 383 TRP A O 1
ATOM 3101 N N . VAL A 1 384 ? 14.081 -12.174 -4.659 1.00 84.38 384 VAL A N 1
ATOM 3102 C CA . VAL A 1 384 ? 14.102 -12.564 -6.078 1.00 84.38 384 VAL A CA 1
ATOM 3103 C C . VAL A 1 384 ? 13.622 -14.007 -6.217 1.00 84.38 384 VAL A C 1
ATOM 3105 O O . VAL A 1 384 ? 12.751 -14.299 -7.035 1.00 84.38 384 VAL A O 1
ATOM 3108 N N . PHE A 1 385 ? 14.104 -14.889 -5.347 1.00 85.88 385 PHE A N 1
ATOM 3109 C CA . PHE A 1 385 ? 13.758 -16.300 -5.361 1.00 85.88 385 PHE A CA 1
ATOM 3110 C C . PHE A 1 385 ? 12.265 -16.556 -5.079 1.00 85.88 385 PHE A C 1
ATOM 3112 O O . PHE A 1 385 ? 11.606 -17.291 -5.815 1.00 85.88 385 PHE A O 1
ATOM 3119 N N . VAL A 1 386 ? 11.676 -15.864 -4.093 1.00 88.81 386 VAL A N 1
ATOM 3120 C CA . VAL A 1 386 ? 10.219 -15.869 -3.840 1.00 88.81 386 VAL A CA 1
ATOM 3121 C C . VAL A 1 386 ? 9.436 -15.426 -5.078 1.00 88.81 386 VAL A C 1
ATOM 3123 O O . VAL A 1 386 ? 8.389 -15.998 -5.387 1.00 88.81 386 VAL A O 1
ATOM 3126 N N . SER A 1 387 ? 9.938 -14.424 -5.803 1.00 83.12 387 SER A N 1
ATOM 3127 C CA . SER A 1 387 ? 9.292 -13.923 -7.020 1.00 83.12 387 SER A CA 1
ATOM 3128 C C . SER A 1 387 ? 9.275 -14.974 -8.135 1.00 83.12 387 SER A C 1
ATOM 3130 O O . SER A 1 387 ? 8.292 -15.054 -8.871 1.00 83.12 387 SER A O 1
ATOM 3132 N N . TYR A 1 388 ? 10.302 -15.825 -8.228 1.00 84.94 388 TYR A N 1
ATOM 3133 C CA . TYR A 1 388 ? 10.309 -16.952 -9.163 1.00 84.94 388 TYR A CA 1
ATOM 3134 C C . TYR A 1 388 ? 9.324 -18.048 -8.778 1.00 84.94 388 TYR A C 1
ATOM 3136 O O . TYR A 1 388 ? 8.608 -18.568 -9.634 1.00 84.94 388 TYR A O 1
ATOM 3144 N N . VAL A 1 389 ? 9.228 -18.360 -7.487 1.00 87.44 389 VAL A N 1
ATOM 3145 C CA . VAL A 1 389 ? 8.277 -19.361 -6.997 1.00 87.44 389 VAL A CA 1
ATOM 3146 C C . VAL A 1 389 ? 6.829 -18.973 -7.304 1.00 87.44 389 VAL A C 1
ATOM 3148 O O . VAL A 1 389 ? 6.040 -19.837 -7.684 1.00 87.44 389 VAL A O 1
ATOM 3151 N N . MET A 1 390 ? 6.494 -17.679 -7.246 1.00 84.69 390 MET A N 1
ATOM 3152 C CA . MET A 1 390 ? 5.163 -17.177 -7.618 1.00 84.69 390 MET A CA 1
ATOM 3153 C C . MET A 1 390 ? 4.762 -17.501 -9.066 1.00 84.69 390 MET A C 1
ATOM 3155 O O . MET A 1 390 ? 3.574 -17.611 -9.356 1.00 84.69 390 MET A O 1
ATOM 3159 N N . ILE A 1 391 ? 5.715 -17.679 -9.987 1.00 83.19 391 ILE A N 1
ATOM 3160 C CA . ILE A 1 391 ? 5.428 -18.028 -11.391 1.00 83.19 391 ILE A CA 1
ATOM 3161 C C . ILE A 1 391 ? 4.832 -19.433 -11.497 1.00 83.19 391 ILE A C 1
ATOM 3163 O O . ILE A 1 391 ? 4.018 -19.702 -12.383 1.00 83.19 391 ILE A O 1
ATOM 3167 N N . LEU A 1 392 ? 5.218 -20.322 -10.579 1.00 83.94 392 LEU A N 1
ATOM 3168 C CA . LEU A 1 392 ? 4.795 -21.721 -10.544 1.00 83.94 392 LEU A CA 1
ATOM 3169 C C . LEU A 1 392 ? 3.312 -21.874 -10.173 1.00 83.94 392 LEU A C 1
ATOM 3171 O O . LEU A 1 392 ? 2.761 -22.967 -10.274 1.00 83.94 392 LEU A O 1
ATOM 3175 N N . GLU A 1 393 ? 2.616 -20.776 -9.853 1.00 86.12 393 GLU A N 1
ATOM 3176 C CA . GLU A 1 393 ? 1.151 -20.741 -9.872 1.00 86.12 393 GLU A CA 1
ATOM 3177 C C . GLU A 1 393 ? 0.570 -20.984 -11.283 1.00 86.12 393 GLU A C 1
ATOM 3179 O O . GLU A 1 393 ? -0.626 -21.247 -11.416 1.00 86.12 393 GLU A O 1
ATOM 3184 N N . LEU A 1 394 ? 1.380 -20.818 -12.341 1.00 83.69 394 LEU A N 1
ATOM 3185 C CA . LEU A 1 394 ? 1.022 -20.979 -13.757 1.00 83.69 394 LEU A CA 1
ATOM 3186 C C . LEU A 1 394 ? -0.247 -20.203 -14.151 1.00 83.69 394 LEU A C 1
ATOM 3188 O O . LEU A 1 394 ? -1.088 -20.668 -14.915 1.00 83.69 394 LEU A O 1
ATOM 3192 N N . GLY A 1 395 ? -0.436 -19.012 -13.582 1.00 86.69 395 GLY A N 1
ATOM 3193 C CA . GLY A 1 395 ? -1.611 -18.177 -13.824 1.00 86.69 395 GLY A CA 1
ATOM 3194 C C . GLY A 1 395 ? -2.937 -18.721 -13.279 1.00 86.69 395 GLY A C 1
ATOM 3195 O O . GLY A 1 395 ? -3.991 -18.219 -13.682 1.00 86.69 395 GLY A O 1
ATOM 3196 N N . ALA A 1 396 ? -2.927 -19.709 -12.376 1.00 86.38 396 ALA A N 1
ATOM 3197 C CA . ALA A 1 396 ? -4.133 -20.307 -11.793 1.00 86.38 396 ALA A CA 1
ATOM 3198 C C . ALA A 1 396 ? -5.090 -19.268 -11.185 1.00 86.38 396 ALA A C 1
ATOM 3200 O O . ALA A 1 396 ? -6.297 -19.336 -11.418 1.00 86.38 396 ALA A O 1
ATOM 3201 N N . GLY A 1 397 ? -4.568 -18.254 -10.484 1.00 89.19 397 GLY A N 1
ATOM 3202 C CA . GLY A 1 397 ? -5.390 -17.176 -9.925 1.00 89.19 397 GLY A CA 1
ATOM 3203 C C . GLY A 1 397 ? -6.203 -16.432 -10.992 1.00 89.19 397 GLY A C 1
ATOM 3204 O O . GLY A 1 397 ? -7.410 -16.257 -10.838 1.00 89.19 397 GLY A O 1
ATOM 3205 N N . LYS A 1 398 ? -5.578 -16.062 -12.121 1.00 89.25 398 LYS A N 1
ATOM 3206 C CA . LYS A 1 398 ? -6.269 -15.402 -13.246 1.00 89.25 398 LYS A CA 1
ATOM 3207 C C . LYS A 1 398 ? -7.272 -16.317 -13.940 1.00 89.25 398 LYS A C 1
ATOM 3209 O O . LYS A 1 398 ? -8.334 -15.841 -14.336 1.00 89.25 398 LYS A O 1
ATOM 3214 N N . ALA A 1 399 ? -6.936 -17.596 -14.096 1.00 88.50 399 ALA A N 1
ATOM 3215 C CA . ALA A 1 399 ? -7.830 -18.593 -14.675 1.00 88.50 399 ALA A CA 1
ATOM 3216 C C . ALA A 1 399 ? -9.111 -18.727 -13.851 1.00 88.50 399 ALA A C 1
ATOM 3218 O O . ALA A 1 399 ? -10.207 -18.634 -14.394 1.00 88.50 399 ALA A O 1
ATOM 3219 N N . ILE A 1 400 ? -8.974 -18.812 -12.528 1.00 87.06 400 ILE A N 1
ATOM 3220 C CA . ILE A 1 400 ? -10.107 -18.851 -11.603 1.00 87.06 400 ILE A CA 1
ATOM 3221 C C . ILE A 1 400 ? -10.920 -17.558 -11.680 1.00 87.06 400 ILE A C 1
ATOM 3223 O O . ILE A 1 400 ? -12.140 -17.627 -11.817 1.00 87.06 400 ILE A O 1
ATOM 3227 N N . THR A 1 401 ? -10.273 -16.387 -11.683 1.00 90.12 401 THR A N 1
ATOM 3228 C CA . THR A 1 401 ? -10.978 -15.105 -11.844 1.00 90.12 401 THR A CA 1
ATOM 3229 C C . THR A 1 401 ? -11.819 -15.075 -13.116 1.00 90.12 401 THR A C 1
ATOM 3231 O O . THR A 1 401 ? -12.998 -14.719 -13.069 1.00 90.12 401 THR A O 1
ATOM 3234 N N . GLN A 1 402 ? -11.222 -15.448 -14.250 1.00 89.19 402 GLN A N 1
ATOM 3235 C CA . GLN A 1 402 ? -11.874 -15.446 -15.557 1.00 89.19 402 GLN A CA 1
ATOM 3236 C C . GLN A 1 402 ? -13.042 -16.436 -15.588 1.00 89.19 402 GLN A C 1
ATOM 3238 O O . GLN A 1 402 ? -14.162 -16.044 -15.915 1.00 89.19 402 GLN A O 1
ATOM 3243 N N . SER A 1 403 ? -12.802 -17.685 -15.190 1.00 83.69 403 SER A N 1
ATOM 3244 C CA . SER A 1 403 ? -13.784 -18.763 -15.316 1.00 83.69 403 SER A CA 1
ATOM 3245 C C . SER A 1 403 ? -14.968 -18.579 -14.367 1.00 83.69 403 SER A C 1
ATOM 3247 O O . SER A 1 403 ? -16.109 -18.799 -14.769 1.00 83.69 403 SER A O 1
ATOM 3249 N N . ILE A 1 404 ? -14.735 -18.099 -13.137 1.00 83.75 404 ILE A N 1
ATOM 3250 C CA . ILE A 1 404 ? -15.823 -17.738 -12.216 1.00 83.75 404 ILE A CA 1
ATOM 3251 C C . ILE A 1 404 ? -16.617 -16.551 -12.777 1.00 83.75 404 ILE A C 1
ATOM 3253 O O . ILE A 1 404 ? -17.842 -16.608 -12.826 1.00 83.75 404 ILE A O 1
ATOM 3257 N N . SER A 1 405 ? -15.951 -15.493 -13.250 1.00 85.94 405 SER A N 1
ATOM 3258 C CA . SER A 1 405 ? -16.641 -14.311 -13.796 1.00 85.94 405 SER A CA 1
ATOM 3259 C C . SER A 1 405 ? -17.503 -14.644 -15.022 1.00 85.94 405 SER A C 1
ATOM 3261 O O . SER A 1 405 ? -18.594 -14.095 -15.183 1.00 85.94 405 SER A O 1
ATOM 3263 N N . GLU A 1 406 ? -17.034 -15.559 -15.874 1.00 81.19 406 GLU A N 1
ATOM 3264 C CA . GLU A 1 406 ? -17.781 -16.062 -17.029 1.00 81.19 406 GLU A CA 1
ATOM 3265 C C . GLU A 1 406 ? -18.994 -16.905 -16.604 1.00 81.19 406 GLU A C 1
ATOM 3267 O O . GLU A 1 406 ? -20.105 -16.673 -17.087 1.00 81.19 406 GLU A O 1
ATOM 3272 N N . ALA A 1 407 ? -18.817 -17.831 -15.657 1.00 78.75 407 ALA A N 1
ATOM 3273 C CA . ALA A 1 407 ? -19.908 -18.644 -15.121 1.00 78.75 407 ALA A CA 1
ATOM 3274 C C . ALA A 1 407 ? -21.029 -17.794 -14.498 1.00 78.75 407 ALA A C 1
ATOM 3276 O O . ALA A 1 407 ? -22.215 -18.040 -14.743 1.00 78.75 407 ALA A O 1
ATOM 3277 N N . LEU A 1 408 ? -20.648 -16.751 -13.752 1.00 77.19 408 LEU A N 1
ATOM 3278 C CA . LEU A 1 408 ? -21.574 -15.788 -13.152 1.00 77.19 408 LEU A CA 1
ATOM 3279 C C . LEU A 1 408 ? -22.364 -15.009 -14.214 1.00 77.19 408 LEU A C 1
ATOM 3281 O O . LEU A 1 408 ? -23.546 -14.730 -14.023 1.00 77.19 408 LEU A O 1
ATOM 3285 N N . SER A 1 409 ? -21.742 -14.692 -15.352 1.00 76.44 409 SER A N 1
ATOM 3286 C CA . SER A 1 409 ? -22.408 -14.025 -16.479 1.00 76.44 409 SER A CA 1
ATOM 3287 C C . SER A 1 409 ? -23.493 -14.900 -17.120 1.00 76.44 409 SER A C 1
ATOM 3289 O O . SER A 1 409 ? -24.559 -14.400 -17.477 1.00 76.44 409 SER A O 1
ATOM 3291 N N . GLN A 1 410 ? -23.262 -16.215 -17.195 1.00 75.75 410 GLN A N 1
ATOM 3292 C CA . GLN A 1 410 ? -24.194 -17.194 -17.771 1.00 75.75 410 GLN A CA 1
ATOM 3293 C C . GLN A 1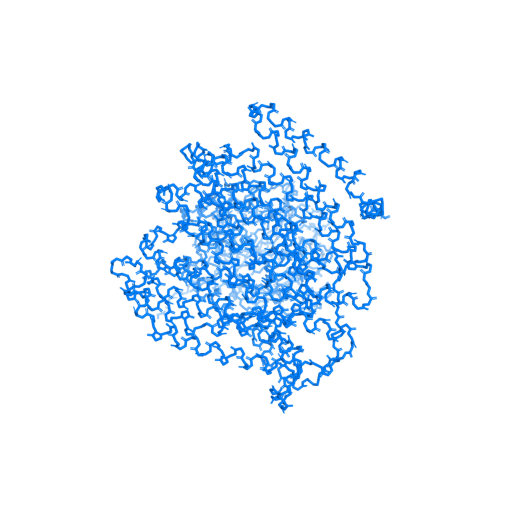 410 ? -25.276 -17.685 -16.790 1.00 75.75 410 GLN A C 1
ATOM 3295 O O . GLN A 1 410 ? -26.055 -18.566 -17.151 1.00 75.75 410 GLN A O 1
ATOM 3300 N N . LYS A 1 411 ? -25.321 -17.167 -15.550 1.00 69.75 411 LYS A N 1
ATOM 3301 C CA . LYS A 1 411 ? -26.209 -17.633 -14.460 1.00 69.75 411 LYS A CA 1
ATOM 3302 C C . LYS A 1 411 ? -26.110 -19.144 -14.167 1.00 69.75 411 LYS A C 1
ATOM 3304 O O . LYS A 1 411 ? -27.027 -19.734 -13.597 1.00 69.75 411 LYS A O 1
ATOM 3309 N N . LYS A 1 412 ? -24.995 -19.789 -14.528 1.00 64.81 412 LYS A N 1
ATOM 3310 C CA . LYS A 1 412 ? -24.740 -21.211 -14.253 1.00 64.81 412 LYS A CA 1
ATOM 3311 C C . LYS A 1 412 ? -24.115 -21.357 -12.862 1.00 64.81 412 LYS A C 1
ATOM 3313 O O . LYS A 1 412 ? -22.931 -21.628 -12.734 1.00 64.81 412 LYS A O 1
ATOM 3318 N N . GLU A 1 413 ? -24.909 -21.167 -11.807 1.00 54.25 413 GLU A N 1
ATOM 3319 C CA . GLU A 1 413 ? -24.419 -21.194 -10.411 1.00 54.25 413 GLU A CA 1
ATOM 3320 C C . GLU A 1 413 ? -23.925 -22.584 -9.945 1.00 54.25 413 GLU A C 1
ATOM 3322 O O . GLU A 1 413 ? -23.092 -22.662 -9.046 1.00 54.25 413 GLU A O 1
ATOM 3327 N N . LYS A 1 414 ? -24.331 -23.684 -10.607 1.00 51.53 414 LYS A N 1
ATOM 3328 C CA . LYS A 1 414 ? -23.856 -25.063 -10.330 1.00 51.53 414 LYS A CA 1
ATOM 3329 C C . LYS A 1 414 ? -22.370 -25.321 -10.674 1.00 51.53 414 LYS A C 1
ATOM 3331 O O . LYS A 1 414 ? -21.899 -26.447 -10.562 1.00 51.53 414 LYS A O 1
ATOM 3336 N N . SER A 1 415 ? -21.606 -24.316 -11.110 1.00 55.78 415 SER A N 1
ATOM 3337 C CA . SER A 1 415 ? -20.287 -24.512 -11.728 1.00 55.78 415 SER A CA 1
ATOM 3338 C C . SER A 1 415 ? -19.081 -24.122 -10.866 1.00 55.78 415 SER A C 1
ATOM 3340 O O . SER A 1 415 ? -18.025 -23.881 -11.434 1.00 55.78 415 SER A O 1
ATOM 3342 N N . LEU A 1 416 ? -19.181 -24.002 -9.540 1.00 66.56 416 LEU A N 1
ATOM 3343 C CA . LEU A 1 416 ? -18.003 -23.722 -8.688 1.00 66.56 416 LEU A CA 1
ATOM 3344 C C . LEU A 1 416 ? -17.376 -24.983 -8.074 1.00 66.56 416 LEU A C 1
ATOM 3346 O O . LEU A 1 416 ? -16.310 -24.909 -7.469 1.00 66.56 416 LEU A O 1
ATOM 3350 N N . GLU A 1 417 ? -17.996 -26.147 -8.275 1.00 66.31 417 GLU A N 1
ATOM 3351 C CA . GLU A 1 417 ? -17.551 -27.437 -7.725 1.00 66.31 417 GLU A CA 1
ATOM 3352 C C . GLU A 1 417 ? -16.137 -27.834 -8.191 1.00 66.31 417 GLU A C 1
ATOM 3354 O O . GLU A 1 417 ? -15.379 -28.440 -7.440 1.00 66.31 417 GLU A O 1
ATOM 3359 N N . TRP A 1 418 ? -15.733 -27.441 -9.406 1.00 71.94 418 TRP A N 1
ATOM 3360 C CA . TRP A 1 418 ? -14.411 -27.778 -9.950 1.00 71.94 418 TRP A CA 1
ATOM 3361 C C . TRP A 1 418 ? -13.262 -26.971 -9.329 1.00 71.94 418 TRP A C 1
ATOM 3363 O O . TRP A 1 418 ? -12.106 -27.367 -9.475 1.00 71.94 418 TRP A O 1
ATOM 3373 N N . VAL A 1 419 ? -13.538 -25.870 -8.614 1.00 72.56 419 VAL A N 1
ATOM 3374 C CA . VAL A 1 419 ? -12.490 -25.043 -7.985 1.00 72.56 419 VAL A CA 1
ATOM 3375 C C . VAL A 1 419 ? -11.698 -25.857 -6.957 1.00 72.56 419 VAL A C 1
ATOM 3377 O O . VAL A 1 419 ? -10.478 -25.721 -6.882 1.00 72.56 419 VAL A O 1
ATOM 3380 N N . GLY A 1 420 ? -12.362 -26.760 -6.225 1.00 74.25 420 GLY A N 1
ATOM 3381 C CA . GLY A 1 420 ? -11.701 -27.681 -5.296 1.00 74.25 420 GLY A CA 1
ATOM 3382 C C . GLY A 1 420 ? -10.747 -28.653 -5.999 1.00 74.25 420 GLY A C 1
ATOM 3383 O O . GLY A 1 420 ? -9.619 -28.844 -5.553 1.00 74.25 420 GLY A O 1
ATOM 3384 N N . SER A 1 421 ? -11.154 -29.212 -7.142 1.00 74.94 421 SER A N 1
ATOM 3385 C CA . SER A 1 421 ? -10.295 -30.088 -7.951 1.00 74.94 421 SER A CA 1
ATOM 3386 C C . SER A 1 421 ? -9.107 -29.341 -8.568 1.00 74.94 421 SER A C 1
ATOM 3388 O O . SER A 1 421 ? -7.996 -29.863 -8.562 1.00 74.94 421 SER A O 1
ATOM 3390 N N . ALA A 1 422 ? -9.306 -28.107 -9.044 1.00 75.75 422 ALA A N 1
ATOM 3391 C CA . ALA A 1 422 ? -8.220 -27.264 -9.549 1.00 75.75 422 ALA A CA 1
ATOM 3392 C C . ALA A 1 422 ? -7.202 -26.910 -8.449 1.00 75.75 422 ALA A C 1
ATOM 3394 O O . ALA A 1 422 ? -5.995 -26.949 -8.688 1.00 75.75 422 ALA A O 1
ATOM 3395 N N . LEU A 1 423 ? -7.684 -26.617 -7.236 1.00 77.38 423 LEU A N 1
ATOM 3396 C CA . LEU A 1 423 ? -6.848 -26.408 -6.054 1.00 77.38 423 LEU A CA 1
ATOM 3397 C C . LEU A 1 423 ? -6.019 -27.648 -5.714 1.00 77.38 423 LEU A C 1
ATOM 3399 O O . LEU A 1 423 ? -4.822 -27.518 -5.489 1.00 77.38 423 LEU A O 1
ATOM 3403 N N . LEU A 1 424 ? -6.622 -28.840 -5.717 1.00 79.06 424 LEU A N 1
ATOM 3404 C CA . LEU A 1 424 ? -5.914 -30.084 -5.410 1.00 79.06 424 LEU A CA 1
ATOM 3405 C C . LEU A 1 424 ? -4.796 -30.375 -6.419 1.00 79.06 424 LEU A C 1
ATOM 3407 O O . LEU A 1 424 ? -3.681 -30.678 -6.011 1.00 79.06 424 LEU A O 1
ATOM 3411 N N . ILE A 1 425 ? -5.054 -30.195 -7.717 1.00 79.75 425 ILE A N 1
ATOM 3412 C CA . ILE A 1 425 ? -4.025 -30.347 -8.760 1.00 79.75 425 ILE A CA 1
ATOM 3413 C C . ILE A 1 425 ? -2.873 -29.360 -8.532 1.00 79.75 425 ILE A C 1
ATOM 3415 O O . ILE A 1 425 ? -1.705 -29.743 -8.593 1.00 79.75 425 ILE A O 1
ATOM 3419 N N . LEU A 1 426 ? -3.190 -28.096 -8.233 1.00 79.88 426 LEU A N 1
ATOM 3420 C CA . LEU A 1 426 ? -2.181 -27.079 -7.952 1.00 79.88 426 LEU A CA 1
ATOM 3421 C C . LEU A 1 426 ? -1.359 -27.424 -6.698 1.00 79.88 426 LEU A C 1
ATOM 3423 O O . LEU A 1 426 ? -0.144 -27.240 -6.701 1.00 79.88 426 LEU A O 1
ATOM 3427 N N . LEU A 1 427 ? -1.994 -27.937 -5.640 1.00 84.81 427 LEU A N 1
ATOM 3428 C CA . LEU A 1 427 ? -1.310 -28.410 -4.433 1.00 84.81 427 LEU A CA 1
ATOM 3429 C C . LEU A 1 427 ? -0.358 -29.568 -4.754 1.00 84.81 427 LEU A C 1
ATOM 3431 O O . LEU A 1 427 ? 0.787 -29.537 -4.314 1.00 84.81 427 LEU A O 1
ATOM 3435 N N . SER A 1 428 ? -0.792 -30.545 -5.556 1.00 84.31 428 SER A N 1
ATOM 3436 C CA . SER A 1 428 ? 0.036 -31.690 -5.952 1.00 84.31 428 SER A CA 1
ATOM 3437 C C . SER A 1 428 ? 1.257 -31.269 -6.771 1.00 84.31 428 SER A C 1
ATOM 3439 O O . SER A 1 428 ? 2.370 -31.680 -6.452 1.00 84.31 428 SER A O 1
ATOM 3441 N N . ILE A 1 429 ? 1.077 -30.409 -7.782 1.00 85.31 429 ILE A N 1
ATOM 3442 C CA . ILE A 1 429 ? 2.193 -29.897 -8.596 1.00 85.31 429 ILE A CA 1
ATOM 3443 C C . ILE A 1 429 ? 3.177 -29.121 -7.713 1.00 85.31 429 ILE A C 1
ATOM 3445 O O . ILE A 1 429 ? 4.384 -29.349 -7.781 1.00 85.31 429 ILE A O 1
ATOM 3449 N N . ASN A 1 430 ? 2.672 -28.237 -6.846 1.00 88.44 430 ASN A N 1
ATOM 3450 C CA . ASN A 1 430 ? 3.537 -27.443 -5.980 1.00 88.44 430 ASN A CA 1
ATOM 3451 C C . ASN A 1 430 ? 4.266 -28.289 -4.931 1.00 88.44 430 ASN A C 1
ATOM 3453 O O . ASN A 1 430 ? 5.413 -27.983 -4.634 1.00 88.44 430 ASN A O 1
ATOM 3457 N N . ALA A 1 431 ? 3.654 -29.352 -4.401 1.00 87.88 431 ALA A N 1
ATOM 3458 C CA . ALA A 1 431 ? 4.306 -30.249 -3.447 1.00 87.88 431 ALA A CA 1
ATOM 3459 C C . ALA A 1 431 ? 5.503 -30.981 -4.075 1.00 87.88 431 ALA A C 1
ATOM 3461 O O . ALA A 1 431 ? 6.568 -31.044 -3.465 1.00 87.88 431 ALA A O 1
ATOM 3462 N N . VAL A 1 432 ? 5.358 -31.466 -5.314 1.00 90.38 432 VAL A N 1
ATOM 3463 C CA . VAL A 1 432 ? 6.459 -32.115 -6.047 1.00 90.38 432 VAL A CA 1
ATOM 3464 C C . VAL A 1 432 ? 7.596 -31.127 -6.300 1.00 90.38 432 VAL A C 1
ATOM 3466 O O . VAL A 1 432 ? 8.747 -31.414 -5.984 1.00 90.38 432 VAL A O 1
ATOM 3469 N N . VAL A 1 433 ? 7.284 -29.940 -6.826 1.00 90.75 433 VAL A N 1
ATOM 3470 C CA . VAL A 1 433 ? 8.313 -28.939 -7.143 1.00 90.75 433 VAL A CA 1
ATOM 3471 C C . VAL A 1 433 ? 8.973 -28.382 -5.875 1.00 90.75 433 VAL A C 1
ATOM 3473 O O . VAL A 1 433 ? 10.182 -28.176 -5.864 1.00 90.75 433 VAL A O 1
ATOM 3476 N N . SER A 1 434 ? 8.213 -28.206 -4.793 1.00 91.94 434 SER A N 1
ATOM 3477 C CA . SER A 1 434 ? 8.725 -27.846 -3.466 1.00 91.94 434 SER A CA 1
ATOM 3478 C C . SER A 1 434 ? 9.716 -28.890 -2.941 1.00 91.94 434 SER A C 1
ATOM 3480 O O . SER A 1 434 ? 10.817 -28.523 -2.533 1.00 91.94 434 SER A O 1
ATOM 3482 N N . GLY A 1 435 ? 9.377 -30.183 -3.021 1.00 92.75 435 GLY A N 1
ATOM 3483 C CA . GLY A 1 435 ?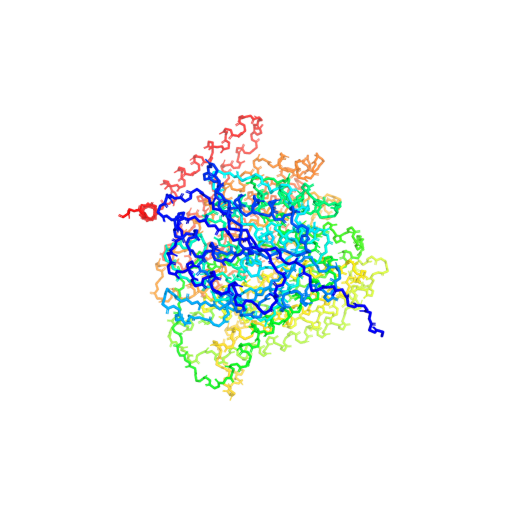 10.260 -31.273 -2.599 1.00 92.75 435 GLY A CA 1
ATOM 3484 C C . GLY A 1 435 ? 11.552 -31.341 -3.415 1.00 92.75 435 GLY A C 1
ATOM 3485 O O . GLY A 1 435 ? 12.633 -31.443 -2.839 1.00 92.75 435 GLY A O 1
ATOM 3486 N N . LEU A 1 436 ? 11.456 -31.205 -4.744 1.00 93.25 436 LEU A N 1
ATOM 3487 C CA . LEU A 1 436 ? 12.629 -31.140 -5.623 1.00 93.25 436 LEU A CA 1
ATOM 3488 C C . LEU A 1 436 ? 13.517 -29.944 -5.276 1.00 93.25 436 LEU A C 1
ATOM 3490 O O . LEU A 1 436 ? 14.726 -30.093 -5.127 1.00 93.25 436 LEU A O 1
ATOM 3494 N N . LEU A 1 437 ? 12.923 -28.764 -5.111 1.00 91.81 437 LEU A N 1
ATOM 3495 C CA . LEU A 1 437 ? 13.670 -27.558 -4.793 1.00 91.81 437 LEU A CA 1
ATOM 3496 C C . LEU A 1 437 ? 14.355 -27.644 -3.421 1.00 91.81 437 LEU A C 1
ATOM 3498 O O . LEU A 1 437 ? 15.496 -27.215 -3.288 1.00 91.81 437 LEU A O 1
ATOM 3502 N N . TYR A 1 438 ? 13.681 -28.211 -2.419 1.00 94.75 438 TYR A N 1
ATOM 3503 C CA . TYR A 1 438 ? 14.261 -28.443 -1.097 1.00 94.75 438 TYR A CA 1
ATOM 3504 C C . TYR A 1 438 ? 15.436 -29.429 -1.168 1.00 94.75 438 TYR A C 1
ATOM 3506 O O . TYR A 1 438 ? 16.489 -29.173 -0.591 1.00 94.75 438 TYR A O 1
ATOM 3514 N N . TYR A 1 439 ? 15.278 -30.530 -1.910 1.00 95.44 439 TYR A N 1
ATOM 3515 C CA . TYR A 1 439 ? 16.309 -31.557 -2.064 1.00 95.44 439 TYR A CA 1
ATOM 3516 C C . TYR A 1 439 ? 17.546 -31.045 -2.814 1.00 95.44 439 TYR A C 1
ATOM 3518 O O . TYR A 1 439 ? 18.672 -31.273 -2.382 1.00 95.44 439 TYR A O 1
ATOM 3526 N N . PHE A 1 440 ? 17.348 -30.312 -3.913 1.00 94.88 440 PHE A N 1
ATOM 3527 C CA . PHE A 1 440 ? 18.442 -29.774 -4.724 1.00 94.88 440 PHE A CA 1
ATOM 3528 C C . PHE A 1 440 ? 19.000 -28.441 -4.205 1.00 94.88 440 PHE A C 1
ATOM 3530 O O . PHE A 1 440 ? 19.967 -27.938 -4.776 1.00 94.88 440 PHE A O 1
ATOM 3537 N N . SER A 1 441 ? 18.455 -27.869 -3.124 1.00 93.81 441 SER A N 1
ATOM 3538 C CA . SER A 1 441 ? 18.926 -26.584 -2.591 1.00 93.81 441 SER A CA 1
ATOM 35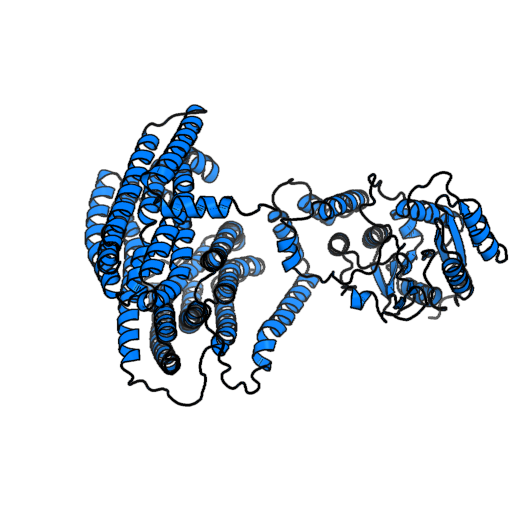39 C C . SER A 1 441 ? 20.428 -26.545 -2.265 1.00 93.81 441 SER A C 1
ATOM 3541 O O . SER A 1 441 ? 21.026 -25.514 -2.563 1.00 93.81 441 SER A O 1
ATOM 3543 N N . PRO A 1 442 ? 21.073 -27.605 -1.720 1.00 93.88 442 PRO A N 1
ATOM 3544 C CA . PRO A 1 442 ? 22.515 -27.583 -1.470 1.00 93.88 442 PRO A CA 1
ATOM 3545 C C . PRO A 1 442 ? 23.304 -27.491 -2.779 1.00 93.88 442 PRO A C 1
ATOM 3547 O O . PRO A 1 442 ? 24.135 -26.610 -2.939 1.00 93.88 442 PRO A O 1
ATOM 3550 N N . TYR A 1 443 ? 22.950 -28.308 -3.778 1.00 93.25 443 TYR A N 1
ATOM 3551 C CA . TYR A 1 443 ? 23.586 -28.262 -5.097 1.00 93.25 443 TYR A CA 1
ATOM 3552 C C . TYR A 1 443 ? 23.443 -26.887 -5.764 1.00 93.25 443 TYR A C 1
ATOM 3554 O O . TYR A 1 443 ? 24.391 -26.378 -6.359 1.00 93.25 443 TYR A O 1
ATOM 3562 N N . LEU A 1 444 ? 22.263 -26.269 -5.650 1.00 89.44 444 LEU A N 1
ATOM 3563 C CA . LEU A 1 444 ? 22.030 -24.931 -6.186 1.00 89.44 444 LEU A CA 1
ATOM 3564 C C . LEU A 1 444 ? 22.939 -23.885 -5.524 1.00 89.44 444 LEU A C 1
ATOM 3566 O O . LEU A 1 444 ? 23.503 -23.050 -6.225 1.00 89.44 444 LEU A O 1
ATOM 3570 N N . VAL A 1 445 ? 23.106 -23.941 -4.203 1.00 89.94 445 VAL A N 1
ATOM 3571 C CA . VAL A 1 445 ? 23.975 -23.017 -3.458 1.00 89.94 445 VAL A CA 1
ATOM 3572 C C . VAL A 1 445 ? 25.448 -23.254 -3.773 1.00 89.94 445 VAL A C 1
ATOM 3574 O O . VAL A 1 445 ? 26.152 -22.297 -4.068 1.00 89.94 445 VAL A O 1
ATOM 3577 N N . ASP A 1 446 ? 25.890 -24.509 -3.789 1.00 87.75 446 ASP A N 1
ATOM 3578 C CA . ASP A 1 446 ? 27.315 -24.843 -3.870 1.00 87.75 446 ASP A CA 1
ATOM 3579 C C . ASP A 1 446 ? 27.872 -24.787 -5.300 1.00 87.75 446 ASP A C 1
ATOM 3581 O O . ASP A 1 446 ? 29.077 -24.618 -5.498 1.00 87.75 446 ASP A O 1
ATOM 3585 N N . LYS A 1 447 ? 27.026 -25.021 -6.316 1.00 87.62 447 LYS A N 1
ATOM 3586 C CA . LYS A 1 447 ? 27.467 -25.206 -7.713 1.00 87.62 447 LYS A CA 1
ATOM 3587 C C . LYS A 1 447 ? 26.835 -24.252 -8.715 1.00 87.62 447 LYS A C 1
ATOM 3589 O O . LYS A 1 447 ? 27.403 -24.075 -9.790 1.00 87.62 447 LYS A O 1
ATOM 3594 N N . VAL A 1 448 ? 25.673 -23.672 -8.411 1.00 83.50 448 VAL A N 1
ATOM 3595 C CA . VAL A 1 448 ? 24.930 -22.839 -9.372 1.00 83.50 448 VAL A CA 1
ATOM 3596 C C . VAL A 1 448 ? 24.989 -21.362 -9.001 1.00 83.50 448 VAL A C 1
ATOM 3598 O O . VAL A 1 448 ? 25.166 -20.518 -9.879 1.00 83.50 448 VAL A O 1
ATOM 3601 N N . PHE A 1 449 ? 24.842 -21.033 -7.720 1.00 82.00 449 PHE A N 1
ATOM 3602 C CA . PHE A 1 449 ? 24.832 -19.655 -7.248 1.00 82.00 449 PHE A CA 1
ATOM 3603 C C . PHE A 1 449 ? 26.208 -19.223 -6.739 1.00 82.00 449 PHE A C 1
ATOM 3605 O O . PHE A 1 449 ? 26.888 -19.950 -6.030 1.00 82.00 449 PHE A O 1
ATOM 3612 N N . GLN A 1 450 ? 26.612 -18.001 -7.088 1.00 80.06 450 GLN A N 1
ATOM 3613 C CA . GLN A 1 450 ? 27.813 -17.371 -6.540 1.00 80.06 450 GLN A CA 1
ATOM 3614 C C . GLN A 1 450 ? 27.445 -16.694 -5.215 1.00 80.06 450 GLN A C 1
ATOM 3616 O O . GLN A 1 450 ? 26.983 -15.551 -5.209 1.00 80.06 450 GLN A O 1
ATOM 3621 N N . ILE A 1 451 ? 27.567 -17.429 -4.109 1.00 84.06 451 ILE A N 1
ATOM 3622 C CA . ILE A 1 451 ? 27.213 -16.951 -2.766 1.00 84.06 451 ILE A CA 1
ATOM 3623 C C . ILE A 1 451 ? 28.448 -16.354 -2.074 1.00 84.06 451 ILE A C 1
ATOM 3625 O O . ILE A 1 451 ? 29.540 -16.892 -2.246 1.00 84.06 451 ILE A O 1
ATOM 3629 N N . PRO A 1 452 ? 28.315 -15.238 -1.325 1.00 78.62 452 PRO A N 1
ATOM 3630 C CA . PRO A 1 452 ? 29.421 -14.700 -0.536 1.00 78.62 452 PRO A CA 1
ATOM 3631 C C . PRO A 1 452 ? 29.957 -15.726 0.467 1.00 78.62 452 PRO A C 1
ATOM 3633 O O . PRO A 1 452 ? 29.164 -16.412 1.114 1.00 78.62 452 PRO A O 1
ATOM 3636 N N . GLU A 1 453 ? 31.281 -15.769 0.631 1.00 82.06 453 GLU A N 1
ATOM 3637 C CA . GLU A 1 453 ? 31.942 -16.670 1.583 1.00 82.06 453 GLU A CA 1
ATOM 3638 C C . GLU A 1 453 ? 31.359 -16.511 2.996 1.00 82.06 453 GLU A C 1
ATOM 3640 O O . GLU A 1 453 ? 31.208 -15.392 3.503 1.00 82.06 453 GLU A O 1
ATOM 3645 N N . GLY A 1 454 ? 31.014 -17.635 3.627 1.00 85.88 454 GLY A N 1
ATOM 3646 C CA . GLY A 1 454 ? 30.451 -17.686 4.979 1.00 85.88 454 GLY A CA 1
ATOM 3647 C C . GLY A 1 454 ? 28.927 -17.535 5.053 1.00 85.88 454 GLY A C 1
ATOM 3648 O O . GLY A 1 454 ? 28.371 -17.569 6.151 1.00 85.88 454 GLY A O 1
ATOM 3649 N N . PHE A 1 455 ? 28.234 -17.386 3.918 1.00 88.38 455 PHE A N 1
ATOM 3650 C CA . PHE A 1 455 ? 26.771 -17.245 3.842 1.00 88.38 455 PHE A CA 1
ATOM 3651 C C . PHE A 1 455 ? 26.073 -18.392 3.089 1.00 88.38 455 PHE A C 1
ATOM 3653 O O . PHE A 1 455 ? 24.869 -18.315 2.810 1.00 88.38 455 PHE A O 1
ATOM 3660 N N . GLU A 1 456 ? 26.789 -19.468 2.769 1.00 90.69 456 GLU A N 1
ATOM 3661 C CA . GLU A 1 456 ? 26.280 -20.631 2.037 1.00 90.69 456 GLU A CA 1
ATOM 3662 C C . GLU A 1 456 ? 25.131 -21.300 2.803 1.00 90.69 456 GLU A C 1
ATOM 3664 O O . GLU A 1 456 ? 24.026 -21.456 2.273 1.00 90.69 456 GLU A O 1
ATOM 3669 N N . GLU A 1 457 ? 25.333 -21.594 4.091 1.00 92.69 457 GLU A N 1
ATOM 3670 C CA . GLU A 1 457 ? 24.303 -22.219 4.930 1.00 92.69 457 GLU A CA 1
ATOM 3671 C C . GLU A 1 457 ? 23.090 -21.298 5.155 1.00 92.69 457 GLU A C 1
ATOM 3673 O O . GLU A 1 457 ? 21.945 -21.757 5.097 1.00 92.69 457 GLU A O 1
ATOM 3678 N N . GLU A 1 458 ? 23.289 -19.984 5.326 1.00 91.81 458 GLU A N 1
ATOM 3679 C CA . GLU A 1 458 ? 22.167 -19.037 5.423 1.00 91.81 458 GLU A CA 1
ATOM 3680 C C . GLU A 1 458 ? 21.347 -18.979 4.128 1.00 91.81 458 GLU A C 1
ATOM 3682 O O . GLU A 1 458 ? 20.110 -18.947 4.160 1.00 91.81 458 GLU A O 1
ATOM 3687 N N . THR A 1 459 ? 22.017 -18.995 2.978 1.00 91.56 459 THR A N 1
ATOM 3688 C CA . THR A 1 459 ? 21.356 -18.987 1.669 1.00 91.56 459 THR A CA 1
ATOM 3689 C C . THR A 1 459 ? 20.580 -20.280 1.446 1.00 91.56 459 THR A C 1
ATOM 3691 O O . THR A 1 459 ? 19.412 -20.245 1.046 1.00 91.56 459 THR A O 1
ATOM 3694 N N . LYS A 1 460 ? 21.187 -21.424 1.767 1.00 94.75 460 LYS A N 1
ATOM 3695 C CA . LYS A 1 460 ? 20.560 -22.746 1.686 1.00 94.75 460 LYS A CA 1
ATOM 3696 C C . LYS A 1 460 ? 19.302 -22.825 2.544 1.00 94.75 460 LYS A C 1
ATOM 3698 O O . LYS A 1 460 ? 18.249 -23.190 2.020 1.00 94.75 460 LYS A O 1
ATOM 3703 N N . LEU A 1 461 ? 19.370 -22.407 3.811 1.00 95.81 461 LEU A N 1
ATOM 3704 C CA . LEU A 1 461 ? 18.200 -22.343 4.694 1.00 95.81 461 LEU A CA 1
ATOM 3705 C C . LEU A 1 461 ? 17.115 -21.417 4.137 1.00 95.81 461 LEU A C 1
ATOM 3707 O O . LEU A 1 461 ? 15.935 -21.760 4.161 1.00 95.81 461 LEU A O 1
ATOM 3711 N N . SER A 1 462 ? 17.498 -20.269 3.576 1.00 95.00 462 SER A N 1
ATOM 3712 C CA . SER A 1 462 ? 16.546 -19.336 2.966 1.00 95.00 462 SER A CA 1
ATOM 3713 C C . SER A 1 462 ? 15.793 -19.966 1.789 1.00 95.00 462 SER A C 1
ATOM 3715 O O . SER A 1 462 ? 14.565 -19.868 1.723 1.00 95.00 462 SER A O 1
ATOM 3717 N N . ILE A 1 463 ? 16.497 -20.667 0.891 1.00 94.12 463 ILE A N 1
ATOM 3718 C CA . ILE A 1 463 ? 15.886 -21.404 -0.229 1.00 94.12 463 ILE A CA 1
ATOM 3719 C C . ILE A 1 463 ? 14.970 -22.510 0.296 1.00 94.12 463 ILE A C 1
ATOM 3721 O O . ILE A 1 463 ? 13.851 -22.654 -0.194 1.00 94.12 463 ILE A O 1
ATOM 3725 N N . GLN A 1 464 ? 15.406 -23.260 1.307 1.00 95.38 464 GLN A N 1
ATOM 3726 C CA . GLN A 1 464 ? 14.617 -24.327 1.921 1.00 95.38 464 GLN A CA 1
ATOM 3727 C C . GLN A 1 464 ? 13.333 -23.805 2.571 1.00 95.38 464 GLN A C 1
ATOM 3729 O O . GLN A 1 464 ? 12.275 -24.410 2.394 1.00 95.38 464 GLN A O 1
ATOM 3734 N N . TYR A 1 465 ? 13.379 -22.659 3.256 1.00 96.06 465 TYR A N 1
ATOM 3735 C CA . TYR A 1 465 ? 12.177 -22.000 3.766 1.00 96.06 465 TYR A CA 1
ATOM 3736 C C . TYR A 1 465 ? 11.248 -21.591 2.622 1.00 96.06 465 TYR A C 1
ATOM 3738 O O . TYR A 1 465 ? 10.057 -21.898 2.657 1.00 96.06 465 TYR A O 1
ATOM 3746 N N . VAL A 1 466 ? 11.765 -20.959 1.567 1.00 94.56 466 VAL A N 1
ATOM 3747 C CA . VAL A 1 466 ? 10.934 -20.598 0.409 1.00 94.56 466 VAL A CA 1
ATOM 3748 C C . VAL A 1 466 ? 10.325 -21.842 -0.252 1.00 94.56 466 VAL A C 1
ATOM 3750 O O . VAL A 1 466 ? 9.145 -21.821 -0.597 1.00 94.56 466 VAL A O 1
ATOM 3753 N N . ALA A 1 467 ? 11.079 -22.938 -0.368 1.00 93.75 467 ALA A N 1
ATOM 3754 C CA . ALA A 1 467 ? 10.597 -24.212 -0.891 1.00 93.75 467 ALA A CA 1
ATOM 3755 C C . ALA A 1 467 ? 9.471 -24.782 -0.020 1.00 93.75 467 ALA A C 1
ATOM 3757 O O . ALA A 1 467 ? 8.411 -25.117 -0.544 1.00 93.75 467 ALA A O 1
ATOM 3758 N N . LEU A 1 468 ? 9.640 -24.820 1.304 1.00 93.81 468 LEU A N 1
ATOM 3759 C CA . LEU A 1 468 ? 8.633 -25.322 2.243 1.00 93.81 468 LEU A CA 1
ATOM 3760 C C . LEU A 1 468 ? 7.321 -24.519 2.175 1.00 93.81 468 LEU A C 1
ATOM 3762 O O . LEU A 1 468 ? 6.229 -25.085 2.213 1.00 93.81 468 LEU A O 1
ATOM 3766 N N . PHE A 1 469 ? 7.417 -23.194 2.032 1.00 93.44 469 PHE A N 1
ATOM 3767 C CA . PHE A 1 469 ? 6.261 -22.292 1.978 1.00 93.44 469 PHE A CA 1
ATOM 3768 C C . PHE A 1 469 ? 5.773 -21.983 0.553 1.00 93.44 469 PHE A C 1
ATOM 3770 O O . PHE A 1 469 ? 4.803 -21.240 0.379 1.00 93.44 469 PHE A O 1
ATOM 3777 N N . MET A 1 470 ? 6.369 -22.582 -0.475 1.00 90.56 470 MET A N 1
ATOM 3778 C CA . MET A 1 470 ? 6.008 -22.379 -1.881 1.00 90.56 470 MET A CA 1
ATOM 3779 C C . MET A 1 470 ? 4.520 -22.627 -2.145 1.00 90.56 470 MET A C 1
ATOM 3781 O O . MET A 1 470 ? 3.840 -21.815 -2.775 1.00 90.56 470 MET A O 1
ATOM 3785 N N . THR A 1 471 ? 3.986 -23.725 -1.614 1.00 88.12 471 THR A N 1
ATOM 3786 C CA . THR A 1 471 ? 2.568 -24.065 -1.758 1.00 88.12 471 THR A CA 1
ATOM 3787 C C . THR A 1 471 ? 1.674 -22.986 -1.145 1.00 88.12 471 THR A C 1
ATOM 3789 O O . THR A 1 471 ? 0.678 -22.585 -1.746 1.00 88.12 471 THR A O 1
ATOM 3792 N N . VAL A 1 472 ? 2.058 -22.441 0.013 1.00 90.56 472 VAL A N 1
ATOM 3793 C CA . VAL A 1 472 ? 1.334 -21.345 0.675 1.00 90.56 472 VAL A CA 1
ATOM 3794 C C . VAL A 1 472 ? 1.328 -20.088 -0.203 1.00 90.56 472 VAL A C 1
ATOM 3796 O O . VAL A 1 472 ? 0.283 -19.451 -0.381 1.00 90.56 472 VAL A O 1
ATOM 3799 N N . ILE A 1 473 ? 2.476 -19.755 -0.798 1.00 90.69 473 ILE A N 1
ATOM 3800 C CA . ILE A 1 473 ? 2.633 -18.607 -1.699 1.00 90.69 473 ILE A CA 1
ATOM 3801 C C . ILE A 1 473 ? 1.717 -18.748 -2.923 1.00 90.69 473 ILE A C 1
ATOM 3803 O O . ILE A 1 473 ? 0.971 -17.819 -3.232 1.00 90.69 473 ILE A O 1
ATOM 3807 N N . ASN A 1 474 ? 1.703 -19.912 -3.574 1.00 89.62 474 ASN A N 1
ATOM 3808 C CA . ASN A 1 474 ? 0.970 -20.105 -4.830 1.00 89.62 474 ASN A CA 1
ATOM 3809 C C . ASN A 1 474 ? -0.548 -20.247 -4.624 1.00 89.62 474 ASN A C 1
ATOM 3811 O O . ASN A 1 474 ? -1.341 -19.737 -5.417 1.00 89.62 474 ASN A O 1
ATOM 3815 N N . VAL A 1 475 ? -0.994 -20.856 -3.520 1.00 88.62 475 VAL A N 1
ATOM 3816 C CA . VAL A 1 475 ? -2.433 -20.978 -3.209 1.00 88.62 475 VAL A CA 1
ATOM 3817 C C . VAL A 1 475 ? -3.058 -19.623 -2.846 1.00 88.62 475 VAL A C 1
ATOM 3819 O O . VAL A 1 475 ? -4.239 -19.387 -3.116 1.00 88.62 475 VAL A O 1
ATOM 3822 N N . THR A 1 476 ? -2.269 -18.682 -2.316 1.00 90.81 476 THR A N 1
ATOM 3823 C CA . THR A 1 476 ? -2.711 -17.301 -2.034 1.00 90.81 476 THR A CA 1
ATOM 3824 C C . THR A 1 476 ? -3.355 -16.660 -3.271 1.00 90.81 476 THR A C 1
ATOM 3826 O O . THR A 1 476 ? -4.389 -15.991 -3.170 1.00 90.81 476 THR A O 1
ATOM 3829 N N . ALA A 1 477 ? -2.795 -16.898 -4.460 1.00 89.19 477 ALA A N 1
ATOM 3830 C CA . ALA A 1 477 ? -3.311 -16.344 -5.704 1.00 89.19 477 ALA A CA 1
ATOM 3831 C C . ALA A 1 477 ? -4.663 -16.923 -6.130 1.00 89.19 477 ALA A C 1
ATOM 3833 O O . ALA A 1 477 ? -5.465 -16.210 -6.737 1.00 89.19 477 ALA A O 1
ATOM 3834 N N . VAL A 1 478 ? -4.954 -18.174 -5.769 1.00 87.69 478 VAL A N 1
ATOM 3835 C CA . VAL A 1 478 ? -6.248 -18.807 -6.040 1.00 87.69 478 VAL A CA 1
ATOM 3836 C C . VAL A 1 478 ? -7.358 -18.131 -5.243 1.00 87.69 478 VAL A C 1
ATOM 3838 O O . VAL A 1 478 ? -8.330 -17.656 -5.829 1.00 87.69 478 VAL A O 1
ATOM 3841 N N . PHE A 1 479 ? -7.214 -18.024 -3.920 1.00 89.94 479 PHE A N 1
ATOM 3842 C CA . PHE A 1 479 ? -8.245 -17.394 -3.084 1.00 89.94 479 PHE A CA 1
ATOM 3843 C C . PHE A 1 479 ? -8.424 -15.912 -3.407 1.00 89.94 479 PHE A C 1
ATOM 3845 O O . PHE A 1 479 ? -9.545 -15.403 -3.444 1.00 89.94 479 PHE A O 1
ATOM 3852 N N . LYS A 1 480 ? -7.323 -15.227 -3.720 1.00 91.94 480 LYS A N 1
ATOM 3853 C CA . LYS A 1 480 ? -7.356 -13.875 -4.269 1.00 91.94 480 LYS A CA 1
ATOM 3854 C C . LYS A 1 480 ? -8.161 -13.815 -5.573 1.00 91.94 480 LYS A C 1
ATOM 3856 O O . LYS A 1 480 ? -9.008 -12.934 -5.704 1.00 91.94 480 LYS A O 1
ATOM 3861 N N . GLY A 1 481 ? -7.940 -14.755 -6.493 1.00 90.31 481 GLY A N 1
ATOM 3862 C CA . GLY A 1 481 ? -8.673 -14.852 -7.754 1.00 90.31 481 GLY A CA 1
ATOM 3863 C C . GLY A 1 481 ? -10.178 -15.050 -7.558 1.00 90.31 481 GLY A C 1
ATOM 3864 O O . GLY A 1 481 ? -10.977 -14.359 -8.187 1.00 90.31 481 GLY A O 1
ATOM 3865 N N . VAL A 1 482 ? -10.578 -15.894 -6.598 1.00 87.56 482 VAL A N 1
ATOM 3866 C CA . VAL A 1 482 ? -11.989 -16.048 -6.198 1.00 87.56 482 VAL A CA 1
ATOM 3867 C C . VAL A 1 482 ? -12.572 -14.703 -5.759 1.00 87.56 482 VAL A C 1
ATOM 3869 O O . VAL A 1 482 ? -13.578 -14.259 -6.306 1.00 87.56 482 VAL A O 1
ATOM 3872 N N . LEU A 1 483 ? -11.931 -14.007 -4.815 1.00 88.25 483 LEU A N 1
ATOM 3873 C CA . LEU A 1 483 ? -12.424 -12.712 -4.328 1.00 88.25 483 LEU A CA 1
ATOM 3874 C C . LEU A 1 483 ? -12.542 -11.669 -5.444 1.00 88.25 483 LEU A C 1
ATOM 3876 O O . LEU A 1 483 ? -13.521 -10.922 -5.489 1.00 88.25 483 LEU A O 1
ATOM 3880 N N . GLU A 1 484 ? -11.563 -11.623 -6.342 1.00 90.69 484 GLU A N 1
ATOM 3881 C CA . GLU A 1 484 ? -11.526 -10.689 -7.468 1.00 90.69 484 GLU A CA 1
ATOM 3882 C C . GLU A 1 484 ? -12.612 -10.987 -8.505 1.00 90.69 484 GLU A C 1
ATOM 3884 O O . GLU A 1 484 ? -13.210 -10.042 -9.024 1.00 90.69 484 GLU A O 1
ATOM 3889 N N . ALA A 1 485 ? -12.953 -12.262 -8.731 1.00 87.25 485 ALA A N 1
ATOM 3890 C CA . ALA A 1 485 ? -14.081 -12.660 -9.578 1.00 87.25 485 ALA A CA 1
ATOM 3891 C C . ALA A 1 485 ? -15.414 -12.093 -9.069 1.00 87.25 485 ALA A C 1
ATOM 3893 O O . ALA A 1 485 ? -16.230 -11.596 -9.841 1.00 87.25 485 ALA A O 1
ATOM 3894 N N . PHE A 1 486 ? -15.603 -12.095 -7.746 1.00 83.75 486 PHE A N 1
ATOM 3895 C CA . PHE A 1 486 ? -16.771 -11.505 -7.084 1.00 83.75 486 PHE A CA 1
ATOM 3896 C C . PHE A 1 486 ? -16.663 -9.981 -6.884 1.00 83.75 486 PHE A C 1
ATOM 3898 O O . PHE A 1 486 ? -17.541 -9.372 -6.273 1.00 83.75 486 PHE A O 1
ATOM 3905 N N . GLY A 1 487 ? -15.596 -9.338 -7.375 1.00 82.94 487 GLY A N 1
ATOM 3906 C CA . GLY A 1 487 ? -15.392 -7.891 -7.274 1.00 82.94 487 GLY A CA 1
ATOM 3907 C C . GLY A 1 487 ? -14.897 -7.392 -5.908 1.00 82.94 487 GLY A C 1
ATOM 3908 O O . GLY A 1 487 ? -14.865 -6.182 -5.678 1.00 82.94 487 GLY A O 1
ATOM 3909 N N . ASN A 1 488 ? -14.465 -8.279 -5.007 1.00 86.69 488 ASN A N 1
ATOM 3910 C CA . ASN A 1 488 ? -13.990 -7.961 -3.653 1.00 86.69 488 ASN A CA 1
ATOM 3911 C C . ASN A 1 488 ? -12.496 -7.577 -3.612 1.00 86.69 488 ASN A C 1
ATOM 3913 O O . ASN A 1 488 ? -11.694 -8.145 -2.866 1.00 86.69 488 ASN A O 1
ATOM 3917 N N . PHE A 1 489 ? -12.114 -6.568 -4.400 1.00 87.38 489 PHE A N 1
ATOM 3918 C CA . PHE A 1 489 ? -10.726 -6.091 -4.501 1.00 87.38 489 PHE A CA 1
ATOM 3919 C C . PHE A 1 489 ? -10.201 -5.448 -3.216 1.00 87.38 489 PHE A C 1
ATOM 3921 O O . PHE A 1 489 ? -8.990 -5.402 -3.005 1.00 87.38 489 PHE A O 1
ATOM 3928 N N . ARG A 1 490 ? -11.084 -4.943 -2.348 1.00 86.06 490 ARG A N 1
ATOM 3929 C CA . ARG A 1 490 ? -10.678 -4.362 -1.063 1.00 86.06 490 ARG A CA 1
ATOM 3930 C C . ARG A 1 490 ? -10.046 -5.423 -0.165 1.00 86.06 490 ARG A C 1
ATOM 3932 O O . ARG A 1 490 ? -8.957 -5.209 0.349 1.00 86.06 490 ARG A O 1
ATOM 3939 N N . GLN A 1 491 ? -10.723 -6.554 0.018 1.00 87.38 491 GLN A N 1
ATOM 3940 C CA . GLN A 1 491 ? -10.262 -7.644 0.878 1.00 87.38 491 GLN A CA 1
ATOM 3941 C C . GLN A 1 491 ? -9.004 -8.290 0.297 1.00 87.38 491 GLN A C 1
ATOM 3943 O O . GLN A 1 491 ? -8.027 -8.477 1.017 1.00 87.38 491 GLN A O 1
ATOM 3948 N N . SER A 1 492 ? -9.005 -8.564 -1.013 1.00 88.00 492 SER A N 1
ATOM 3949 C CA . SER A 1 492 ? -7.869 -9.205 -1.674 1.00 88.00 492 SER A CA 1
ATOM 3950 C C . SER A 1 492 ? -6.605 -8.337 -1.606 1.00 88.00 492 SER A C 1
ATOM 3952 O O . SER A 1 492 ? -5.537 -8.830 -1.249 1.00 88.00 492 SER A O 1
ATOM 3954 N N . ASN A 1 493 ? -6.714 -7.028 -1.862 1.00 88.44 493 ASN A N 1
ATOM 3955 C CA . ASN A 1 493 ? -5.560 -6.130 -1.818 1.00 88.44 493 ASN A CA 1
ATOM 3956 C C . ASN A 1 493 ? -5.185 -5.661 -0.407 1.00 88.44 493 ASN A C 1
ATOM 3958 O O . ASN A 1 493 ? -4.032 -5.302 -0.204 1.00 88.44 493 ASN A O 1
ATOM 3962 N N . PHE A 1 494 ? -6.087 -5.704 0.579 1.00 86.94 494 PHE A N 1
ATOM 3963 C CA . PHE A 1 494 ? -5.707 -5.490 1.980 1.00 86.94 494 PHE A CA 1
ATOM 3964 C C . PHE A 1 494 ? -4.711 -6.556 2.448 1.00 86.94 494 PHE A C 1
ATOM 3966 O O . PHE A 1 494 ? -3.711 -6.236 3.085 1.00 86.94 494 PHE A O 1
ATOM 3973 N N . VAL A 1 495 ? -4.937 -7.816 2.066 1.00 87.62 495 VAL A N 1
ATOM 3974 C CA . VAL A 1 495 ? -3.990 -8.894 2.370 1.00 87.62 495 VAL A CA 1
ATOM 3975 C C . VAL A 1 495 ? -2.680 -8.716 1.597 1.00 87.62 495 VAL A C 1
ATOM 3977 O O . VAL A 1 495 ? -1.613 -8.852 2.189 1.00 87.62 495 VAL A O 1
ATOM 3980 N N . GLN A 1 496 ? -2.733 -8.328 0.315 1.00 89.56 496 GLN A N 1
ATOM 3981 C CA . GLN A 1 496 ? -1.515 -8.030 -0.458 1.00 89.56 496 GLN A CA 1
ATOM 3982 C C . GLN A 1 496 ? -0.714 -6.870 0.129 1.00 89.56 496 GLN A C 1
ATOM 3984 O O . GLN A 1 496 ? 0.513 -6.914 0.122 1.00 89.56 496 GLN A O 1
ATOM 3989 N N . LEU A 1 497 ? -1.399 -5.857 0.660 1.00 87.62 497 LEU A N 1
ATOM 3990 C CA . LEU A 1 497 ? -0.754 -4.761 1.359 1.00 87.62 497 LEU A CA 1
ATOM 3991 C C . LEU A 1 497 ? -0.037 -5.268 2.613 1.00 87.62 497 LEU A C 1
ATOM 3993 O O . LEU A 1 497 ? 1.124 -4.933 2.809 1.00 87.62 497 LEU A O 1
ATOM 3997 N N . GLY A 1 498 ? -0.697 -6.099 3.426 1.00 86.94 498 GLY A N 1
ATOM 3998 C CA . GLY A 1 498 ? -0.087 -6.712 4.611 1.00 86.94 498 GLY A CA 1
ATOM 3999 C C . GLY A 1 498 ? 1.137 -7.562 4.268 1.00 86.94 498 GLY A C 1
ATOM 4000 O O . GLY A 1 498 ? 2.176 -7.421 4.905 1.00 86.94 498 GLY A O 1
ATOM 4001 N N . ILE A 1 499 ? 1.045 -8.366 3.207 1.00 90.06 499 ILE A N 1
ATOM 4002 C CA . ILE A 1 499 ? 2.167 -9.119 2.641 1.00 90.06 499 ILE A CA 1
ATOM 4003 C C . ILE A 1 499 ? 3.322 -8.185 2.246 1.00 90.06 499 ILE A C 1
ATOM 4005 O O . ILE A 1 499 ? 4.466 -8.421 2.628 1.00 90.06 499 ILE A O 1
ATOM 4009 N N . GLY A 1 500 ? 3.039 -7.141 1.462 1.00 88.75 500 GLY A N 1
ATOM 4010 C CA . GLY A 1 500 ? 4.066 -6.251 0.926 1.00 88.75 500 GLY A CA 1
ATOM 4011 C C . GLY A 1 500 ? 4.724 -5.399 2.009 1.00 88.75 500 GLY A C 1
ATOM 4012 O O . GLY A 1 500 ? 5.938 -5.240 2.010 1.00 88.75 500 GLY A O 1
ATOM 4013 N N . VAL A 1 501 ? 3.939 -4.898 2.966 1.00 87.81 501 VAL A N 1
ATOM 4014 C CA . VAL A 1 501 ? 4.449 -4.183 4.142 1.00 87.81 501 VAL A CA 1
ATOM 4015 C C . VAL A 1 501 ? 5.278 -5.123 5.011 1.00 87.81 501 VAL A C 1
ATOM 4017 O O . VAL A 1 501 ? 6.394 -4.771 5.375 1.00 87.81 501 VAL A O 1
ATOM 4020 N N . GLY A 1 502 ? 4.782 -6.333 5.289 1.00 88.19 502 GLY A N 1
ATOM 4021 C CA . GLY A 1 502 ? 5.504 -7.349 6.055 1.00 88.19 502 GLY A CA 1
ATOM 4022 C C . GLY A 1 502 ? 6.850 -7.718 5.432 1.00 88.19 502 GLY A C 1
ATOM 4023 O O . GLY A 1 502 ? 7.821 -7.887 6.161 1.00 88.19 502 GLY A O 1
ATOM 4024 N N . ASN A 1 503 ? 6.942 -7.737 4.097 1.00 92.00 503 ASN A N 1
ATOM 4025 C CA . ASN A 1 503 ? 8.178 -8.034 3.368 1.00 92.00 503 ASN A CA 1
ATOM 4026 C C . ASN A 1 503 ? 9.346 -7.094 3.717 1.00 92.00 503 ASN A C 1
ATOM 4028 O O . ASN A 1 503 ? 10.495 -7.511 3.631 1.00 92.00 503 ASN A O 1
ATOM 4032 N N . PHE A 1 504 ? 9.056 -5.851 4.118 1.00 90.12 504 PHE A N 1
ATOM 4033 C CA . PHE A 1 504 ? 10.068 -4.866 4.518 1.00 90.12 504 PHE A CA 1
ATOM 4034 C C . PHE A 1 504 ? 10.068 -4.601 6.023 1.00 90.12 504 PHE A C 1
ATOM 4036 O O . PHE A 1 504 ? 11.129 -4.479 6.625 1.00 90.12 504 PHE A O 1
ATOM 4043 N N . LEU A 1 505 ? 8.892 -4.548 6.652 1.00 86.12 505 LEU A N 1
ATOM 4044 C CA . LEU A 1 505 ? 8.759 -4.243 8.074 1.00 86.12 505 LEU A CA 1
ATOM 4045 C C . LEU A 1 505 ? 9.311 -5.364 8.964 1.00 86.12 505 LEU A C 1
ATOM 4047 O O . LEU A 1 505 ? 9.922 -5.066 9.983 1.00 86.12 505 LEU A O 1
ATOM 4051 N N . ILE A 1 506 ? 9.126 -6.636 8.585 1.00 88.19 506 ILE A N 1
ATOM 4052 C CA . ILE A 1 506 ? 9.634 -7.774 9.366 1.00 88.19 506 ILE A CA 1
ATOM 4053 C C . ILE A 1 506 ? 11.169 -7.746 9.403 1.00 88.19 506 ILE A C 1
ATOM 4055 O O . ILE A 1 506 ? 11.701 -7.659 10.509 1.00 88.19 506 ILE A O 1
ATOM 4059 N N . PRO A 1 507 ? 11.891 -7.715 8.260 1.00 87.75 507 PRO A N 1
ATOM 4060 C CA . PRO A 1 507 ? 13.333 -7.488 8.278 1.00 87.75 507 PRO A CA 1
ATOM 4061 C C . PRO A 1 507 ? 13.723 -6.205 9.002 1.00 87.75 507 PRO A C 1
ATOM 4063 O O . PRO A 1 507 ? 14.637 -6.224 9.814 1.00 87.75 507 PRO A O 1
ATOM 4066 N N . GLY A 1 508 ? 13.007 -5.104 8.740 1.00 84.81 508 GLY A N 1
ATOM 4067 C CA . GLY A 1 508 ? 13.333 -3.788 9.285 1.00 84.81 508 GLY A CA 1
ATOM 4068 C C . GLY A 1 508 ? 13.268 -3.718 10.807 1.00 84.81 508 GLY A C 1
ATOM 4069 O O . GLY A 1 508 ? 14.021 -2.961 11.398 1.00 84.81 508 GLY A O 1
ATOM 4070 N N . ILE A 1 509 ? 12.397 -4.500 11.448 1.00 80.94 509 ILE A N 1
ATOM 4071 C CA . ILE A 1 509 ? 12.319 -4.593 12.912 1.00 80.94 509 ILE A CA 1
ATOM 4072 C C . ILE A 1 509 ? 13.303 -5.642 13.432 1.00 80.94 509 ILE A C 1
ATOM 4074 O O . ILE A 1 509 ? 14.056 -5.378 14.365 1.00 80.94 509 ILE A O 1
ATOM 4078 N N . LEU A 1 510 ? 13.291 -6.841 12.848 1.00 82.56 510 LEU A N 1
ATOM 4079 C CA . LEU A 1 510 ? 14.036 -7.980 13.379 1.00 82.56 510 LEU A CA 1
ATOM 4080 C C . LEU A 1 510 ? 15.554 -7.841 13.200 1.00 82.56 510 LEU A C 1
ATOM 4082 O O . LEU A 1 510 ? 16.300 -8.376 14.017 1.00 82.56 510 LEU A O 1
ATOM 4086 N N . CYS A 1 511 ? 16.030 -7.075 12.213 1.00 84.50 511 CYS A N 1
ATOM 4087 C CA . CYS A 1 511 ? 17.464 -6.839 12.034 1.00 84.50 511 CYS A CA 1
ATOM 4088 C C . CYS A 1 511 ? 18.110 -6.137 13.239 1.00 84.50 511 CYS A C 1
ATOM 4090 O O . CYS A 1 511 ? 19.284 -6.357 13.511 1.00 84.50 511 CYS A O 1
ATOM 4092 N N . PHE A 1 512 ? 17.358 -5.323 13.995 1.00 77.56 512 PHE A N 1
ATOM 4093 C CA . PHE A 1 512 ? 17.872 -4.648 15.195 1.00 77.56 512 PHE A CA 1
ATOM 4094 C C . PHE A 1 512 ? 18.190 -5.614 16.340 1.00 77.56 512 PHE A C 1
ATOM 4096 O O . PHE A 1 512 ? 18.934 -5.260 17.248 1.00 77.56 512 PHE A O 1
ATOM 4103 N N . PHE A 1 513 ? 17.646 -6.830 16.291 1.00 80.38 513 PHE A N 1
ATOM 4104 C CA . PHE A 1 513 ? 17.903 -7.878 17.274 1.00 80.38 513 PHE A CA 1
ATOM 4105 C C . PHE A 1 513 ? 19.016 -8.839 16.826 1.00 80.38 513 PHE A C 1
ATOM 4107 O O . PHE A 1 513 ? 19.167 -9.902 17.418 1.00 80.38 513 PHE A O 1
ATOM 4114 N N . GLY A 1 514 ? 19.770 -8.497 15.772 1.00 81.38 514 GLY A N 1
ATOM 4115 C CA . GLY A 1 514 ? 20.857 -9.337 15.259 1.00 81.38 514 GLY A CA 1
ATOM 4116 C C . GLY A 1 514 ? 20.379 -10.637 14.606 1.00 81.38 514 GLY A C 1
ATOM 4117 O O . GLY A 1 514 ? 21.117 -11.616 14.569 1.00 81.38 514 GLY A O 1
ATOM 4118 N N . VAL A 1 515 ? 19.134 -10.677 14.120 1.00 88.00 515 VAL A N 1
ATOM 4119 C CA . VAL A 1 515 ? 18.566 -11.870 13.476 1.00 88.00 515 VAL A CA 1
ATOM 4120 C C . VAL A 1 515 ? 19.231 -12.104 12.115 1.00 88.00 515 VAL A C 1
ATOM 4122 O O . VAL A 1 515 ? 19.279 -11.193 11.286 1.00 88.00 515 VAL A O 1
ATOM 4125 N N . SER A 1 516 ? 19.698 -13.335 11.880 1.00 90.75 516 SER A N 1
ATOM 4126 C CA . SER A 1 516 ? 20.315 -13.769 10.617 1.00 90.75 516 SER A CA 1
ATOM 4127 C C . SER A 1 516 ? 19.379 -13.620 9.415 1.00 90.75 516 SER A C 1
ATOM 4129 O O . SER A 1 516 ? 18.151 -13.664 9.556 1.00 90.75 516 SER A O 1
ATOM 4131 N N . ALA A 1 517 ? 19.936 -13.493 8.206 1.00 89.75 517 ALA A N 1
ATOM 4132 C CA . ALA A 1 517 ? 19.139 -13.245 7.005 1.00 89.75 517 ALA A CA 1
ATOM 4133 C C . ALA A 1 517 ? 18.150 -14.391 6.732 1.00 89.75 517 ALA A C 1
ATOM 4135 O O . ALA A 1 517 ? 16.987 -14.138 6.407 1.00 89.75 517 ALA A O 1
ATOM 4136 N N . SER A 1 518 ? 18.564 -15.639 6.965 1.00 92.69 518 SER A N 1
ATOM 4137 C CA . SER A 1 518 ? 17.700 -16.819 6.827 1.00 92.69 518 SER A CA 1
ATOM 4138 C C . SER A 1 518 ? 16.483 -16.792 7.757 1.00 92.69 518 SER A C 1
ATOM 4140 O O . SER A 1 518 ? 15.362 -17.099 7.341 1.00 92.69 518 SER A O 1
ATOM 4142 N N . ASN A 1 519 ? 16.655 -16.342 8.998 1.00 92.44 519 ASN A N 1
ATOM 4143 C CA . ASN A 1 519 ? 15.562 -16.226 9.962 1.00 92.44 519 ASN A CA 1
ATOM 4144 C C . ASN A 1 519 ? 14.637 -15.037 9.659 1.00 92.44 519 ASN A C 1
ATOM 4146 O O . ASN A 1 519 ? 13.431 -15.110 9.912 1.00 92.44 519 ASN A O 1
ATOM 4150 N N . LEU A 1 520 ? 15.150 -13.968 9.039 1.00 92.81 520 LEU A N 1
ATOM 4151 C CA . LEU A 1 520 ? 14.301 -12.907 8.488 1.00 92.81 520 LEU A CA 1
ATOM 4152 C C . LEU A 1 520 ? 13.420 -13.435 7.350 1.00 92.81 520 LEU A C 1
ATOM 4154 O O . LEU A 1 520 ? 12.224 -13.134 7.311 1.00 92.81 520 LEU A O 1
ATOM 4158 N N . VAL A 1 521 ? 13.983 -14.259 6.460 1.00 94.50 521 VAL A N 1
ATOM 4159 C CA . VAL A 1 521 ? 13.232 -14.932 5.389 1.00 94.50 521 VAL A CA 1
ATOM 4160 C C . VAL A 1 521 ? 12.148 -15.830 5.978 1.00 94.50 521 VAL A C 1
ATOM 4162 O O . VAL A 1 521 ? 10.998 -15.742 5.542 1.00 94.50 521 VAL A O 1
ATOM 4165 N N . LEU A 1 522 ? 12.454 -16.614 7.017 1.00 93.81 522 LEU A N 1
ATOM 4166 C CA . LEU A 1 522 ? 11.456 -17.413 7.733 1.00 93.81 522 LEU A CA 1
ATOM 4167 C C . LEU A 1 522 ? 10.320 -16.544 8.296 1.00 93.81 522 LEU A C 1
ATOM 4169 O O . LEU A 1 522 ? 9.148 -16.874 8.113 1.00 93.81 522 LEU A O 1
ATOM 4173 N N . GLY A 1 523 ? 10.637 -15.399 8.909 1.00 89.00 523 GLY A N 1
ATOM 4174 C CA . GLY A 1 523 ? 9.637 -14.437 9.382 1.00 89.00 523 GLY A CA 1
ATOM 4175 C C . GLY A 1 523 ? 8.721 -13.931 8.260 1.00 89.00 523 GLY A C 1
ATOM 4176 O O . GLY A 1 523 ? 7.494 -13.894 8.415 1.00 89.00 523 GLY A O 1
ATOM 4177 N N . ILE A 1 524 ? 9.290 -13.616 7.090 1.00 92.38 524 ILE A N 1
ATOM 4178 C CA . ILE A 1 524 ? 8.509 -13.270 5.893 1.00 92.38 524 ILE A CA 1
ATOM 4179 C C . ILE A 1 524 ? 7.625 -14.453 5.476 1.00 92.38 524 ILE A C 1
ATOM 4181 O O . ILE A 1 524 ? 6.454 -14.238 5.159 1.00 92.38 524 ILE A O 1
ATOM 4185 N N . MET A 1 525 ? 8.128 -15.689 5.498 1.00 93.88 525 MET A N 1
ATOM 4186 C CA . MET A 1 525 ? 7.358 -16.877 5.112 1.00 93.88 525 MET A CA 1
ATOM 4187 C C . MET A 1 525 ? 6.186 -17.158 6.061 1.00 93.88 525 MET A C 1
ATOM 4189 O O . MET A 1 525 ? 5.068 -17.402 5.601 1.00 93.88 525 MET A O 1
ATOM 4193 N N . ILE A 1 526 ? 6.381 -17.014 7.373 1.00 88.94 526 ILE A N 1
ATOM 4194 C CA . ILE A 1 526 ? 5.310 -17.142 8.376 1.00 88.94 526 ILE A CA 1
ATOM 4195 C C . ILE A 1 526 ? 4.191 -16.125 8.103 1.00 88.94 526 ILE A C 1
ATOM 4197 O O . ILE A 1 526 ? 3.004 -16.461 8.164 1.00 88.94 526 ILE A O 1
ATOM 4201 N N . SER A 1 527 ? 4.542 -14.897 7.703 1.00 88.62 527 SER A N 1
ATOM 4202 C CA . SER A 1 527 ? 3.542 -13.891 7.317 1.00 88.62 527 SER A CA 1
ATOM 4203 C C . SER A 1 527 ? 2.692 -14.316 6.105 1.00 88.62 527 SER A C 1
ATOM 4205 O O . SER A 1 527 ? 1.533 -13.905 5.993 1.00 88.62 527 SER A O 1
ATOM 4207 N N . ARG A 1 528 ? 3.213 -15.188 5.222 1.00 91.06 528 ARG A N 1
ATOM 4208 C CA . ARG A 1 528 ? 2.467 -15.739 4.075 1.00 91.06 528 ARG A CA 1
ATOM 4209 C C . ARG A 1 528 ? 1.426 -16.765 4.501 1.00 91.06 528 ARG A C 1
ATOM 4211 O O . ARG A 1 528 ? 0.328 -16.743 3.952 1.00 91.06 528 ARG A O 1
ATOM 4218 N N . VAL A 1 529 ? 1.721 -17.598 5.501 1.00 90.44 529 VAL A N 1
ATOM 4219 C CA . VAL A 1 529 ? 0.737 -18.537 6.081 1.00 90.44 529 VAL A CA 1
ATOM 4220 C C . VAL A 1 529 ? -0.453 -17.767 6.618 1.00 90.44 529 VAL A C 1
ATOM 4222 O O . VAL A 1 529 ? -1.605 -18.062 6.320 1.00 90.44 529 VAL A O 1
ATOM 4225 N N . LEU A 1 530 ? -0.159 -16.715 7.369 1.00 87.69 530 LEU A N 1
ATOM 4226 C CA . LEU A 1 530 ? -1.170 -15.863 7.952 1.00 87.69 530 LEU A CA 1
ATOM 4227 C C . LEU A 1 530 ? -2.027 -15.157 6.891 1.00 87.69 530 LEU A C 1
ATOM 4229 O O . LEU A 1 530 ? -3.255 -15.127 6.992 1.00 87.69 530 LEU A O 1
ATOM 4233 N N . ALA A 1 531 ? -1.394 -14.632 5.843 1.00 89.81 531 ALA A N 1
ATOM 4234 C CA . ALA A 1 531 ? -2.091 -14.036 4.713 1.00 89.81 531 ALA A CA 1
ATOM 4235 C C . ALA A 1 531 ? -3.004 -15.041 3.988 1.00 89.81 531 ALA A C 1
ATOM 4237 O O . ALA A 1 531 ? -4.153 -14.713 3.677 1.00 89.81 531 ALA A O 1
ATOM 4238 N N . LEU A 1 532 ? -2.522 -16.269 3.770 1.00 91.31 532 LEU A N 1
ATOM 4239 C CA . LEU A 1 532 ? -3.303 -17.355 3.183 1.00 91.31 532 LEU A CA 1
ATOM 4240 C C . LEU A 1 532 ? -4.531 -17.679 4.038 1.00 91.31 532 LEU A C 1
ATOM 4242 O O . LEU A 1 532 ? -5.637 -17.747 3.508 1.00 91.31 532 LEU A O 1
ATOM 4246 N N . THR A 1 533 ? -4.356 -17.810 5.353 1.00 87.00 533 THR A N 1
ATOM 4247 C CA . THR A 1 533 ? -5.445 -18.074 6.302 1.00 87.00 533 THR A CA 1
ATOM 4248 C C . THR A 1 533 ? -6.524 -16.993 6.227 1.00 87.00 533 THR A C 1
ATOM 4250 O O . THR A 1 533 ? -7.710 -17.297 6.106 1.00 87.00 533 THR A O 1
ATOM 4253 N N . ILE A 1 534 ? -6.133 -15.714 6.211 1.00 86.94 534 ILE A N 1
ATOM 4254 C CA . ILE A 1 534 ? -7.078 -14.593 6.080 1.00 86.94 534 ILE A CA 1
ATOM 4255 C C . ILE A 1 534 ? -7.831 -14.656 4.741 1.00 86.94 534 ILE A C 1
ATOM 4257 O O . ILE A 1 534 ? -9.052 -14.473 4.702 1.00 86.94 534 ILE A O 1
ATOM 4261 N N . LEU A 1 535 ? -7.126 -14.920 3.636 1.00 88.25 535 LEU A N 1
ATOM 4262 C CA . LEU A 1 535 ? -7.746 -15.043 2.313 1.00 88.25 535 LEU A CA 1
ATOM 4263 C C . LEU A 1 535 ? -8.698 -16.229 2.229 1.00 88.25 535 LEU A C 1
ATOM 4265 O O . LEU A 1 535 ? -9.776 -16.076 1.656 1.00 88.25 535 LEU A O 1
ATOM 4269 N N . PHE A 1 536 ? -8.337 -17.367 2.821 1.00 86.81 536 PHE A N 1
ATOM 4270 C CA . PHE A 1 536 ? -9.195 -18.540 2.906 1.00 86.81 536 PHE A CA 1
ATOM 4271 C C . PHE A 1 536 ? -10.526 -18.183 3.570 1.00 86.81 536 PHE A C 1
ATOM 4273 O O . PHE A 1 536 ? -11.574 -18.409 2.973 1.00 86.81 536 PHE A O 1
ATOM 4280 N N . PHE A 1 537 ? -10.518 -17.521 4.733 1.00 85.56 537 PHE A N 1
ATOM 4281 C CA . PHE A 1 537 ? -11.762 -17.129 5.409 1.00 85.56 537 PHE A CA 1
ATOM 4282 C C . PHE A 1 537 ? -12.596 -16.112 4.625 1.00 85.56 537 PHE A C 1
ATOM 4284 O O . PHE A 1 537 ? -13.831 -16.143 4.674 1.00 85.56 537 PHE A O 1
ATOM 4291 N N . TYR A 1 538 ? -11.960 -15.205 3.881 1.00 86.00 538 TYR A N 1
ATOM 4292 C CA . TYR A 1 538 ? -12.699 -14.313 2.989 1.00 86.00 538 TYR A CA 1
ATOM 4293 C C . TYR A 1 538 ? -13.309 -15.059 1.798 1.00 86.00 538 TYR A C 1
ATOM 4295 O O . TYR A 1 538 ? -14.458 -14.783 1.446 1.00 86.00 538 TYR A O 1
ATOM 4303 N N . ALA A 1 539 ? -12.565 -15.981 1.186 1.00 85.00 539 ALA A N 1
ATOM 4304 C CA . ALA A 1 539 ? -12.971 -16.712 -0.011 1.00 85.00 539 ALA A CA 1
ATOM 4305 C C . ALA A 1 539 ? -13.967 -17.845 0.283 1.00 85.00 539 ALA A C 1
ATOM 4307 O O . ALA A 1 539 ? -14.860 -18.086 -0.526 1.00 85.00 539 ALA A O 1
ATOM 4308 N N . ALA A 1 540 ? -13.885 -18.481 1.456 1.00 82.56 540 ALA A N 1
ATOM 4309 C CA . ALA A 1 540 ? -14.777 -19.552 1.903 1.00 82.56 540 ALA A CA 1
ATOM 4310 C C . ALA A 1 540 ? -16.257 -19.137 1.885 1.00 82.56 540 ALA A C 1
ATOM 4312 O O . ALA A 1 540 ? -17.129 -19.961 1.646 1.00 82.56 540 ALA A O 1
ATOM 4313 N N . LYS A 1 541 ? -16.545 -17.837 2.041 1.00 80.00 541 LYS A N 1
ATOM 4314 C CA . LYS A 1 541 ? -17.900 -17.265 1.934 1.00 80.00 541 LYS A CA 1
ATOM 4315 C C . LYS A 1 541 ? -18.522 -17.387 0.537 1.00 80.00 541 LYS A C 1
ATOM 4317 O O . LYS A 1 541 ? -19.720 -17.161 0.401 1.00 80.00 541 LYS A O 1
ATOM 4322 N N . TYR A 1 542 ? -17.713 -17.666 -0.481 1.00 77.75 542 TYR A N 1
ATOM 4323 C CA . TYR A 1 542 ? -18.111 -17.724 -1.889 1.00 77.75 542 TYR A CA 1
ATOM 4324 C C . TYR A 1 542 ? -17.921 -19.112 -2.507 1.00 77.75 542 TYR A C 1
ATOM 4326 O O . TYR A 1 542 ? -18.408 -19.359 -3.609 1.00 77.75 542 TYR A O 1
ATOM 4334 N N . LEU A 1 543 ? -17.204 -20.007 -1.824 1.00 73.88 543 LEU A N 1
ATOM 4335 C CA . LEU A 1 543 ? -16.931 -21.356 -2.300 1.00 73.88 543 LEU A CA 1
ATOM 4336 C C . LEU A 1 543 ? -17.964 -22.328 -1.717 1.00 73.88 543 LEU A C 1
ATOM 4338 O O . LEU A 1 543 ? -18.178 -22.323 -0.504 1.00 73.88 543 LEU A O 1
ATOM 4342 N N . PRO A 1 544 ? -18.588 -23.190 -2.537 1.00 64.31 544 PRO A N 1
ATOM 4343 C CA . PRO A 1 544 ? -19.430 -24.262 -2.030 1.00 64.31 544 PRO A CA 1
ATOM 4344 C C . PRO A 1 544 ? -18.537 -25.344 -1.406 1.00 64.31 544 PRO A C 1
ATOM 4346 O O . PRO A 1 544 ? -18.114 -26.278 -2.078 1.00 64.31 544 PRO A O 1
ATOM 4349 N N . LEU A 1 545 ? -18.221 -25.217 -0.115 1.00 58.38 545 LEU A N 1
ATOM 4350 C CA . LEU A 1 545 ? -17.390 -26.171 0.640 1.00 58.38 545 LEU A CA 1
ATOM 4351 C C . LEU A 1 545 ? -18.132 -27.477 1.006 1.00 58.38 545 LEU A C 1
ATOM 4353 O O . LEU A 1 545 ? -17.738 -28.168 1.945 1.00 58.38 545 LEU A O 1
ATOM 4357 N N . ASN A 1 546 ? -19.203 -27.836 0.288 1.00 53.44 546 ASN A N 1
ATOM 4358 C CA . ASN A 1 546 ? -19.929 -29.073 0.563 1.00 53.44 546 ASN A CA 1
ATOM 4359 C C . ASN A 1 546 ? -19.027 -30.293 0.323 1.00 53.44 546 ASN A C 1
ATOM 4361 O O . ASN A 1 546 ? -18.359 -30.420 -0.705 1.00 53.44 546 ASN A O 1
ATOM 4365 N N . ARG A 1 547 ? -19.028 -31.198 1.308 1.00 46.59 547 ARG A N 1
ATOM 4366 C CA . ARG A 1 547 ? -18.308 -32.475 1.302 1.00 46.59 547 ARG A CA 1
ATOM 4367 C C . ARG A 1 547 ? -18.910 -33.400 0.244 1.00 46.59 547 ARG A C 1
ATOM 4369 O O . ARG A 1 547 ? -19.808 -34.174 0.543 1.00 46.59 547 ARG A O 1
ATOM 4376 N N . GLY A 1 548 ? -18.440 -33.312 -0.994 1.00 45.84 548 GLY A N 1
ATOM 4377 C CA . GLY A 1 548 ? -18.821 -34.277 -2.023 1.00 45.84 548 GLY A CA 1
ATOM 4378 C C . GLY A 1 548 ? -18.793 -33.705 -3.426 1.00 45.84 548 GLY A C 1
ATOM 4379 O O . GLY A 1 548 ? -19.831 -33.312 -3.938 1.00 45.84 548 GLY A O 1
ATOM 4380 N N . CYS A 1 549 ? -17.603 -33.664 -4.028 1.00 45.53 549 CYS A N 1
ATOM 4381 C CA . CYS A 1 549 ? -17.340 -34.011 -5.434 1.00 45.53 549 CYS A CA 1
ATOM 4382 C C . CYS A 1 549 ? -15.942 -33.514 -5.831 1.00 45.53 549 CYS A C 1
ATOM 4384 O O . CYS A 1 549 ? -15.790 -32.574 -6.609 1.00 45.53 549 CYS A O 1
ATOM 4386 N N . LEU A 1 550 ? -14.896 -34.179 -5.331 1.00 55.09 550 LEU A N 1
ATOM 4387 C CA . LEU A 1 550 ? -13.602 -34.177 -6.014 1.00 55.09 550 LEU A CA 1
ATOM 4388 C C . LEU A 1 550 ? -13.771 -34.987 -7.302 1.00 55.09 550 LEU A C 1
ATOM 4390 O O . LEU A 1 550 ? -13.544 -36.191 -7.321 1.00 55.09 550 LEU A O 1
ATOM 4394 N N . ASN A 1 551 ? -14.229 -34.342 -8.373 1.00 59.81 551 ASN A N 1
ATOM 4395 C CA . ASN A 1 551 ? -14.378 -34.997 -9.666 1.00 59.81 551 ASN A CA 1
ATOM 4396 C C . ASN A 1 551 ? -13.318 -34.468 -10.636 1.00 59.81 551 ASN A C 1
ATOM 4398 O O . ASN A 1 551 ? -13.526 -33.486 -11.346 1.00 59.81 551 ASN A O 1
ATOM 4402 N N . LEU A 1 552 ? -12.170 -35.151 -10.655 1.00 61.00 552 LEU A N 1
ATOM 4403 C CA . LEU A 1 552 ? -11.021 -34.846 -11.516 1.00 61.00 552 LEU A CA 1
ATOM 4404 C C . LEU A 1 552 ? -11.315 -35.038 -13.019 1.00 61.00 552 LEU A C 1
ATOM 4406 O O . LEU A 1 552 ? -10.509 -34.633 -13.850 1.00 61.00 552 LEU A O 1
ATOM 4410 N N . ARG A 1 553 ? -12.461 -35.630 -13.389 1.00 57.62 553 ARG A N 1
ATOM 4411 C CA . ARG A 1 553 ? -12.817 -35.984 -14.776 1.00 57.62 553 ARG A CA 1
ATOM 4412 C C . ARG A 1 553 ? -13.777 -34.995 -15.448 1.00 57.62 553 ARG A C 1
ATOM 4414 O O . ARG A 1 553 ? -14.560 -35.380 -16.311 1.00 57.62 553 ARG A O 1
ATOM 4421 N N . ARG A 1 554 ? -13.737 -33.714 -15.075 1.00 69.50 554 ARG A N 1
ATOM 4422 C CA . ARG A 1 554 ? -14.576 -32.677 -15.699 1.00 69.50 554 ARG A CA 1
ATOM 4423 C C . ARG A 1 554 ? -13.858 -31.978 -16.870 1.00 69.50 554 ARG A C 1
ATOM 4425 O O . ARG A 1 554 ? -12.758 -31.461 -16.661 1.00 69.50 554 ARG A O 1
ATOM 4432 N N . PRO A 1 555 ? -14.451 -31.896 -18.080 1.00 73.50 555 PRO A N 1
ATOM 4433 C CA . PRO A 1 555 ? -13.884 -31.161 -19.223 1.00 73.50 555 PRO A CA 1
ATOM 4434 C C . PRO A 1 555 ? -13.515 -29.701 -18.912 1.00 73.50 555 PRO A C 1
ATOM 4436 O O . PRO A 1 555 ? -12.613 -29.128 -19.526 1.00 73.50 555 PRO A O 1
ATOM 4439 N N . GLU A 1 556 ? -14.194 -29.090 -17.943 1.00 73.81 556 GLU A N 1
ATOM 4440 C CA . GLU A 1 556 ? -13.924 -27.749 -17.429 1.00 73.81 556 GLU A CA 1
ATOM 4441 C C . GLU A 1 556 ? -12.522 -27.627 -16.813 1.00 73.81 556 GLU A C 1
ATOM 4443 O O . GLU A 1 556 ? -11.853 -26.616 -17.031 1.00 73.81 556 GLU A O 1
ATOM 4448 N N . LEU A 1 557 ? -12.033 -28.666 -16.121 1.00 77.19 557 LEU A N 1
ATOM 4449 C CA . LEU A 1 557 ? -10.685 -28.683 -15.538 1.00 77.19 557 LEU A CA 1
ATOM 4450 C C . LEU A 1 557 ? -9.606 -28.668 -16.620 1.00 77.19 557 LEU A C 1
ATOM 4452 O O . LEU A 1 557 ? -8.624 -27.939 -16.502 1.00 77.19 557 LEU A O 1
ATOM 4456 N N . PHE A 1 558 ? -9.806 -29.415 -17.709 1.00 81.88 558 PHE A N 1
ATOM 4457 C CA . PHE A 1 558 ? -8.867 -29.421 -18.831 1.00 81.88 558 PHE A CA 1
ATOM 4458 C C . PHE A 1 558 ? -8.817 -28.060 -19.540 1.00 81.88 558 PHE A C 1
ATOM 4460 O O . PHE A 1 558 ? -7.738 -27.570 -19.882 1.00 81.88 558 PHE A O 1
ATOM 4467 N N . LYS A 1 559 ? -9.974 -27.405 -19.721 1.00 81.56 559 LYS A N 1
ATOM 4468 C CA . LYS A 1 559 ? -10.039 -26.038 -20.267 1.00 81.56 559 LYS A CA 1
ATOM 4469 C C . LYS A 1 559 ? -9.286 -25.044 -19.381 1.00 81.56 559 LYS A C 1
ATOM 4471 O O . LYS A 1 559 ? -8.512 -24.245 -19.911 1.00 81.56 559 LYS A O 1
ATOM 4476 N N . LEU A 1 560 ? -9.470 -25.128 -18.061 1.00 82.56 560 LEU A N 1
ATOM 4477 C CA . LEU A 1 560 ? -8.756 -24.301 -17.089 1.00 82.56 560 LEU A CA 1
ATOM 4478 C C . LEU A 1 560 ? -7.244 -24.538 -17.170 1.00 82.56 560 LEU A C 1
ATOM 4480 O O . LEU A 1 560 ? -6.491 -23.580 -17.300 1.00 82.56 560 LEU A O 1
ATOM 4484 N N . PHE A 1 561 ? -6.802 -25.799 -17.170 1.00 83.88 561 PHE A N 1
ATOM 4485 C CA . PHE A 1 561 ? -5.382 -26.147 -17.236 1.00 83.88 561 PHE A CA 1
ATOM 4486 C C . PHE A 1 561 ? -4.730 -25.654 -18.530 1.00 83.88 561 PHE A C 1
ATOM 4488 O O . PHE A 1 561 ? -3.670 -25.036 -18.489 1.00 83.88 561 PHE A O 1
ATOM 4495 N N . LYS A 1 562 ? -5.388 -25.840 -19.682 1.00 88.19 562 LYS A N 1
ATOM 4496 C CA . LYS A 1 562 ? -4.905 -25.315 -20.967 1.00 88.19 562 LYS A CA 1
ATOM 4497 C C . LYS A 1 562 ? -4.794 -23.790 -20.943 1.00 88.19 562 LYS A C 1
ATOM 4499 O O . LYS A 1 562 ? -3.815 -23.241 -21.441 1.00 88.19 562 LYS A O 1
ATOM 4504 N N . PHE A 1 563 ? -5.784 -23.101 -20.376 1.00 89.62 563 PHE A N 1
ATOM 4505 C CA . PHE A 1 563 ? -5.770 -21.645 -20.242 1.00 89.62 563 PHE A CA 1
ATOM 4506 C C . PHE A 1 563 ? -4.643 -21.164 -19.312 1.00 89.62 563 PHE A C 1
ATOM 4508 O O . PHE A 1 563 ? -3.853 -20.308 -19.713 1.00 89.62 563 PHE A O 1
ATOM 4515 N N . SER A 1 564 ? -4.529 -21.755 -18.119 1.00 88.62 564 SER A N 1
ATOM 4516 C CA . SER A 1 564 ? -3.452 -21.516 -17.153 1.00 88.62 564 SER A CA 1
ATOM 4517 C C . SER A 1 564 ? -2.077 -21.770 -17.761 1.00 88.62 564 SER A C 1
ATOM 4519 O O . SER A 1 564 ? -1.228 -20.890 -17.707 1.00 88.62 564 SER A O 1
ATOM 4521 N N . GLY A 1 565 ? -1.870 -22.894 -18.451 1.00 89.56 565 GLY A N 1
ATOM 4522 C CA . GLY A 1 565 ? -0.598 -23.220 -19.101 1.00 89.56 565 GLY A CA 1
ATOM 4523 C C . GLY A 1 565 ? -0.110 -22.122 -20.051 1.00 89.56 565 GLY A C 1
ATOM 4524 O O . GLY A 1 565 ? 1.046 -21.716 -19.979 1.00 89.56 565 GLY A O 1
ATOM 4525 N N . TRP A 1 566 ? -0.994 -21.547 -20.874 1.00 94.25 566 TRP A N 1
ATOM 4526 C CA . TRP A 1 566 ? -0.630 -20.420 -21.747 1.00 94.25 566 TRP A CA 1
ATOM 4527 C C . TRP A 1 566 ? -0.317 -19.118 -20.992 1.00 94.25 566 TRP A C 1
ATOM 4529 O O . TRP A 1 566 ? 0.528 -18.335 -21.442 1.00 94.25 566 TRP A O 1
ATOM 4539 N N . ILE A 1 567 ? -0.971 -18.870 -19.851 1.00 91.38 567 ILE A N 1
ATOM 4540 C CA . ILE A 1 567 ? -0.606 -17.754 -18.964 1.00 91.38 567 ILE A CA 1
ATOM 4541 C C . ILE A 1 567 ? 0.756 -18.018 -18.313 1.00 91.38 567 ILE A C 1
ATOM 4543 O O . ILE A 1 567 ? 1.593 -17.120 -18.303 1.00 91.38 567 ILE A O 1
ATOM 4547 N N . GLY A 1 568 ? 1.004 -19.237 -17.831 1.00 91.12 568 GLY A N 1
ATOM 4548 C CA . GLY A 1 568 ? 2.288 -19.658 -17.273 1.00 91.12 568 GLY A CA 1
ATOM 4549 C C . GLY A 1 568 ? 3.435 -19.478 -18.267 1.00 91.12 568 GLY A C 1
ATOM 4550 O O . GLY A 1 568 ? 4.426 -18.839 -17.931 1.00 91.12 568 GLY A O 1
ATOM 4551 N N . ILE A 1 569 ? 3.262 -19.923 -19.519 1.00 92.62 569 ILE A N 1
ATOM 4552 C CA . ILE A 1 569 ? 4.229 -19.685 -20.608 1.00 92.62 569 ILE A CA 1
ATOM 4553 C C . ILE A 1 569 ? 4.493 -18.189 -20.773 1.00 92.62 569 ILE A C 1
ATOM 4555 O O . ILE A 1 569 ? 5.643 -17.773 -20.837 1.00 92.62 569 ILE A O 1
ATOM 4559 N N . SER A 1 570 ? 3.442 -17.365 -20.796 1.00 92.31 570 SER A N 1
ATOM 4560 C CA . SER A 1 570 ? 3.606 -15.912 -20.894 1.00 92.31 570 SER A CA 1
ATOM 4561 C C . SER A 1 570 ? 4.470 -15.361 -19.757 1.00 92.31 570 SER A C 1
ATOM 4563 O O . SER A 1 570 ? 5.378 -14.583 -20.017 1.00 92.31 570 SER A O 1
ATOM 4565 N N . TYR A 1 571 ? 4.223 -15.775 -18.513 1.00 89.75 571 TYR A N 1
ATOM 4566 C CA . TYR A 1 571 ? 5.004 -15.322 -17.359 1.00 89.75 571 TYR A CA 1
ATOM 4567 C C . TYR A 1 571 ? 6.460 -15.784 -17.401 1.00 89.75 571 TYR A C 1
ATOM 4569 O O . TYR A 1 571 ? 7.348 -14.975 -17.143 1.00 89.75 571 TYR A O 1
ATOM 4577 N N . LEU A 1 572 ? 6.708 -17.041 -17.777 1.00 90.00 572 LEU A N 1
ATOM 4578 C CA . LEU A 1 572 ? 8.064 -17.569 -17.940 1.00 90.00 572 LEU A CA 1
ATOM 4579 C C . LEU A 1 572 ? 8.839 -16.787 -19.002 1.00 90.00 572 LEU A C 1
ATOM 4581 O O . LEU A 1 572 ? 9.970 -16.378 -18.755 1.00 90.00 572 LEU A O 1
ATOM 4585 N N . VAL A 1 573 ? 8.215 -16.521 -20.153 1.00 90.75 573 VAL A N 1
ATOM 4586 C CA . VAL A 1 573 ? 8.849 -15.763 -21.237 1.00 90.75 573 VAL A CA 1
ATOM 4587 C C . VAL A 1 573 ? 9.121 -14.319 -20.826 1.00 90.75 573 VAL A C 1
ATOM 4589 O O . VAL A 1 573 ? 10.231 -13.842 -21.028 1.00 90.75 573 VAL A O 1
ATOM 4592 N N . ILE A 1 574 ? 8.153 -13.632 -20.209 1.00 86.88 574 ILE A N 1
ATOM 4593 C CA . ILE A 1 574 ? 8.336 -12.248 -19.734 1.00 86.88 574 ILE A CA 1
ATOM 4594 C C . ILE A 1 574 ? 9.543 -12.156 -18.794 1.00 86.88 574 ILE A C 1
ATOM 4596 O O . ILE A 1 574 ? 10.342 -11.231 -18.903 1.00 86.88 574 ILE A O 1
ATOM 4600 N N . ILE A 1 575 ? 9.702 -13.125 -17.893 1.00 84.19 575 ILE A N 1
ATOM 4601 C CA . ILE A 1 575 ? 10.808 -13.138 -16.933 1.00 84.19 575 ILE A CA 1
ATOM 4602 C C . ILE A 1 575 ? 12.122 -13.468 -17.626 1.00 84.19 575 ILE A C 1
ATOM 4604 O O . ILE A 1 575 ? 13.092 -12.740 -17.435 1.00 84.19 575 ILE A O 1
ATOM 4608 N N . ALA A 1 576 ? 12.146 -14.478 -18.497 1.00 85.50 576 ALA A N 1
ATOM 4609 C CA . ALA A 1 576 ? 13.322 -14.787 -19.302 1.00 85.50 576 ALA A CA 1
ATOM 4610 C C . ALA A 1 576 ? 13.813 -13.559 -20.089 1.00 85.50 576 ALA A C 1
ATOM 4612 O O . ALA A 1 576 ? 15.009 -13.290 -20.096 1.00 85.50 576 ALA A O 1
ATOM 4613 N N . MET A 1 577 ? 12.904 -12.765 -20.669 1.00 84.44 577 MET A N 1
ATOM 4614 C CA . MET A 1 577 ? 13.246 -11.527 -21.384 1.00 84.44 577 MET A CA 1
ATOM 4615 C C . MET A 1 577 ? 13.920 -10.482 -20.485 1.00 84.44 577 MET A C 1
ATOM 4617 O O . MET A 1 577 ? 14.914 -9.893 -20.899 1.00 84.44 577 MET A O 1
ATOM 4621 N N . VAL A 1 578 ? 13.441 -10.292 -19.248 1.00 78.25 578 VAL A N 1
ATOM 4622 C CA . VAL A 1 578 ? 14.047 -9.345 -18.288 1.00 78.25 578 VAL A CA 1
ATOM 4623 C C . VAL A 1 578 ? 15.495 -9.718 -17.946 1.00 78.25 578 VAL A C 1
ATOM 4625 O O . VAL A 1 578 ? 16.330 -8.835 -17.754 1.00 78.25 578 VAL A O 1
ATOM 4628 N N . TYR A 1 579 ? 15.814 -11.013 -17.864 1.00 79.44 579 TYR A N 1
ATOM 4629 C CA . TYR A 1 579 ? 17.186 -11.468 -17.607 1.00 79.44 579 TYR A CA 1
ATOM 4630 C C . TYR A 1 579 ? 18.042 -11.508 -18.867 1.00 79.44 579 TYR A C 1
ATOM 4632 O O . TYR A 1 579 ? 19.238 -11.236 -18.785 1.00 79.44 579 TYR A O 1
ATOM 4640 N N . LEU A 1 580 ? 17.441 -11.791 -20.024 1.00 82.38 580 LEU A N 1
ATOM 4641 C CA . LEU A 1 580 ? 18.141 -11.808 -21.304 1.00 82.38 580 LEU A CA 1
ATOM 4642 C C . LEU A 1 580 ? 18.825 -10.465 -21.574 1.00 82.38 580 LEU A C 1
ATOM 4644 O O . LEU A 1 580 ? 19.990 -10.457 -21.958 1.00 82.38 580 LEU A O 1
ATOM 4648 N N . ASP A 1 581 ? 18.153 -9.351 -21.265 1.00 74.62 581 ASP A N 1
ATOM 4649 C CA . ASP A 1 581 ? 18.741 -8.007 -21.339 1.00 74.62 581 ASP A CA 1
ATOM 4650 C C . ASP A 1 581 ? 20.059 -7.909 -20.571 1.00 74.62 581 ASP A C 1
ATOM 4652 O O . ASP A 1 581 ? 21.051 -7.403 -21.087 1.00 74.62 581 ASP A O 1
ATOM 4656 N N . ARG A 1 582 ? 20.091 -8.439 -19.344 1.00 78.38 582 ARG A N 1
ATOM 4657 C CA . ARG A 1 582 ? 21.265 -8.370 -18.465 1.00 78.38 582 ARG A CA 1
ATOM 4658 C C . ARG A 1 582 ? 22.408 -9.247 -18.963 1.00 78.38 582 ARG A C 1
ATOM 4660 O O . ARG A 1 582 ? 23.554 -8.829 -18.858 1.00 78.38 582 ARG A O 1
ATOM 4667 N N . PHE A 1 583 ? 22.108 -10.424 -19.511 1.00 82.00 583 PHE A N 1
ATOM 4668 C CA . PHE A 1 583 ? 23.126 -11.310 -20.079 1.00 82.00 583 PHE A CA 1
ATOM 4669 C C . PHE A 1 583 ? 23.744 -10.733 -21.351 1.00 82.00 583 PHE A C 1
ATOM 4671 O O . PHE A 1 583 ? 24.965 -10.711 -21.474 1.00 82.00 583 PHE A O 1
ATOM 4678 N N . VAL A 1 584 ? 22.919 -10.221 -22.271 1.00 83.50 584 VAL A N 1
ATOM 4679 C CA . VAL A 1 584 ? 23.415 -9.590 -23.504 1.00 83.50 584 VAL A CA 1
ATOM 4680 C C . VAL A 1 584 ? 24.243 -8.349 -23.163 1.00 83.50 584 VAL A C 1
ATOM 4682 O O . VAL A 1 584 ? 25.332 -8.167 -23.699 1.00 83.50 584 VAL A O 1
ATOM 4685 N N . LEU A 1 585 ? 23.780 -7.532 -22.214 1.00 80.19 585 LEU A N 1
ATOM 4686 C CA . LEU A 1 585 ? 24.531 -6.386 -21.704 1.00 80.19 585 LEU A CA 1
ATOM 4687 C C . LEU A 1 585 ? 25.876 -6.782 -21.091 1.00 80.19 585 LEU A C 1
ATOM 4689 O O . LEU A 1 585 ? 26.891 -6.201 -21.456 1.00 80.19 585 LEU A O 1
ATOM 4693 N N . ALA A 1 586 ? 25.891 -7.759 -20.181 1.00 79.62 586 ALA A N 1
ATOM 4694 C CA . ALA A 1 586 ? 27.107 -8.199 -19.497 1.00 79.62 586 ALA A CA 1
ATOM 4695 C C . ALA A 1 586 ? 28.131 -8.845 -20.444 1.00 79.62 586 ALA A C 1
ATOM 4697 O O . ALA A 1 586 ? 29.317 -8.865 -20.132 1.00 79.62 586 ALA A O 1
ATOM 4698 N N . TYR A 1 587 ? 27.684 -9.364 -21.591 1.00 86.31 587 TYR A N 1
ATOM 4699 C CA . TYR A 1 587 ? 28.569 -9.888 -22.626 1.00 86.31 587 TYR A CA 1
ATOM 4700 C C . TYR A 1 587 ? 29.297 -8.775 -23.400 1.00 86.31 587 TYR A C 1
ATOM 4702 O O . TYR A 1 587 ? 30.478 -8.917 -23.703 1.00 86.31 587 TYR A O 1
ATOM 4710 N N . PHE A 1 588 ? 28.613 -7.667 -23.717 1.00 84.62 588 PHE A N 1
ATOM 4711 C CA . PHE A 1 588 ? 29.178 -6.587 -24.543 1.00 84.62 588 PHE A CA 1
ATOM 4712 C C . PHE A 1 588 ? 29.773 -5.420 -23.751 1.00 84.62 588 PHE A C 1
ATOM 4714 O O . PHE A 1 588 ? 30.607 -4.692 -24.287 1.00 84.62 588 PHE A O 1
ATOM 4721 N N . LEU A 1 589 ? 29.336 -5.199 -22.511 1.00 81.62 589 LEU A N 1
ATOM 4722 C CA . LEU A 1 589 ? 29.698 -4.029 -21.714 1.00 81.62 589 LEU A CA 1
ATOM 4723 C C . LEU A 1 589 ? 30.258 -4.436 -20.342 1.00 81.62 589 LEU A C 1
ATOM 4725 O O . LEU A 1 589 ? 29.810 -5.427 -19.763 1.00 81.62 589 LEU A O 1
ATOM 4729 N N . PRO A 1 590 ? 31.189 -3.646 -19.767 1.00 82.38 590 PRO A N 1
ATOM 4730 C CA . PRO A 1 590 ? 31.679 -3.872 -18.412 1.00 82.38 590 PRO A CA 1
ATOM 4731 C C . PRO A 1 590 ? 30.543 -3.950 -17.386 1.00 82.38 590 PRO A C 1
ATOM 4733 O O . PRO A 1 590 ? 29.645 -3.106 -17.372 1.00 82.38 590 PRO A O 1
ATOM 4736 N N . ILE A 1 591 ? 30.623 -4.914 -16.465 1.00 71.62 591 ILE A N 1
ATOM 4737 C CA . ILE A 1 591 ? 29.568 -5.174 -15.471 1.00 71.62 591 ILE A CA 1
ATOM 4738 C C . ILE A 1 591 ? 29.294 -3.976 -14.548 1.00 71.62 591 ILE A C 1
ATOM 4740 O O . ILE A 1 591 ? 28.175 -3.789 -14.076 1.00 71.62 591 ILE A O 1
ATOM 4744 N N . THR A 1 592 ? 30.290 -3.111 -14.340 1.00 71.75 592 THR A N 1
ATOM 4745 C CA . THR A 1 592 ? 30.164 -1.865 -13.568 1.00 71.75 592 THR A CA 1
ATOM 4746 C C . THR A 1 592 ? 29.188 -0.877 -14.207 1.00 71.75 592 THR A C 1
ATOM 4748 O O . THR A 1 592 ? 28.571 -0.081 -13.498 1.00 71.75 592 THR A O 1
ATOM 4751 N N . LEU A 1 593 ? 28.979 -0.950 -15.528 1.00 76.62 593 LEU A N 1
ATOM 4752 C CA . LEU A 1 593 ? 27.990 -0.130 -16.223 1.00 76.62 593 LEU A CA 1
ATOM 4753 C C . LEU A 1 593 ? 26.548 -0.561 -15.929 1.00 76.62 593 LEU A C 1
ATOM 4755 O O . LEU A 1 593 ? 25.634 0.255 -16.038 1.00 76.62 593 LEU A O 1
ATOM 4759 N N . LEU A 1 594 ? 26.335 -1.803 -15.482 1.00 72.38 594 LEU A N 1
ATOM 4760 C CA . LEU A 1 594 ? 25.004 -2.331 -15.185 1.00 72.38 594 LEU A CA 1
ATOM 4761 C C . LEU A 1 594 ? 24.310 -1.548 -14.063 1.00 72.38 594 LEU A C 1
ATOM 4763 O O . LEU A 1 594 ? 23.094 -1.383 -14.105 1.00 72.38 594 LEU A O 1
ATOM 4767 N N . VAL A 1 595 ? 25.069 -1.005 -13.106 1.00 74.94 595 VAL A N 1
ATOM 4768 C CA . VAL A 1 595 ? 24.535 -0.207 -11.988 1.00 74.94 595 VAL A CA 1
ATOM 4769 C C . VAL A 1 595 ? 23.894 1.098 -12.479 1.00 74.94 595 VAL A C 1
ATOM 4771 O O . VAL A 1 595 ? 22.840 1.504 -11.977 1.00 74.94 595 VAL A O 1
ATOM 4774 N N . TYR A 1 596 ? 24.492 1.730 -13.494 1.00 81.25 596 TYR A N 1
ATOM 4775 C CA . TYR A 1 596 ? 23.972 2.949 -14.126 1.00 81.25 596 TYR A CA 1
ATOM 4776 C C . TYR A 1 596 ? 22.694 2.685 -14.939 1.00 81.25 596 TYR A C 1
ATOM 4778 O O . TYR A 1 596 ? 21.874 3.582 -15.114 1.00 81.25 596 TYR A O 1
ATOM 4786 N N . ILE A 1 597 ? 22.475 1.438 -15.370 1.00 79.25 597 ILE A N 1
ATOM 4787 C CA . ILE A 1 597 ? 21.245 1.001 -16.045 1.00 79.25 597 ILE A CA 1
ATOM 4788 C C . ILE A 1 597 ? 20.172 0.618 -15.024 1.00 79.25 597 ILE A C 1
ATOM 4790 O O . ILE A 1 597 ? 19.044 1.102 -15.088 1.00 79.25 597 ILE A O 1
ATOM 4794 N N . SER A 1 598 ? 20.493 -0.270 -14.080 1.00 76.75 598 SER A N 1
ATOM 4795 C CA . SER A 1 598 ? 19.497 -0.907 -13.216 1.00 76.75 598 SER A CA 1
ATOM 4796 C C . SER A 1 598 ? 18.830 0.082 -12.265 1.00 76.75 598 SER A C 1
ATOM 4798 O O . SER A 1 598 ? 17.618 0.008 -12.063 1.00 76.75 598 SER A O 1
ATOM 4800 N N . THR A 1 599 ? 19.603 1.025 -11.717 1.00 76.12 599 THR A N 1
ATOM 4801 C CA . THR A 1 599 ? 19.132 1.945 -10.671 1.00 76.12 599 THR A CA 1
ATOM 4802 C C . THR A 1 599 ? 18.037 2.888 -11.189 1.00 76.12 599 THR A C 1
ATOM 4804 O O . THR A 1 599 ? 16.965 2.945 -10.581 1.00 76.12 599 THR A O 1
ATOM 4807 N N . PRO A 1 600 ? 18.205 3.572 -12.341 1.00 79.25 600 PRO A N 1
ATOM 4808 C CA . PRO A 1 600 ? 17.134 4.393 -12.898 1.00 79.25 600 PRO A CA 1
ATOM 4809 C C . PRO A 1 600 ? 15.996 3.569 -13.515 1.00 79.25 600 PRO A C 1
ATOM 4811 O O . PRO A 1 600 ? 14.832 3.962 -13.394 1.00 79.25 600 PRO A O 1
ATOM 4814 N N . PHE A 1 601 ? 16.293 2.412 -14.130 1.00 83.06 601 PHE A N 1
ATOM 4815 C CA . PHE A 1 601 ? 15.261 1.525 -14.688 1.00 83.06 601 PHE A CA 1
ATOM 4816 C C . PHE A 1 601 ? 14.225 1.150 -13.636 1.00 83.06 601 PHE A C 1
ATOM 4818 O O . PHE A 1 601 ? 13.026 1.219 -13.914 1.00 83.06 601 PHE A O 1
ATOM 4825 N N . GLU A 1 602 ? 14.669 0.765 -12.440 1.00 76.12 602 GLU A N 1
ATOM 4826 C CA . GLU A 1 602 ? 13.777 0.262 -11.401 1.00 76.12 602 GLU A CA 1
ATOM 4827 C C . GLU A 1 602 ? 12.737 1.306 -10.975 1.00 76.12 602 GLU A C 1
ATOM 4829 O O . GLU A 1 602 ? 11.574 0.964 -10.761 1.00 76.12 602 GLU A O 1
ATOM 4834 N N . ILE A 1 603 ? 13.110 2.589 -10.918 1.00 79.62 603 ILE A N 1
ATOM 4835 C CA . ILE A 1 603 ? 12.171 3.665 -10.582 1.00 79.62 603 ILE A CA 1
ATOM 4836 C C . ILE A 1 603 ? 11.187 3.924 -11.716 1.00 79.62 603 ILE A C 1
ATOM 4838 O O . ILE A 1 603 ? 9.981 3.978 -11.469 1.00 79.62 603 ILE A O 1
ATOM 4842 N N . ILE A 1 604 ? 11.666 4.058 -12.953 1.00 88.12 604 ILE A N 1
ATOM 4843 C CA . ILE A 1 604 ? 10.800 4.411 -14.088 1.00 88.12 604 ILE A CA 1
ATOM 4844 C C . ILE A 1 604 ? 9.789 3.284 -14.349 1.00 88.12 604 ILE A C 1
ATOM 4846 O O . ILE A 1 604 ? 8.610 3.542 -14.599 1.00 88.12 604 ILE A O 1
ATOM 4850 N N . HIS A 1 605 ? 10.202 2.023 -14.189 1.00 87.62 605 HIS A N 1
ATOM 4851 C CA . HIS A 1 605 ? 9.324 0.866 -14.363 1.00 87.62 605 HIS A CA 1
ATOM 4852 C C . HIS A 1 605 ? 8.201 0.778 -13.319 1.00 87.62 605 HIS A C 1
ATOM 4854 O O . HIS A 1 605 ? 7.186 0.134 -13.596 1.00 87.62 605 HIS A O 1
ATOM 4860 N N . ARG A 1 606 ? 8.297 1.469 -12.170 1.00 88.06 606 ARG A N 1
ATOM 4861 C CA . ARG A 1 606 ? 7.181 1.570 -11.206 1.00 88.06 606 ARG A CA 1
ATOM 4862 C C . ARG A 1 606 ? 5.966 2.286 -11.797 1.00 88.06 606 ARG A C 1
ATOM 4864 O O . ARG A 1 606 ? 4.848 2.032 -11.357 1.00 88.06 606 ARG A O 1
ATOM 4871 N N . ALA A 1 607 ? 6.125 3.092 -12.849 1.00 90.06 607 ALA A N 1
ATOM 4872 C CA . ALA A 1 607 ? 4.984 3.664 -13.564 1.00 90.06 607 ALA A CA 1
ATOM 4873 C C . ALA A 1 607 ? 4.046 2.583 -14.152 1.00 90.06 607 ALA A C 1
ATOM 4875 O O . ALA A 1 607 ? 2.834 2.797 -14.222 1.00 90.06 607 ALA A O 1
ATOM 4876 N N . ASN A 1 608 ? 4.558 1.378 -14.462 1.00 90.69 608 ASN A N 1
ATOM 4877 C CA . ASN A 1 608 ? 3.744 0.246 -14.932 1.00 90.69 608 ASN A CA 1
ATOM 4878 C C . ASN A 1 608 ? 2.772 -0.302 -13.869 1.00 90.69 608 ASN A C 1
ATOM 4880 O O . ASN A 1 608 ? 1.834 -1.031 -14.209 1.00 90.69 608 ASN A O 1
ATOM 4884 N N . MET A 1 609 ? 2.920 0.078 -12.594 1.00 92.12 609 MET A N 1
ATOM 4885 C CA . MET A 1 609 ? 1.971 -0.293 -11.537 1.00 92.12 609 MET A CA 1
ATOM 4886 C C . MET A 1 609 ? 0.564 0.233 -11.839 1.00 92.12 609 MET A C 1
ATOM 4888 O O . MET A 1 609 ? -0.422 -0.441 -11.534 1.00 92.12 609 MET A O 1
ATOM 4892 N N . LEU A 1 610 ? 0.447 1.401 -12.483 1.00 91.94 610 LEU A N 1
ATOM 4893 C CA . LEU A 1 610 ? -0.846 1.982 -12.830 1.00 91.94 610 LEU A CA 1
ATOM 4894 C C . LEU A 1 610 ? -1.565 1.177 -13.939 1.00 91.94 610 LEU A C 1
ATOM 4896 O O . LEU A 1 610 ? -2.662 0.682 -13.654 1.00 91.94 610 LEU A O 1
ATOM 4900 N N . PRO A 1 611 ? -0.979 0.933 -15.133 1.00 93.62 611 PRO A N 1
ATOM 4901 C CA . PRO A 1 611 ? -1.545 0.031 -16.139 1.00 93.62 611 PRO A CA 1
ATOM 4902 C C . PRO A 1 611 ? -1.877 -1.354 -15.587 1.00 93.62 611 PRO A C 1
ATOM 4904 O O . PRO A 1 611 ? -2.965 -1.875 -15.842 1.00 93.62 611 PRO A O 1
ATOM 4907 N N . PHE A 1 612 ? -0.984 -1.929 -14.777 1.00 92.19 612 PHE A N 1
ATOM 4908 C CA . PHE A 1 612 ? -1.200 -3.234 -14.161 1.00 92.19 612 PHE A CA 1
ATOM 4909 C C . PHE A 1 612 ? -2.399 -3.234 -13.200 1.00 92.19 612 PHE A C 1
ATOM 4911 O O . PHE A 1 612 ? -3.233 -4.143 -13.245 1.00 92.19 612 PHE A O 1
ATOM 4918 N N . SER A 1 613 ? -2.534 -2.199 -12.363 1.00 92.44 613 SER A N 1
ATOM 4919 C CA . SER A 1 613 ? -3.644 -2.078 -11.409 1.00 92.44 613 SER A CA 1
ATOM 4920 C C . SER A 1 613 ? -5.010 -1.987 -12.095 1.00 92.44 613 SER A C 1
ATOM 4922 O O . SER A 1 613 ? -5.990 -2.584 -11.637 1.00 92.44 613 SER A O 1
ATOM 4924 N N . ILE A 1 614 ? -5.064 -1.284 -13.228 1.00 90.88 614 ILE A N 1
ATOM 4925 C CA . ILE A 1 614 ? -6.267 -1.149 -14.044 1.00 90.88 614 ILE A CA 1
ATOM 4926 C C . ILE A 1 614 ? -6.578 -2.470 -14.743 1.00 90.88 614 ILE A C 1
ATOM 4928 O O . ILE A 1 614 ? -7.683 -2.990 -14.596 1.00 90.88 614 ILE A O 1
ATOM 4932 N N . ALA A 1 615 ? -5.595 -3.063 -15.419 1.00 91.94 615 ALA A N 1
ATOM 4933 C CA . ALA A 1 615 ? -5.732 -4.349 -16.095 1.00 91.94 615 ALA A CA 1
ATOM 4934 C C . ALA A 1 615 ? -6.261 -5.451 -15.161 1.00 91.94 615 ALA A C 1
ATOM 4936 O O . ALA A 1 615 ? -7.214 -6.159 -15.489 1.00 91.94 615 ALA A O 1
ATOM 4937 N N . LYS A 1 616 ? -5.725 -5.541 -13.942 1.00 90.38 616 LYS A N 1
ATOM 4938 C CA . LYS A 1 616 ? -6.175 -6.519 -12.947 1.00 90.38 616 LYS A CA 1
ATOM 4939 C C . LYS A 1 616 ? -7.645 -6.333 -12.547 1.00 90.38 616 LYS A C 1
ATOM 4941 O O . LYS A 1 616 ? -8.378 -7.312 -12.441 1.00 90.38 616 LYS A O 1
ATOM 4946 N N . ALA A 1 617 ? -8.091 -5.090 -12.356 1.00 88.69 617 ALA A N 1
ATOM 4947 C CA . ALA A 1 617 ? -9.486 -4.778 -12.032 1.00 88.69 617 ALA A CA 1
ATOM 4948 C C . ALA A 1 617 ? -10.448 -5.016 -13.211 1.00 88.69 617 ALA A C 1
ATOM 4950 O O . ALA A 1 617 ? -11.628 -5.309 -13.010 1.00 88.69 617 ALA A O 1
ATOM 4951 N N . ILE A 1 618 ? -9.937 -4.901 -14.437 1.00 87.81 618 ILE A N 1
ATOM 4952 C CA . ILE A 1 618 ? -10.689 -5.068 -15.679 1.00 87.81 618 ILE A CA 1
ATOM 4953 C C . ILE A 1 618 ? -10.956 -6.533 -16.018 1.00 87.81 618 ILE A C 1
ATOM 4955 O O . ILE A 1 618 ? -12.027 -6.826 -16.543 1.00 87.81 618 ILE A O 1
ATOM 4959 N N . LEU A 1 619 ? -10.031 -7.454 -15.728 1.00 90.81 619 LEU A N 1
ATOM 4960 C CA . LEU A 1 619 ? -10.159 -8.872 -16.095 1.00 90.81 619 LEU A CA 1
ATOM 4961 C C . LEU A 1 619 ? -11.541 -9.487 -15.764 1.00 90.81 619 LEU A C 1
ATOM 4963 O O . LEU A 1 619 ? -12.192 -9.982 -16.692 1.00 90.81 619 LEU A O 1
ATOM 4967 N N . PRO A 1 620 ? -12.033 -9.458 -14.504 1.00 89.06 620 PRO A N 1
ATOM 4968 C CA . PRO A 1 620 ? -13.346 -10.022 -14.179 1.00 89.06 620 PRO A CA 1
ATOM 4969 C C . PRO A 1 620 ? -14.485 -9.263 -14.869 1.00 89.06 620 PRO A C 1
ATOM 4971 O O . PRO A 1 620 ? -15.466 -9.855 -15.314 1.00 89.06 620 PRO A O 1
ATOM 4974 N N . TYR A 1 621 ? -14.335 -7.947 -15.033 1.00 85.12 621 TYR A N 1
ATOM 4975 C CA . TYR A 1 621 ? -15.341 -7.108 -15.670 1.00 85.12 621 TYR A CA 1
ATOM 4976 C C . TYR A 1 621 ? -15.501 -7.395 -17.166 1.00 85.12 621 TYR A C 1
ATOM 4978 O O . TYR A 1 621 ? -16.626 -7.528 -17.645 1.00 85.12 621 TYR A O 1
ATOM 4986 N N . PHE A 1 622 ? -14.402 -7.531 -17.907 1.00 87.62 622 PHE A N 1
ATOM 4987 C CA . PHE A 1 622 ? -14.448 -7.902 -19.322 1.00 87.62 622 PHE A CA 1
ATOM 4988 C C . PHE A 1 622 ? -14.988 -9.316 -19.515 1.00 87.62 622 PHE A C 1
ATOM 4990 O O . PHE A 1 622 ? -15.827 -9.523 -20.392 1.00 87.62 622 PHE A O 1
ATOM 4997 N N . SER A 1 623 ? -14.585 -10.252 -18.650 1.00 87.81 623 SER A N 1
ATOM 4998 C CA . SER A 1 623 ? -15.094 -11.630 -18.667 1.00 87.81 623 SER A CA 1
ATOM 4999 C C . SER A 1 623 ? -16.617 -11.656 -18.479 1.00 87.81 623 SER A C 1
ATOM 5001 O O . SER A 1 623 ? -17.319 -12.384 -19.175 1.00 87.81 623 SER A O 1
ATOM 5003 N N . TYR A 1 624 ? -17.146 -10.789 -17.607 1.00 82.44 624 TYR A N 1
ATOM 5004 C CA . TYR A 1 624 ? -18.584 -10.641 -17.390 1.00 82.44 624 TYR A CA 1
ATOM 5005 C C . TYR A 1 624 ? -19.315 -9.969 -18.567 1.00 82.44 624 TYR A C 1
ATOM 5007 O O . TYR A 1 624 ? -20.341 -10.473 -19.033 1.00 82.44 624 TYR A O 1
ATOM 5015 N N . LEU A 1 625 ? -18.814 -8.824 -19.055 1.00 79.06 625 LEU A N 1
ATOM 5016 C CA . LEU A 1 625 ? -19.508 -8.002 -20.055 1.00 79.06 625 LEU A CA 1
ATOM 5017 C C . LEU A 1 625 ? -19.537 -8.604 -21.455 1.00 79.06 625 LEU A C 1
ATOM 5019 O O . LEU A 1 625 ? -20.457 -8.291 -22.207 1.00 79.06 625 LEU A O 1
ATOM 5023 N N . ARG A 1 626 ? -18.548 -9.418 -21.832 1.00 79.50 626 ARG A N 1
ATOM 5024 C CA . ARG A 1 626 ? -18.419 -9.925 -23.205 1.00 79.50 626 ARG A CA 1
ATOM 5025 C C . ARG A 1 626 ? -19.689 -10.624 -23.701 1.00 79.50 626 ARG A C 1
ATOM 5027 O O . ARG A 1 626 ? -20.053 -10.444 -24.856 1.00 79.50 626 ARG A O 1
ATOM 5034 N N . LEU A 1 627 ? -20.348 -11.397 -22.836 1.00 72.94 627 LEU A N 1
ATOM 5035 C CA . LEU A 1 627 ? -21.526 -12.192 -23.199 1.00 72.94 627 LEU A CA 1
ATOM 5036 C C . LEU A 1 627 ? -22.816 -11.363 -23.256 1.00 72.94 627 LEU A C 1
ATOM 5038 O O . LEU A 1 627 ? -23.697 -11.669 -24.048 1.00 72.94 627 LEU A O 1
ATOM 5042 N N . ASN A 1 628 ? -22.907 -10.296 -22.456 1.00 72.06 628 ASN A N 1
ATOM 5043 C CA . ASN A 1 628 ? -24.162 -9.566 -22.246 1.00 72.06 628 ASN A CA 1
ATOM 5044 C C . ASN A 1 628 ? -24.169 -8.154 -22.862 1.00 72.06 628 ASN A C 1
ATOM 5046 O O . ASN A 1 628 ? -25.229 -7.638 -23.203 1.00 72.06 628 ASN A O 1
ATOM 5050 N N . LYS A 1 629 ? -23.012 -7.476 -22.939 1.00 79.12 629 LYS A N 1
ATOM 5051 C CA . LYS A 1 629 ? -22.876 -6.049 -23.306 1.00 79.12 629 LYS A CA 1
ATOM 5052 C C . LYS A 1 629 ? -21.526 -5.742 -23.997 1.00 79.12 629 LYS A C 1
ATOM 5054 O O . LYS A 1 629 ? -20.719 -4.974 -23.457 1.00 79.12 629 LYS A O 1
ATOM 5059 N N . PRO A 1 630 ? -21.263 -6.265 -25.211 1.00 76.62 630 PRO A N 1
ATOM 5060 C CA . PRO A 1 630 ? -19.976 -6.101 -25.903 1.00 76.62 630 PRO A CA 1
ATOM 5061 C C . PRO A 1 630 ? -19.618 -4.635 -26.215 1.00 76.62 630 PRO A C 1
ATOM 5063 O O . PRO A 1 630 ? -18.455 -4.246 -26.126 1.00 76.62 630 PRO A O 1
ATOM 5066 N N . GLN A 1 631 ? -20.605 -3.773 -26.486 1.00 79.50 631 GLN A N 1
ATOM 5067 C CA . GLN A 1 631 ? -20.357 -2.335 -26.660 1.00 79.50 631 GLN A CA 1
ATOM 5068 C C . GLN A 1 631 ? -19.883 -1.658 -25.361 1.00 79.50 631 GLN A C 1
ATOM 5070 O O . GLN A 1 631 ? -19.037 -0.767 -25.392 1.00 79.50 631 GLN A O 1
ATOM 5075 N N . SER A 1 632 ? -20.398 -2.073 -24.196 1.00 77.44 632 SER A N 1
ATOM 5076 C CA . SER A 1 632 ? -19.948 -1.540 -22.900 1.00 77.44 632 SER A CA 1
ATOM 5077 C C . SER A 1 632 ? -18.520 -1.971 -22.559 1.00 77.44 632 SER A C 1
ATOM 5079 O O . SER A 1 632 ? -17.806 -1.217 -21.895 1.00 77.44 632 SER A O 1
ATOM 5081 N N . LEU A 1 633 ? -18.098 -3.149 -23.032 1.00 81.38 633 LEU A N 1
ATOM 5082 C CA . LEU A 1 633 ? -16.723 -3.635 -22.912 1.00 81.38 633 LEU A CA 1
ATOM 5083 C C . LEU A 1 633 ? -15.771 -2.728 -23.691 1.00 81.38 633 LEU A C 1
ATOM 5085 O O . LEU A 1 633 ? -14.852 -2.173 -23.090 1.00 81.38 633 LEU A O 1
ATOM 5089 N N . LEU A 1 634 ? -16.036 -2.506 -24.985 1.00 82.44 634 LEU A N 1
ATOM 5090 C CA . LEU A 1 634 ? -15.226 -1.616 -25.823 1.00 82.44 634 LEU A CA 1
ATOM 5091 C C . LEU A 1 634 ? -15.127 -0.209 -25.219 1.00 82.44 634 LEU A C 1
ATOM 5093 O O . LEU A 1 634 ? -14.035 0.337 -25.088 1.00 82.44 634 LEU A O 1
ATOM 5097 N N . ARG A 1 635 ? -16.254 0.354 -24.768 1.00 79.88 635 ARG A N 1
ATOM 5098 C CA . ARG A 1 635 ? -16.276 1.674 -24.114 1.00 79.88 635 ARG A CA 1
ATOM 5099 C C . ARG A 1 635 ? -15.389 1.718 -22.871 1.00 79.88 635 ARG A C 1
ATOM 5101 O O . ARG A 1 635 ? -14.672 2.688 -22.656 1.00 79.88 635 ARG A O 1
ATOM 5108 N N . SER A 1 636 ? -15.445 0.674 -22.048 1.00 80.31 636 SER A N 1
ATOM 5109 C CA . SER A 1 636 ? -14.669 0.604 -20.810 1.00 80.31 636 SER A CA 1
ATOM 5110 C C . SER A 1 636 ? -13.177 0.424 -21.095 1.00 80.31 636 SER A C 1
ATOM 5112 O O . SER A 1 636 ? -12.361 1.046 -20.427 1.00 80.31 636 SER A O 1
ATOM 5114 N N . TYR A 1 637 ? -12.825 -0.346 -22.130 1.00 85.94 637 TYR A N 1
ATOM 5115 C CA . TYR A 1 637 ? -11.460 -0.437 -22.644 1.00 85.94 637 TYR A CA 1
ATOM 5116 C C . TYR A 1 637 ? -10.933 0.943 -23.049 1.00 85.94 637 TYR A C 1
ATOM 5118 O O . TYR A 1 637 ? -9.899 1.378 -22.546 1.00 85.94 637 TYR A O 1
ATOM 5126 N N . VAL A 1 638 ? -11.644 1.637 -23.943 1.00 85.38 638 VAL A N 1
ATOM 5127 C CA . VAL A 1 638 ? -11.227 2.941 -24.485 1.00 85.38 638 VAL A CA 1
ATOM 5128 C C . VAL A 1 638 ? -11.075 3.973 -23.367 1.00 85.38 638 VAL A C 1
ATOM 5130 O O . VAL A 1 638 ? -10.059 4.660 -23.297 1.00 85.38 638 VAL A O 1
ATOM 5133 N N . LEU A 1 639 ? -12.018 4.022 -22.421 1.00 82.12 639 LEU A N 1
ATOM 5134 C CA . LEU A 1 639 ? -11.934 4.924 -21.271 1.00 82.12 639 LEU A CA 1
ATOM 5135 C C . LEU A 1 639 ? -10.716 4.629 -20.379 1.00 82.12 639 LEU A C 1
ATOM 5137 O O . LEU A 1 639 ? -10.085 5.558 -19.879 1.00 82.12 639 LEU A O 1
ATOM 5141 N N . SER A 1 640 ? -10.369 3.354 -20.184 1.00 87.00 640 SER A N 1
ATOM 5142 C CA . SER A 1 640 ? -9.170 2.964 -19.438 1.00 87.00 640 SER A CA 1
ATOM 5143 C C . SER A 1 640 ? -7.882 3.362 -20.151 1.00 87.00 640 SER A C 1
ATOM 5145 O O . SER A 1 640 ? -6.967 3.839 -19.487 1.00 87.00 640 SER A O 1
ATOM 5147 N N . VAL A 1 641 ? -7.821 3.240 -21.482 1.00 88.88 641 VAL A N 1
ATOM 5148 C CA . VAL A 1 641 ? -6.692 3.765 -22.269 1.00 88.88 641 VAL A CA 1
ATOM 5149 C C . VAL A 1 641 ? -6.586 5.277 -22.086 1.00 88.88 641 VAL A C 1
ATOM 5151 O O . VAL A 1 641 ? -5.502 5.774 -21.789 1.00 88.88 641 VAL A O 1
ATOM 5154 N N . HIS A 1 642 ? -7.704 6.004 -22.181 1.00 87.12 642 HIS A N 1
ATOM 5155 C CA . HIS A 1 642 ? -7.689 7.454 -22.011 1.00 87.12 642 HIS A CA 1
ATOM 5156 C C . HIS A 1 642 ? -7.197 7.892 -20.634 1.00 87.12 642 HIS A C 1
ATOM 5158 O O . HIS A 1 642 ? -6.318 8.744 -20.536 1.00 87.12 642 HIS A O 1
ATOM 5164 N N . GLY A 1 643 ? -7.714 7.272 -19.570 1.00 85.06 643 GLY A N 1
ATOM 5165 C CA . GLY A 1 643 ? -7.267 7.557 -18.208 1.00 85.06 643 GLY A CA 1
ATOM 5166 C C . GLY A 1 643 ? -5.776 7.279 -18.002 1.00 85.06 643 GLY A C 1
ATOM 5167 O O . GLY A 1 643 ? -5.102 8.063 -17.341 1.00 85.06 643 GLY A O 1
ATOM 5168 N N . LEU A 1 644 ? -5.244 6.205 -18.599 1.00 90.69 644 LEU A N 1
ATOM 5169 C CA . LEU A 1 644 ? -3.820 5.880 -18.509 1.00 90.69 644 LEU A CA 1
ATOM 5170 C C . LEU A 1 644 ? -2.942 6.927 -19.191 1.00 90.69 644 LEU A C 1
ATOM 5172 O O . LEU A 1 644 ? -2.027 7.437 -18.553 1.00 90.69 644 LEU A O 1
ATOM 5176 N N . TYR A 1 645 ? -3.222 7.286 -20.445 1.00 90.50 645 TYR A N 1
ATOM 5177 C CA . TYR A 1 645 ? -2.394 8.253 -21.176 1.00 90.50 645 TYR A CA 1
ATOM 5178 C C . TYR A 1 645 ? -2.524 9.682 -20.650 1.00 90.50 645 TYR A C 1
ATOM 5180 O O . TYR A 1 645 ? -1.549 10.425 -20.685 1.00 90.50 645 TYR A O 1
ATOM 5188 N N . LEU A 1 646 ? -3.679 10.076 -20.109 1.00 88.06 646 LEU A N 1
ATOM 5189 C CA . LEU A 1 646 ? -3.821 11.387 -19.466 1.00 88.06 646 LEU A CA 1
ATOM 5190 C C . LEU A 1 646 ? -2.963 11.522 -18.198 1.00 88.06 646 LEU A C 1
ATOM 5192 O O . LEU A 1 646 ? -2.570 12.632 -17.858 1.00 88.06 646 LEU A O 1
ATOM 5196 N N . ILE A 1 647 ? -2.662 10.412 -17.513 1.00 90.19 647 ILE A N 1
ATOM 5197 C CA . ILE A 1 647 ? -1.843 10.404 -16.291 1.00 90.19 647 ILE A CA 1
ATOM 5198 C C . ILE A 1 647 ? -0.367 10.136 -16.607 1.00 90.19 647 ILE A C 1
ATOM 5200 O O . ILE A 1 647 ? 0.512 10.840 -16.116 1.00 90.19 647 ILE A O 1
ATOM 5204 N N . LEU A 1 648 ? -0.081 9.108 -17.407 1.00 93.25 648 LEU A N 1
ATOM 5205 C CA . LEU A 1 648 ? 1.284 8.632 -17.632 1.00 93.25 648 LEU A CA 1
ATOM 5206 C C . LEU A 1 648 ? 2.051 9.469 -18.642 1.00 93.25 648 LEU A C 1
ATOM 5208 O O . LEU A 1 648 ? 3.262 9.582 -18.494 1.00 93.25 648 LEU A O 1
ATOM 5212 N N . PHE A 1 649 ? 1.387 10.067 -19.635 1.00 94.38 649 PHE A N 1
ATOM 5213 C CA . PHE A 1 649 ? 2.088 10.892 -20.615 1.00 94.38 649 PHE A CA 1
ATOM 5214 C C . PHE A 1 649 ? 2.755 12.106 -19.956 1.00 94.38 649 PHE A C 1
ATOM 5216 O O . PHE A 1 649 ? 3.971 12.219 -20.093 1.00 94.38 649 PHE A O 1
ATOM 5223 N N . PRO A 1 650 ? 2.056 12.963 -19.174 1.00 94.19 650 PRO A N 1
ATOM 5224 C CA . PRO A 1 650 ? 2.711 14.104 -18.532 1.00 94.19 650 PRO A CA 1
ATOM 5225 C C . PRO A 1 650 ? 3.800 13.677 -17.546 1.00 94.19 650 PRO A C 1
ATOM 5227 O O . PRO A 1 650 ? 4.867 14.282 -17.503 1.00 94.19 650 PRO A O 1
ATOM 5230 N N . LEU A 1 651 ? 3.549 12.607 -16.782 1.00 93.75 651 LEU A N 1
ATOM 5231 C CA . LEU A 1 651 ? 4.490 12.086 -15.793 1.00 93.75 651 LEU A CA 1
ATOM 5232 C C . LEU A 1 651 ? 5.786 11.580 -16.441 1.00 93.75 651 LEU A C 1
ATOM 5234 O O . LEU A 1 651 ? 6.876 11.969 -16.031 1.00 93.75 651 LEU A O 1
ATOM 5238 N N . LEU A 1 652 ? 5.678 10.706 -17.444 1.00 94.44 652 LEU A N 1
ATOM 5239 C CA . LEU A 1 652 ? 6.839 10.108 -18.102 1.00 94.44 652 LEU A CA 1
ATOM 5240 C C . LEU A 1 652 ? 7.552 11.112 -19.002 1.00 94.44 652 LEU A C 1
ATOM 5242 O O . LEU A 1 652 ? 8.776 11.074 -19.072 1.00 94.44 652 LEU A O 1
ATOM 5246 N N . PHE A 1 653 ? 6.818 12.036 -19.628 1.00 94.69 653 PHE A N 1
ATOM 5247 C CA . PHE A 1 653 ? 7.430 13.119 -20.388 1.00 94.69 653 PHE A CA 1
ATOM 5248 C C . PHE A 1 653 ? 8.232 14.044 -19.474 1.00 94.69 653 PHE A C 1
ATOM 5250 O O . PHE A 1 653 ? 9.365 14.370 -19.799 1.00 94.69 653 PHE A O 1
ATOM 5257 N N . PHE A 1 654 ? 7.711 14.396 -18.293 1.00 93.44 654 PHE A N 1
ATOM 5258 C CA . PHE A 1 654 ? 8.464 15.165 -17.300 1.00 93.44 654 PHE A CA 1
ATOM 5259 C C . PHE A 1 654 ? 9.748 14.441 -16.872 1.00 93.44 654 PHE A C 1
ATOM 5261 O O . PHE A 1 654 ? 10.823 15.035 -16.898 1.00 93.44 654 PHE A O 1
ATOM 5268 N N . ILE A 1 655 ? 9.655 13.146 -16.547 1.00 92.56 655 ILE A N 1
ATOM 5269 C CA . ILE A 1 655 ? 10.819 12.333 -16.157 1.00 92.56 655 ILE A CA 1
ATOM 5270 C C . ILE A 1 655 ? 11.854 12.255 -17.286 1.00 92.56 655 ILE A C 1
ATOM 5272 O O . ILE A 1 655 ? 13.047 12.384 -17.030 1.00 92.56 655 ILE A O 1
ATOM 5276 N N . GLY A 1 656 ? 11.412 12.043 -18.527 1.00 92.50 656 GLY A N 1
ATOM 5277 C CA . GLY A 1 656 ? 12.298 11.940 -19.683 1.00 92.50 656 GLY A CA 1
ATOM 5278 C C . GLY A 1 656 ? 12.923 13.272 -20.093 1.00 92.50 656 GLY A C 1
ATOM 5279 O O . GLY A 1 656 ? 14.093 13.299 -20.464 1.00 92.50 656 GLY A O 1
ATOM 5280 N N . TYR A 1 657 ? 12.166 14.368 -20.005 1.00 93.25 657 TYR A N 1
ATOM 5281 C CA . TYR A 1 657 ? 12.586 15.709 -20.414 1.00 93.25 657 TYR A CA 1
ATOM 5282 C C . TYR A 1 657 ? 13.513 16.378 -19.386 1.00 93.25 657 TYR A C 1
ATOM 5284 O O . TYR A 1 657 ? 14.476 17.048 -19.759 1.00 93.25 657 TYR A O 1
ATOM 5292 N N . PHE A 1 658 ? 13.277 16.154 -18.091 1.00 91.94 658 PHE A N 1
ATOM 5293 C CA . PHE A 1 658 ? 14.130 16.627 -16.991 1.00 91.94 658 PHE A CA 1
ATOM 5294 C C . PHE A 1 658 ? 15.050 15.525 -16.440 1.00 91.94 658 PHE A C 1
ATOM 5296 O O . PHE A 1 658 ? 15.449 15.564 -15.277 1.00 91.94 658 PHE A O 1
ATOM 5303 N N . SER A 1 659 ? 15.371 14.509 -17.249 1.00 92.19 659 SER A N 1
ATOM 5304 C CA . SER A 1 659 ? 16.115 13.326 -16.798 1.00 92.19 659 SER A CA 1
ATOM 5305 C C . SER A 1 659 ? 17.477 13.676 -16.200 1.00 92.19 659 SER A C 1
ATOM 5307 O O . SER A 1 659 ? 17.844 13.141 -15.157 1.00 92.19 659 SER A O 1
ATOM 5309 N N . MET A 1 660 ? 18.203 14.610 -16.816 1.00 91.19 660 MET A N 1
ATOM 5310 C CA . MET A 1 660 ? 19.506 15.072 -16.341 1.00 91.19 660 MET A CA 1
ATOM 5311 C C . MET A 1 660 ? 19.402 15.695 -14.943 1.00 91.19 660 MET A C 1
ATOM 5313 O O . MET A 1 660 ? 20.104 15.286 -14.023 1.00 91.19 660 MET A O 1
ATOM 5317 N N . GLU A 1 661 ? 18.482 16.638 -14.741 1.00 91.31 661 GLU A N 1
ATOM 5318 C CA . GLU A 1 661 ? 18.297 17.318 -13.459 1.00 91.31 661 GLU A CA 1
ATOM 5319 C C . GLU A 1 661 ? 17.790 16.362 -12.377 1.00 91.31 661 GLU A C 1
ATOM 5321 O O . GLU A 1 661 ? 18.296 16.367 -11.255 1.00 91.31 661 GLU A O 1
ATOM 5326 N N . LEU A 1 662 ? 16.823 15.507 -12.718 1.00 89.06 662 LEU A N 1
ATOM 5327 C CA . LEU A 1 662 ? 16.235 14.552 -11.782 1.00 89.06 662 LEU A CA 1
ATOM 5328 C C . LEU A 1 662 ? 17.256 13.512 -11.319 1.00 89.06 662 LEU A C 1
ATOM 5330 O O . LEU A 1 662 ? 17.357 13.246 -10.121 1.00 89.06 662 LEU A O 1
ATOM 5334 N N . VAL A 1 663 ? 18.042 12.947 -12.241 1.00 89.19 663 VAL A N 1
ATOM 5335 C CA . VAL A 1 663 ? 19.088 11.979 -11.888 1.00 89.19 663 VAL A CA 1
ATOM 5336 C C . VAL A 1 663 ? 20.212 12.662 -11.115 1.00 89.19 663 VAL A C 1
ATOM 5338 O O . VAL A 1 663 ? 20.694 12.084 -10.147 1.00 89.19 663 VAL A O 1
ATOM 5341 N N . LYS A 1 664 ? 20.591 13.899 -11.461 1.00 90.31 664 LYS A N 1
ATOM 5342 C CA . LYS A 1 664 ? 21.603 14.657 -10.710 1.00 90.31 664 LYS A CA 1
ATOM 5343 C C . LYS A 1 664 ? 21.183 14.903 -9.263 1.00 90.31 664 LYS A C 1
ATOM 5345 O O . LYS A 1 664 ? 21.972 14.657 -8.357 1.00 90.31 664 LYS A O 1
ATOM 5350 N N . VAL A 1 665 ? 19.947 15.353 -9.042 1.00 87.31 665 VAL A N 1
ATOM 5351 C CA . VAL A 1 665 ? 19.407 15.596 -7.693 1.00 87.31 665 VAL A CA 1
ATOM 5352 C C . VAL A 1 665 ? 19.297 14.298 -6.894 1.00 87.31 665 VAL A C 1
ATOM 5354 O O . VAL A 1 665 ? 19.495 14.308 -5.682 1.00 87.31 665 VAL A O 1
ATOM 5357 N N . TRP A 1 666 ? 18.980 13.183 -7.553 1.00 79.69 666 TRP A N 1
ATOM 5358 C CA . TRP A 1 666 ? 18.736 11.918 -6.868 1.00 79.69 666 TRP A CA 1
ATOM 5359 C C . TRP A 1 666 ? 20.002 11.083 -6.618 1.00 79.69 666 TRP A C 1
ATOM 5361 O O . TRP A 1 666 ? 20.195 10.595 -5.508 1.00 79.69 666 TRP A O 1
ATOM 5371 N N . LEU A 1 667 ? 20.851 10.907 -7.634 1.00 80.38 667 LEU A N 1
ATOM 5372 C CA . LEU A 1 667 ? 21.998 9.987 -7.633 1.00 80.38 667 LEU A CA 1
ATOM 5373 C C . LEU A 1 667 ? 23.358 10.691 -7.787 1.00 80.38 667 LEU A C 1
ATOM 5375 O O . LEU A 1 667 ? 24.394 10.030 -7.745 1.00 80.38 667 LEU A O 1
ATOM 5379 N N . GLY A 1 668 ? 23.375 12.014 -7.962 1.00 87.12 668 GLY A N 1
ATOM 5380 C CA . GLY A 1 668 ? 24.598 12.802 -8.107 1.00 87.12 668 GLY A CA 1
ATOM 5381 C C . GLY A 1 668 ? 25.088 12.974 -9.550 1.00 87.12 668 GLY A C 1
ATOM 5382 O O . GLY A 1 668 ? 24.505 12.483 -10.521 1.00 87.12 668 GLY A O 1
ATOM 5383 N N . GLU A 1 669 ? 26.183 13.724 -9.685 1.00 90.69 669 GLU A N 1
ATOM 5384 C CA . GLU A 1 669 ? 26.732 14.203 -10.963 1.00 90.69 669 GLU A CA 1
ATOM 5385 C C . GLU A 1 669 ? 27.141 13.055 -11.907 1.00 90.69 669 GLU A C 1
ATOM 5387 O O . GLU A 1 669 ? 26.800 13.068 -13.092 1.00 90.69 669 GLU A O 1
ATOM 5392 N N . ASP A 1 670 ? 27.818 12.031 -11.378 1.00 86.12 670 ASP A N 1
ATOM 5393 C CA . ASP A 1 670 ? 28.354 10.918 -12.172 1.00 86.12 670 ASP A CA 1
ATOM 5394 C C . ASP A 1 670 ? 27.251 10.049 -12.782 1.00 86.12 670 ASP A C 1
ATOM 5396 O O . ASP A 1 670 ? 27.318 9.673 -13.956 1.00 86.12 670 ASP A O 1
ATOM 5400 N N . PHE A 1 671 ? 26.201 9.761 -12.008 1.00 86.94 671 PHE A N 1
ATOM 5401 C CA . PHE A 1 671 ? 25.033 9.035 -12.504 1.00 86.94 671 PHE A CA 1
ATOM 5402 C C . PHE A 1 671 ? 24.275 9.844 -13.541 1.00 86.94 671 PHE A C 1
ATOM 5404 O O . PHE A 1 671 ? 23.867 9.286 -14.562 1.00 86.94 671 PHE A O 1
ATOM 5411 N N . SER A 1 672 ? 24.117 11.149 -13.306 1.00 90.62 672 SER A N 1
ATOM 5412 C CA . SER A 1 672 ? 23.460 12.041 -14.255 1.00 90.62 672 SER A CA 1
ATOM 5413 C C . SER A 1 672 ? 24.148 11.994 -15.608 1.00 90.62 672 SER A C 1
ATOM 5415 O O . SER A 1 672 ? 23.478 11.771 -16.609 1.00 90.62 672 SER A O 1
ATOM 5417 N N . ARG A 1 673 ? 25.476 12.153 -15.655 1.00 89.88 673 ARG A N 1
ATOM 5418 C CA . ARG A 1 673 ? 26.226 12.179 -16.921 1.00 89.88 673 ARG A CA 1
ATOM 5419 C C . ARG A 1 673 ? 26.111 10.874 -17.706 1.00 89.88 673 ARG A C 1
ATOM 5421 O O . ARG A 1 673 ? 26.005 10.923 -18.925 1.00 89.88 673 ARG A O 1
ATOM 5428 N N . LYS A 1 674 ? 26.102 9.728 -17.018 1.00 87.56 674 LYS A N 1
ATOM 5429 C CA . LYS A 1 674 ? 26.088 8.398 -17.653 1.00 87.56 674 LYS A CA 1
ATOM 5430 C C . LYS A 1 674 ? 24.695 7.828 -17.928 1.00 87.56 674 LYS A C 1
ATOM 5432 O O . LYS A 1 674 ? 24.581 6.910 -18.728 1.00 87.56 674 LYS A O 1
ATOM 5437 N N . SER A 1 675 ? 23.650 8.321 -17.257 1.00 89.94 675 SER A N 1
ATOM 5438 C CA . SER A 1 675 ? 22.334 7.653 -17.261 1.00 89.94 675 SER A CA 1
ATOM 5439 C C . SER A 1 675 ? 21.182 8.529 -17.749 1.00 89.94 675 SER A C 1
ATOM 5441 O O . SER A 1 675 ? 20.086 8.007 -17.942 1.00 89.94 675 SER A O 1
ATOM 5443 N N . TYR A 1 676 ? 21.373 9.839 -17.955 1.00 90.06 676 TYR A N 1
ATOM 5444 C CA . TYR A 1 676 ? 20.256 10.717 -18.335 1.00 90.06 676 TYR A CA 1
ATOM 5445 C C . TYR A 1 676 ? 19.613 10.307 -19.674 1.00 90.06 676 TYR A C 1
ATOM 5447 O O . TYR A 1 676 ? 18.390 10.189 -19.745 1.00 90.06 676 TYR A O 1
ATOM 5455 N N . GLY A 1 677 ? 20.419 10.011 -20.705 1.00 90.31 677 GLY A N 1
ATOM 5456 C CA . GLY A 1 677 ? 19.922 9.580 -22.019 1.00 90.31 677 GLY A CA 1
ATOM 5457 C C . GLY A 1 677 ? 19.163 8.255 -21.942 1.00 90.31 677 GLY A C 1
ATOM 5458 O O . GLY A 1 677 ? 18.100 8.084 -22.539 1.00 90.31 677 GLY A O 1
ATOM 5459 N N . LEU A 1 678 ? 19.646 7.350 -21.095 1.00 90.69 678 LEU A N 1
ATOM 5460 C CA . LEU A 1 678 ? 18.984 6.094 -20.783 1.00 90.69 678 LEU A CA 1
ATOM 5461 C C . LEU A 1 678 ? 17.622 6.314 -20.099 1.00 90.69 678 LEU A C 1
ATOM 5463 O O . LEU A 1 678 ? 16.628 5.739 -20.538 1.00 90.69 678 LEU A O 1
ATOM 5467 N N . VAL A 1 679 ? 17.525 7.191 -19.093 1.00 92.19 679 VAL A N 1
ATOM 5468 C CA . VAL A 1 679 ? 16.240 7.558 -18.458 1.00 92.19 679 VAL A CA 1
ATOM 5469 C C . VAL A 1 679 ? 15.255 8.139 -19.477 1.00 92.19 679 VAL A C 1
ATOM 5471 O O . VAL A 1 679 ? 14.064 7.804 -19.468 1.00 92.19 679 VAL A O 1
ATOM 5474 N N . THR A 1 680 ? 15.744 8.968 -20.398 1.00 92.44 680 THR A N 1
ATOM 5475 C CA . THR A 1 680 ? 14.939 9.535 -21.483 1.00 92.44 680 THR A CA 1
ATOM 5476 C C . THR A 1 680 ? 14.375 8.452 -22.410 1.00 92.44 680 THR A C 1
ATOM 5478 O O . THR A 1 680 ? 13.179 8.473 -22.705 1.00 92.44 680 THR A O 1
ATOM 5481 N N . LEU A 1 681 ? 15.179 7.471 -22.825 1.00 92.50 681 LEU A N 1
ATOM 5482 C CA . LEU A 1 681 ? 14.722 6.383 -23.701 1.00 92.50 681 LEU A CA 1
ATOM 5483 C C . LEU A 1 681 ? 13.773 5.408 -22.991 1.00 92.50 681 LEU A C 1
ATOM 5485 O O . LEU A 1 681 ? 12.762 4.991 -23.558 1.00 92.50 681 LEU A O 1
ATOM 5489 N N . VAL A 1 682 ? 14.050 5.072 -21.731 1.00 92.31 682 VAL A N 1
ATOM 5490 C CA . VAL A 1 682 ? 13.206 4.157 -20.948 1.00 92.31 682 VAL A CA 1
ATOM 5491 C C . VAL A 1 682 ? 11.846 4.770 -20.656 1.00 92.31 682 VAL A C 1
ATOM 5493 O O . VAL A 1 682 ? 10.837 4.078 -20.757 1.00 92.31 682 VAL A O 1
ATOM 5496 N N . SER A 1 683 ? 11.787 6.060 -20.317 1.00 94.12 683 SER A N 1
ATOM 5497 C CA . SER A 1 683 ? 10.509 6.743 -20.080 1.00 94.12 683 SER A CA 1
ATOM 5498 C C . SER A 1 683 ? 9.612 6.730 -21.326 1.00 94.12 683 SER A C 1
ATOM 5500 O O . SER A 1 683 ? 8.417 6.451 -21.195 1.00 94.12 683 SER A O 1
ATOM 5502 N N . LEU A 1 684 ? 10.184 6.899 -22.528 1.00 94.06 684 LEU A N 1
ATOM 5503 C CA . LEU A 1 684 ? 9.462 6.691 -23.790 1.00 94.06 684 LEU A CA 1
ATOM 5504 C C . LEU A 1 684 ? 8.999 5.241 -23.933 1.00 94.06 684 LEU A C 1
ATOM 5506 O O . LEU A 1 684 ? 7.828 4.993 -24.212 1.00 94.06 684 LEU A O 1
ATOM 5510 N N . GLY A 1 685 ? 9.893 4.274 -23.720 1.00 93.25 685 GLY A N 1
ATOM 5511 C CA . GLY A 1 685 ? 9.558 2.856 -23.832 1.00 93.25 685 GLY A CA 1
ATOM 5512 C C . GLY A 1 685 ? 8.427 2.437 -22.882 1.00 93.25 685 GLY A C 1
ATOM 5513 O O . GLY A 1 685 ? 7.511 1.732 -23.298 1.00 93.25 685 GLY A O 1
ATOM 5514 N N . VAL A 1 686 ? 8.416 2.931 -21.637 1.00 93.31 686 VAL A N 1
ATOM 5515 C CA . VAL A 1 686 ? 7.340 2.680 -20.660 1.00 93.31 686 VAL A CA 1
ATOM 5516 C C . VAL A 1 686 ? 6.024 3.311 -21.122 1.00 93.31 686 VAL A C 1
ATOM 5518 O O . VAL A 1 686 ? 4.962 2.696 -20.993 1.00 93.31 686 VAL A O 1
ATOM 5521 N N . LEU A 1 687 ? 6.072 4.501 -21.725 1.00 93.75 687 LEU A N 1
ATOM 5522 C CA . LEU A 1 687 ? 4.887 5.137 -22.294 1.00 93.75 687 LEU A CA 1
ATOM 5523 C C . LEU A 1 687 ? 4.333 4.344 -23.491 1.00 93.75 687 LEU A C 1
ATOM 5525 O O . LEU A 1 687 ? 3.127 4.104 -23.563 1.00 93.75 687 LEU A O 1
ATOM 5529 N N . LEU A 1 688 ? 5.194 3.871 -24.396 1.00 91.19 688 LEU A N 1
ATOM 5530 C CA . LEU A 1 688 ? 4.798 3.016 -25.524 1.00 91.19 688 LEU A CA 1
ATOM 5531 C C . LEU A 1 688 ? 4.241 1.665 -25.044 1.00 91.19 688 LEU A C 1
ATOM 5533 O O . LEU A 1 688 ? 3.269 1.158 -25.603 1.00 91.19 688 LEU A O 1
ATOM 5537 N N . ASN A 1 689 ? 4.784 1.136 -23.947 1.00 91.06 689 ASN A N 1
ATOM 5538 C CA . ASN A 1 689 ? 4.322 -0.086 -23.293 1.00 91.06 689 ASN A CA 1
ATOM 5539 C C . ASN A 1 689 ? 3.013 0.092 -22.497 1.00 91.06 689 ASN A C 1
ATOM 5541 O O . ASN A 1 689 ? 2.440 -0.879 -22.007 1.00 91.06 689 ASN A O 1
ATOM 5545 N N . THR A 1 690 ? 2.482 1.312 -22.359 1.00 90.88 690 THR A N 1
ATOM 5546 C CA . THR A 1 690 ? 1.251 1.555 -21.583 1.00 90.88 690 THR A CA 1
ATOM 5547 C C . THR A 1 690 ? 0.057 0.758 -22.131 1.00 90.88 690 THR A C 1
ATOM 5549 O O . THR A 1 690 ? -0.775 0.271 -21.357 1.00 90.88 690 THR A O 1
ATOM 5552 N N . MET A 1 691 ? -0.009 0.543 -23.454 1.00 86.31 691 MET A N 1
ATOM 5553 C CA . MET A 1 691 ? -1.029 -0.301 -24.098 1.00 86.31 691 MET A CA 1
ATOM 5554 C C . MET A 1 691 ? -0.706 -1.799 -24.115 1.00 86.31 691 MET A C 1
ATOM 5556 O O . MET A 1 691 ? -1.396 -2.537 -24.802 1.00 86.31 691 MET A O 1
ATOM 5560 N N . TYR A 1 692 ? 0.252 -2.292 -23.335 1.00 92.75 692 TYR A N 1
ATOM 5561 C CA . TYR A 1 692 ? 0.539 -3.726 -23.229 1.00 92.75 692 TYR A CA 1
ATOM 5562 C C . TYR A 1 692 ? -0.518 -4.490 -22.410 1.00 92.75 692 TYR A C 1
ATOM 5564 O O . TYR A 1 692 ? -1.092 -5.496 -22.841 1.00 92.75 692 TYR A O 1
ATOM 5572 N N . HIS A 1 693 ? -0.827 -3.996 -21.206 1.00 92.88 693 HIS A N 1
ATOM 5573 C CA . HIS A 1 693 ? -1.593 -4.772 -20.225 1.00 92.88 693 HIS A CA 1
ATOM 5574 C C . HIS A 1 693 ? -3.082 -4.922 -20.574 1.00 92.88 693 HIS A C 1
ATOM 5576 O O . HIS A 1 693 ? -3.678 -5.968 -20.298 1.00 92.88 693 HIS A O 1
ATOM 5582 N N . LEU A 1 694 ? -3.698 -3.896 -21.169 1.00 92.31 694 LEU A N 1
ATOM 5583 C CA . LEU A 1 694 ? -5.121 -3.897 -21.528 1.00 92.31 694 LEU A CA 1
ATOM 5584 C C . LEU A 1 694 ? -5.489 -4.908 -22.633 1.00 92.31 694 LEU A C 1
ATOM 5586 O O . LEU A 1 694 ? -6.402 -5.703 -22.396 1.00 92.31 694 LEU A O 1
ATOM 5590 N N . PRO A 1 695 ? -4.815 -4.959 -23.800 1.00 94.00 695 PRO A N 1
ATOM 5591 C CA . PRO A 1 695 ? -5.129 -5.942 -24.837 1.00 94.00 695 PRO A CA 1
ATOM 5592 C C . PRO A 1 695 ? -4.797 -7.364 -24.394 1.00 94.00 695 PRO A C 1
ATOM 5594 O O . PRO A 1 695 ? -5.574 -8.276 -24.674 1.00 94.00 695 PRO A O 1
ATOM 5597 N N . MET A 1 696 ? -3.706 -7.560 -23.643 1.00 94.56 696 MET A N 1
ATOM 5598 C CA . MET A 1 696 ? -3.402 -8.859 -23.042 1.00 94.56 696 MET A CA 1
ATOM 5599 C C . MET A 1 696 ? -4.536 -9.309 -22.112 1.00 94.56 696 MET A C 1
ATOM 5601 O O . MET A 1 696 ? -5.012 -10.439 -22.207 1.00 94.56 696 MET A O 1
ATOM 5605 N N . THR A 1 697 ? -5.010 -8.418 -21.238 1.00 93.56 697 THR A N 1
ATOM 5606 C CA . THR A 1 697 ? -6.123 -8.709 -20.324 1.00 93.56 697 THR A CA 1
ATOM 5607 C C . THR A 1 697 ? -7.416 -8.973 -21.078 1.00 93.56 697 THR A C 1
ATOM 5609 O O . THR A 1 697 ? -8.160 -9.873 -20.701 1.00 93.56 697 THR A O 1
ATOM 5612 N N . HIS A 1 698 ? -7.682 -8.241 -22.160 1.00 93.19 698 HIS A N 1
ATOM 5613 C CA . HIS A 1 698 ? -8.825 -8.514 -23.020 1.00 93.19 698 HIS A CA 1
ATOM 5614 C C . HIS A 1 698 ? -8.744 -9.926 -23.609 1.00 93.19 698 HIS A C 1
ATOM 5616 O O . HIS A 1 698 ? -9.658 -10.715 -23.379 1.00 93.19 698 HIS A O 1
ATOM 5622 N N . LEU A 1 699 ? -7.629 -10.290 -24.255 1.00 93.81 699 LEU A N 1
ATOM 5623 C CA . LEU A 1 699 ? -7.399 -11.640 -24.784 1.00 93.81 699 LEU A CA 1
ATOM 5624 C C . LEU A 1 699 ? -7.568 -12.724 -23.708 1.00 93.81 699 LEU A C 1
ATOM 5626 O O . LEU A 1 699 ? -8.208 -13.744 -23.959 1.00 93.81 699 LEU A O 1
ATOM 5630 N N . GLN A 1 700 ? -7.058 -12.491 -22.497 1.00 93.62 700 GLN A N 1
ATOM 5631 C CA . GLN A 1 700 ? -7.213 -13.410 -21.366 1.00 93.62 700 GLN A CA 1
ATOM 5632 C C . GLN A 1 700 ? -8.672 -13.503 -20.897 1.00 93.62 700 GLN A C 1
ATOM 5634 O O . GLN A 1 700 ? -9.180 -14.606 -20.730 1.00 93.62 700 GLN A O 1
ATOM 5639 N N . SER A 1 701 ? -9.384 -12.381 -20.766 1.00 90.62 701 SER A N 1
ATOM 5640 C CA . SER A 1 701 ? -10.789 -12.352 -20.326 1.00 90.62 701 SER A CA 1
ATOM 5641 C C . SER A 1 701 ? -11.728 -13.125 -21.257 1.00 90.62 701 SER A C 1
ATOM 5643 O O . SER A 1 701 ? -12.728 -13.692 -20.821 1.00 90.62 701 SER A O 1
ATOM 5645 N N . ILE A 1 702 ? -11.378 -13.196 -22.546 1.00 89.94 702 ILE A N 1
ATOM 5646 C CA . ILE A 1 702 ? -12.150 -13.902 -23.568 1.00 89.94 702 ILE A CA 1
ATOM 5647 C C . ILE A 1 702 ? -11.701 -15.362 -23.781 1.00 89.94 702 ILE A C 1
ATOM 5649 O O . ILE A 1 702 ? -12.132 -15.999 -24.746 1.00 89.94 702 ILE A O 1
ATOM 5653 N N . GLY A 1 703 ? -10.821 -15.889 -22.923 1.00 88.69 703 GLY A N 1
ATOM 5654 C CA . GLY A 1 703 ? -10.322 -17.267 -23.001 1.00 88.69 703 GLY A CA 1
ATOM 5655 C C . GLY A 1 703 ? -9.205 -17.492 -24.032 1.00 88.69 703 GLY A C 1
ATOM 5656 O O . GLY A 1 703 ? -8.800 -18.627 -24.267 1.00 88.69 703 GLY A O 1
ATOM 5657 N N . LYS A 1 704 ? -8.670 -16.434 -24.658 1.00 92.38 704 LYS A N 1
ATOM 5658 C CA . LYS A 1 704 ? -7.639 -16.504 -25.714 1.00 92.38 704 LYS A CA 1
ATOM 5659 C C . LYS A 1 704 ? -6.218 -16.267 -25.197 1.00 92.38 704 LYS A C 1
ATOM 5661 O O . LYS A 1 704 ? -5.401 -15.642 -25.874 1.00 92.38 704 LYS A O 1
ATOM 5666 N N . ALA A 1 705 ? -5.892 -16.818 -24.028 1.00 92.88 705 ALA A N 1
ATOM 5667 C CA . ALA A 1 705 ? -4.542 -16.742 -23.458 1.00 92.88 705 ALA A CA 1
ATOM 5668 C C . ALA A 1 705 ? -3.454 -17.321 -24.387 1.00 92.88 705 ALA A C 1
ATOM 5670 O O . ALA A 1 705 ? -2.313 -16.860 -24.369 1.00 92.88 705 ALA A O 1
ATOM 5671 N N . SER A 1 706 ? -3.803 -18.274 -25.261 1.00 94.94 706 SER A N 1
ATOM 5672 C CA . SER A 1 706 ? -2.872 -18.815 -26.259 1.00 94.94 706 SER A CA 1
ATOM 5673 C C . SER A 1 706 ? -2.371 -17.768 -27.249 1.00 94.94 706 SER A C 1
ATOM 5675 O O . SER A 1 706 ? -1.249 -17.873 -27.728 1.00 94.94 706 SER A O 1
ATOM 5677 N N . THR A 1 707 ? -3.186 -16.761 -27.578 1.00 94.56 707 THR A N 1
ATOM 5678 C CA . THR A 1 707 ? -2.775 -15.694 -28.498 1.00 94.56 707 THR A CA 1
ATOM 5679 C C . THR A 1 707 ? -1.677 -14.845 -27.868 1.00 94.56 707 THR A C 1
ATOM 5681 O O . THR A 1 707 ? -0.651 -14.633 -28.503 1.00 94.56 707 THR A O 1
ATOM 5684 N N . SER A 1 708 ? -1.846 -14.427 -26.608 1.00 93.81 708 SER A N 1
ATOM 5685 C CA . SER A 1 708 ? -0.795 -13.695 -25.889 1.00 93.81 708 SER A CA 1
ATOM 5686 C C . SER A 1 708 ? 0.460 -14.547 -25.690 1.00 93.81 708 SER A C 1
ATOM 5688 O O . SER A 1 708 ? 1.556 -14.061 -25.931 1.00 93.81 708 SER A O 1
ATOM 5690 N N . GLY A 1 709 ? 0.315 -15.832 -25.340 1.00 94.75 709 GLY A N 1
ATOM 5691 C CA . GLY A 1 709 ? 1.465 -16.723 -25.149 1.00 94.75 709 GLY A CA 1
ATOM 5692 C C . GLY A 1 709 ? 2.295 -16.929 -26.418 1.00 94.75 709 GLY A C 1
ATOM 5693 O O . GLY A 1 709 ? 3.519 -16.876 -26.362 1.00 94.75 709 GLY A O 1
ATOM 5694 N N . LYS A 1 710 ? 1.645 -17.096 -27.578 1.00 96.00 710 LYS A N 1
ATOM 5695 C CA . LYS A 1 710 ? 2.338 -17.191 -28.873 1.00 96.00 710 LYS A CA 1
ATOM 5696 C C . LYS A 1 710 ? 3.067 -15.900 -29.237 1.00 96.00 710 LYS A C 1
ATOM 5698 O O . LYS A 1 710 ? 4.197 -15.979 -29.701 1.00 96.00 710 LYS A O 1
ATOM 5703 N N . ILE A 1 711 ? 2.442 -14.742 -29.004 1.00 95.06 711 ILE A N 1
ATOM 5704 C CA . ILE A 1 711 ? 3.088 -13.440 -29.227 1.00 95.06 711 ILE A CA 1
ATOM 5705 C C . ILE A 1 711 ? 4.356 -13.346 -28.376 1.00 95.06 711 ILE A C 1
ATOM 5707 O O . ILE A 1 711 ? 5.418 -13.087 -28.925 1.00 95.06 711 ILE A O 1
ATOM 5711 N N . HIS A 1 712 ? 4.283 -13.647 -27.076 1.00 94.69 712 HIS A N 1
ATOM 5712 C CA . HIS A 1 712 ? 5.459 -13.610 -26.203 1.00 94.69 712 HIS A CA 1
ATOM 5713 C C . HIS A 1 712 ? 6.575 -14.551 -26.679 1.00 94.69 712 HIS A C 1
ATOM 5715 O O . HIS A 1 712 ? 7.723 -14.130 -26.763 1.00 94.69 712 HIS A O 1
ATOM 5721 N N . LEU A 1 713 ? 6.254 -15.795 -27.058 1.00 95.62 713 LEU A N 1
ATOM 5722 C CA . LEU A 1 713 ? 7.246 -16.735 -27.600 1.00 95.62 713 LEU A CA 1
ATOM 5723 C C . LEU A 1 713 ? 7.922 -16.206 -28.875 1.00 95.62 713 LEU A C 1
ATOM 5725 O O . LEU A 1 713 ? 9.135 -16.321 -29.016 1.00 95.62 713 LEU A O 1
ATOM 5729 N N . MET A 1 714 ? 7.156 -15.592 -29.781 1.00 95.00 714 MET A N 1
ATOM 5730 C CA . MET A 1 714 ? 7.694 -14.974 -31.000 1.00 95.00 714 MET A CA 1
ATOM 5731 C C . MET A 1 714 ? 8.583 -13.761 -30.703 1.00 95.00 714 MET A C 1
ATOM 5733 O O . MET A 1 714 ? 9.499 -13.479 -31.472 1.00 95.00 714 MET A O 1
ATOM 5737 N N . MET A 1 715 ? 8.351 -13.061 -29.588 1.00 93.25 715 MET A N 1
ATOM 5738 C CA . MET A 1 715 ? 9.164 -11.909 -29.199 1.00 93.25 715 MET A CA 1
ATOM 5739 C C . MET A 1 715 ? 10.566 -12.288 -28.712 1.00 93.25 715 MET A C 1
ATOM 5741 O O . MET A 1 715 ? 11.434 -11.425 -28.736 1.00 93.25 715 MET A O 1
ATOM 5745 N N . ILE A 1 716 ? 10.823 -13.542 -28.320 1.00 92.88 716 ILE A N 1
ATOM 5746 C CA . ILE A 1 716 ? 12.144 -13.986 -27.840 1.00 92.88 716 ILE A CA 1
ATOM 5747 C C . ILE A 1 716 ? 13.249 -13.763 -28.887 1.00 92.88 716 ILE A C 1
ATOM 5749 O O . ILE A 1 716 ? 14.179 -13.005 -28.605 1.00 92.88 716 ILE A O 1
ATOM 5753 N N . PRO A 1 717 ? 13.180 -14.368 -30.092 1.00 93.75 717 PRO A N 1
ATOM 5754 C CA . PRO A 1 717 ? 14.213 -14.167 -31.107 1.00 93.75 717 PRO A CA 1
ATOM 5755 C C . PRO A 1 717 ? 14.268 -12.715 -31.591 1.00 93.75 717 PRO A C 1
ATOM 5757 O O . PRO A 1 717 ? 15.354 -12.185 -31.809 1.00 93.75 717 PRO A O 1
ATOM 5760 N N . VAL A 1 718 ? 13.112 -12.048 -31.703 1.00 93.50 718 VAL A N 1
ATOM 5761 C CA . VAL A 1 718 ? 13.033 -10.629 -32.084 1.00 93.50 718 VAL A CA 1
ATOM 5762 C C . VAL A 1 718 ? 13.808 -9.766 -31.090 1.00 93.50 718 VAL A C 1
ATOM 5764 O O . VAL A 1 718 ? 14.586 -8.907 -31.494 1.00 93.50 718 VAL A O 1
ATOM 5767 N N . HIS A 1 719 ? 13.638 -10.024 -29.793 1.00 92.12 719 HIS A N 1
ATOM 5768 C CA . HIS A 1 719 ? 14.327 -9.295 -28.740 1.00 92.12 719 HIS A CA 1
ATOM 5769 C C . HIS A 1 719 ? 15.836 -9.516 -28.768 1.00 92.12 719 HIS A C 1
ATOM 5771 O O . HIS A 1 719 ? 16.581 -8.545 -28.745 1.00 92.12 719 HIS A O 1
ATOM 5777 N N . ILE A 1 720 ? 16.289 -10.768 -28.893 1.00 92.12 720 ILE A N 1
ATOM 5778 C CA . ILE A 1 720 ? 17.722 -11.091 -28.981 1.00 92.12 720 ILE A CA 1
ATOM 5779 C C . ILE A 1 720 ? 18.378 -10.316 -30.129 1.00 92.12 720 ILE A C 1
ATOM 5781 O O . ILE A 1 720 ? 19.406 -9.676 -29.926 1.00 92.12 720 ILE A O 1
ATOM 5785 N N . ILE A 1 721 ? 17.765 -10.327 -31.317 1.00 93.88 721 ILE A N 1
ATOM 5786 C CA . ILE A 1 721 ? 18.302 -9.640 -32.499 1.00 93.88 721 ILE A CA 1
ATOM 5787 C C . ILE A 1 721 ? 18.383 -8.128 -32.259 1.00 93.88 721 ILE A C 1
ATOM 5789 O O . ILE A 1 721 ? 19.428 -7.522 -32.495 1.00 93.88 721 ILE A O 1
ATOM 5793 N N . ILE A 1 722 ? 17.301 -7.515 -31.766 1.00 94.06 722 ILE A N 1
ATOM 5794 C CA . ILE A 1 722 ? 17.260 -6.070 -31.506 1.00 94.06 722 ILE A CA 1
ATOM 5795 C C . ILE A 1 722 ? 18.284 -5.689 -30.429 1.00 94.06 722 ILE A C 1
ATOM 5797 O O . ILE A 1 722 ? 19.017 -4.719 -30.612 1.00 94.06 722 ILE A O 1
ATOM 5801 N N . ALA A 1 723 ? 18.355 -6.446 -29.331 1.00 91.94 723 ALA A N 1
ATOM 5802 C CA . ALA A 1 723 ? 19.264 -6.187 -28.221 1.00 91.94 723 ALA A CA 1
ATOM 5803 C C . ALA A 1 723 ? 20.727 -6.269 -28.661 1.00 91.94 723 ALA A C 1
ATOM 5805 O O . ALA A 1 723 ? 21.475 -5.324 -28.427 1.00 91.94 723 ALA A O 1
ATOM 5806 N N . VAL A 1 724 ? 21.127 -7.338 -29.358 1.00 93.50 724 VAL A N 1
ATOM 5807 C CA . VAL A 1 724 ? 22.505 -7.502 -29.847 1.00 93.50 724 VAL A CA 1
ATOM 5808 C C . VAL A 1 724 ? 22.897 -6.341 -30.764 1.00 93.50 724 VAL A C 1
ATOM 5810 O O . VAL A 1 724 ? 23.916 -5.697 -30.528 1.00 93.50 724 VAL A O 1
ATOM 5813 N N . VAL A 1 725 ? 22.069 -6.016 -31.763 1.00 94.31 725 VAL A N 1
ATOM 5814 C CA . VAL A 1 725 ? 22.382 -4.948 -32.727 1.00 94.31 725 VAL A CA 1
ATOM 5815 C C . VAL A 1 725 ? 22.430 -3.575 -32.056 1.00 94.31 725 VAL A C 1
ATOM 5817 O O . VAL A 1 725 ? 23.332 -2.782 -32.332 1.00 94.31 725 VAL A O 1
ATOM 5820 N N . ALA A 1 726 ? 21.465 -3.269 -31.187 1.00 93.25 726 ALA A N 1
ATOM 5821 C CA . ALA A 1 726 ? 21.388 -1.961 -30.551 1.00 93.25 726 ALA A CA 1
ATOM 5822 C C . ALA A 1 726 ? 22.506 -1.762 -29.520 1.00 93.25 726 ALA A C 1
ATOM 5824 O O . ALA A 1 726 ? 23.123 -0.701 -29.510 1.00 93.25 726 ALA A O 1
ATOM 5825 N N . ILE A 1 727 ? 22.809 -2.772 -28.698 1.00 90.69 727 ILE A N 1
ATOM 5826 C CA . ILE A 1 727 ? 23.862 -2.694 -27.675 1.00 90.69 727 ILE A CA 1
ATOM 5827 C C . ILE A 1 727 ? 25.242 -2.578 -28.327 1.00 90.69 727 ILE A C 1
ATOM 5829 O O . ILE A 1 727 ? 26.040 -1.748 -27.903 1.00 90.69 727 ILE A O 1
ATOM 5833 N N . GLN A 1 728 ? 25.511 -3.335 -29.395 1.00 90.81 728 GLN A N 1
ATOM 5834 C CA . GLN A 1 728 ? 26.781 -3.229 -30.122 1.00 90.81 728 GLN A CA 1
ATOM 5835 C C . GLN A 1 728 ? 27.001 -1.838 -30.727 1.00 90.81 728 GLN A C 1
ATOM 5837 O O . GLN A 1 728 ? 28.120 -1.335 -30.709 1.00 90.81 728 GLN A O 1
ATOM 5842 N N . LYS A 1 729 ? 25.949 -1.213 -31.273 1.00 92.75 729 LYS A N 1
ATOM 5843 C CA . LYS A 1 729 ? 26.063 0.091 -31.947 1.00 92.75 729 LYS A CA 1
ATOM 5844 C C . LYS A 1 729 ? 25.994 1.289 -31.005 1.00 92.75 729 LYS A C 1
ATOM 5846 O O . LYS A 1 729 ? 26.624 2.303 -31.281 1.00 92.75 729 LYS A O 1
ATOM 5851 N N . PHE A 1 730 ? 25.199 1.198 -29.941 1.00 90.81 730 PHE A N 1
ATOM 5852 C CA . PHE A 1 730 ? 24.818 2.345 -29.112 1.00 90.81 730 PHE A CA 1
ATOM 5853 C C . PHE A 1 730 ? 25.050 2.120 -27.611 1.00 90.81 730 PHE A C 1
ATOM 5855 O O . PHE A 1 730 ? 24.563 2.901 -26.802 1.00 90.81 730 PHE A O 1
ATOM 5862 N N . GLY A 1 731 ? 25.744 1.051 -27.210 1.00 88.62 731 GLY A N 1
ATOM 5863 C CA . GLY A 1 731 ? 26.095 0.801 -25.812 1.00 88.62 731 GLY A CA 1
ATOM 5864 C C . GLY A 1 731 ? 24.881 0.735 -24.876 1.00 88.62 731 GLY A C 1
ATOM 5865 O O . GLY A 1 731 ? 23.942 -0.035 -25.100 1.00 88.62 731 GLY A O 1
ATOM 5866 N N . LEU A 1 732 ? 24.907 1.535 -23.805 1.00 84.88 732 LEU A N 1
ATOM 5867 C CA . LEU A 1 732 ? 23.885 1.541 -22.747 1.00 84.88 732 LEU A CA 1
ATOM 5868 C C . LEU A 1 732 ? 22.540 2.072 -23.251 1.00 84.88 732 LEU A C 1
ATOM 5870 O O . LEU A 1 732 ? 21.483 1.508 -22.958 1.00 84.88 732 LEU A O 1
ATOM 5874 N N . GLU A 1 733 ? 22.578 3.133 -24.049 1.00 88.75 733 GLU A N 1
ATOM 5875 C CA . GLU A 1 733 ? 21.422 3.707 -24.727 1.00 88.75 733 GLU A CA 1
ATOM 5876 C C . GLU A 1 733 ? 20.818 2.700 -25.710 1.00 88.75 733 GLU A C 1
ATOM 5878 O O . GLU A 1 733 ? 19.596 2.603 -25.827 1.00 88.75 733 GLU A O 1
ATOM 5883 N N . GLY A 1 734 ? 21.666 1.881 -26.340 1.00 90.62 734 GLY A N 1
ATOM 5884 C CA . GLY A 1 734 ? 21.262 0.751 -27.172 1.00 90.62 734 GLY A CA 1
ATOM 5885 C C . GLY A 1 734 ? 20.396 -0.267 -26.439 1.00 90.62 734 GLY A C 1
ATOM 5886 O O . GLY A 1 734 ? 19.372 -0.697 -26.969 1.00 90.62 734 GLY A O 1
ATOM 5887 N N . ALA A 1 735 ? 20.738 -0.602 -25.195 1.00 87.75 735 ALA A N 1
ATOM 5888 C CA . ALA A 1 735 ? 19.936 -1.511 -24.377 1.00 87.75 735 ALA A CA 1
ATOM 5889 C C . ALA A 1 735 ? 18.552 -0.932 -24.045 1.00 87.75 735 ALA A C 1
ATOM 5891 O O . ALA A 1 735 ? 17.533 -1.614 -24.168 1.00 87.75 735 ALA A O 1
ATOM 5892 N N . ALA A 1 736 ? 18.500 0.351 -23.673 1.00 89.75 736 ALA A N 1
ATOM 5893 C CA . ALA A 1 736 ? 17.243 1.047 -23.410 1.00 89.75 736 ALA A CA 1
ATOM 5894 C C . ALA A 1 736 ? 16.364 1.151 -24.666 1.00 89.75 736 ALA A C 1
ATOM 5896 O O . ALA A 1 736 ? 15.156 0.902 -24.605 1.00 89.75 736 ALA A O 1
ATOM 5897 N N . ALA A 1 737 ? 16.973 1.465 -25.812 1.00 91.44 737 ALA A N 1
ATOM 5898 C CA . ALA A 1 737 ? 16.294 1.502 -27.100 1.00 91.44 737 ALA A CA 1
ATOM 5899 C C . ALA A 1 737 ? 15.760 0.118 -27.493 1.00 91.44 737 ALA A C 1
ATOM 5901 O O . ALA A 1 737 ? 14.601 0.011 -27.894 1.00 91.44 737 ALA A O 1
ATOM 5902 N N . ALA A 1 738 ? 16.551 -0.946 -27.319 1.00 91.94 738 ALA A N 1
ATOM 5903 C CA . ALA A 1 738 ? 16.127 -2.311 -27.612 1.00 91.94 738 ALA A CA 1
ATOM 5904 C C . ALA A 1 738 ? 14.885 -2.709 -26.813 1.00 91.94 738 ALA A C 1
ATOM 5906 O O . ALA A 1 738 ? 13.893 -3.169 -27.387 1.00 91.94 738 ALA A O 1
ATOM 5907 N N . TRP A 1 739 ? 14.900 -2.447 -25.503 1.00 90.69 739 TRP A N 1
ATOM 5908 C CA . TRP A 1 739 ? 13.749 -2.692 -24.643 1.00 90.69 739 TRP A CA 1
ATOM 5909 C C . TRP A 1 739 ? 12.517 -1.883 -25.082 1.00 90.69 739 TRP A C 1
ATOM 5911 O O . TRP A 1 739 ? 11.411 -2.431 -25.148 1.00 90.69 739 TRP A O 1
ATOM 5921 N N . GLY A 1 740 ? 12.690 -0.603 -25.428 1.00 91.88 740 GLY A N 1
ATOM 5922 C CA . GLY A 1 740 ? 11.609 0.264 -25.905 1.00 91.88 740 GLY A CA 1
ATOM 5923 C C . GLY A 1 740 ? 10.992 -0.209 -27.227 1.00 91.88 740 GLY A C 1
ATOM 5924 O O . GLY A 1 740 ? 9.769 -0.323 -27.328 1.00 91.88 740 GLY A O 1
ATOM 5925 N N . ILE A 1 741 ? 11.825 -0.556 -28.215 1.00 93.50 741 ILE A N 1
ATOM 5926 C CA . ILE A 1 741 ? 11.394 -1.058 -29.532 1.00 93.50 741 ILE A CA 1
ATOM 5927 C C . ILE A 1 741 ? 10.655 -2.389 -29.378 1.00 93.50 741 ILE A C 1
ATOM 5929 O O . ILE A 1 741 ? 9.546 -2.541 -29.895 1.00 93.50 741 ILE A O 1
ATOM 5933 N N . ARG A 1 742 ? 11.221 -3.338 -28.621 1.00 92.12 742 ARG A N 1
ATOM 5934 C CA . ARG A 1 742 ? 10.568 -4.617 -28.306 1.00 92.12 742 ARG A CA 1
ATOM 5935 C C . ARG A 1 742 ? 9.190 -4.386 -27.686 1.00 92.12 742 ARG A C 1
ATOM 5937 O O . ARG A 1 742 ? 8.214 -4.978 -28.139 1.00 92.12 742 ARG A O 1
ATOM 5944 N N . SER A 1 743 ? 9.103 -3.510 -26.685 1.00 90.00 743 SER A N 1
ATOM 5945 C CA . SER A 1 743 ? 7.853 -3.227 -25.965 1.00 90.00 743 SER A CA 1
ATOM 5946 C C . SER A 1 743 ? 6.791 -2.580 -26.864 1.00 90.00 743 SER A C 1
ATOM 5948 O O . SER A 1 743 ? 5.603 -2.888 -26.740 1.00 90.00 743 SER A O 1
ATOM 5950 N N . PHE A 1 744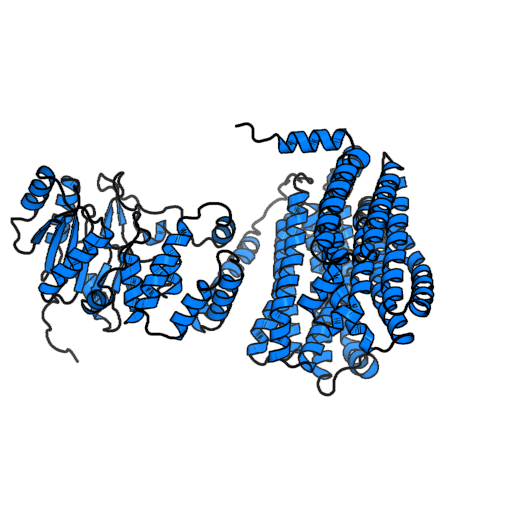 ? 7.205 -1.729 -27.810 1.00 93.62 744 PHE A N 1
ATOM 5951 C CA . PHE A 1 744 ? 6.326 -1.170 -28.840 1.00 93.62 744 PHE A CA 1
ATOM 5952 C C . PHE A 1 744 ? 5.779 -2.256 -29.779 1.00 93.62 744 PHE A C 1
ATOM 5954 O O . PHE A 1 744 ? 4.563 -2.336 -29.972 1.00 93.62 744 PHE A O 1
ATOM 5961 N N . ILE A 1 745 ? 6.649 -3.123 -30.314 1.00 94.81 745 ILE A N 1
ATOM 5962 C CA . ILE A 1 745 ? 6.257 -4.227 -31.208 1.00 94.81 745 ILE A CA 1
ATOM 5963 C C . ILE A 1 745 ? 5.304 -5.186 -30.487 1.00 94.81 745 ILE A C 1
ATOM 5965 O O . ILE A 1 745 ? 4.249 -5.538 -31.016 1.00 94.81 745 ILE A O 1
ATOM 5969 N N . GLU A 1 746 ? 5.642 -5.572 -29.258 1.00 93.44 746 GLU A N 1
ATOM 5970 C CA . GLU A 1 746 ? 4.849 -6.477 -28.427 1.00 93.44 746 GLU A CA 1
ATOM 5971 C C . GLU A 1 746 ? 3.460 -5.895 -28.119 1.00 93.44 746 GLU A C 1
ATOM 5973 O O . GLU A 1 746 ? 2.440 -6.563 -28.319 1.00 93.44 746 GLU A O 1
ATOM 5978 N N . SER A 1 747 ? 3.397 -4.624 -27.707 1.00 94.00 747 SER A N 1
ATOM 5979 C CA . SER A 1 747 ? 2.133 -3.916 -27.468 1.00 94.00 747 SER A CA 1
ATOM 5980 C C . SER A 1 747 ? 1.284 -3.839 -28.737 1.00 94.00 747 SER A C 1
ATOM 5982 O O . SER A 1 747 ? 0.091 -4.149 -28.699 1.00 94.00 747 SER A O 1
ATOM 5984 N N . GLY A 1 748 ? 1.892 -3.504 -29.879 1.00 94.62 748 GLY A N 1
ATOM 5985 C CA . GLY A 1 748 ? 1.217 -3.462 -31.176 1.00 94.62 748 GLY A CA 1
ATOM 5986 C C . GLY A 1 748 ? 0.663 -4.825 -31.597 1.00 94.62 748 GLY A C 1
ATOM 5987 O O . GLY A 1 748 ? -0.498 -4.923 -32.002 1.00 94.62 748 GLY A O 1
ATOM 5988 N N . ALA A 1 749 ? 1.440 -5.898 -31.426 1.00 94.94 749 ALA A N 1
ATOM 5989 C CA . ALA A 1 749 ? 1.014 -7.267 -31.712 1.00 94.94 749 ALA A CA 1
ATOM 5990 C C . ALA A 1 749 ? -0.165 -7.702 -30.823 1.00 94.94 749 ALA A C 1
ATOM 5992 O O . ALA A 1 749 ? -1.118 -8.323 -31.306 1.00 94.94 749 ALA A O 1
ATOM 5993 N N . LEU A 1 750 ? -0.154 -7.336 -29.537 1.00 95.00 750 LEU A N 1
ATOM 5994 C CA . LEU A 1 750 ? -1.260 -7.609 -28.618 1.00 95.00 750 LEU A CA 1
ATOM 5995 C C . LEU A 1 750 ? -2.517 -6.810 -28.976 1.00 95.00 750 LEU A C 1
ATOM 5997 O O . LEU A 1 750 ? -3.609 -7.385 -28.997 1.00 95.00 750 LEU A O 1
ATOM 6001 N N . VAL A 1 751 ? -2.388 -5.517 -29.297 1.00 94.06 751 VAL A N 1
ATOM 6002 C CA . VAL A 1 751 ? -3.505 -4.693 -29.795 1.00 94.06 751 VAL A CA 1
ATOM 6003 C C . VAL A 1 751 ? -4.083 -5.321 -31.061 1.00 94.06 751 VAL A C 1
ATOM 6005 O O . VAL A 1 751 ? -5.294 -5.533 -31.138 1.00 94.06 751 VAL A O 1
ATOM 6008 N N . TYR A 1 752 ? -3.231 -5.715 -32.009 1.00 93.31 752 TYR A N 1
ATOM 6009 C CA . TYR A 1 752 ? -3.632 -6.384 -33.243 1.00 93.31 752 TYR A CA 1
ATOM 6010 C C . TYR A 1 752 ? -4.359 -7.712 -32.992 1.00 93.31 752 TYR A C 1
ATOM 6012 O O . TYR A 1 752 ? -5.390 -7.986 -33.608 1.00 93.31 752 TYR A O 1
ATOM 6020 N N . GLY A 1 753 ? -3.864 -8.538 -32.068 1.00 92.69 753 GLY A N 1
ATOM 6021 C CA . GLY A 1 753 ? -4.516 -9.791 -31.683 1.00 92.69 753 GLY A CA 1
ATOM 6022 C C . GLY A 1 753 ? -5.872 -9.564 -31.008 1.00 92.69 753 GLY A C 1
ATOM 6023 O O . GLY A 1 753 ? -6.841 -10.268 -31.295 1.00 92.69 753 GLY A O 1
ATOM 6024 N N . SER A 1 754 ? -5.954 -8.552 -30.144 1.00 91.94 754 SER A N 1
ATOM 6025 C CA . SER A 1 754 ? -7.161 -8.147 -29.415 1.00 91.94 754 SER A CA 1
ATOM 6026 C C . SER A 1 754 ? -8.256 -7.614 -30.349 1.00 91.94 754 SER A C 1
ATOM 6028 O O . SER A 1 754 ? -9.439 -7.919 -30.166 1.00 91.94 754 SER A O 1
ATOM 6030 N N . ARG A 1 755 ? -7.863 -6.878 -31.397 1.00 88.88 755 ARG A N 1
ATOM 6031 C CA . ARG A 1 755 ? -8.764 -6.174 -32.323 1.00 88.88 755 ARG A CA 1
ATOM 6032 C C . ARG A 1 755 ? -9.785 -7.079 -33.007 1.00 88.88 755 ARG A C 1
ATOM 6034 O O . ARG A 1 755 ? -10.931 -6.686 -33.186 1.00 88.88 755 ARG A O 1
ATOM 6041 N N . LYS A 1 756 ? -9.395 -8.318 -33.335 1.00 85.50 756 LYS A N 1
ATOM 6042 C CA . LYS A 1 756 ? -10.253 -9.312 -34.009 1.00 85.50 756 LYS A CA 1
ATOM 6043 C C . LYS A 1 756 ? -11.456 -9.749 -33.161 1.00 85.50 756 LYS A C 1
ATOM 6045 O O . LYS A 1 756 ? -12.304 -10.498 -33.638 1.00 85.50 756 LYS A O 1
ATOM 6050 N N . HIS A 1 757 ? -11.506 -9.339 -31.894 1.00 87.06 757 HIS A N 1
ATOM 6051 C CA . HIS A 1 757 ? -12.522 -9.742 -30.924 1.00 87.06 757 HIS A CA 1
ATOM 6052 C C . HIS A 1 757 ? -13.283 -8.559 -30.318 1.00 87.06 757 HIS A C 1
ATOM 6054 O O . HIS A 1 757 ? -13.980 -8.743 -29.323 1.00 87.06 757 HIS A O 1
ATOM 6060 N N . LEU A 1 758 ? -13.170 -7.368 -30.917 1.00 85.81 758 LEU A N 1
ATOM 6061 C CA . LEU A 1 758 ? -13.892 -6.164 -30.510 1.00 85.81 758 LEU A CA 1
ATOM 6062 C C . LEU A 1 758 ? -14.853 -5.687 -31.618 1.00 85.81 758 LEU A C 1
ATOM 6064 O O . LEU A 1 758 ? -14.538 -5.870 -32.792 1.00 85.81 758 LEU A O 1
ATOM 6068 N N . PRO A 1 759 ? -15.993 -5.051 -31.266 1.00 76.69 759 PRO A N 1
ATOM 6069 C CA . PRO A 1 759 ? -16.983 -4.569 -32.239 1.00 76.69 759 PRO A CA 1
ATOM 6070 C C . PRO A 1 759 ? -16.448 -3.502 -33.208 1.00 76.69 759 PRO A C 1
ATOM 6072 O O . PRO A 1 759 ? -16.850 -3.474 -34.362 1.00 76.69 759 PRO A O 1
ATOM 6075 N N . GLU A 1 760 ? -15.532 -2.641 -32.753 1.00 77.88 760 GLU A N 1
ATOM 6076 C CA . GLU A 1 760 ? -14.857 -1.618 -33.570 1.00 77.88 760 GLU A CA 1
ATOM 6077 C C . GLU A 1 760 ? -13.370 -1.984 -33.684 1.00 77.88 760 GLU A C 1
ATOM 6079 O O . GLU A 1 760 ? -12.515 -1.484 -32.949 1.00 77.88 760 GLU A O 1
ATOM 6084 N N . ASN A 1 761 ? -13.069 -2.935 -34.567 1.00 71.88 761 ASN A N 1
ATOM 6085 C CA . ASN A 1 761 ? -11.752 -3.566 -34.673 1.00 71.88 761 ASN A CA 1
ATOM 6086 C C . ASN A 1 761 ? -10.613 -2.591 -35.050 1.00 71.88 761 ASN A C 1
ATOM 6088 O O . ASN A 1 761 ? -9.504 -2.743 -34.546 1.00 71.88 761 ASN A O 1
ATOM 6092 N N . ASN A 1 762 ? -10.848 -1.569 -35.875 1.00 83.75 762 ASN A N 1
ATOM 6093 C CA . ASN A 1 762 ? -9.781 -0.651 -36.305 1.00 83.75 762 ASN A CA 1
ATOM 6094 C C . ASN A 1 762 ? -9.524 0.505 -35.334 1.00 83.75 762 ASN A C 1
ATOM 6096 O O . ASN A 1 762 ? -8.369 0.887 -35.148 1.00 83.75 762 ASN A O 1
ATOM 6100 N N . ARG A 1 763 ? -10.551 0.972 -34.616 1.00 83.00 763 ARG A N 1
ATOM 6101 C CA . ARG A 1 763 ? -10.438 2.091 -33.666 1.00 83.00 763 ARG A CA 1
ATOM 6102 C C . ARG A 1 763 ? -9.345 1.878 -32.619 1.00 83.00 763 ARG A C 1
ATOM 6104 O O . ARG A 1 763 ? -8.686 2.822 -32.196 1.00 83.00 763 ARG A O 1
ATOM 6111 N N . MET A 1 764 ? -9.140 0.635 -32.186 1.00 84.75 764 MET A N 1
ATOM 6112 C CA . MET A 1 764 ? -8.114 0.325 -31.190 1.00 84.75 764 MET A CA 1
ATOM 6113 C C . MET A 1 764 ? -6.694 0.447 -31.729 1.00 84.75 764 MET A C 1
ATOM 6115 O O . MET A 1 764 ? -5.798 0.872 -31.002 1.00 84.75 764 MET A O 1
ATOM 6119 N N . LEU A 1 765 ? -6.501 0.065 -32.990 1.00 87.50 765 LEU A N 1
ATOM 6120 C CA . LEU A 1 765 ? -5.222 0.200 -33.668 1.00 87.50 765 LEU A CA 1
ATOM 6121 C C . LEU A 1 765 ? -4.939 1.675 -33.971 1.00 87.50 765 LEU A C 1
ATOM 6123 O O . LEU A 1 765 ? -3.840 2.139 -33.702 1.00 87.50 765 LEU A O 1
ATOM 6127 N N . GLU A 1 766 ? -5.943 2.423 -34.435 1.00 88.19 766 GLU A N 1
ATOM 6128 C CA . GLU A 1 766 ? -5.853 3.875 -34.638 1.00 88.19 766 GLU A CA 1
ATOM 6129 C C . GLU A 1 766 ? -5.489 4.606 -33.345 1.00 88.19 766 GLU A C 1
ATOM 6131 O O . GLU A 1 766 ? -4.588 5.444 -33.343 1.00 88.19 766 GLU A O 1
ATOM 6136 N N . LEU A 1 767 ? -6.138 4.256 -32.228 1.00 87.50 767 LEU A N 1
ATOM 6137 C CA . LEU A 1 767 ? -5.834 4.836 -30.924 1.00 87.50 767 LEU A CA 1
ATOM 6138 C C . LEU A 1 767 ? -4.386 4.543 -30.512 1.00 87.50 767 LEU A C 1
ATOM 6140 O O . LEU A 1 767 ? -3.689 5.462 -30.095 1.00 87.50 767 LEU A O 1
ATOM 6144 N N . PHE A 1 768 ? -3.926 3.298 -30.662 1.00 90.38 768 PHE A N 1
ATOM 6145 C CA . PHE A 1 768 ? -2.540 2.916 -30.375 1.00 90.38 768 PHE A CA 1
ATOM 6146 C C . PHE A 1 768 ? -1.542 3.710 -31.225 1.00 90.38 768 PHE A C 1
ATOM 6148 O O . PHE A 1 768 ? -0.666 4.371 -30.674 1.00 90.38 768 PHE A O 1
ATOM 6155 N N . LEU A 1 769 ? -1.720 3.715 -32.550 1.00 91.06 769 LEU A N 1
ATOM 6156 C CA . LEU A 1 769 ? -0.839 4.431 -33.474 1.00 91.06 769 LEU A CA 1
ATOM 6157 C C . LEU A 1 769 ? -0.813 5.931 -33.173 1.00 91.06 769 LEU A C 1
ATOM 6159 O O . LEU A 1 769 ? 0.263 6.507 -33.072 1.00 91.06 769 LEU A O 1
ATOM 6163 N N . THR A 1 770 ? -1.974 6.545 -32.930 1.00 89.75 770 THR A N 1
ATOM 6164 C CA . THR A 1 770 ? -2.068 7.975 -32.600 1.00 89.75 770 THR A CA 1
ATOM 6165 C C . THR A 1 770 ? -1.310 8.309 -31.313 1.00 89.75 770 THR A C 1
ATOM 6167 O O . THR A 1 770 ? -0.573 9.291 -31.276 1.00 89.75 770 THR A O 1
ATOM 6170 N N . GLN A 1 771 ? -1.449 7.495 -30.257 1.00 89.31 771 GLN A N 1
ATOM 6171 C CA . GLN A 1 771 ? -0.716 7.706 -29.001 1.00 89.31 771 GLN A CA 1
ATOM 6172 C C . GLN A 1 771 ? 0.793 7.546 -29.182 1.00 89.31 771 GLN A C 1
ATOM 6174 O O . GLN A 1 771 ? 1.561 8.357 -28.668 1.00 89.31 771 GLN A O 1
ATOM 6179 N N . CYS A 1 772 ? 1.224 6.529 -29.930 1.00 90.25 772 CYS A N 1
ATOM 6180 C CA . CYS A 1 772 ? 2.637 6.316 -30.221 1.00 90.25 772 CYS A CA 1
ATOM 6181 C C . CYS A 1 772 ? 3.220 7.465 -31.050 1.00 90.25 772 CYS A C 1
ATOM 6183 O O . CYS A 1 772 ? 4.294 7.955 -30.718 1.00 90.25 772 CYS A O 1
ATOM 6185 N N . SER A 1 773 ? 2.503 7.955 -32.064 1.00 90.69 773 SER A N 1
ATOM 6186 C CA . SER A 1 773 ? 2.926 9.117 -32.851 1.00 90.69 773 SER A CA 1
ATOM 6187 C C . SER A 1 773 ? 3.046 10.375 -31.991 1.00 90.69 773 SER A C 1
ATOM 6189 O O . SER A 1 773 ? 4.064 11.056 -32.065 1.00 90.69 773 SER A O 1
ATOM 6191 N N . LEU A 1 774 ? 2.064 10.661 -31.127 1.00 90.31 774 LEU A N 1
ATOM 6192 C CA . LEU A 1 774 ? 2.135 11.796 -30.198 1.00 90.31 774 LEU A CA 1
ATOM 6193 C C . LEU A 1 774 ? 3.318 11.673 -29.227 1.00 90.31 774 LEU A C 1
ATOM 6195 O O . LEU A 1 774 ? 3.997 12.663 -28.971 1.00 90.31 774 LEU A O 1
ATOM 6199 N N . ALA A 1 775 ? 3.587 10.469 -28.712 1.00 90.44 775 ALA A N 1
ATOM 6200 C CA . ALA A 1 775 ? 4.732 10.210 -27.842 1.00 90.44 775 ALA A CA 1
ATOM 6201 C C . ALA A 1 775 ? 6.065 10.433 -28.567 1.00 90.44 775 ALA A C 1
ATOM 6203 O O . ALA A 1 775 ? 6.923 11.136 -28.048 1.00 90.44 775 ALA A O 1
ATOM 6204 N N . ILE A 1 776 ? 6.226 9.898 -29.780 1.00 89.88 776 ILE A N 1
ATOM 6205 C CA . ILE A 1 776 ? 7.456 10.053 -30.571 1.00 89.88 776 ILE A CA 1
ATOM 6206 C C . ILE A 1 776 ? 7.703 11.528 -30.908 1.00 89.88 776 ILE A C 1
ATOM 6208 O O . ILE A 1 776 ? 8.814 12.017 -30.715 1.00 89.88 776 ILE A O 1
ATOM 6212 N N . VAL A 1 777 ? 6.665 12.251 -31.344 1.00 90.94 777 VAL A N 1
ATOM 6213 C CA . VAL A 1 777 ? 6.761 13.690 -31.639 1.00 90.94 777 VAL A CA 1
ATOM 6214 C C . VAL A 1 777 ? 7.102 14.486 -30.384 1.00 90.94 777 VAL A C 1
ATOM 6216 O O . VAL A 1 777 ? 7.940 15.371 -30.442 1.00 90.94 777 VAL A O 1
ATOM 6219 N N . ALA A 1 778 ? 6.512 14.181 -29.228 1.00 89.19 778 ALA A N 1
ATOM 6220 C CA . ALA A 1 778 ? 6.880 14.872 -27.994 1.00 89.19 778 ALA A CA 1
ATOM 6221 C C . ALA A 1 778 ? 8.333 14.580 -27.589 1.00 89.19 778 ALA A C 1
ATOM 6223 O O . ALA A 1 778 ? 9.067 15.498 -27.225 1.00 89.19 778 ALA A O 1
ATOM 6224 N N . TRP A 1 779 ? 8.784 13.326 -27.702 1.00 91.06 779 TRP A N 1
ATOM 6225 C CA . TRP A 1 779 ? 10.154 12.949 -27.349 1.00 91.06 779 TRP A CA 1
ATOM 6226 C C . TRP A 1 779 ? 11.213 13.525 -28.290 1.00 91.06 779 TRP A C 1
ATOM 6228 O O . TRP A 1 779 ? 12.337 13.737 -27.839 1.00 91.06 779 TRP A O 1
ATOM 6238 N N . SER A 1 780 ? 10.884 13.870 -29.541 1.00 88.94 780 SER A N 1
ATOM 6239 C CA . SER A 1 780 ? 11.842 14.572 -30.408 1.00 88.94 780 SER A CA 1
ATOM 6240 C C . SER A 1 780 ? 12.242 15.940 -29.843 1.00 88.94 780 SER A C 1
ATOM 6242 O O . SER A 1 780 ? 13.373 16.368 -30.049 1.00 88.94 780 SER A O 1
ATOM 6244 N N . PHE A 1 781 ? 11.371 16.597 -29.063 1.00 85.50 781 PHE A N 1
ATOM 6245 C CA . PHE A 1 781 ? 11.703 17.853 -28.376 1.00 85.50 781 PHE A CA 1
ATOM 6246 C C . PHE A 1 781 ? 12.628 17.669 -27.170 1.00 85.50 781 PHE A C 1
ATOM 6248 O O . PHE A 1 781 ? 13.269 18.635 -26.757 1.00 85.50 781 PHE A O 1
ATOM 6255 N N . VAL A 1 782 ? 12.730 16.459 -26.607 1.00 85.12 782 VAL A N 1
ATOM 6256 C CA . VAL A 1 782 ? 13.670 16.180 -25.508 1.00 85.12 782 VAL A CA 1
ATOM 6257 C C . VAL A 1 782 ? 15.112 16.323 -25.995 1.00 85.12 782 VAL A C 1
ATOM 6259 O O . VAL A 1 782 ? 15.941 16.898 -25.299 1.00 85.12 782 VAL A O 1
ATOM 6262 N N . PHE A 1 783 ? 15.394 15.880 -27.222 1.00 77.88 783 PHE A N 1
ATOM 6263 C CA . PHE A 1 783 ? 16.736 15.926 -27.809 1.00 77.88 783 PHE A CA 1
ATOM 6264 C C . PHE A 1 783 ? 17.186 17.329 -28.245 1.00 77.88 783 PHE A C 1
ATOM 6266 O O . PHE A 1 783 ? 18.353 17.514 -28.577 1.00 77.88 783 PHE A O 1
ATOM 6273 N N . LEU A 1 784 ? 16.297 18.328 -28.210 1.00 81.38 784 LEU A N 1
ATOM 6274 C CA . LEU A 1 784 ? 16.626 19.717 -28.549 1.00 81.38 784 LEU A CA 1
ATOM 6275 C C . LEU A 1 784 ? 17.335 20.477 -27.403 1.00 81.38 784 LEU A C 1
ATOM 6277 O O . LEU A 1 784 ? 17.724 21.623 -27.601 1.00 81.38 784 LEU A O 1
ATOM 6281 N N . ASN A 1 785 ? 17.530 19.852 -26.230 1.00 71.81 785 ASN A N 1
ATOM 6282 C CA . ASN A 1 785 ? 18.408 20.305 -25.133 1.00 71.81 785 ASN A CA 1
ATOM 6283 C C . ASN A 1 785 ? 18.292 21.797 -24.739 1.00 71.81 785 ASN A C 1
ATOM 6285 O O . ASN A 1 785 ? 19.287 22.493 -24.539 1.00 71.81 785 ASN A O 1
ATOM 6289 N N . PHE A 1 786 ? 17.065 22.291 -24.568 1.00 81.50 786 PHE A N 1
ATOM 6290 C CA . PHE A 1 786 ? 16.816 23.635 -24.036 1.00 81.50 786 PHE A CA 1
ATOM 6291 C C . PHE A 1 786 ? 17.280 23.766 -22.576 1.00 81.50 786 PHE A C 1
ATOM 6293 O O . PHE A 1 786 ? 17.176 22.813 -21.805 1.00 81.50 786 PHE A O 1
ATOM 6300 N N . SER A 1 787 ? 17.741 24.952 -22.166 1.00 81.69 787 SER A N 1
ATOM 6301 C CA . SER A 1 787 ? 18.232 25.221 -20.806 1.00 81.69 787 SER A CA 1
ATOM 6302 C C . SER A 1 787 ? 17.403 26.283 -20.068 1.00 81.69 787 SER A C 1
ATOM 6304 O O . SER A 1 787 ? 16.688 27.091 -20.668 1.00 81.69 787 SER A O 1
ATOM 6306 N N . GLY A 1 788 ? 17.478 26.265 -18.733 1.00 78.75 788 GLY A N 1
ATOM 6307 C CA . GLY A 1 788 ? 16.883 27.285 -17.866 1.00 78.75 788 GLY A CA 1
ATOM 6308 C C . GLY A 1 788 ? 15.360 27.415 -17.990 1.00 78.75 788 GLY A C 1
ATOM 6309 O O . GLY A 1 788 ? 14.637 26.433 -18.156 1.00 78.75 788 GLY A O 1
ATOM 6310 N N . TYR A 1 789 ? 14.857 28.648 -17.903 1.00 83.25 789 TYR A N 1
ATOM 6311 C CA . TYR A 1 789 ? 13.419 28.941 -17.930 1.00 83.25 789 TYR A CA 1
ATOM 6312 C C . TYR A 1 789 ? 12.736 28.531 -19.247 1.00 83.25 789 TYR A C 1
ATOM 6314 O O . TYR A 1 789 ? 11.571 28.128 -19.230 1.00 83.25 789 TYR A O 1
ATOM 6322 N N . TYR A 1 790 ? 13.464 28.545 -20.372 1.00 86.12 790 TYR A N 1
ATOM 6323 C CA . TYR A 1 790 ? 12.951 28.108 -21.676 1.00 86.12 790 TYR A CA 1
ATOM 6324 C C . TYR A 1 790 ? 12.575 26.626 -21.683 1.00 86.12 790 TYR A C 1
ATOM 6326 O O . TYR A 1 790 ? 11.549 26.258 -22.251 1.00 86.12 790 TYR A O 1
ATOM 6334 N N . LYS A 1 791 ? 13.350 25.784 -20.986 1.00 87.81 791 LYS A N 1
ATOM 6335 C CA . LYS A 1 791 ? 13.054 24.355 -20.826 1.00 87.81 791 LYS A CA 1
ATOM 6336 C C . LYS A 1 791 ? 11.677 24.152 -20.178 1.00 87.81 791 LYS A C 1
ATOM 6338 O O . LYS A 1 791 ? 10.831 23.435 -20.708 1.00 87.81 791 LYS A O 1
ATOM 6343 N N . MET A 1 792 ? 11.402 24.849 -19.073 1.00 88.06 792 MET A N 1
ATOM 6344 C CA . MET A 1 792 ? 10.099 24.773 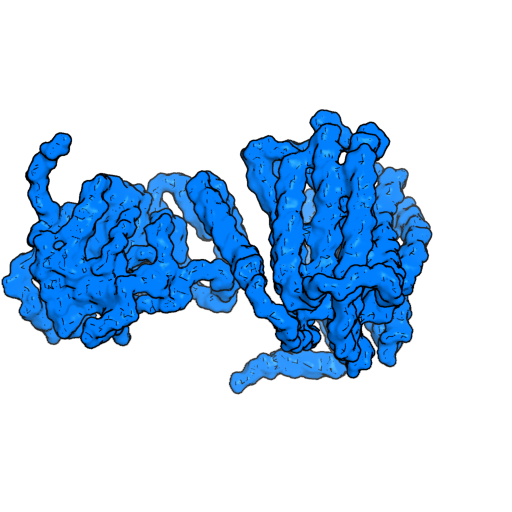-18.394 1.00 88.06 792 MET A CA 1
ATOM 6345 C C . MET A 1 792 ? 8.955 25.332 -19.252 1.00 88.06 792 MET A C 1
ATOM 6347 O O . MET A 1 792 ? 7.888 24.723 -19.325 1.00 88.06 792 MET A O 1
ATOM 6351 N N . PHE A 1 793 ? 9.174 26.456 -19.939 1.00 89.50 793 PHE A N 1
ATOM 6352 C CA . PHE A 1 793 ? 8.175 27.045 -20.834 1.00 89.50 793 PHE A CA 1
ATOM 6353 C C . PHE A 1 793 ? 7.788 26.096 -21.980 1.00 89.50 793 PHE A C 1
ATOM 6355 O O . PHE A 1 793 ? 6.602 25.908 -22.260 1.00 89.50 793 PHE A O 1
ATOM 6362 N N . ILE A 1 794 ? 8.772 25.446 -22.607 1.00 89.50 794 ILE A N 1
ATOM 6363 C CA . ILE A 1 794 ? 8.546 24.473 -23.683 1.00 89.50 794 ILE A CA 1
ATOM 6364 C C . ILE A 1 794 ? 7.818 23.243 -23.149 1.00 89.50 794 ILE A C 1
ATOM 6366 O O . ILE A 1 794 ? 6.853 22.805 -23.770 1.00 89.50 794 ILE A O 1
ATOM 6370 N N . PHE A 1 795 ? 8.207 22.728 -21.980 1.00 90.38 795 PHE A N 1
ATOM 6371 C CA . PHE A 1 795 ? 7.487 21.631 -21.333 1.00 90.38 795 PHE A CA 1
ATOM 6372 C C . PHE A 1 795 ? 6.002 21.971 -21.130 1.00 90.38 795 PHE A C 1
ATOM 6374 O O . PHE A 1 795 ? 5.135 21.213 -21.565 1.00 90.38 795 PHE A O 1
ATOM 6381 N N . LEU A 1 796 ? 5.692 23.128 -20.531 1.00 91.88 796 LEU A N 1
ATOM 6382 C CA . LEU A 1 796 ? 4.310 23.568 -20.304 1.00 91.88 796 LEU A CA 1
ATOM 6383 C C . LEU A 1 796 ? 3.544 23.753 -21.619 1.00 91.88 796 LEU A C 1
ATOM 6385 O O . LEU A 1 796 ? 2.395 23.327 -21.727 1.00 91.88 796 LEU A O 1
ATOM 6389 N N . THR A 1 797 ? 4.193 24.322 -22.634 1.00 91.19 797 THR A N 1
ATOM 6390 C CA . THR A 1 797 ? 3.608 24.505 -23.968 1.00 91.19 797 THR A CA 1
ATOM 6391 C C . THR A 1 797 ? 3.284 23.161 -24.617 1.00 91.19 797 THR A C 1
ATOM 6393 O O . THR A 1 797 ? 2.165 22.958 -25.083 1.00 91.19 797 THR A O 1
ATOM 6396 N N . LEU A 1 798 ? 4.212 22.200 -24.587 1.00 91.06 798 LEU A N 1
ATOM 6397 C CA . LEU A 1 798 ? 3.994 20.849 -25.108 1.00 91.06 798 LEU A CA 1
ATOM 6398 C C . LEU A 1 798 ? 2.898 20.108 -24.337 1.00 91.06 798 LEU A C 1
ATOM 6400 O O . LEU A 1 798 ? 2.123 19.380 -24.953 1.00 91.06 798 LEU A O 1
ATOM 6404 N N . MET A 1 799 ? 2.772 20.318 -23.023 1.00 92.56 799 MET A N 1
ATOM 6405 C CA . MET A 1 799 ? 1.655 19.775 -22.242 1.00 92.56 799 MET A CA 1
ATOM 6406 C C . MET A 1 799 ? 0.317 20.386 -22.657 1.00 92.56 799 MET A C 1
ATOM 6408 O O . MET A 1 799 ? -0.640 19.643 -22.870 1.00 92.56 799 MET A O 1
ATOM 6412 N N . LEU A 1 800 ? 0.238 21.707 -22.834 1.00 91.81 800 LEU A N 1
ATOM 6413 C CA . LEU A 1 800 ? -0.976 22.373 -23.318 1.00 91.81 800 LEU A CA 1
ATOM 6414 C C . LEU A 1 800 ? -1.367 21.884 -24.718 1.00 91.81 800 LEU A C 1
ATOM 6416 O O . LEU A 1 800 ? -2.527 21.531 -24.940 1.00 91.81 800 LEU A O 1
ATOM 6420 N N . VAL A 1 801 ? -0.399 21.790 -25.636 1.00 91.38 801 VAL A N 1
ATOM 6421 C CA . VAL A 1 801 ? -0.603 21.249 -26.988 1.00 91.38 801 VAL A CA 1
ATOM 6422 C C . VAL A 1 801 ? -1.052 19.793 -26.923 1.00 91.38 801 VAL A C 1
ATOM 6424 O O . VAL A 1 801 ? -2.024 19.430 -27.586 1.00 91.38 801 VAL A O 1
ATOM 6427 N N . TYR A 1 802 ? -0.411 18.964 -26.095 1.00 90.94 802 TYR A N 1
ATOM 6428 C CA . TYR A 1 802 ? -0.811 17.576 -25.894 1.00 90.94 802 TYR A CA 1
ATOM 6429 C C . TYR A 1 802 ? -2.252 17.486 -25.397 1.00 90.94 802 TYR A C 1
ATOM 6431 O O . TYR A 1 802 ? -3.051 16.813 -26.038 1.00 90.94 802 TYR A O 1
ATOM 6439 N N . PHE A 1 803 ? -2.631 18.188 -24.324 1.00 90.06 803 PHE A N 1
ATOM 6440 C CA . PHE A 1 803 ? -4.002 18.148 -23.807 1.00 90.06 803 PHE A CA 1
ATOM 6441 C C . PHE A 1 803 ? -5.022 18.650 -24.832 1.00 90.06 803 PHE A C 1
ATOM 6443 O O . PHE A 1 803 ? -6.087 18.045 -24.976 1.00 90.06 803 PHE A O 1
ATOM 6450 N N . PHE A 1 804 ? -4.691 19.699 -25.587 1.00 90.50 804 PHE A N 1
ATOM 6451 C CA . PHE A 1 804 ? -5.539 20.218 -26.655 1.00 90.50 804 PHE A CA 1
ATOM 6452 C C . PHE A 1 804 ? -5.739 19.195 -27.784 1.00 90.50 804 PHE A C 1
ATOM 6454 O O . PHE A 1 804 ? -6.878 18.902 -28.165 1.00 90.50 804 PHE A O 1
ATOM 6461 N N . LEU A 1 805 ? -4.655 18.608 -28.303 1.00 87.56 805 LEU A N 1
ATOM 6462 C CA . LEU A 1 805 ? -4.711 17.571 -29.336 1.00 87.56 805 LEU A CA 1
ATOM 6463 C C . LEU A 1 805 ? -5.424 16.320 -28.820 1.00 87.56 805 LEU A C 1
ATOM 6465 O O . LEU A 1 805 ? -6.274 15.763 -29.512 1.00 87.56 805 LEU A O 1
ATOM 6469 N N . TYR A 1 806 ? -5.144 15.912 -27.585 1.00 86.44 806 TYR A N 1
ATOM 6470 C CA . TYR A 1 806 ? -5.767 14.761 -26.949 1.00 86.44 806 TYR A CA 1
ATOM 6471 C C . TYR A 1 806 ? -7.281 14.945 -26.838 1.00 86.44 806 TYR A C 1
ATOM 6473 O O . TYR A 1 806 ? -8.053 14.087 -27.270 1.00 86.44 806 TYR A O 1
ATOM 6481 N N . TRP A 1 807 ? -7.724 16.095 -26.327 1.00 86.44 807 TRP A N 1
ATOM 6482 C CA . TRP A 1 807 ? -9.139 16.424 -26.191 1.00 86.44 807 TRP A CA 1
ATOM 6483 C C . TRP A 1 807 ? -9.857 16.466 -27.543 1.00 86.44 807 TRP A C 1
ATOM 6485 O O . TRP A 1 807 ? -10.958 15.930 -27.676 1.00 86.44 807 TRP A O 1
ATOM 6495 N N . ASN A 1 808 ? -9.239 17.069 -28.561 1.00 83.62 808 ASN A N 1
ATOM 6496 C CA . ASN A 1 808 ? -9.908 17.336 -29.834 1.00 83.62 808 ASN A CA 1
ATOM 6497 C C . ASN A 1 808 ? -9.812 16.202 -30.858 1.00 83.62 808 ASN A C 1
ATOM 6499 O O . ASN A 1 808 ? -10.778 15.984 -31.597 1.00 83.62 808 ASN A O 1
ATOM 6503 N N . LYS A 1 809 ? -8.674 15.501 -30.918 1.00 81.62 809 LYS A N 1
ATOM 6504 C CA . LYS A 1 809 ? -8.364 14.488 -31.940 1.00 81.62 809 LYS A CA 1
ATOM 6505 C C . LYS A 1 809 ? -8.432 13.057 -31.417 1.00 81.62 809 LYS A C 1
ATOM 6507 O O . LYS A 1 809 ? -8.770 12.169 -32.189 1.00 81.62 809 LYS A O 1
ATOM 6512 N N . VAL A 1 810 ? -8.146 12.826 -30.133 1.00 82.38 810 VAL A N 1
ATOM 6513 C CA . VAL A 1 810 ? -8.091 11.466 -29.568 1.00 82.38 810 VAL A CA 1
ATOM 6514 C C . VAL A 1 810 ? -9.396 11.095 -28.856 1.00 82.38 810 VAL A C 1
ATOM 6516 O O . VAL A 1 810 ? -9.918 9.998 -29.054 1.00 82.38 810 VAL A O 1
ATOM 6519 N N . ILE A 1 811 ? -9.954 11.988 -28.032 1.00 80.12 811 ILE A N 1
ATOM 6520 C CA . ILE A 1 811 ? -11.203 11.712 -27.309 1.00 80.12 811 ILE A CA 1
ATOM 6521 C C . ILE A 1 811 ? -12.408 11.892 -28.244 1.00 80.12 811 ILE A C 1
ATOM 6523 O O . ILE A 1 811 ? -12.646 12.957 -28.832 1.00 80.12 811 ILE A O 1
ATOM 6527 N N . SER A 1 812 ? -13.234 10.846 -28.334 1.00 78.69 812 SER A N 1
ATOM 6528 C CA . SER A 1 812 ? -14.451 10.881 -29.147 1.00 78.69 812 SER A CA 1
ATOM 6529 C C . SER A 1 812 ? -15.429 11.963 -28.666 1.00 78.69 812 SER A C 1
ATOM 6531 O O . SER A 1 812 ? -15.456 12.335 -27.490 1.00 78.69 812 SER A O 1
ATOM 6533 N N . LYS A 1 813 ? -16.276 12.473 -29.571 1.00 78.94 813 LYS A N 1
ATOM 6534 C CA . LYS A 1 813 ? -17.296 13.487 -29.237 1.00 78.94 813 LYS A CA 1
ATOM 6535 C C . LYS A 1 813 ? -18.212 13.023 -28.093 1.00 78.94 813 LYS A C 1
ATOM 6537 O O . LYS A 1 813 ? -18.523 13.798 -27.192 1.00 78.94 813 LYS A O 1
ATOM 6542 N N . TRP A 1 814 ? -18.588 11.744 -28.100 1.00 71.38 814 TRP A N 1
ATOM 6543 C CA . TRP A 1 814 ? -19.405 11.124 -27.055 1.00 71.38 814 TRP A CA 1
ATOM 6544 C C . TRP A 1 814 ? -18.706 11.082 -25.693 1.00 71.38 814 TRP A C 1
ATOM 6546 O O . TRP A 1 814 ? -19.321 11.406 -24.674 1.00 71.38 814 TRP A O 1
ATOM 6556 N N . ASP A 1 815 ? -17.424 10.718 -25.664 1.00 72.50 815 ASP A N 1
ATOM 6557 C CA . ASP A 1 815 ? -16.657 10.647 -24.419 1.00 72.50 815 ASP A CA 1
ATOM 6558 C C . ASP A 1 815 ? -16.433 12.048 -23.823 1.00 72.50 815 ASP A C 1
ATOM 6560 O O . ASP A 1 815 ? -16.611 12.231 -22.617 1.00 72.50 815 ASP A O 1
ATOM 6564 N N . ARG A 1 816 ? -16.174 13.063 -24.665 1.00 79.69 816 ARG A N 1
ATOM 6565 C CA . ARG A 1 816 ? -16.093 14.477 -24.251 1.00 79.69 816 ARG A CA 1
ATOM 6566 C C . ARG A 1 816 ? -17.372 14.964 -23.577 1.00 79.69 816 ARG A C 1
ATOM 6568 O O . ARG A 1 816 ? -17.312 15.486 -22.467 1.00 79.69 816 ARG A O 1
ATOM 6575 N N . LEU A 1 817 ? -18.531 14.755 -24.209 1.00 76.12 817 LEU A N 1
ATOM 6576 C CA . LEU A 1 817 ? -19.832 15.165 -23.658 1.00 76.12 817 LEU A CA 1
ATOM 6577 C C . LEU A 1 817 ? -20.086 14.551 -22.278 1.00 76.12 817 LEU A C 1
ATOM 6579 O O . LEU A 1 817 ? -20.635 15.198 -21.390 1.00 76.12 817 LEU A O 1
ATOM 6583 N N . ARG A 1 818 ? -19.648 13.308 -22.066 1.00 67.62 818 ARG A N 1
ATOM 6584 C CA . ARG A 1 818 ? -19.805 12.617 -20.786 1.00 67.62 818 ARG A CA 1
ATOM 6585 C C . ARG A 1 818 ? -18.853 13.130 -19.710 1.00 67.62 818 ARG A C 1
ATOM 6587 O O . ARG A 1 818 ? -19.270 13.250 -18.559 1.00 67.62 818 ARG A O 1
ATOM 6594 N N . ILE A 1 819 ? -17.598 13.404 -20.069 1.00 69.25 819 ILE A N 1
ATOM 6595 C CA . ILE A 1 819 ? -16.623 14.023 -19.164 1.00 69.25 819 ILE A CA 1
ATOM 6596 C C . ILE A 1 819 ? -17.153 15.391 -18.724 1.00 69.25 819 ILE A C 1
ATOM 6598 O O . ILE A 1 819 ? -17.261 15.635 -17.527 1.00 69.25 819 ILE A O 1
ATOM 6602 N N . LEU A 1 820 ? -17.608 16.220 -19.669 1.00 74.56 820 LEU A N 1
ATOM 6603 C CA . LEU A 1 820 ? -18.226 17.519 -19.383 1.00 74.56 820 LEU A CA 1
ATOM 6604 C C . LEU A 1 820 ? -19.477 17.385 -18.507 1.00 74.56 820 LEU A C 1
ATOM 6606 O O . LEU A 1 820 ? -19.622 18.126 -17.540 1.00 74.56 820 LEU A O 1
ATOM 6610 N N . LYS A 1 821 ? -20.343 16.397 -18.773 1.00 73.38 821 LYS A N 1
ATOM 6611 C CA . LYS A 1 821 ? -21.525 16.126 -17.941 1.00 73.38 821 LYS A CA 1
ATOM 6612 C C . LYS A 1 821 ? -21.158 15.729 -16.510 1.00 73.38 821 LYS A C 1
ATOM 6614 O O . LYS A 1 821 ? -21.887 16.076 -15.600 1.00 73.38 821 LYS A O 1
ATOM 6619 N N . ARG A 1 822 ? -20.050 15.013 -16.287 1.00 63.38 822 ARG A N 1
ATOM 6620 C CA . ARG A 1 822 ? -19.570 14.681 -14.931 1.00 63.38 822 ARG A CA 1
ATOM 6621 C C . ARG A 1 822 ? -18.890 15.856 -14.233 1.00 63.38 822 ARG A C 1
ATOM 6623 O O . ARG A 1 822 ? -19.011 15.963 -13.021 1.00 63.38 822 ARG A O 1
ATOM 6630 N N . LEU A 1 823 ? -18.193 16.709 -14.980 1.00 61.53 823 LEU A N 1
ATOM 6631 C CA . LEU A 1 823 ? -17.571 17.926 -14.451 1.00 61.53 823 LEU A CA 1
ATOM 6632 C C . LEU A 1 823 ? -18.613 18.998 -14.090 1.00 61.53 823 LEU A C 1
ATOM 6634 O O . LEU A 1 823 ? -18.370 19.788 -13.189 1.00 61.53 823 LEU A O 1
ATOM 6638 N N . ARG A 1 824 ? -19.790 18.982 -14.731 1.00 54.03 824 ARG A N 1
ATOM 6639 C CA . ARG A 1 824 ? -20.945 19.843 -14.415 1.00 54.03 824 ARG A CA 1
ATOM 6640 C C . ARG A 1 824 ? -21.888 19.279 -13.333 1.00 54.03 824 ARG A C 1
ATOM 6642 O O . ARG A 1 824 ? -23.028 19.706 -13.251 1.00 54.03 824 ARG A O 1
ATOM 6649 N N . VAL A 1 825 ? -21.450 18.328 -12.496 1.00 41.66 825 VAL A N 1
ATOM 6650 C CA . VAL A 1 825 ? -22.251 17.815 -11.359 1.00 41.66 825 VAL A CA 1
ATOM 6651 C C . VAL A 1 825 ? -21.599 18.195 -10.030 1.00 41.66 825 VAL A C 1
ATOM 6653 O O . VAL A 1 825 ? -20.898 17.410 -9.394 1.00 41.66 825 VAL A O 1
ATOM 6656 N N . LYS A 1 826 ? -21.845 19.448 -9.653 1.00 35.84 826 LYS A N 1
ATOM 6657 C CA . LYS A 1 826 ? -22.513 19.865 -8.411 1.00 35.84 826 LYS A CA 1
ATOM 6658 C C . LYS A 1 826 ? -23.149 21.223 -8.728 1.00 35.84 826 LYS A C 1
ATOM 6660 O O . LYS A 1 826 ? -22.615 22.264 -8.370 1.00 35.84 826 LYS A O 1
ATOM 6665 N N . GLU A 1 827 ? -24.237 21.200 -9.490 1.00 33.41 827 GLU A N 1
ATOM 6666 C CA . GLU A 1 827 ? -25.256 22.232 -9.298 1.00 33.41 827 GLU A CA 1
ATOM 6667 C C . GLU A 1 827 ? -25.978 21.851 -7.999 1.00 33.41 827 GLU A C 1
ATOM 6669 O O . GLU A 1 827 ? -26.313 20.677 -7.803 1.00 33.41 827 GLU A O 1
ATOM 6674 N N . VAL A 1 828 ? -25.997 22.815 -7.076 1.00 33.53 828 VAL A N 1
ATOM 6675 C CA . VAL A 1 828 ? -26.558 22.757 -5.716 1.00 33.53 828 VAL A CA 1
ATOM 6676 C C . VAL A 1 828 ? -28.049 22.469 -5.758 1.00 33.53 828 VAL A C 1
ATOM 6678 O O . VAL A 1 828 ? -28.712 23.011 -6.669 1.00 33.53 828 VAL A O 1
#

Radius of gyration: 34.34 Å; chains: 1; bounding box: 66×78×99 Å

Sequence (828 aa):
MRSGTIGEPKVGIVLATFNPNPDFFAQQIESIKKQTHKNWICYVQDDLSNEAYESIIRSNIDSDHRFVYQQNLKNIGVYHNFEKGIRAILTENVEYIALSDQDDIWEENKLEVLVEAISENPNIKLVHSDARIIDSNNKRISESLWQIEKRRIDLDSPVSLIYRNIVTGCTTLFCTELAHVALPFPVQGKKVGFHHDLWLALCATTIGKIKPVHSTLVNYREHGHNVVGPSRTQGLDIFRFLKLSSEVAEPYFYRIKVAEGFHRICKSSKEKLLIGLLFNRFPTFGVFSFFVAFYYLCSSYSYFRTIMGMAVRKFHFSILTPVLLIKDRSYQKKEVRPAHKLIGNSSYTLMGMFLPSILGLLVIPSLIKNMGLSSFAVLSFSWVFVSYVMILELGAGKAITQSISEALSQKKEKSLEWVGSALLILLSINAVVSGLLYYFSPYLVDKVFQIPEGFEEETKLSIQYVALFMTVINVTAVFKGVLEAFGNFRQSNFVQLGIGVGNFLIPGILCFFGVSASNLVLGIMISRVLALTILFFYAAKYLPLNRGCLNLRRPELFKLFKFSGWIGISYLVIIAMVYLDRFVLAYFLPITLLVYISTPFEIIHRANMLPFSIAKAILPYFSYLRLNKPQSLLRSYVLSVHGLYLILFPLLFFIGYFSMELVKVWLGEDFSRKSYGLVTLVSLGVLLNTMYHLPMTHLQSIGKASTSGKIHLMMIPVHIIIAVVAIQKFGLEGAAAAWGIRSFIESGALVYGSRKHLPENNRMLELFLTQCSLAIVAWSFVFLNFSGYYKMFIFLTLMLVYFFLYWNKVISKWDRLRILKRLRVKEV

Foldseek 3Di:
DDDDDDDLFAEEEEEEDELFDLVLLLQALVLVVLAPRDRYAYEHQYQDHDPVSVVSNCVSPVVDPSYDYDYDPHRPDPQVSSLVSLVVCVVVVGFKYAYAYRGKHFANHLVVLQVVVQVVDVQAFKEFEWAFEAEPVRHTPGPTLCVLQVADQVQLALVSLLVPNRHDRNRMMGGNVLSVLCPPPADDDPDQLDHNRSSSSLSSNQRHDYYYDHDHGMHHYDDPPDPDHRDNPHDPDVVVVVVVPPDDPSNVVSSLRSLVRSLVSHPDPVVVVLSCQLPVDDPDDPPRNVVSVVVVCLVDPVSVCVVCVVCVVVLCCLLVVLVVPPDDDDQDDDDQDFDPPLVVLLVLLLLLPVVLVVLCVVQVVVLCVLQPDQLVVLLVVLVVVLVVLLLLLLCLLLLLLLVLLLCVLVVVLVPLVCLVLLLVVSLVSLLVVLVVQLVCLLVCLPPPDDHPPPCSVLSSLSSNLSSVLSSLSSVLSNLLSLCLLSVNSNQSSVLSSQLSNLSRVLSSSCSVVVDGSSVSSNSSSVSSNSSSSSSCSVSVSPHPPDDDDSDNPDPSSVLSVVLSNLSSLLVVLVVVLVVLLVVLQVVQHPNVLVCLQPVLLVVLCSLVSSLVSSLSSCLSNLLNCLVPPQVVNVVSLLVSLLVSCLPLVLVLLCCLLCVLVVCCVPVNDVSSVSRNLLSNLLSLLVQLLSLQRSLCSNCSSVSNSNQLSVLSVVLVVVLNVQLNVQCNVPNSNSSSNSSSVSSNVSSLSSLQVSLVSHPNSVLSNVLSVVSNVLSVVSSVVSVVDDDDPVSVVVSVVSSVVCVVCCLPPNDDPVNNVVVVVVVPPDPD

Secondary structure (DSSP, 8-state):
-----PPPPPEEEEEEESS--HHHHHHHHHHHHT-S---EEEEEEESS--HHHHHHHHHHHTT-TTEEEEE-SS--HHHHHHHHHHHHHGGG--SEEEEE-SS-EE-TTHHHHHHHHHHT-TTEEEEEEEEEEE-TTS-EEES-HHHHHT--TT--SHHHHHH-----GGGEEEEHHHHHHHPSPPPP-SS--S-HHHHHHHHHHHHSEEEEEEEEEEEEE--TT-SS---TT----HHHHHHTTSS-SHHHHHHHHHHHHHHHH---HHHHHHHHHHHSS-SS-TTHHHHHHHHHHHHSHHHHHHHHHHHHHHHHHHHHHHHHT-S------PPP--SS-HHHHHHHHHHHHHHHHHHHHHHHHHHHHHH-HHHHHHHHHHHHHHHHHGGGGTTHHHHHHHHHHHHHHTT-GGG-THHHHHHHHHHHHHHHHHHHHHHHHHHIIIIIS-PPTT-HHHHHHHHHHHHHHHHHHHHHHHHHHHHHHTT-HHHHHHHHHHHHHHHHHHHHHHGGGT--HHHHHHHHHHHHHHHHHHHHHHHHTTS---S----TT-HHHHHHHHHHHHHHHHHHHHHHHHHHHHHHHHHHS-GGGHHHHHHHHHHHHGGGHHHHHHHHHHHHHHHHHHHH-HHHHHHHHHHHHHHHHHHHHHHHHHHHHTHHHHHHHHH-HHHHHHHHHHHHHHHHHHHHGGGSHHHHHHHHHTT-HHHHHHHHHHHHHHHHHHHHHHHHHHHHHHHHHHHHHHHHHHHHHHHHHHHTTSSSTTHHHHHHHHHHHHHHHHHHTGGG---HHHHHHHHHHHHHHHHHHIIIIIS-HHHHHHHHHHHT----

pLDDT: mean 80.88, std 18.3, range [28.34, 98.69]